Protein 2EA7 (pdb70)

Structure (mmCIF, N/CA/C/O backbone):
data_2EA7
#
_entry.id   2EA7
#
_cell.length_a   101.598
_cell.length_b   48.550
_cell.length_c   119.765
_cell.angle_alpha   90.00
_cell.angle_beta   97.12
_cell.angle_gamma   90.00
#
_symmetry.space_group_name_H-M   'P 1 21 1'
#
loop_
_entity.id
_entity.type
_entity.pdbx_description
1 polymer '7S globulin-1'
2 non-polymer 'CALCIUM ION'
3 non-polymer 'ACETIC ACID'
4 water water
#
loop_
_atom_site.group_PDB
_atom_site.id
_atom_site.type_symbol
_atom_site.label_atom_id
_atom_site.label_alt_id
_atom_site.label_comp_id
_atom_site.label_asym_id
_atom_site.label_entity_id
_atom_site.label_seq_id
_atom_site.pdbx_PDB_ins_code
_atom_site.Cartn_x
_atom_site.Cartn_y
_atom_site.Cartn_z
_atom_site.occupancy
_atom_site.B_iso_or_equiv
_atom_site.auth_seq_id
_atom_site.auth_comp_id
_atom_site.auth_asym_id
_atom_site.auth_atom_id
_atom_site.pdbx_PDB_model_num
ATOM 1 N N . VAL A 1 13 ? -35.749 16.264 23.976 1.00 64.41 13 VAL A N 1
ATOM 2 C CA . VAL A 1 13 ? -35.149 17.048 22.858 1.00 64.17 13 VAL A CA 1
ATOM 3 C C . VAL A 1 13 ? -36.232 17.448 21.857 1.00 63.57 13 VAL A C 1
ATOM 4 O O . VAL A 1 13 ? -37.236 16.749 21.703 1.00 64.00 13 VAL A O 1
ATOM 8 N N . SER A 1 14 ? -36.020 18.579 21.187 1.00 62.49 14 SER A N 1
ATOM 9 C CA . SER A 1 14 ? -36.958 19.105 20.197 1.00 61.14 14 SER A CA 1
ATOM 10 C C . SER A 1 14 ? -38.264 19.598 20.819 1.00 58.90 14 SER A C 1
ATOM 11 O O . SER A 1 14 ? -38.965 20.409 20.221 1.00 58.27 14 SER A O 1
ATOM 14 N N . VAL A 1 15 ? -38.587 19.102 22.011 1.00 55.87 15 VAL A N 1
ATOM 15 C CA . VAL A 1 15 ? -39.798 19.508 22.725 1.00 52.82 15 VAL A CA 1
ATOM 16 C C . VAL A 1 15 ? -39.509 19.580 24.225 1.00 51.12 15 VAL A C 1
ATOM 17 O O . VAL A 1 15 ? -39.498 18.560 24.914 1.00 50.96 15 VAL A O 1
ATOM 21 N N . SER A 1 16 ? -39.283 20.792 24.724 1.00 47.74 16 SER A N 1
ATOM 22 C CA . SER A 1 16 ? -38.970 21.000 26.135 1.00 45.06 16 SER A CA 1
ATOM 23 C C . SER A 1 16 ? -40.138 21.556 26.942 1.00 43.47 16 SER A C 1
ATOM 24 O O . SER A 1 16 ? -40.779 22.525 26.541 1.00 41.88 16 SER A O 1
ATOM 27 N N . SER A 1 17 ? -40.399 20.931 28.086 1.00 43.07 17 SER A N 1
ATOM 28 C CA . SER A 1 17 ? -41.470 21.352 28.983 1.00 43.87 17 SER A CA 1
ATOM 29 C C . SER A 1 17 ? -41.000 21.150 30.423 1.00 43.59 17 SER A C 1
ATOM 30 O O . SER A 1 17 ? -39.983 20.500 30.659 1.00 44.15 17 SER A O 1
ATOM 33 N N . GLY A 1 18 ? -41.730 21.712 31.382 1.00 45.13 18 GLY A N 1
ATOM 34 C CA . GLY A 1 18 ? -41.340 21.573 32.776 1.00 45.71 18 GLY A CA 1
ATOM 35 C C . GLY A 1 18 ? -40.001 22.230 33.074 1.00 47.36 18 GLY A C 1
ATOM 36 O O . GLY A 1 18 ? -39.718 23.323 32.579 1.00 47.40 18 GLY A O 1
ATOM 37 N N . LYS A 1 19 ? -39.173 21.567 33.877 1.00 47.91 19 LYS A N 1
ATOM 38 C CA . LYS A 1 19 ? -37.861 22.103 34.237 1.00 47.73 19 LYS A CA 1
ATOM 39 C C . LYS A 1 19 ? -36.963 22.161 33.011 1.00 47.35 19 LYS A C 1
ATOM 40 O O . LYS A 1 19 ? -35.872 22.733 33.050 1.00 48.16 19 LYS A O 1
ATOM 46 N N . ASN A 1 20 ? -37.427 21.554 31.924 1.00 45.83 20 ASN A N 1
ATOM 47 C CA . ASN A 1 20 ? -36.677 21.539 30.679 1.00 43.56 20 ASN A CA 1
ATOM 48 C C . ASN A 1 20 ? -36.960 22.827 29.898 1.00 39.93 20 ASN A C 1
ATOM 49 O O . ASN A 1 20 ? -36.280 23.130 28.917 1.00 40.93 20 ASN A O 1
ATOM 54 N N . ASN A 1 21 ? -37.967 23.579 30.341 1.00 35.22 21 ASN A N 1
ATOM 55 C CA . ASN A 1 21 ? -38.339 24.838 29.691 1.00 30.73 21 ASN A CA 1
ATOM 56 C C . ASN A 1 21 ? -37.972 26.002 30.611 1.00 27.90 21 ASN A C 1
ATOM 57 O O . ASN A 1 21 ? -38.781 26.432 31.432 1.00 27.51 21 ASN A O 1
ATOM 62 N N . PRO A 1 22 ? -36.755 26.546 30.463 1.00 26.48 22 PRO A N 1
ATOM 63 C CA . PRO A 1 22 ? -36.283 27.660 31.292 1.00 25.44 22 PRO A CA 1
ATOM 64 C C . PRO A 1 22 ? -37.080 28.956 31.206 1.00 25.74 22 PRO A C 1
ATOM 65 O O . PRO A 1 22 ? -36.930 29.828 32.060 1.00 24.15 22 PRO A O 1
ATOM 69 N N . PHE A 1 23 ? -37.923 29.081 30.184 1.00 24.22 23 PHE A N 1
ATOM 70 C CA . PHE A 1 23 ? -38.730 30.281 29.991 1.00 23.67 23 PHE A CA 1
ATOM 71 C C . PHE A 1 23 ? -40.039 30.246 30.771 1.00 24.63 23 PHE A C 1
ATOM 72 O O . PHE A 1 23 ? -40.708 31.271 30.923 1.00 24.18 23 PHE A O 1
ATOM 80 N N . TYR A 1 24 ? -40.404 29.064 31.263 1.00 24.27 24 TYR A N 1
ATOM 81 C CA . TYR A 1 24 ? -41.630 28.906 32.038 1.00 24.23 24 TYR A CA 1
ATOM 82 C C . TYR A 1 24 ? -41.314 28.971 33.527 1.00 24.45 24 TYR A C 1
ATOM 83 O O . TYR A 1 24 ? -40.496 28.198 34.028 1.00 25.55 24 TYR A O 1
ATOM 92 N N . PHE A 1 25 ? -41.964 29.894 34.229 1.00 24.23 25 PHE A N 1
ATOM 93 C CA . PHE A 1 25 ? -41.747 30.063 35.662 1.00 25.11 25 PHE A CA 1
ATOM 94 C C . PHE A 1 25 ? -43.019 29.738 36.440 1.00 25.81 25 PHE A C 1
ATOM 95 O O . PHE A 1 25 ? -43.841 30.623 36.696 1.00 25.42 25 PHE A O 1
ATOM 103 N N . ASN A 1 26 ? -43.184 28.466 36.796 1.00 26.17 26 ASN A N 1
ATOM 104 C CA . ASN A 1 26 ? -44.351 28.027 37.564 1.00 29.29 26 ASN A CA 1
ATOM 105 C C . ASN A 1 26 ? -44.377 28.818 38.870 1.00 30.09 26 ASN A C 1
ATOM 106 O O . ASN A 1 26 ? -43.382 28.862 39.593 1.00 30.10 26 ASN A O 1
ATOM 111 N N . SER A 1 27 ? -45.518 29.433 39.168 1.00 31.95 27 SER A N 1
ATOM 112 C CA . SER A 1 27 ? -45.665 30.256 40.363 1.00 34.78 27 SER A CA 1
ATOM 113 C C . SER A 1 27 ? -45.446 29.549 41.695 1.00 36.93 27 SER A C 1
ATOM 114 O O . SER A 1 27 ? -45.043 30.181 42.669 1.00 37.57 27 SER A O 1
ATOM 117 N N . ASP A 1 28 ? -45.709 28.248 41.743 1.00 38.32 28 ASP A N 1
ATOM 118 C CA . ASP A 1 28 ? -45.544 27.484 42.978 1.00 39.94 28 ASP A CA 1
ATOM 119 C C . ASP A 1 28 ? -44.162 26.865 43.100 1.00 39.46 28 ASP A C 1
ATOM 120 O O . ASP A 1 28 ? -43.897 26.114 44.035 1.00 41.55 28 ASP A O 1
ATOM 125 N N . ARG A 1 29 ? -43.280 27.178 42.157 1.00 37.52 29 ARG A N 1
ATOM 126 C CA . ARG A 1 29 ? -41.933 26.628 42.175 1.00 37.98 29 ARG A CA 1
ATOM 127 C C . ARG A 1 29 ? -40.824 27.671 42.064 1.00 36.94 29 ARG A C 1
ATOM 128 O O . ARG A 1 29 ? -39.751 27.503 42.643 1.00 37.08 29 ARG A O 1
ATOM 136 N N . TRP A 1 30 ? -41.078 28.759 41.344 1.00 35.30 30 TRP A N 1
ATOM 137 C CA . TRP A 1 30 ? -40.032 29.755 41.158 1.00 34.19 30 TRP A CA 1
ATOM 138 C C . TRP A 1 30 ? -40.119 31.076 41.907 1.00 34.19 30 TRP A C 1
ATOM 139 O O . TRP A 1 30 ? -39.320 31.981 41.658 1.00 33.31 30 TRP A O 1
ATOM 150 N N . PHE A 1 31 ? -41.070 31.197 42.824 1.00 33.07 31 PHE A N 1
ATOM 151 C CA . PHE A 1 31 ? -41.179 32.421 43.600 1.00 35.20 31 PHE A CA 1
ATOM 152 C C . PHE A 1 31 ? -40.619 32.219 45.003 1.00 37.47 31 PHE A C 1
ATOM 153 O O . PHE A 1 31 ? -40.818 31.173 45.626 1.00 39.35 31 PHE A O 1
ATOM 161 N N . ARG A 1 32 ? -39.913 33.235 45.485 1.00 37.59 32 ARG A N 1
ATOM 162 C CA . ARG A 1 32 ? -39.302 33.227 46.806 1.00 39.18 32 ARG A CA 1
ATOM 163 C C . ARG A 1 32 ? -40.121 34.160 47.694 1.00 39.24 32 ARG A C 1
ATOM 164 O O . ARG A 1 32 ? -40.393 35.295 47.316 1.00 40.11 32 ARG A O 1
ATOM 172 N N . THR A 1 33 ? -40.522 33.687 48.869 1.00 39.05 33 THR A N 1
ATOM 173 C CA . THR A 1 33 ? -41.312 34.523 49.769 1.00 38.59 33 THR A CA 1
ATOM 174 C C . THR A 1 33 ? -40.435 35.511 50.529 1.00 39.40 33 THR A C 1
ATOM 175 O O . THR A 1 33 ? -39.499 35.106 51.218 1.00 41.50 33 THR A O 1
ATOM 179 N N . LEU A 1 34 ? -40.728 36.802 50.394 1.00 40.36 34 LEU A N 1
ATOM 180 C CA . LEU A 1 34 ? -39.979 37.834 51.113 1.00 41.72 34 LEU A CA 1
ATOM 181 C C . LEU A 1 34 ? -40.644 37.983 52.479 1.00 42.12 34 LEU A C 1
ATOM 182 O O . LEU A 1 34 ? -39.975 38.099 53.505 1.00 42.71 34 LEU A O 1
ATOM 187 N N . TYR A 1 35 ? -41.972 37.991 52.473 1.00 42.16 35 TYR A N 1
ATOM 188 C CA . TYR A 1 35 ? -42.745 38.087 53.702 1.00 42.54 35 TYR A CA 1
ATOM 189 C C . TYR A 1 35 ? -44.132 37.498 53.514 1.00 43.10 35 TYR A C 1
ATOM 190 O O . TYR A 1 35 ? -44.743 37.637 52.453 1.00 41.04 35 TYR A O 1
ATOM 199 N N . ARG A 1 36 ? -44.633 36.856 54.562 1.00 43.05 36 ARG A N 1
ATOM 200 C CA . ARG A 1 36 ? -45.948 36.245 54.504 1.00 43.60 36 ARG A CA 1
ATOM 201 C C . ARG A 1 36 ? -46.570 36.031 55.876 1.00 42.84 36 ARG A C 1
ATOM 202 O O . ARG A 1 36 ? -45.917 35.548 56.800 1.00 41.33 36 ARG A O 1
ATOM 210 N N . ASN A 1 37 ? -47.838 36.411 55.990 1.00 42.95 37 ASN A N 1
ATOM 211 C CA . ASN A 1 37 ? -48.611 36.228 57.211 1.00 43.65 37 ASN A CA 1
ATOM 212 C C . ASN A 1 37 ? -50.046 35.944 56.776 1.00 44.34 37 ASN A C 1
ATOM 213 O O . ASN A 1 37 ? -50.303 35.737 55.590 1.00 42.99 37 ASN A O 1
ATOM 218 N N . GLU A 1 38 ? -50.980 35.942 57.719 1.00 45.43 38 GLU A N 1
ATOM 219 C CA . GLU A 1 38 ? -52.375 35.651 57.398 1.00 47.36 38 GLU A CA 1
ATOM 220 C C . GLU A 1 38 ? -53.114 36.760 56.653 1.00 46.85 38 GLU A C 1
ATOM 221 O O . GLU A 1 38 ? -54.262 36.575 56.244 1.00 47.17 38 GLU A O 1
ATOM 227 N N . TRP A 1 39 ? -52.463 37.902 56.461 1.00 45.67 39 TRP A N 1
ATOM 228 C CA . TRP A 1 39 ? -53.103 39.028 55.785 1.00 44.10 39 TRP A CA 1
ATOM 229 C C . TRP A 1 39 ? -52.618 39.263 54.354 1.00 42.51 39 TRP A C 1
ATOM 230 O O . TRP A 1 39 ? -53.156 40.110 53.642 1.00 41.56 39 TRP A O 1
ATOM 241 N N . GLY A 1 40 ? -51.604 38.515 53.934 1.00 40.80 40 GLY A N 1
ATOM 242 C CA . GLY A 1 40 ? -51.087 38.679 52.589 1.00 38.75 40 GLY A CA 1
ATOM 243 C C . GLY A 1 40 ? -49.657 38.206 52.464 1.00 38.51 40 GLY A C 1
ATOM 244 O O . GLY A 1 40 ? -49.090 37.648 53.406 1.00 36.93 40 GLY A O 1
ATOM 245 N N . HIS A 1 41 ? -49.064 38.421 51.295 1.00 38.01 41 HIS A N 1
ATOM 246 C CA . HIS A 1 41 ? -47.691 38.002 51.086 1.00 38.83 41 HIS A CA 1
ATOM 247 C C . HIS A 1 41 ? -46.990 38.738 49.955 1.00 37.76 41 HIS A C 1
ATOM 248 O O . HIS A 1 41 ? -47.623 39.382 49.114 1.00 35.58 41 HIS A O 1
ATOM 255 N N . ILE A 1 42 ? -45.667 38.641 49.967 1.00 36.66 42 ILE A N 1
ATOM 256 C CA . ILE A 1 42 ? -44.821 39.266 48.965 1.00 34.10 42 ILE A CA 1
ATOM 257 C C . ILE A 1 42 ? -43.815 38.209 48.533 1.00 33.58 42 ILE A C 1
ATOM 258 O O . ILE A 1 42 ? -43.091 37.651 49.362 1.00 33.13 42 ILE A O 1
ATOM 263 N N . ARG A 1 43 ? -43.786 37.924 47.237 1.00 31.90 43 ARG A N 1
ATOM 264 C CA . ARG A 1 43 ? -42.876 36.929 46.693 1.00 31.35 43 ARG A CA 1
ATOM 265 C C . ARG A 1 43 ? -42.096 37.530 45.534 1.00 29.92 43 ARG A C 1
ATOM 266 O O . ARG A 1 43 ? -42.615 38.357 44.787 1.00 29.25 43 ARG A O 1
ATOM 274 N N . VAL A 1 44 ? -40.851 37.103 45.386 1.00 29.20 44 VAL A N 1
ATOM 275 C CA . VAL A 1 44 ? -40.012 37.596 44.309 1.00 28.62 44 VAL A CA 1
ATOM 276 C C . VAL A 1 44 ? -39.623 36.426 43.434 1.00 27.30 44 VAL A C 1
ATOM 277 O O . VAL A 1 44 ? -39.260 35.359 43.931 1.00 28.49 44 VAL A O 1
ATOM 281 N N . LEU A 1 45 ? -39.713 36.627 42.125 1.00 26.85 45 LEU A N 1
ATOM 282 C CA . LEU A 1 45 ? -39.365 35.584 41.173 1.00 24.93 45 LEU A CA 1
ATOM 283 C C . LEU A 1 45 ? -37.860 35.367 41.149 1.00 25.21 45 LEU A C 1
ATOM 284 O O . LEU A 1 45 ? -37.092 36.318 41.270 1.00 23.79 45 LEU A O 1
ATOM 289 N N . GLN A 1 46 ? -37.436 34.119 40.989 1.00 25.46 46 GLN A N 1
ATOM 290 C CA . GLN A 1 46 ? -36.010 33.830 40.923 1.00 27.11 46 GLN A CA 1
ATOM 291 C C . GLN A 1 46 ? -35.463 34.571 39.702 1.00 27.31 46 GLN A C 1
ATOM 292 O O . GLN A 1 46 ? -36.218 34.945 38.805 1.00 25.76 46 GLN A O 1
ATOM 303 N N . ARG A 1 47 ? -34.153 34.788 39.683 1.00 26.91 47 ARG A N 1
ATOM 304 C CA . ARG A 1 47 ? -33.491 35.498 38.593 1.00 25.82 47 ARG A CA 1
ATOM 305 C C . ARG A 1 47 ? -33.652 34.848 37.218 1.00 24.94 47 ARG A C 1
ATOM 306 O O . ARG A 1 47 ? -33.531 33.632 37.070 1.00 24.62 47 ARG A O 1
ATOM 314 N N . PHE A 1 48 ? -33.921 35.676 36.212 1.00 24.18 48 PHE A N 1
ATOM 315 C CA . PHE A 1 48 ? -34.097 35.196 34.842 1.00 24.18 48 PHE A CA 1
ATOM 316 C C . PHE A 1 48 ? -32.795 34.677 34.242 1.00 23.54 48 PHE A C 1
ATOM 317 O O . PHE A 1 48 ? -32.760 33.601 33.639 1.00 21.92 48 PHE A O 1
ATOM 325 N N . ASP A 1 49 ? -31.732 35.464 34.391 1.00 22.95 49 ASP A N 1
ATOM 326 C CA . ASP A 1 49 ? -30.432 35.124 33.826 1.00 25.08 49 ASP A CA 1
ATOM 327 C C . ASP A 1 49 ? -29.782 33.841 34.325 1.00 26.33 49 ASP A C 1
ATOM 328 O O . ASP A 1 49 ? -28.975 33.242 33.617 1.00 27.05 49 ASP A O 1
ATOM 333 N N . GLN A 1 50 ? -30.113 33.417 35.536 1.00 28.39 50 GLN A N 1
ATOM 334 C CA . GLN A 1 50 ? -29.516 32.199 36.075 1.00 31.25 50 GLN A CA 1
ATOM 335 C C . GLN A 1 50 ? -30.042 30.931 35.406 1.00 31.86 50 GLN A C 1
ATOM 336 O O . GLN A 1 50 ? -29.415 29.876 35.496 1.00 34.16 50 GLN A O 1
ATOM 342 N N . ARG A 1 51 ? -31.176 31.035 34.719 1.00 30.37 51 ARG A N 1
ATOM 343 C CA . ARG A 1 51 ? -31.772 29.874 34.060 1.00 29.38 51 ARG A CA 1
ATOM 344 C C . ARG A 1 51 ? -31.376 29.675 32.606 1.00 29.09 51 ARG A C 1
ATOM 345 O O . ARG A 1 51 ? -31.389 28.548 32.105 1.00 28.30 51 ARG A O 1
ATOM 353 N N . SER A 1 52 ? -31.037 30.759 31.916 1.00 26.58 52 SER A N 1
ATOM 354 C CA . SER A 1 52 ? -30.656 30.643 30.515 1.00 26.70 52 SER A CA 1
ATOM 355 C C . SER A 1 52 ? -29.903 31.857 30.011 1.00 26.12 52 SER A C 1
ATOM 356 O O . SER A 1 52 ? -30.240 32.994 30.354 1.00 26.25 52 SER A O 1
ATOM 359 N N . LYS A 1 53 ? -28.885 31.603 29.197 1.00 25.04 53 LYS A N 1
ATOM 360 C CA . LYS A 1 53 ? -28.085 32.667 28.611 1.00 26.30 53 LYS A CA 1
ATOM 361 C C . LYS A 1 53 ? -28.966 33.484 27.670 1.00 24.16 53 LYS A C 1
ATOM 362 O O . LYS A 1 53 ? -28.640 34.614 27.332 1.00 23.36 53 LYS A O 1
ATOM 368 N N . GLN A 1 54 ? -30.082 32.895 27.249 1.00 24.69 54 GLN A N 1
ATOM 369 C CA . GLN A 1 54 ? -31.013 33.565 26.346 1.00 23.28 54 GLN A CA 1
ATOM 370 C C . GLN A 1 54 ? -31.849 34.622 27.074 1.00 21.29 54 GLN A C 1
ATOM 371 O O . GLN A 1 54 ? -32.668 35.300 26.461 1.00 21.65 54 GLN A O 1
ATOM 377 N N . MET A 1 55 ? -31.646 34.744 28.383 1.00 20.00 55 MET A N 1
ATOM 378 C CA . MET A 1 55 ? -32.342 35.755 29.185 1.00 20.46 55 MET A CA 1
ATOM 379 C C . MET A 1 55 ? -31.292 36.565 29.945 1.00 20.68 55 MET A C 1
ATOM 380 O O . MET A 1 55 ? -31.589 37.184 30.964 1.00 19.87 55 MET A O 1
ATOM 385 N N . GLN A 1 56 ? -30.061 36.554 29.439 1.00 22.40 56 GLN A N 1
ATOM 386 C CA . GLN A 1 56 ? -28.983 37.285 30.087 1.00 23.72 56 GLN A CA 1
ATOM 387 C C . GLN A 1 56 ? -29.311 38.772 30.200 1.00 24.02 56 GLN A C 1
ATOM 388 O O . GLN A 1 56 ? -28.993 39.405 31.204 1.00 22.25 56 GLN A O 1
ATOM 394 N N . ASN A 1 57 ? -29.953 39.331 29.178 1.00 22.98 57 ASN A N 1
ATOM 395 C CA . ASN A 1 57 ? -30.282 40.749 29.224 1.00 23.00 57 ASN A CA 1
ATOM 396 C C . ASN A 1 57 ? -31.478 41.128 30.089 1.00 23.13 57 ASN A C 1
ATOM 397 O O . ASN A 1 57 ? -31.941 42.268 30.047 1.00 24.51 57 ASN A O 1
ATOM 402 N N . LEU A 1 58 ? -31.986 40.172 30.865 1.00 20.50 58 LEU A N 1
ATOM 403 C CA . LEU A 1 58 ? -33.072 40.459 31.796 1.00 19.62 58 LEU A CA 1
ATOM 404 C C . LEU A 1 58 ? -32.470 40.429 33.205 1.00 21.05 58 LEU A C 1
ATOM 405 O O . LEU A 1 58 ? -33.192 40.495 34.197 1.00 20.45 58 LEU A O 1
ATOM 410 N N . GLU A 1 59 ? -31.143 40.350 33.285 1.00 21.62 59 GLU A N 1
ATOM 411 C CA . GLU A 1 59 ? -30.467 40.271 34.578 1.00 23.65 59 GLU A CA 1
ATOM 412 C C . GLU A 1 59 ? -30.731 41.419 35.551 1.00 24.94 59 GLU A C 1
ATOM 413 O O . GLU A 1 59 ? -30.679 41.219 36.765 1.00 24.25 59 GLU A O 1
ATOM 419 N N . ASN A 1 60 ? -31.005 42.619 35.051 1.00 24.04 60 ASN A N 1
ATOM 420 C CA . ASN A 1 60 ? -31.266 43.721 35.974 1.00 25.09 60 ASN A CA 1
ATOM 421 C C . ASN A 1 60 ? -32.761 43.943 36.211 1.00 24.50 60 ASN A C 1
ATOM 422 O O . ASN A 1 60 ? -33.188 45.025 36.613 1.00 22.99 60 ASN A O 1
ATOM 431 N N . TYR A 1 61 ? -33.549 42.895 35.978 1.00 21.59 61 TYR A N 1
ATOM 432 C CA . TYR A 1 61 ? -34.995 42.949 36.185 1.00 21.76 61 TYR A CA 1
ATOM 433 C C . TYR A 1 61 ? -35.461 41.819 37.098 1.00 22.07 61 TYR A C 1
ATOM 434 O O . TYR A 1 61 ? -35.026 40.677 36.960 1.00 22.32 61 TYR A O 1
ATOM 443 N N . ARG A 1 62 ? -36.336 42.147 38.041 1.00 21.36 62 ARG A N 1
ATOM 444 C CA . ARG A 1 62 ? -36.892 41.145 38.940 1.00 21.99 62 ARG A CA 1
ATOM 445 C C . ARG A 1 62 ? -38.392 41.375 38.926 1.00 21.90 62 ARG A C 1
ATOM 446 O O . ARG A 1 62 ? -38.857 42.478 38.639 1.00 23.44 62 ARG A O 1
ATOM 454 N N . VAL A 1 63 ? -39.154 40.328 39.209 1.00 23.60 63 VAL A N 1
ATOM 455 C CA . VAL A 1 63 ? -40.602 40.442 39.243 1.00 23.40 63 VAL A CA 1
ATOM 456 C C . VAL A 1 63 ? -41.094 40.126 40.649 1.00 23.01 63 VAL A C 1
ATOM 457 O O . VAL A 1 63 ? -40.674 39.142 41.257 1.00 24.32 63 VAL A O 1
ATOM 461 N N . VAL A 1 64 ? -41.978 40.970 41.156 1.00 23.94 64 VAL A N 1
ATOM 462 C CA . VAL A 1 64 ? -42.533 40.781 42.487 1.00 25.34 64 VAL A CA 1
ATOM 463 C C . VAL A 1 64 ? -44.044 40.606 42.402 1.00 25.63 64 VAL A C 1
ATOM 464 O O . VAL A 1 64 ? -44.719 41.311 41.654 1.00 24.78 64 VAL A O 1
ATOM 468 N N . GLU A 1 65 ? -44.565 39.649 43.160 1.00 26.65 65 GLU A N 1
ATOM 469 C CA . GLU A 1 65 ? -45.998 39.413 43.200 1.00 28.58 65 GLU A CA 1
ATOM 470 C C . GLU A 1 65 ? -46.470 39.698 44.623 1.00 28.93 65 GLU A C 1
ATOM 471 O O . GLU A 1 65 ? -45.923 39.162 45.586 1.00 29.44 65 GLU A O 1
ATOM 477 N N . PHE A 1 66 ? -47.471 40.565 44.735 1.00 28.41 66 PHE A N 1
ATOM 478 C CA . PHE A 1 66 ? -48.036 40.970 46.021 1.00 31.35 66 PHE A CA 1
ATOM 479 C C . PHE A 1 66 ? -49.525 40.654 46.088 1.00 32.60 66 PHE A C 1
ATOM 480 O O . PHE A 1 66 ? -50.256 40.869 45.125 1.00 31.72 66 PHE A O 1
ATOM 488 N N . LYS A 1 67 ? -49.968 40.149 47.233 1.00 34.25 67 LYS A N 1
ATOM 489 C CA . LYS A 1 67 ? -51.376 39.841 47.436 1.00 35.72 67 LYS A CA 1
ATOM 490 C C . LYS A 1 67 ? -51.715 40.099 48.895 1.00 35.03 67 LYS A C 1
ATOM 491 O O . LYS A 1 67 ? -50.958 39.722 49.788 1.00 35.46 67 LYS A O 1
ATOM 497 N N . SER A 1 68 ? -52.847 40.749 49.133 1.00 35.89 68 SER A N 1
ATOM 498 C CA . SER A 1 68 ? -53.274 41.038 50.497 1.00 36.09 68 SER A CA 1
ATOM 499 C C . SER A 1 68 ? -54.787 40.933 50.615 1.00 37.64 68 SER A C 1
ATOM 500 O O . SER A 1 68 ? -55.518 41.199 49.656 1.00 37.20 68 SER A O 1
ATOM 503 N N . LYS A 1 69 ? -55.250 40.539 51.797 1.00 37.44 69 LYS A N 1
ATOM 504 C CA . LYS A 1 69 ? -56.677 40.402 52.053 1.00 38.01 69 LYS A CA 1
ATOM 505 C C . LYS A 1 69 ? -57.330 41.775 52.147 1.00 37.63 69 LYS A C 1
ATOM 506 O O . LYS A 1 69 ? -56.652 42.799 52.080 1.00 37.03 69 LYS A O 1
ATOM 512 N N . PRO A 1 70 ? -58.665 41.817 52.289 1.00 38.69 70 PRO A N 1
ATOM 513 C CA . PRO A 1 70 ? -59.358 43.106 52.387 1.00 37.87 70 PRO A CA 1
ATOM 514 C C . PRO A 1 70 ? -58.904 43.935 53.588 1.00 36.87 70 PRO A C 1
ATOM 515 O O . PRO A 1 70 ? -58.397 43.393 54.568 1.00 36.00 70 PRO A O 1
ATOM 519 N N . ASN A 1 71 ? -59.087 45.248 53.493 1.00 36.67 71 ASN A N 1
ATOM 520 C CA . ASN A 1 71 ? -58.725 46.174 54.561 1.00 39.27 71 ASN A CA 1
ATOM 521 C C . ASN A 1 71 ? -57.328 45.949 55.137 1.00 39.88 71 ASN A C 1
ATOM 522 O O . ASN A 1 71 ? -57.153 45.895 56.356 1.00 41.29 71 ASN A O 1
ATOM 527 N N . THR A 1 72 ? -56.334 45.817 54.265 1.00 38.18 72 THR A N 1
ATOM 528 C CA . THR A 1 72 ? -54.965 45.606 54.716 1.00 36.64 72 THR A CA 1
ATOM 529 C C . THR A 1 72 ? -54.073 46.788 54.352 1.00 35.77 72 THR A C 1
ATOM 530 O O . THR A 1 72 ? -54.424 47.610 53.505 1.00 35.78 72 THR A O 1
ATOM 534 N N . LEU A 1 73 ? -52.920 46.873 55.005 1.00 34.00 73 LEU A N 1
ATOM 535 C CA . LEU A 1 73 ? -51.977 47.956 54.756 1.00 33.50 73 LEU A CA 1
ATOM 536 C C . LEU A 1 73 ? -50.541 47.457 54.767 1.00 32.37 73 LEU A C 1
ATOM 537 O O . LEU A 1 73 ? -50.134 46.729 55.673 1.00 32.30 73 LEU A O 1
ATOM 542 N N . LEU A 1 74 ? -49.784 47.828 53.740 1.00 31.67 74 LEU A N 1
ATOM 543 C CA . LEU A 1 74 ? -48.379 47.459 53.672 1.00 30.69 74 LEU A CA 1
ATOM 544 C C . LEU A 1 74 ? -47.711 48.663 54.323 1.00 28.09 74 LEU A C 1
ATOM 545 O O . LEU A 1 74 ? -47.862 49.783 53.852 1.00 25.64 74 LEU A O 1
ATOM 550 N N . LEU A 1 75 ? -47.000 48.431 55.420 1.00 28.85 75 LEU A N 1
ATOM 551 C CA . LEU A 1 75 ? -46.360 49.515 56.151 1.00 28.65 75 LEU A CA 1
ATOM 552 C C . LEU A 1 75 ? -45.322 50.287 55.343 1.00 30.08 75 LEU A C 1
ATOM 553 O O . LEU A 1 75 ? -44.714 49.753 54.414 1.00 29.21 75 LEU A O 1
ATOM 558 N N . PRO A 1 76 ? -45.107 51.566 55.696 1.00 30.02 76 PRO A N 1
ATOM 559 C CA . PRO A 1 76 ? -44.144 52.432 55.012 1.00 29.14 76 PRO A CA 1
ATOM 560 C C . PRO A 1 76 ? -42.739 51.841 54.887 1.00 28.47 76 PRO A C 1
ATOM 561 O O . PRO A 1 76 ? -42.177 51.285 55.841 1.00 27.42 76 PRO A O 1
ATOM 565 N N . HIS A 1 77 ? -42.185 51.966 53.686 1.00 28.02 77 HIS A N 1
ATOM 566 C CA . HIS A 1 77 ? -40.859 51.452 53.389 1.00 27.38 77 HIS A CA 1
ATOM 567 C C . HIS A 1 77 ? -40.427 51.964 52.023 1.00 26.93 77 HIS A C 1
ATOM 568 O O . HIS A 1 77 ? -41.229 52.532 51.279 1.00 26.98 77 HIS A O 1
ATOM 575 N N . HIS A 1 78 ? -39.152 51.775 51.704 1.00 26.42 78 HIS A N 1
ATOM 576 C CA . HIS A 1 78 ? -38.630 52.163 50.403 1.00 24.71 78 HIS A CA 1
ATOM 577 C C . HIS A 1 78 ? -37.678 51.052 50.000 1.00 23.69 78 HIS A C 1
ATOM 578 O O . HIS A 1 78 ? -37.304 50.225 50.828 1.00 24.23 78 HIS A O 1
ATOM 585 N N . ALA A 1 79 ? -37.301 51.014 48.730 1.00 23.18 79 ALA A N 1
ATOM 586 C CA . ALA A 1 79 ? -36.397 49.971 48.262 1.00 22.73 79 ALA A CA 1
ATOM 587 C C . ALA A 1 79 ? -35.373 50.563 47.318 1.00 21.60 79 ALA A C 1
ATOM 588 O O . ALA A 1 79 ? -35.625 51.590 46.680 1.00 21.92 79 ALA A O 1
ATOM 590 N N . ASP A 1 80 ? -34.208 49.930 47.236 1.00 21.92 80 ASP A N 1
ATOM 591 C CA . ASP A 1 80 ? -33.181 50.431 46.335 1.00 22.13 80 ASP A CA 1
ATOM 592 C C . ASP A 1 80 ? -33.417 49.877 44.935 1.00 22.72 80 ASP A C 1
ATOM 593 O O . ASP A 1 80 ? -32.531 49.277 44.318 1.00 22.47 80 ASP A O 1
ATOM 598 N N . ALA A 1 81 ? -34.628 50.096 44.439 1.00 20.66 81 ALA A N 1
ATOM 599 C CA . ALA A 1 81 ? -35.003 49.632 43.113 1.00 22.29 81 ALA A CA 1
ATOM 600 C C . ALA A 1 81 ? -36.180 50.419 42.562 1.00 22.91 81 ALA A C 1
ATOM 601 O O . ALA A 1 81 ? -37.072 50.820 43.309 1.00 23.69 81 ALA A O 1
ATOM 603 N N . ASP A 1 82 ? -36.159 50.653 41.253 1.00 21.82 82 ASP A N 1
ATOM 604 C CA . ASP A 1 82 ? -37.244 51.336 40.564 1.00 23.90 82 ASP A CA 1
ATOM 605 C C . ASP A 1 82 ? -38.350 50.289 40.460 1.00 24.92 82 ASP A C 1
ATOM 606 O O . ASP A 1 82 ? -38.067 49.116 40.215 1.00 25.07 82 ASP A O 1
ATOM 615 N N . PHE A 1 83 ? -39.598 50.699 40.652 1.00 24.42 83 PHE A N 1
ATOM 616 C CA . PHE A 1 83 ? -40.722 49.768 40.566 1.00 25.18 83 PHE A CA 1
ATOM 617 C C . PHE A 1 83 ? -41.745 50.243 39.542 1.00 24.85 83 PHE A C 1
ATOM 618 O O . PHE A 1 83 ? -42.006 51.440 39.423 1.00 23.02 83 PHE A O 1
ATOM 626 N N . LEU A 1 84 ? -42.301 49.302 38.789 1.00 24.21 84 LEU A N 1
ATOM 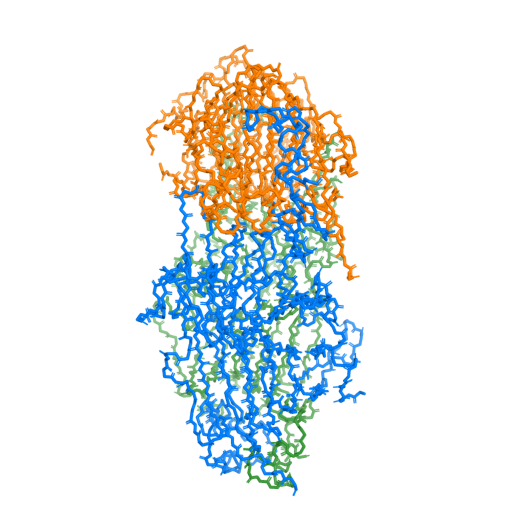627 C CA . LEU A 1 84 ? -43.376 49.608 37.854 1.00 24.24 84 LEU A CA 1
ATOM 628 C C . LEU A 1 84 ? -44.475 48.733 38.435 1.00 24.66 84 LEU A C 1
ATOM 629 O O . LEU A 1 84 ? -44.516 47.526 38.207 1.00 25.25 84 LEU A O 1
ATOM 634 N N . LEU A 1 85 ? -45.346 49.358 39.217 1.00 25.15 85 LEU A N 1
ATOM 635 C CA . LEU A 1 85 ? -46.426 48.659 39.891 1.00 27.49 85 LEU A CA 1
ATOM 636 C C . LEU A 1 85 ? -47.689 48.567 39.040 1.00 26.71 85 LEU A C 1
ATOM 637 O O . LEU A 1 85 ? -48.118 49.548 38.433 1.00 27.83 85 LEU A O 1
ATOM 642 N N . VAL A 1 86 ? -48.271 47.373 39.002 1.00 27.33 86 VAL A N 1
ATOM 643 C CA . VAL A 1 86 ? -49.482 47.112 38.233 1.00 27.45 86 VAL A CA 1
ATOM 644 C C . VAL A 1 86 ? -50.496 46.336 39.067 1.00 28.41 86 VAL A C 1
ATOM 645 O O . VAL A 1 86 ? -50.169 45.313 39.662 1.00 27.79 86 VAL A O 1
ATOM 649 N N . VAL A 1 87 ? -51.730 46.824 39.107 1.00 29.76 87 VAL A N 1
ATOM 650 C CA . VAL A 1 87 ? -52.779 46.144 39.857 1.00 30.23 87 VAL A CA 1
ATOM 651 C C . VAL A 1 87 ? -53.476 45.165 38.920 1.00 30.09 87 VAL A C 1
ATOM 652 O O . VAL A 1 87 ? -54.188 45.577 38.008 1.00 31.04 87 VAL A O 1
ATOM 656 N N . LEU A 1 88 ? -53.252 43.874 39.140 1.00 32.95 88 LEU A N 1
ATOM 657 C CA . LEU A 1 88 ? -53.857 42.829 38.315 1.00 36.18 88 LEU A CA 1
ATOM 658 C C . LEU A 1 88 ? -55.314 42.599 38.676 1.00 38.61 88 LEU A C 1
ATOM 659 O O . LEU A 1 88 ? -56.166 42.432 37.799 1.00 37.47 88 LEU A O 1
ATOM 664 N N . ASN A 1 89 ? -55.592 42.580 39.975 1.00 39.51 89 ASN A N 1
ATOM 665 C CA . ASN A 1 89 ? -56.944 42.347 40.454 1.00 41.59 89 ASN A CA 1
ATOM 666 C C . ASN A 1 89 ? -57.206 43.109 41.746 1.00 40.85 89 ASN A C 1
ATOM 667 O O . ASN A 1 89 ? -56.358 43.143 42.639 1.00 40.44 89 ASN A O 1
ATOM 672 N N . GLY A 1 90 ? -58.381 43.723 41.833 1.00 39.46 90 GLY A N 1
ATOM 673 C CA . GLY A 1 90 ? -58.742 44.471 43.023 1.00 39.04 90 GLY A CA 1
ATOM 674 C C . GLY A 1 90 ? -58.541 45.967 42.896 1.00 37.82 90 GLY A C 1
ATOM 675 O O . GLY A 1 90 ? -58.541 46.518 41.795 1.00 37.49 90 GLY A O 1
ATOM 676 N N . THR A 1 91 ? -58.368 46.628 44.035 1.00 36.48 91 THR A N 1
ATOM 677 C CA . THR A 1 91 ? -58.166 48.070 44.059 1.00 36.46 91 THR A CA 1
ATOM 678 C C . THR A 1 91 ? -57.114 48.401 45.113 1.00 36.72 91 THR A C 1
ATOM 679 O O . THR A 1 91 ? -57.053 47.760 46.164 1.00 35.94 91 THR A O 1
ATOM 683 N N . ALA A 1 92 ? -56.281 49.396 44.828 1.00 36.47 92 ALA A N 1
ATOM 684 C CA . ALA A 1 92 ? -55.237 49.785 45.763 1.00 35.83 92 ALA A CA 1
ATOM 685 C C . ALA A 1 92 ? -55.113 51.293 45.854 1.00 36.02 92 ALA A C 1
ATOM 686 O O . ALA A 1 92 ? -55.441 52.012 44.910 1.00 35.83 92 ALA A O 1
ATOM 688 N N . VAL A 1 93 ? -54.652 51.764 47.008 1.00 35.79 93 VAL A N 1
ATOM 689 C CA . VAL A 1 93 ? -54.446 53.186 47.239 1.00 34.90 93 VAL A CA 1
ATOM 690 C C . VAL A 1 93 ? -52.960 53.353 47.522 1.00 34.76 93 VAL A C 1
ATOM 691 O O . VAL A 1 93 ? -52.491 53.016 48.607 1.00 35.95 93 VAL A O 1
ATOM 695 N N . LEU A 1 94 ? -52.222 53.858 46.539 1.00 34.97 94 LEU A N 1
ATOM 696 C CA . LEU A 1 94 ? -50.786 54.046 46.685 1.00 32.43 94 LEU A CA 1
ATOM 697 C C . LEU A 1 94 ? -50.438 55.444 47.170 1.00 32.08 94 LEU A C 1
ATOM 698 O O . LEU A 1 94 ? -50.877 56.443 46.600 1.00 32.49 94 LEU A O 1
ATOM 703 N N . THR A 1 95 ? -49.642 55.508 48.229 1.00 32.05 95 THR A N 1
ATOM 704 C CA . THR A 1 95 ? -49.225 56.785 48.781 1.00 31.37 95 THR A CA 1
ATOM 705 C C . THR A 1 95 ? -47.711 56.913 48.743 1.00 30.01 95 THR A C 1
ATOM 706 O O . THR A 1 95 ? -46.996 56.142 49.378 1.00 27.93 95 THR A O 1
ATOM 710 N N . LEU A 1 96 ? -47.233 57.884 47.976 1.00 30.34 96 LEU A N 1
ATOM 711 C CA . LEU A 1 96 ? -45.809 58.136 47.868 1.00 32.28 96 LEU A CA 1
ATOM 712 C C . LEU A 1 96 ? -45.449 59.228 48.869 1.00 32.76 96 LEU A C 1
ATOM 713 O O . LEU A 1 96 ? -45.873 60.378 48.728 1.00 34.80 96 LEU A O 1
ATOM 718 N N . VAL A 1 97 ? -44.680 58.861 49.887 1.00 31.15 97 VAL A N 1
ATOM 719 C CA . VAL A 1 97 ? -44.273 59.819 50.906 1.00 31.16 97 VAL A CA 1
ATOM 720 C C . VAL A 1 97 ? -42.932 60.437 50.511 1.00 31.87 97 VAL A C 1
ATOM 721 O O . VAL A 1 97 ? -41.902 59.764 50.510 1.00 32.50 97 VAL A O 1
ATOM 725 N N . ASN A 1 98 ? -42.962 61.719 50.165 1.00 30.97 98 ASN A N 1
ATOM 726 C CA . ASN A 1 98 ? -41.774 62.455 49.747 1.00 32.34 98 ASN A CA 1
ATOM 727 C C . ASN A 1 98 ? -41.164 63.218 50.923 1.00 32.14 98 ASN A C 1
ATOM 728 O O . ASN A 1 98 ? -41.761 63.304 51.997 1.00 32.31 98 ASN A O 1
ATOM 733 N N . PRO A 1 99 ? -39.966 63.786 50.731 1.00 31.06 99 PRO A N 1
ATOM 734 C CA . PRO A 1 99 ? -39.313 64.535 51.807 1.00 32.21 99 PRO A CA 1
ATOM 735 C C . PRO A 1 99 ? -40.129 65.720 52.316 1.00 34.35 99 PRO A C 1
ATOM 736 O O . PRO A 1 99 ? -40.081 66.047 53.505 1.00 33.86 99 PRO A O 1
ATOM 740 N N . ASP A 1 100 ? -40.874 66.362 51.419 1.00 36.29 100 ASP A N 1
ATOM 741 C CA . ASP A 1 100 ? -41.662 67.536 51.791 1.00 40.17 100 ASP A CA 1
ATOM 742 C C . ASP A 1 100 ? -43.150 67.452 51.479 1.00 40.70 100 ASP A C 1
ATOM 743 O O . ASP A 1 100 ? -43.860 68.455 51.561 1.00 40.95 100 ASP A O 1
ATOM 748 N N . SER A 1 101 ? -43.629 66.265 51.132 1.00 41.57 101 SER A N 1
ATOM 749 C CA . SER A 1 101 ? -45.042 66.096 50.814 1.00 42.41 101 SER A CA 1
ATOM 750 C C . SER A 1 101 ? -45.384 64.633 50.601 1.00 43.74 101 SER A C 1
ATOM 751 O O . SER A 1 101 ? -44.541 63.755 50.778 1.00 42.75 101 SER A O 1
ATOM 754 N N . ARG A 1 102 ? -46.632 64.378 50.227 1.00 45.18 102 ARG A N 1
ATOM 755 C CA . ARG A 1 102 ? -47.084 63.022 49.963 1.00 46.98 102 ARG A CA 1
ATOM 756 C C . ARG A 1 102 ? -48.257 63.046 48.998 1.00 48.16 102 ARG A C 1
ATOM 757 O O . ARG A 1 102 ? -49.084 63.958 49.030 1.00 48.47 102 ARG A O 1
ATOM 765 N N . ASP A 1 103 ? -48.320 62.038 48.138 1.00 48.41 103 ASP A N 1
ATOM 766 C CA . ASP A 1 103 ? -49.384 61.935 47.155 1.00 49.56 103 ASP A CA 1
ATOM 767 C C . ASP A 1 103 ? -50.003 60.548 47.192 1.00 48.65 103 ASP A C 1
ATOM 768 O O . ASP A 1 103 ? -49.294 59.542 47.221 1.00 49.58 103 ASP A O 1
ATOM 773 N N . SER A 1 104 ? -51.328 60.499 47.204 1.00 46.77 104 SER A N 1
ATOM 774 C CA . SER A 1 104 ? -52.031 59.229 47.213 1.00 45.91 104 SER A CA 1
ATOM 775 C C . SER A 1 104 ? -52.715 59.059 45.867 1.00 45.84 104 SER A C 1
ATOM 776 O O . SER A 1 104 ? -53.210 60.024 45.284 1.00 45.16 104 SER A O 1
ATOM 779 N N . TYR A 1 105 ? -52.729 57.827 45.375 1.00 44.78 105 TYR A N 1
ATOM 780 C CA . TYR A 1 105 ? -53.339 57.522 44.092 1.00 43.21 105 TYR A CA 1
ATOM 781 C C . TYR A 1 105 ? -54.207 56.287 44.230 1.00 42.47 105 TYR A C 1
ATOM 782 O O . TYR A 1 105 ? -53.795 55.297 44.829 1.00 42.96 105 TYR A O 1
ATOM 791 N N . ILE A 1 106 ? -55.415 56.347 43.686 1.00 41.24 106 ILE A N 1
ATOM 792 C CA . ILE A 1 106 ? -56.296 55.193 43.727 1.00 41.36 106 ILE A CA 1
ATOM 793 C C . ILE A 1 106 ? -56.024 54.443 42.431 1.00 40.49 106 ILE A C 1
ATOM 794 O O . ILE A 1 106 ? -56.231 54.976 41.342 1.00 39.65 106 ILE A O 1
ATOM 799 N N . LEU A 1 107 ? -55.536 53.215 42.551 1.00 39.61 107 LEU A N 1
ATOM 800 C CA . LEU A 1 107 ? -55.230 52.408 41.379 1.00 39.00 107 LEU A CA 1
ATOM 801 C C . LEU A 1 107 ? -56.216 51.262 41.233 1.00 38.07 107 LEU A C 1
ATOM 802 O O . LEU A 1 107 ? -56.178 50.294 41.992 1.00 36.93 107 LEU A O 1
ATOM 807 N N . GLU A 1 108 ? -57.109 51.381 40.258 1.00 39.15 108 GLU A N 1
ATOM 808 C CA . GLU A 1 108 ? -58.092 50.336 40.014 1.00 40.62 108 GLU A CA 1
ATOM 809 C C . GLU A 1 108 ? -57.444 49.244 39.168 1.00 40.76 108 GLU A C 1
ATOM 810 O O . GLU A 1 108 ? -56.326 49.412 38.677 1.00 40.43 108 GLU A O 1
ATOM 816 N N . GLN A 1 109 ? -58.137 48.123 39.010 1.00 40.42 109 GLN A N 1
ATOM 817 C CA . GLN A 1 109 ? -57.607 47.011 38.229 1.00 40.13 109 GLN A CA 1
ATOM 818 C C . GLN A 1 109 ? -57.169 47.463 36.839 1.00 38.57 109 GLN A C 1
ATOM 819 O O . GLN A 1 109 ? -57.933 48.096 36.112 1.00 37.80 109 GLN A O 1
ATOM 825 N N . GLY A 1 110 ? -55.926 47.148 36.483 1.00 37.50 110 GLY A N 1
ATOM 826 C CA . GLY A 1 110 ? -55.409 47.531 35.180 1.00 36.10 110 GLY A CA 1
ATOM 827 C C . GLY A 1 110 ? -54.558 48.787 35.194 1.00 36.25 110 GLY A C 1
ATOM 828 O O . GLY A 1 110 ? -53.873 49.091 34.215 1.00 36.51 110 GLY A O 1
ATOM 829 N N . HIS A 1 111 ? -54.596 49.526 36.298 1.00 33.93 111 HIS A N 1
ATOM 830 C CA . HIS A 1 111 ? -53.811 50.747 36.408 1.00 33.65 111 HIS A CA 1
ATOM 831 C C . HIS A 1 111 ? -52.378 50.432 36.827 1.00 31.59 111 HIS A C 1
ATOM 832 O O . HIS A 1 111 ? -52.116 49.416 37.474 1.00 30.56 111 HIS A O 1
ATOM 839 N N . ALA A 1 112 ? -51.455 51.300 36.434 1.00 30.08 112 ALA A N 1
ATOM 840 C CA . ALA A 1 112 ? -50.048 51.117 36.758 1.00 30.24 112 ALA A CA 1
ATOM 841 C C . ALA A 1 112 ? -49.435 52.446 37.153 1.00 29.88 112 ALA A C 1
ATOM 842 O O . ALA A 1 112 ? -49.939 53.508 36.790 1.00 29.04 112 ALA A O 1
ATOM 844 N N . GLN A 1 113 ? -48.334 52.377 37.890 1.00 30.07 113 GLN A N 1
ATOM 845 C CA . GLN A 1 113 ? -47.643 53.574 38.339 1.00 30.21 113 GLN A CA 1
ATOM 846 C C . GLN A 1 113 ? -46.178 53.275 38.616 1.00 27.40 113 GLN A C 1
ATOM 847 O O . GLN A 1 113 ? -45.848 52.253 39.215 1.00 26.46 113 GLN A O 1
ATOM 853 N N . LYS A 1 114 ? -45.305 54.171 38.178 1.00 26.16 114 LYS A N 1
ATOM 854 C CA . LYS A 1 114 ? -43.876 54.011 38.412 1.00 27.46 114 LYS A CA 1
ATOM 855 C C . LYS A 1 114 ? -43.550 54.576 39.793 1.00 27.74 114 LYS A C 1
ATOM 856 O O . LYS A 1 114 ? -44.056 55.634 40.177 1.00 26.00 114 LYS A O 1
ATOM 862 N N . ILE A 1 115 ? -42.731 53.853 40.548 1.00 26.59 115 ILE A N 1
ATOM 863 C CA . ILE A 1 115 ? -42.320 54.313 41.869 1.00 26.57 115 ILE A CA 1
ATOM 864 C C . ILE A 1 115 ? -40.803 54.419 41.813 1.00 25.71 115 ILE A C 1
ATOM 865 O O . ILE A 1 115 ? -40.100 53.409 41.873 1.00 25.48 115 ILE A O 1
ATOM 870 N N . PRO A 1 116 ? -40.279 55.643 41.671 1.00 26.73 116 PRO A N 1
ATOM 871 C CA . PRO A 1 116 ? -38.827 55.836 41.607 1.00 26.39 116 PRO A CA 1
ATOM 872 C C . PRO A 1 116 ? -38.141 55.136 42.772 1.00 25.26 116 PRO A C 1
ATOM 873 O O . PRO A 1 116 ? -38.690 55.063 43.869 1.00 24.05 116 PRO A O 1
ATOM 877 N N . ALA A 1 117 ? -36.944 54.619 42.528 1.00 23.69 117 ALA A N 1
ATOM 878 C CA . ALA A 1 117 ? -36.189 53.931 43.566 1.00 23.41 117 ALA A CA 1
ATOM 879 C C . ALA A 1 117 ? -36.017 54.855 44.775 1.00 22.44 117 ALA A C 1
ATOM 880 O O . ALA A 1 117 ? -35.828 56.057 44.616 1.00 23.34 117 ALA A O 1
ATOM 882 N N . GLY A 1 118 ? -36.109 54.295 45.977 1.00 23.00 118 GLY A N 1
ATOM 883 C CA . GLY A 1 118 ? -35.920 55.090 47.179 1.00 23.15 118 GLY A CA 1
ATOM 884 C C . GLY A 1 118 ? -37.094 55.944 47.618 1.00 23.80 118 GLY A C 1
ATOM 885 O O . GLY A 1 118 ? -36.948 56.795 48.491 1.00 24.60 118 GLY A O 1
ATOM 886 N N . THR A 1 119 ? -38.258 55.741 47.016 1.00 23.35 119 THR A N 1
ATOM 887 C CA . THR A 1 119 ? -39.428 56.519 47.408 1.00 23.38 119 THR A CA 1
ATOM 888 C C . THR A 1 119 ? -40.124 55.801 48.553 1.00 23.71 119 THR A C 1
ATOM 889 O O . THR A 1 119 ? -40.534 54.649 48.410 1.00 23.89 119 THR A O 1
ATOM 893 N N . THR A 1 120 ? -40.247 56.463 49.699 1.00 23.86 120 THR A N 1
ATOM 894 C CA . THR A 1 120 ? -40.936 55.839 50.819 1.00 24.50 120 THR A CA 1
ATOM 895 C C . THR A 1 120 ? -42.408 55.768 50.433 1.00 24.65 120 THR A C 1
ATOM 896 O O . THR A 1 120 ? -42.971 56.742 49.935 1.00 25.30 120 THR A O 1
ATOM 900 N N . PHE A 1 121 ? -43.031 54.615 50.641 1.00 26.40 121 PHE A N 1
ATOM 901 C CA . PHE A 1 121 ? -44.442 54.489 50.308 1.00 27.23 121 PHE A CA 1
ATOM 902 C C . PHE A 1 121 ? -45.131 53.395 51.094 1.00 27.60 121 PHE A C 1
ATOM 903 O O . PHE A 1 121 ? -44.493 52.563 51.740 1.00 25.59 121 PHE A O 1
ATOM 911 N N . PHE A 1 122 ? -46.455 53.426 51.043 1.00 29.14 122 PHE A N 1
ATOM 912 C CA . PHE A 1 122 ? -47.285 52.434 51.699 1.00 31.22 122 PHE A CA 1
ATOM 913 C C . PHE A 1 122 ? -48.556 52.408 50.869 1.00 30.78 122 PHE A C 1
ATOM 914 O O . PHE A 1 122 ? -48.871 53.380 50.185 1.00 30.37 122 PHE A O 1
ATOM 922 N N . LEU A 1 123 ? -49.264 51.289 50.889 1.00 32.64 123 LEU A N 1
ATOM 923 C CA . LEU A 1 123 ? -50.493 51.202 50.124 1.00 34.69 123 LEU A CA 1
ATOM 924 C C . LEU A 1 123 ? -51.520 50.382 50.882 1.00 33.69 123 LEU A C 1
ATOM 925 O O . LEU A 1 123 ? -51.176 49.552 51.725 1.00 33.26 123 LEU A O 1
ATOM 930 N N . VAL A 1 124 ? -52.785 50.626 50.573 1.00 35.00 124 VAL A N 1
ATOM 931 C CA . VAL A 1 124 ? -53.877 49.932 51.237 1.00 35.26 124 VAL A CA 1
ATOM 932 C C . VAL A 1 124 ? -54.836 49.267 50.257 1.00 35.53 124 VAL A C 1
ATOM 933 O O . VAL A 1 124 ? -55.001 49.726 49.126 1.00 36.19 124 VAL A O 1
ATOM 937 N N . ASN A 1 125 ? -55.445 48.169 50.696 1.00 36.38 125 ASN A N 1
ATOM 938 C CA . ASN A 1 125 ? -56.460 47.487 49.907 1.00 36.61 125 ASN A CA 1
ATOM 939 C C . ASN A 1 125 ? -57.726 47.948 50.625 1.00 39.68 125 ASN A C 1
ATOM 940 O O . ASN A 1 125 ? -58.152 47.334 51.605 1.00 38.93 125 ASN A O 1
ATOM 945 N N . PRO A 1 126 ? -58.325 49.054 50.158 1.00 41.47 126 PRO A N 1
ATOM 946 C CA . PRO A 1 126 ? -59.539 49.634 50.738 1.00 44.20 126 PRO A CA 1
ATOM 947 C C . PRO A 1 126 ? -60.810 48.825 50.514 1.00 46.00 126 PRO A C 1
ATOM 948 O O . PRO A 1 126 ? -61.878 49.202 50.995 1.00 47.40 126 PRO A O 1
ATOM 952 N N . ASP A 1 127 ? -60.707 47.718 49.787 1.00 47.31 127 ASP A N 1
ATOM 953 C CA . ASP A 1 127 ? -61.889 46.908 49.533 1.00 48.47 127 ASP A CA 1
ATOM 954 C C . ASP A 1 127 ? -62.257 46.083 50.758 1.00 48.66 127 ASP A C 1
ATOM 955 O O . ASP A 1 127 ? -61.400 45.457 51.387 1.00 47.56 127 ASP A O 1
ATOM 960 N N . ASP A 1 128 ? -63.547 46.075 51.076 1.00 49.71 128 ASP A N 1
ATOM 961 C CA . ASP A 1 128 ? -64.054 45.353 52.234 1.00 50.59 128 ASP A CA 1
ATOM 962 C C . ASP A 1 128 ? -64.261 43.854 52.012 1.00 51.31 128 ASP A C 1
ATOM 963 O O . ASP A 1 128 ? -64.292 43.084 52.973 1.00 50.95 128 ASP A O 1
ATOM 968 N N . ASN A 1 129 ? -64.394 43.429 50.759 1.00 51.86 129 ASN A N 1
ATOM 969 C CA . ASN A 1 129 ? -64.626 42.011 50.490 1.00 53.24 129 ASN A CA 1
ATOM 970 C C . ASN A 1 129 ? -63.860 41.461 49.287 1.00 52.81 129 ASN A C 1
ATOM 971 O O . ASN A 1 129 ? -64.251 40.448 48.711 1.00 54.03 129 ASN A O 1
ATOM 976 N N . GLU A 1 130 ? -62.768 42.117 48.912 1.00 51.99 130 GLU A N 1
ATOM 977 C CA . GLU A 1 130 ? -61.978 41.664 47.771 1.00 50.62 130 GLU A CA 1
ATOM 978 C C . GLU A 1 130 ? -60.482 41.788 48.016 1.00 48.20 130 GLU A C 1
ATOM 979 O O . GLU A 1 130 ? -60.009 42.793 48.544 1.00 47.92 130 GLU A O 1
ATOM 985 N N . ASN A 1 131 ? -59.746 40.754 47.626 1.00 45.56 131 ASN A N 1
ATOM 986 C CA . ASN A 1 131 ? -58.300 40.736 47.781 1.00 42.67 131 ASN A CA 1
ATOM 987 C C . ASN A 1 131 ? -57.664 41.725 46.813 1.00 40.79 131 ASN A C 1
ATOM 988 O O . ASN A 1 131 ? -58.336 42.281 45.943 1.00 40.35 131 ASN A O 1
ATOM 993 N N . LEU A 1 132 ? -56.368 41.952 46.984 1.00 38.21 132 LEU A N 1
ATOM 994 C CA . LEU A 1 132 ? -55.625 42.858 46.118 1.00 36.02 132 LEU A CA 1
ATOM 995 C C . LEU A 1 132 ? -54.443 42.080 45.574 1.00 35.76 132 LEU A C 1
ATOM 996 O O . LEU A 1 132 ? -53.687 41.482 46.335 1.00 35.31 132 LEU A O 1
ATOM 1001 N N . ARG A 1 133 ? -54.301 42.070 44.253 1.00 35.60 133 ARG A N 1
ATOM 1002 C CA . ARG A 1 133 ? -53.200 41.368 43.612 1.00 33.97 133 ARG A CA 1
ATOM 1003 C C . ARG A 1 133 ? -52.437 42.350 42.742 1.00 32.39 133 ARG A C 1
ATOM 1004 O O . ARG A 1 133 ? -53.010 42.992 41.863 1.00 31.08 133 ARG A O 1
ATOM 1012 N N . ILE A 1 134 ? -51.141 42.462 43.005 1.00 30.85 134 ILE A N 1
ATOM 1013 C CA . ILE A 1 134 ? -50.273 43.371 42.269 1.00 30.72 134 ILE A CA 1
ATOM 1014 C C . ILE A 1 134 ? -49.026 42.655 41.770 1.00 29.92 134 ILE A C 1
ATOM 1015 O O . ILE A 1 134 ? -48.539 41.717 42.402 1.00 30.13 134 ILE A O 1
ATOM 1020 N N . ILE A 1 135 ? -48.527 43.090 40.620 1.00 29.05 135 ILE A N 1
ATOM 1021 C CA . ILE A 1 135 ? -47.299 42.541 40.074 1.00 28.44 135 ILE A CA 1
ATOM 1022 C C . ILE A 1 135 ? -46.426 43.762 39.813 1.00 27.64 135 ILE A C 1
ATOM 1023 O O . ILE A 1 135 ? -46.912 44.794 39.341 1.00 25.65 135 ILE A O 1
ATOM 1028 N N . LYS A 1 136 ? -45.148 43.665 40.160 1.00 26.69 136 LYS A N 1
ATOM 1029 C CA . LYS A 1 136 ? -44.238 44.784 39.959 1.00 26.21 136 LYS A CA 1
ATOM 1030 C C . LYS A 1 136 ? -42.987 44.374 39.217 1.00 24.75 136 LYS A C 1
ATOM 1031 O O . LYS A 1 136 ? -42.448 43.289 39.441 1.00 23.74 136 LYS A O 1
ATOM 1037 N N . LEU A 1 137 ? -42.523 45.255 38.338 1.00 22.83 137 LEU A N 1
ATOM 1038 C CA . LEU A 1 137 ? -41.277 45.019 37.622 1.00 22.81 137 LEU A CA 1
ATOM 1039 C C . LEU A 1 137 ? -40.290 45.809 38.472 1.00 23.83 137 LEU A C 1
ATOM 1040 O O . LEU A 1 137 ? -40.524 46.982 38.759 1.00 24.44 137 LEU A O 1
ATOM 1045 N N . ALA A 1 138 ? -39.201 45.179 38.891 1.00 22.39 138 ALA A N 1
ATOM 1046 C CA . ALA A 1 138 ? -38.231 45.876 39.724 1.00 21.69 138 ALA A CA 1
ATOM 1047 C C . ALA A 1 138 ? -36.866 45.991 39.051 1.00 20.41 138 ALA A C 1
ATOM 1048 O O . ALA A 1 138 ? -36.366 45.032 38.467 1.00 20.64 138 ALA A O 1
ATOM 1050 N N . ILE A 1 139 ? -36.275 47.178 39.132 1.00 19.32 139 ILE A N 1
ATOM 1051 C CA . ILE A 1 139 ? -34.964 47.419 38.551 1.00 20.24 139 ILE A CA 1
ATOM 1052 C C . ILE A 1 139 ? -34.031 47.914 39.658 1.00 19.84 139 ILE A C 1
ATOM 1053 O O . ILE A 1 139 ? -33.998 49.107 39.968 1.00 20.36 139 ILE A O 1
ATOM 1058 N N . PRO A 1 140 ? -33.267 46.993 40.275 1.00 20.71 140 PRO A N 1
ATOM 1059 C CA . PRO A 1 140 ? -32.324 47.290 41.358 1.00 19.44 140 PRO A CA 1
ATOM 1060 C C . PRO A 1 140 ? -31.270 48.326 40.979 1.00 20.46 140 PRO A C 1
ATOM 1061 O O . PRO A 1 140 ? -30.805 48.372 39.834 1.00 18.90 140 PRO A O 1
ATOM 1065 N N . VAL A 1 141 ? -30.885 49.135 41.964 1.00 18.88 141 VAL A N 1
ATOM 1066 C CA . VAL A 1 141 ? -29.914 50.207 41.775 1.00 20.66 141 VAL A CA 1
ATOM 1067 C C . VAL A 1 141 ? -28.471 49.881 42.174 1.00 19.12 141 VAL A C 1
ATOM 1068 O O . VAL A 1 141 ? -27.538 50.189 41.431 1.00 21.20 141 VAL A O 1
ATOM 1072 N N . ASN A 1 142 ? -28.292 49.259 43.336 1.00 19.33 142 ASN A N 1
ATOM 1073 C CA . ASN A 1 142 ? -26.955 48.956 43.846 1.00 20.02 142 ASN A CA 1
ATOM 1074 C C . ASN A 1 142 ? -26.353 47.694 43.261 1.00 21.43 142 ASN A C 1
ATOM 1075 O O . ASN A 1 142 ? -25.210 47.689 42.821 1.00 20.16 142 ASN A O 1
ATOM 1080 N N . ASN A 1 143 ? -27.114 46.615 43.294 1.00 23.41 143 ASN A N 1
ATOM 1081 C CA . ASN A 1 143 ? -26.666 45.380 42.684 1.00 26.65 143 ASN A CA 1
ATOM 1082 C C . ASN A 1 143 ? -27.737 45.158 41.626 1.00 27.80 143 ASN A C 1
ATOM 1083 O O . ASN A 1 143 ? -28.924 45.137 41.936 1.00 29.23 143 ASN A O 1
ATOM 1088 N N . PRO A 1 144 ? -27.333 44.998 40.362 1.00 29.16 144 PRO A N 1
ATOM 1089 C CA . PRO A 1 144 ? -28.307 44.795 39.289 1.00 29.85 144 PRO A CA 1
ATOM 1090 C C . PRO A 1 144 ? -29.231 43.594 39.454 1.00 28.62 144 PRO A C 1
ATOM 1091 O O . PRO A 1 144 ? -30.338 43.586 38.919 1.00 27.55 144 PRO A O 1
ATOM 1095 N N . HIS A 1 145 ? -28.787 42.601 40.217 1.00 27.99 145 HIS A N 1
ATOM 1096 C CA . HIS A 1 145 ? -29.559 41.379 40.414 1.00 28.71 145 HIS A CA 1
ATOM 1097 C C . HIS A 1 145 ? -30.516 41.361 41.598 1.00 28.68 145 HIS A C 1
ATOM 1098 O O . HIS A 1 145 ? -31.508 40.637 41.574 1.00 29.88 145 HIS A O 1
ATOM 1105 N N . ARG A 1 146 ? -30.237 42.139 42.636 1.00 27.48 146 ARG A N 1
ATOM 1106 C CA . ARG A 1 146 ? -31.119 42.111 43.797 1.00 31.98 146 ARG A CA 1
ATOM 1107 C C . ARG A 1 146 ? -31.331 43.449 44.491 1.00 29.68 146 ARG A C 1
ATOM 1108 O O . ARG A 1 146 ? -30.448 44.305 44.506 1.00 28.81 146 ARG A O 1
ATOM 1116 N N . PHE A 1 147 ? -32.512 43.608 45.080 1.00 29.53 147 PHE A N 1
ATOM 1117 C CA . PHE A 1 147 ? -32.855 44.835 45.785 1.00 26.93 147 PHE A CA 1
ATOM 1118 C C . PHE A 1 147 ? -33.263 44.493 47.211 1.00 28.73 147 PHE A C 1
ATOM 1119 O O . PHE A 1 147 ? -33.519 43.330 47.534 1.00 25.86 147 PHE A O 1
ATOM 1127 N N . GLN A 1 148 ? -33.328 45.507 48.062 1.00 28.14 148 GLN A N 1
ATOM 1128 C CA . GLN A 1 148 ? -33.693 45.290 49.452 1.00 30.67 148 GLN A CA 1
ATOM 1129 C C . GLN A 1 148 ? -34.776 46.265 49.884 1.00 29.24 148 GLN A C 1
ATOM 1130 O O . GLN A 1 148 ? -34.727 47.442 49.541 1.00 26.90 148 GLN A O 1
ATOM 1136 N N . ASP A 1 149 ? -35.754 45.770 50.634 1.00 28.10 149 ASP A N 1
ATOM 1137 C CA . ASP A 1 149 ? -36.825 46.620 51.134 1.00 28.70 149 ASP A CA 1
ATOM 1138 C C . ASP A 1 149 ? -36.407 47.156 52.499 1.00 28.65 149 ASP A C 1
ATOM 1139 O O . ASP A 1 149 ? -35.957 46.400 53.361 1.00 29.19 149 ASP A O 1
ATOM 1144 N N . PHE A 1 150 ? -36.528 48.466 52.677 1.00 27.53 150 PHE A N 1
ATOM 1145 C CA . PHE A 1 150 ? -36.169 49.103 53.936 1.00 27.05 150 PHE A CA 1
ATOM 1146 C C . PHE A 1 150 ? -37.437 49.541 54.658 1.00 26.54 150 PHE A C 1
ATOM 1147 O O . PHE A 1 150 ? -38.030 50.557 54.309 1.00 26.90 150 PHE A O 1
ATOM 1155 N N . PHE A 1 151 ? -37.853 48.778 55.662 1.00 27.47 151 PHE A N 1
ATOM 1156 C CA . PHE A 1 151 ? -39.054 49.133 56.405 1.00 27.17 151 PHE A CA 1
ATOM 1157 C C . PHE A 1 151 ? -38.753 50.079 57.555 1.00 27.63 151 PHE A C 1
ATOM 1158 O O . PHE A 1 151 ? -37.877 49.814 58.380 1.00 27.71 151 PHE A O 1
ATOM 1166 N N . LEU A 1 152 ? -39.487 51.187 57.585 1.00 28.67 152 LEU A N 1
ATOM 1167 C CA . LEU A 1 152 ? -39.346 52.214 58.610 1.00 31.14 152 LEU A CA 1
ATOM 1168 C C . LEU A 1 152 ? -40.075 51.742 59.864 1.00 31.77 152 LEU A C 1
ATOM 1169 O O . LEU A 1 152 ? -39.721 52.106 60.986 1.00 28.61 152 LEU A O 1
ATOM 1174 N N . SER A 1 153 ? -41.096 50.920 59.650 1.00 32.26 153 SER A N 1
ATOM 1175 C CA . SER A 1 153 ? -41.921 50.391 60.725 1.00 33.29 153 SER A CA 1
ATOM 1176 C C . SER A 1 153 ? -41.182 49.436 61.647 1.00 33.84 153 SER A C 1
ATOM 1177 O O . SER A 1 153 ? -40.156 48.863 61.288 1.00 33.95 153 SER A O 1
ATOM 1180 N N . SER A 1 154 ? -41.719 49.276 62.850 1.00 35.16 154 SER A N 1
ATOM 1181 C CA . SER A 1 154 ? -41.142 48.369 63.826 1.00 36.12 154 SER A CA 1
ATOM 1182 C C . SER A 1 154 ? -42.225 47.369 64.209 1.00 36.50 154 SER A C 1
ATOM 1183 O O . SER A 1 154 ? -43.199 47.719 64.872 1.00 36.16 154 SER A O 1
ATOM 1186 N N . THR A 1 155 ? -42.053 46.125 63.777 1.00 37.52 155 THR A N 1
ATOM 1187 C CA . THR A 1 155 ? -43.022 45.077 64.063 1.00 39.50 155 THR A CA 1
ATOM 1188 C C . THR A 1 155 ? -42.336 43.840 64.626 1.00 40.98 155 THR A C 1
ATOM 1189 O O . THR A 1 155 ? -41.117 43.806 64.772 1.00 41.64 155 THR A O 1
ATOM 1193 N N . GLU A 1 156 ? -43.126 42.820 64.940 1.00 43.09 156 GLU A N 1
ATOM 1194 C CA . GLU A 1 156 ? -42.579 41.588 65.490 1.00 45.13 156 GLU A CA 1
ATOM 1195 C C . GLU A 1 156 ? -41.768 40.805 64.464 1.00 43.92 156 GLU A C 1
ATOM 1196 O O . GLU A 1 156 ? -40.945 39.965 64.828 1.00 44.72 156 GLU A O 1
ATOM 1202 N N . ALA A 1 157 ? -41.992 41.089 63.184 1.00 42.44 157 ALA A N 1
ATOM 1203 C CA . ALA A 1 157 ? -41.286 40.391 62.114 1.00 42.21 157 ALA A CA 1
ATOM 1204 C C . ALA A 1 157 ? -40.028 41.118 61.645 1.00 41.83 157 ALA A C 1
ATOM 1205 O O . ALA A 1 157 ? -39.170 40.524 60.989 1.00 42.69 157 ALA A O 1
ATOM 1207 N N . GLN A 1 158 ? -39.912 42.398 61.982 1.00 40.78 158 GLN A N 1
ATOM 1208 C CA . GLN A 1 158 ? -38.753 43.178 61.566 1.00 39.34 158 GLN A CA 1
ATOM 1209 C C . GLN A 1 158 ? -38.575 44.452 62.383 1.00 38.58 158 GLN A C 1
ATOM 1210 O O . GLN A 1 158 ? -39.548 45.035 62.865 1.00 37.69 158 GLN A O 1
ATOM 1216 N N . GLN A 1 159 ? -37.321 44.874 62.531 1.00 37.82 159 GLN A N 1
ATOM 1217 C CA . GLN A 1 159 ? -36.991 46.086 63.274 1.00 37.23 159 GLN A CA 1
ATOM 1218 C C . GLN A 1 159 ? -36.895 47.267 62.317 1.00 34.24 159 GLN A C 1
ATOM 1219 O O . GLN A 1 159 ? -36.520 47.107 61.158 1.00 32.34 159 GLN A O 1
ATOM 1225 N N . SER A 1 160 ? -37.237 48.453 62.806 1.00 32.32 160 SER A N 1
ATOM 1226 C CA . SER A 1 160 ? -37.159 49.655 61.987 1.00 29.62 160 SER A CA 1
ATOM 1227 C C . SER A 1 160 ? -35.701 49.871 61.617 1.00 29.71 160 SER A C 1
ATOM 1228 O O . SER A 1 160 ? -34.810 49.624 62.438 1.00 28.86 160 SER A O 1
ATOM 1231 N N . TYR A 1 161 ? -35.444 50.326 60.395 1.00 27.92 161 TYR A N 1
ATOM 1232 C CA . TYR A 1 161 ? -34.062 50.555 60.007 1.00 26.55 161 TYR A CA 1
ATOM 1233 C C . TYR A 1 161 ? -33.458 51.679 60.844 1.00 26.09 161 TYR A C 1
ATOM 1234 O O . TYR A 1 161 ? -32.244 51.842 60.885 1.00 25.82 161 TYR A O 1
ATOM 1243 N N . LEU A 1 162 ? -34.307 52.437 61.534 1.00 26.66 162 LEU A N 1
ATOM 1244 C CA . LEU A 1 162 ? -33.819 53.518 62.387 1.00 27.21 162 LEU A CA 1
ATOM 1245 C C . LEU A 1 162 ? -32.998 52.925 63.535 1.00 28.55 162 LEU A C 1
ATOM 1246 O O . LEU A 1 162 ? -32.086 53.567 64.055 1.00 27.10 162 LEU A O 1
ATOM 1251 N N . ARG A 1 163 ? -33.318 51.694 63.920 1.00 29.87 163 ARG A N 1
ATOM 1252 C CA . ARG A 1 163 ? -32.596 51.031 65.000 1.00 32.33 163 ARG A CA 1
ATOM 1253 C C . ARG A 1 163 ? -31.152 50.787 64.570 1.00 32.93 163 ARG A C 1
ATOM 1254 O O . ARG A 1 163 ? -30.306 50.400 65.378 1.00 31.67 163 ARG A O 1
ATOM 1262 N N . GLY A 1 164 ? -30.875 51.020 63.290 1.00 31.56 164 GLY A N 1
ATOM 1263 C CA . GLY A 1 164 ? -29.531 50.829 62.780 1.00 30.77 164 GLY A CA 1
ATOM 1264 C C . GLY A 1 164 ? -28.546 51.846 63.335 1.00 30.08 164 GLY A C 1
ATOM 1265 O O . GLY A 1 164 ? -27.340 51.601 63.344 1.00 28.34 164 GLY A O 1
ATOM 1266 N N . PHE A 1 165 ? -29.052 52.989 63.796 1.00 29.96 165 PHE A N 1
ATOM 1267 C CA . PHE A 1 165 ? -28.190 54.030 64.351 1.00 27.79 165 PHE A CA 1
ATOM 1268 C C . PHE A 1 165 ? -27.981 53.828 65.848 1.00 29.36 165 PHE A C 1
ATOM 1269 O O . PHE A 1 165 ? -28.857 53.311 66.539 1.00 28.30 165 PHE A O 1
ATOM 1277 N N . SER A 1 166 ? -26.816 54.243 66.339 1.00 29.21 166 SER A N 1
ATOM 1278 C CA . SER A 1 166 ? -26.478 54.097 67.753 1.00 29.13 166 SER A CA 1
ATOM 1279 C C . SER A 1 166 ? -27.317 55.009 68.645 1.00 29.31 166 SER A C 1
ATOM 1280 O O . SER A 1 166 ? -27.985 55.927 68.165 1.00 27.32 166 SER A O 1
ATOM 1283 N N . LYS A 1 167 ? -27.265 54.753 69.949 1.00 29.79 167 LYS A N 1
ATOM 1284 C CA . LYS A 1 167 ? -28.020 55.542 70.916 1.00 31.06 167 LYS A CA 1
ATOM 1285 C C . LYS A 1 167 ? -27.702 57.029 70.807 1.00 30.17 167 LYS A C 1
ATOM 1286 O O . LYS A 1 167 ? -28.613 57.849 70.703 1.00 30.89 167 LYS A O 1
ATOM 1292 N N . ASN A 1 168 ? -26.412 57.369 70.827 1.00 30.27 168 ASN A N 1
ATOM 1293 C CA . ASN A 1 168 ? -25.983 58.765 70.739 1.00 30.02 168 ASN A CA 1
ATOM 1294 C C . ASN A 1 168 ? -26.524 59.470 69.501 1.00 29.81 168 ASN A C 1
ATOM 1295 O O . ASN A 1 168 ? -26.910 60.635 69.564 1.00 30.36 168 ASN A O 1
ATOM 1300 N N . ILE A 1 169 ? -26.537 58.767 68.374 1.00 29.52 169 ILE A N 1
ATOM 1301 C CA . ILE A 1 169 ? -27.039 59.345 67.131 1.00 27.79 169 ILE A CA 1
ATOM 1302 C C . ILE A 1 169 ? -28.538 59.590 67.236 1.00 26.69 169 ILE A C 1
ATOM 1303 O O . ILE A 1 169 ? -29.034 60.661 66.882 1.00 26.54 169 ILE A O 1
ATOM 1308 N N . LEU A 1 170 ? -29.258 58.588 67.725 1.00 26.36 170 LEU A N 1
ATOM 1309 C CA . LEU A 1 170 ? -30.700 58.699 67.867 1.00 26.42 170 LEU A CA 1
ATOM 1310 C C . LEU A 1 170 ? -31.100 59.809 68.837 1.00 27.67 170 LEU A C 1
ATOM 1311 O O . LEU A 1 170 ? -32.011 60.587 68.551 1.00 26.40 170 LEU A O 1
ATOM 1316 N N . GLU A 1 171 ? -30.421 59.895 69.978 1.00 28.19 171 GLU A N 1
ATOM 1317 C CA . GLU A 1 171 ? -30.759 60.927 70.956 1.00 28.48 171 GLU A CA 1
ATOM 1318 C C . GLU A 1 171 ? -30.582 62.326 70.378 1.00 29.54 171 GLU A C 1
ATOM 1319 O O . GLU A 1 171 ? -31.459 63.180 70.518 1.00 29.50 171 GLU A O 1
ATOM 1325 N N . ALA A 1 172 ? -29.446 62.557 69.729 1.00 29.64 172 ALA A N 1
ATOM 1326 C CA . ALA A 1 172 ? -29.161 63.856 69.131 1.00 29.26 172 ALA A CA 1
ATOM 1327 C C . ALA A 1 172 ? -30.099 64.166 67.966 1.00 28.63 172 ALA A C 1
ATOM 1328 O O . ALA A 1 172 ? -30.507 65.313 67.770 1.00 28.71 172 ALA A O 1
ATOM 1330 N N . SER A 1 173 ? -30.443 63.143 67.193 1.00 27.42 173 SER A N 1
ATOM 1331 C CA . SER A 1 173 ? -31.324 63.329 66.047 1.00 27.29 173 SER A CA 1
ATOM 1332 C C . SER A 1 173 ? -32.746 63.682 66.461 1.00 28.37 173 SER A C 1
ATOM 1333 O O . SER A 1 173 ? -33.328 64.646 65.963 1.00 29.32 173 SER A O 1
ATOM 1336 N N . PHE A 1 174 ? -33.303 62.898 67.376 1.00 28.48 174 PHE A N 1
ATOM 1337 C CA . PHE A 1 174 ? -34.665 63.122 67.839 1.00 30.80 174 PHE A CA 1
ATOM 1338 C C . PHE A 1 174 ? -34.767 64.116 68.988 1.00 33.32 174 PHE A C 1
ATOM 1339 O O . PHE A 1 174 ? -35.868 64.485 69.403 1.00 34.83 174 PHE A O 1
ATOM 1347 N N . ASP A 1 175 ? -33.615 64.555 69.483 1.00 34.08 175 ASP A N 1
ATOM 1348 C CA . ASP A 1 175 ? -33.557 65.505 70.590 1.00 35.36 175 ASP A CA 1
ATOM 1349 C C . ASP A 1 175 ? -34.367 65.010 71.782 1.00 35.83 175 ASP A C 1
ATOM 1350 O O . ASP A 1 175 ? -35.247 65.713 72.288 1.00 35.89 175 ASP A O 1
ATOM 1355 N N . SER A 1 176 ? -34.073 63.792 72.221 1.00 35.13 176 SER A N 1
ATOM 1356 C CA . SER A 1 176 ? -34.760 63.199 73.360 1.00 36.91 176 SER A CA 1
ATOM 1357 C C . SER A 1 176 ? -33.938 62.031 73.890 1.00 37.69 176 SER A C 1
ATOM 1358 O O . SER A 1 176 ? -32.972 61.610 73.249 1.00 35.54 176 SER A O 1
ATOM 1361 N N . ASP A 1 177 ? -34.313 61.514 75.058 1.00 36.94 177 ASP A N 1
ATOM 1362 C CA . ASP A 1 177 ? -33.587 60.398 75.654 1.00 39.58 177 ASP A CA 1
ATOM 1363 C C . ASP A 1 177 ? -33.930 59.097 74.940 1.00 38.11 177 ASP A C 1
ATOM 1364 O O . ASP A 1 177 ? -35.067 58.890 74.515 1.00 38.28 177 ASP A O 1
ATOM 1369 N N . PHE A 1 178 ? -32.938 58.221 74.816 1.00 37.97 178 PHE A N 1
ATOM 1370 C CA . PHE A 1 178 ? -33.118 56.947 74.132 1.00 37.88 178 PHE A CA 1
ATOM 1371 C C . PHE A 1 178 ? -34.210 56.068 74.733 1.00 38.63 178 PHE A C 1
ATOM 1372 O O . PHE A 1 178 ? -34.937 55.386 74.007 1.00 37.30 178 PHE A O 1
ATOM 1380 N N . LYS A 1 179 ? -34.326 56.071 76.055 1.00 39.35 179 LYS A N 1
ATOM 1381 C CA . LYS A 1 179 ? -35.349 55.264 76.701 1.00 40.18 179 LYS A CA 1
ATOM 1382 C C . LYS A 1 179 ? -36.706 55.559 76.077 1.00 38.41 179 LYS A C 1
ATOM 1383 O O . LYS A 1 179 ? -37.476 54.646 75.796 1.00 39.01 179 LYS A O 1
ATOM 1389 N N . GLU A 1 180 ? -36.980 56.839 75.842 1.00 37.05 180 GLU A N 1
ATOM 1390 C CA . GLU A 1 180 ? -38.236 57.268 75.236 1.00 36.73 180 GLU A CA 1
ATOM 1391 C C . GLU A 1 180 ? -38.315 56.858 73.766 1.00 36.62 180 GLU A C 1
ATOM 1392 O O . GLU A 1 180 ? -39.316 56.296 73.321 1.00 35.62 180 GLU A O 1
ATOM 1398 N N . ILE A 1 181 ? -37.262 57.169 73.013 1.00 35.33 181 ILE A N 1
ATOM 1399 C CA . ILE A 1 181 ? -37.204 56.833 71.592 1.00 35.30 181 ILE A CA 1
ATOM 1400 C C . ILE A 1 181 ? -37.429 55.336 71.426 1.00 35.97 181 ILE A C 1
ATOM 1401 O O . ILE A 1 181 ? -38.238 54.899 70.606 1.00 37.26 181 ILE A O 1
ATOM 1406 N N . ASN A 1 182 ? -36.705 54.558 72.221 1.00 37.04 182 ASN A N 1
ATOM 1407 C CA . ASN A 1 182 ? -36.808 53.109 72.182 1.00 38.80 182 ASN A CA 1
ATOM 1408 C C . ASN A 1 182 ? -38.233 52.651 72.455 1.00 38.23 182 ASN A C 1
ATOM 1409 O O . ASN A 1 182 ? -38.767 51.801 71.749 1.00 38.11 182 ASN A O 1
ATOM 1414 N N . ARG A 1 183 ? -38.847 53.229 73.480 1.00 38.02 183 ARG A N 1
ATOM 1415 C CA . ARG A 1 183 ? -40.208 52.882 73.859 1.00 38.66 183 ARG A CA 1
ATOM 1416 C C . ARG A 1 183 ? -41.221 53.201 72.765 1.00 37.61 183 ARG A C 1
ATOM 1417 O O . ARG A 1 183 ? -42.081 52.381 72.442 1.00 38.05 183 ARG A O 1
ATOM 1425 N N . VAL A 1 184 ? -41.107 54.395 72.196 1.00 36.25 184 VAL A N 1
ATOM 1426 C CA . VAL A 1 184 ? -42.027 54.856 71.162 1.00 36.32 184 VAL A CA 1
ATOM 1427 C C . VAL A 1 184 ? -41.844 54.263 69.767 1.00 36.34 184 VAL A C 1
ATOM 1428 O O . VAL A 1 184 ? -42.823 53.888 69.120 1.00 35.87 184 VAL A O 1
ATOM 1432 N N . LEU A 1 185 ? -40.601 54.177 69.304 1.00 35.62 185 LEU A N 1
ATOM 1433 C CA . LEU A 1 185 ? -40.326 53.666 67.964 1.00 35.17 185 LEU A CA 1
ATOM 1434 C C . LEU A 1 185 ? -39.959 52.190 67.826 1.00 35.39 185 LEU A C 1
ATOM 1435 O O . LEU A 1 185 ? -40.296 51.560 66.825 1.00 36.48 185 LEU A O 1
ATOM 1440 N N . PHE A 1 186 ? -39.273 51.629 68.814 1.00 35.72 186 PHE A N 1
ATOM 1441 C CA . PHE A 1 186 ? -38.853 50.239 68.702 1.00 37.49 186 PHE A CA 1
ATOM 1442 C C . PHE A 1 186 ? -39.649 49.237 69.530 1.00 40.20 186 PHE A C 1
ATOM 1443 O O . PHE A 1 186 ? -39.994 48.161 69.037 1.00 39.50 186 PHE A O 1
ATOM 1451 N N . GLY A 1 187 ? -39.939 49.588 70.778 1.00 42.48 187 GLY A N 1
ATOM 1452 C CA . GLY A 1 187 ? -40.701 48.701 71.641 1.00 45.31 187 GLY A CA 1
ATOM 1453 C C . GLY A 1 187 ? -40.121 47.303 71.722 1.00 47.78 187 GLY A C 1
ATOM 1454 O O . GLY A 1 187 ? -38.982 47.116 72.153 1.00 50.95 187 GLY A O 1
ATOM 1455 N N . GLU A 1 197 ? -48.490 48.794 75.247 1.00 69.29 197 GLU A N 1
ATOM 1456 C CA . GLU A 1 197 ? -48.565 49.413 73.929 1.00 69.31 197 GLU A CA 1
ATOM 1457 C C . GLU A 1 197 ? -47.776 48.571 72.926 1.00 68.84 197 GLU A C 1
ATOM 1458 O O . GLU A 1 197 ? -46.761 49.012 72.386 1.00 69.12 197 GLU A O 1
ATOM 1464 N N . SER A 1 198 ? -48.257 47.355 72.685 1.00 68.06 198 SER A N 1
ATOM 1465 C CA . SER A 1 198 ? -47.615 46.414 71.771 1.00 67.03 198 SER A CA 1
ATOM 1466 C C . SER A 1 198 ? -47.490 46.923 70.333 1.00 65.95 198 SER A C 1
ATOM 1467 O O . SER A 1 198 ? -47.909 48.038 70.011 1.00 65.89 198 SER A O 1
ATOM 1470 N N . ARG A 1 199 ? -46.907 46.090 69.474 1.00 64.30 199 ARG A N 1
ATOM 1471 C CA . ARG A 1 199 ? -46.717 46.425 68.066 1.00 62.64 199 ARG A CA 1
ATOM 1472 C C . ARG A 1 199 ? -47.346 45.369 67.160 1.00 60.45 199 ARG A C 1
ATOM 1473 O O . ARG A 1 199 ? -47.688 44.276 67.611 1.00 60.60 199 ARG A O 1
ATOM 1481 N N . GLU A 1 200 ? -47.491 45.704 65.881 1.00 57.77 200 GLU A N 1
ATOM 1482 C CA . GLU A 1 200 ? -48.090 44.799 64.903 1.00 54.49 200 GLU A CA 1
ATOM 1483 C C . GLU A 1 200 ? -47.265 43.539 64.661 1.00 51.76 200 GLU A C 1
ATOM 1484 O O . GLU A 1 200 ? -46.086 43.478 65.007 1.00 50.70 200 GLU A O 1
ATOM 1490 N N . GLU A 1 201 ? -47.899 42.537 64.060 1.00 49.81 201 GLU A N 1
ATOM 1491 C CA . GLU A 1 201 ? -47.240 41.270 63.762 1.00 47.41 201 GLU A CA 1
ATOM 1492 C C . GLU A 1 201 ? -46.206 41.398 62.651 1.00 44.57 201 GLU A C 1
ATOM 1493 O O . GLU A 1 201 ? -45.053 40.999 62.819 1.00 44.37 201 GLU A O 1
ATOM 1499 N N . GLY A 1 202 ? -46.627 41.948 61.514 1.00 41.83 202 GLY A N 1
ATOM 1500 C CA . GLY A 1 202 ? -45.724 42.093 60.386 1.00 39.55 202 GLY A CA 1
ATOM 1501 C C . GLY A 1 202 ? -45.931 43.348 59.561 1.00 37.20 202 GLY A C 1
ATOM 1502 O O . GLY A 1 202 ? -46.624 44.270 59.985 1.00 34.75 202 GLY A O 1
ATOM 1503 N N . VAL A 1 203 ? -45.338 43.373 58.369 1.00 37.44 203 VAL A N 1
ATOM 1504 C CA . VAL A 1 203 ? -45.425 44.536 57.485 1.00 36.86 203 VAL A CA 1
ATOM 1505 C C . VAL A 1 203 ? -46.774 44.701 56.790 1.00 36.86 203 VAL A C 1
ATOM 1506 O O . VAL A 1 203 ? -47.030 45.721 56.148 1.00 35.70 203 VAL A O 1
ATOM 1510 N N . ILE A 1 204 ? -47.627 43.691 56.908 1.00 37.70 204 ILE A N 1
ATOM 1511 C CA . ILE A 1 204 ? -48.961 43.753 56.326 1.00 37.95 204 ILE A CA 1
ATOM 1512 C C . ILE A 1 204 ? -49.931 43.667 57.502 1.00 38.65 204 ILE A C 1
ATOM 1513 O O . ILE A 1 204 ? -49.958 42.670 58.219 1.00 38.86 204 ILE A O 1
ATOM 1518 N N . VAL A 1 205 ? -50.710 44.723 57.706 1.00 41.09 205 VAL A N 1
ATOM 1519 C CA . VAL A 1 205 ? -51.649 44.764 58.821 1.00 45.00 205 VAL A CA 1
ATOM 1520 C C . VAL A 1 205 ? -53.085 45.024 58.383 1.00 47.56 205 VAL A C 1
ATOM 1521 O O . VAL A 1 205 ? -53.331 45.708 57.390 1.00 47.95 205 VAL A O 1
ATOM 1525 N N . GLU A 1 206 ? -54.031 44.477 59.139 1.00 51.10 206 GLU A N 1
ATOM 1526 C CA . GLU A 1 206 ? -55.448 44.650 58.841 1.00 54.36 206 GLU A CA 1
ATOM 1527 C C . GLU A 1 206 ? -56.000 45.831 59.632 1.00 55.46 206 GLU A C 1
ATOM 1528 O O . GLU A 1 206 ? -55.903 45.865 60.859 1.00 55.80 206 GLU A O 1
ATOM 1534 N N . LEU A 1 207 ? -56.574 46.801 58.926 1.00 57.26 207 LEU A N 1
ATOM 1535 C CA . LEU A 1 207 ? -57.141 47.983 59.566 1.00 59.04 207 LEU A CA 1
ATOM 1536 C C . LEU A 1 207 ? -58.662 47.926 59.586 1.00 60.88 207 LEU A C 1
ATOM 1537 O O . LEU A 1 207 ? -59.271 47.071 58.942 1.00 60.77 207 LEU A O 1
ATOM 1542 N N . LYS A 1 208 ? -59.270 48.844 60.330 1.00 62.94 208 LYS A N 1
ATOM 1543 C CA . LYS A 1 208 ? -60.721 48.911 60.417 1.00 64.93 208 LYS A CA 1
ATOM 1544 C C . LYS A 1 208 ? -61.205 50.009 59.479 1.00 66.43 208 LYS A C 1
ATOM 1545 O O . LYS A 1 208 ? -60.478 50.963 59.202 1.00 66.41 208 LYS A O 1
ATOM 1551 N N . ARG A 1 209 ? -62.432 49.864 58.990 1.00 68.43 209 ARG A N 1
ATOM 1552 C CA . ARG A 1 209 ? -63.019 50.827 58.066 1.00 70.45 209 ARG A CA 1
ATOM 1553 C C . ARG A 1 209 ? -62.828 52.279 58.501 1.00 71.41 209 ARG A C 1
ATOM 1554 O O . ARG A 1 209 ? -62.590 53.158 57.672 1.00 71.50 209 ARG A O 1
ATOM 1562 N N . GLU A 1 210 ? -62.927 52.525 59.802 1.00 72.44 210 GLU A N 1
ATOM 1563 C CA . GLU A 1 210 ? -62.780 53.872 60.341 1.00 73.74 210 GLU A CA 1
ATOM 1564 C C . GLU A 1 210 ? -61.375 54.426 60.127 1.00 74.34 210 GLU A C 1
ATOM 1565 O O . GLU A 1 210 ? -61.201 55.614 59.854 1.00 73.97 210 GLU A O 1
ATOM 1571 N N . GLN A 1 211 ? -60.377 53.559 60.255 1.00 75.40 211 GLN A N 1
ATOM 1572 C CA . GLN A 1 211 ? -58.985 53.959 60.090 1.00 76.48 211 GLN A CA 1
ATOM 1573 C C . GLN A 1 211 ? -58.669 54.308 58.639 1.00 77.00 211 GLN A C 1
ATOM 1574 O O . GLN A 1 211 ? -57.856 55.192 58.364 1.00 77.19 211 GLN A O 1
ATOM 1580 N N . ILE A 1 212 ? -59.322 53.612 57.715 1.00 77.64 212 ILE A N 1
ATOM 1581 C CA . ILE A 1 212 ? -59.115 53.828 56.289 1.00 78.18 212 ILE A CA 1
ATOM 1582 C C . ILE A 1 212 ? -59.558 55.214 55.820 1.00 79.48 212 ILE A C 1
ATOM 1583 O O . ILE A 1 212 ? -58.755 55.992 55.303 1.00 79.12 212 ILE A O 1
ATOM 1588 N N . GLN A 1 213 ? -60.839 55.518 56.006 1.00 81.06 213 GLN A N 1
ATOM 1589 C CA . GLN A 1 213 ? -61.402 56.798 55.590 1.00 82.85 213 GLN A CA 1
ATOM 1590 C C . GLN A 1 213 ? -60.660 58.022 56.121 1.00 83.88 213 GLN A C 1
ATOM 1591 O O . GLN A 1 213 ? -60.667 59.080 55.490 1.00 83.42 213 GLN A O 1
ATOM 1597 N N . GLU A 1 214 ? -60.019 57.882 57.276 1.00 85.43 214 GLU A N 1
ATOM 1598 C CA . GLU A 1 214 ? -59.293 58.996 57.876 1.00 87.41 214 GLU A CA 1
ATOM 1599 C C . GLU A 1 214 ? -58.176 59.549 56.992 1.00 88.90 214 GLU A C 1
ATOM 1600 O O . GLU A 1 214 ? -57.617 60.607 57.281 1.00 89.08 214 GLU A O 1
ATOM 1606 N N . LEU A 1 215 ? -57.853 58.838 55.916 1.00 90.67 215 LEU A N 1
ATOM 1607 C CA . LEU A 1 215 ? -56.808 59.285 55.000 1.00 92.20 215 LEU A CA 1
ATOM 1608 C C . LEU A 1 215 ? -57.031 58.795 53.574 1.00 93.42 215 LEU A C 1
ATOM 1609 O O . LEU A 1 215 ? -56.476 59.349 52.625 1.00 93.91 215 LEU A O 1
ATOM 1614 N N . MET A 1 216 ? -57.850 57.758 53.431 1.00 94.89 216 MET A N 1
ATOM 1615 C CA . MET A 1 216 ? -58.137 57.173 52.126 1.00 96.20 216 MET A CA 1
ATOM 1616 C C . MET A 1 216 ? -59.014 58.082 51.268 1.00 96.86 216 MET A C 1
ATOM 1617 O O . MET A 1 216 ? -58.693 58.352 50.111 1.00 97.09 216 MET A O 1
ATOM 1622 N N . LYS A 1 217 ? -60.115 58.556 51.843 1.00 97.56 217 LYS A N 1
ATOM 1623 C CA . LYS A 1 217 ? -61.051 59.424 51.131 1.00 98.14 217 LYS A CA 1
ATOM 1624 C C . LYS A 1 217 ? -60.379 60.643 50.493 1.00 98.48 217 LYS A C 1
ATOM 1625 O O . LYS A 1 217 ? -61.012 61.388 49.743 1.00 98.25 217 LYS A O 1
ATOM 1631 N N . HIS A 1 218 ? -59.097 60.838 50.788 1.00 98.96 218 HIS A N 1
ATOM 1632 C CA . HIS A 1 218 ? -58.347 61.967 50.247 1.00 99.26 218 HIS A CA 1
ATOM 1633 C C . HIS A 1 218 ? -57.642 61.612 48.938 1.00 99.34 218 HIS A C 1
ATOM 1634 O O . HIS A 1 218 ? -57.481 62.460 48.061 1.00 99.40 218 HIS A O 1
ATOM 1641 N N . ALA A 1 219 ? -57.226 60.355 48.818 1.00 99.32 219 ALA A N 1
ATOM 1642 C CA . ALA A 1 219 ? -56.529 59.870 47.630 1.00 99.37 219 ALA A CA 1
ATOM 1643 C C . ALA A 1 219 ? -57.194 60.303 46.326 1.00 99.43 219 ALA A C 1
ATOM 1644 O O . ALA A 1 219 ? -58.399 60.556 46.285 1.00 99.32 219 ALA A O 1
ATOM 1646 N N . LYS A 1 220 ? -56.397 60.382 45.263 1.00 99.76 220 LYS A N 1
ATOM 1647 C CA . LYS A 1 220 ? -56.889 60.781 43.946 1.00 100.21 220 LYS A CA 1
ATOM 1648 C C . LYS A 1 220 ? -57.358 59.565 43.149 1.00 100.59 220 LYS A C 1
ATOM 1649 O O . LYS A 1 220 ? -56.576 58.652 42.877 1.00 100.42 220 LYS A O 1
ATOM 1655 N N . SER A 1 221 ? -58.633 59.563 42.772 1.00 101.05 221 SER A N 1
ATOM 1656 C CA . SER A 1 221 ? -59.211 58.461 42.007 1.00 101.35 221 SER A CA 1
ATOM 1657 C C . SER A 1 221 ? -58.631 58.398 40.596 1.00 101.54 221 SER A C 1
ATOM 1658 O O . SER A 1 221 ? -57.599 59.007 40.311 1.00 101.82 221 SER A O 1
ATOM 1661 N N . SER A 1 222 ? -59.302 57.658 39.719 1.00 101.72 222 SER A N 1
ATOM 1662 C CA . SER A 1 222 ? -58.856 57.517 38.337 1.00 101.94 222 SER A CA 1
ATOM 1663 C C . SER A 1 222 ? -58.883 58.872 37.637 1.00 102.03 222 SER A C 1
ATOM 1664 O O . SER A 1 222 ? -59.894 59.576 37.666 1.00 101.89 222 SER A O 1
ATOM 1667 N N . SER A 1 223 ? -57.766 59.229 37.010 1.00 102.12 223 SER A N 1
ATOM 1668 C CA . SER A 1 223 ? -57.644 60.503 36.309 1.00 102.04 223 SER A CA 1
ATOM 1669 C C . SER A 1 223 ? -58.186 60.436 34.884 1.00 101.79 223 SER A C 1
ATOM 1670 O O . SER A 1 223 ? -58.615 59.381 34.417 1.00 101.85 223 SER A O 1
ATOM 1673 N N . ARG A 1 224 ? -58.158 61.579 34.204 1.00 101.45 224 ARG A N 1
ATOM 1674 C CA . ARG A 1 224 ? -58.637 61.687 32.829 1.00 100.94 224 ARG A CA 1
ATOM 1675 C C . ARG A 1 224 ? -57.680 60.913 31.923 1.00 100.60 224 ARG A C 1
ATOM 1676 O O . ARG A 1 224 ? -57.647 59.682 31.945 1.00 100.46 224 ARG A O 1
ATOM 1684 N N . LYS A 1 225 ? -56.906 61.646 31.128 1.00 100.34 225 LYS A N 1
ATOM 1685 C CA . LYS A 1 225 ? -55.929 61.045 30.226 1.00 100.03 225 LYS A CA 1
ATOM 1686 C C . LYS A 1 225 ? -54.613 60.937 30.993 1.00 99.75 225 LYS A C 1
ATOM 1687 O O . LYS A 1 225 ? -53.681 61.714 30.779 1.00 99.65 225 LYS A O 1
ATOM 1693 N N . GLU A 1 226 ? -54.563 59.962 31.895 1.00 99.37 226 GLU A N 1
ATOM 1694 C CA . GLU A 1 226 ? -53.404 59.719 32.747 1.00 98.69 226 GLU A CA 1
ATOM 1695 C C . GLU A 1 226 ? -52.049 59.639 32.043 1.00 98.09 226 GLU A C 1
ATOM 1696 O O . GLU A 1 226 ? -51.031 60.031 32.615 1.00 97.95 226 GLU A O 1
ATOM 1702 N N . LEU A 1 227 ? -52.030 59.129 30.815 1.00 97.30 227 LEU A N 1
ATOM 1703 C CA . LEU A 1 227 ? -50.780 59.008 30.066 1.00 96.55 227 LEU A CA 1
ATOM 1704 C C . LEU A 1 227 ? -50.263 60.368 29.589 1.00 95.72 227 LEU A C 1
ATOM 1705 O O . LEU A 1 227 ? -50.373 60.711 28.411 1.00 95.59 227 LEU A O 1
ATOM 1710 N N . SER A 1 228 ? -49.694 61.137 30.514 1.00 94.54 228 SER A N 1
ATOM 1711 C CA . SER A 1 228 ? -49.164 62.458 30.195 1.00 93.13 228 SER A CA 1
ATOM 1712 C C . SER A 1 228 ? -48.271 63.011 31.304 1.00 91.91 228 SER A C 1
ATOM 1713 O O . SER A 1 228 ? -47.592 64.022 31.118 1.00 91.88 228 SER A O 1
ATOM 1716 N N . SER A 1 229 ? -48.276 62.349 32.458 1.00 90.18 229 SER A N 1
ATOM 1717 C CA . SER A 1 229 ? -47.463 62.783 33.589 1.00 88.25 229 SER A CA 1
ATOM 1718 C C . SER A 1 229 ? -46.503 61.687 34.039 1.00 86.81 229 SER A C 1
ATOM 1719 O O . SER A 1 229 ? -46.899 60.534 34.219 1.00 86.63 229 SER A O 1
ATOM 1722 N N . GLN A 1 230 ? -45.238 62.057 34.220 1.00 84.90 230 GLN A N 1
ATOM 1723 C CA . GLN A 1 230 ? -44.207 61.115 34.646 1.00 82.80 230 GLN A CA 1
ATOM 1724 C C . GLN A 1 230 ? -44.342 60.882 36.149 1.00 80.55 230 GLN A C 1
ATOM 1725 O O . GLN A 1 230 ? -43.454 60.316 36.787 1.00 80.69 230 GLN A O 1
ATOM 1731 N N . ASP A 1 231 ? -45.468 61.316 36.706 1.00 77.46 231 ASP A N 1
ATOM 1732 C CA . ASP A 1 231 ? -45.721 61.163 38.132 1.00 74.08 231 ASP A CA 1
ATOM 1733 C C . ASP A 1 231 ? -47.136 60.639 38.378 1.00 70.98 231 ASP A C 1
ATOM 1734 O O . ASP A 1 231 ? -47.431 60.106 39.446 1.00 71.31 231 ASP A O 1
ATOM 1739 N N . GLU A 1 232 ? -48.005 60.784 37.382 1.00 67.19 232 GLU A N 1
ATOM 1740 C CA . GLU A 1 232 ? -49.389 60.336 37.507 1.00 63.43 232 GLU A CA 1
ATOM 1741 C C . GLU A 1 232 ? -49.583 58.916 36.974 1.00 59.23 232 GLU A C 1
ATOM 1742 O O . GLU A 1 232 ? -49.046 58.558 35.928 1.00 59.07 232 GLU A O 1
ATOM 1748 N N . PRO A 1 233 ? -50.364 58.088 37.688 1.00 55.23 233 PRO A N 1
ATOM 1749 C CA . PRO A 1 233 ? -50.615 56.708 37.260 1.00 51.78 233 PRO A CA 1
ATOM 1750 C C . PRO A 1 233 ? -51.376 56.684 35.939 1.00 48.81 233 PRO A C 1
ATOM 1751 O O . PRO A 1 233 ? -51.961 57.687 35.546 1.00 47.58 233 PRO A O 1
ATOM 1755 N N . PHE A 1 234 ? -51.362 55.543 35.256 1.00 45.08 234 PHE A N 1
ATOM 1756 C CA . PHE A 1 234 ? -52.052 55.414 33.974 1.00 41.93 234 PHE A CA 1
ATOM 1757 C C . PHE A 1 234 ? -52.775 54.074 33.823 1.00 39.31 234 PHE A C 1
ATOM 1758 O O . PHE A 1 234 ? -52.398 53.080 34.442 1.00 36.56 234 PHE A O 1
ATOM 1766 N N . ASN A 1 235 ? -53.812 54.062 32.989 1.00 38.45 235 ASN A N 1
ATOM 1767 C CA . ASN A 1 235 ? -54.619 52.865 32.748 1.00 38.41 235 ASN A CA 1
ATOM 1768 C C . ASN A 1 235 ? -54.551 52.478 31.275 1.00 37.41 235 ASN A C 1
ATOM 1769 O O . ASN A 1 235 ? -55.167 53.135 30.436 1.00 35.40 235 ASN A O 1
ATOM 1774 N N . LEU A 1 236 ? -53.811 51.416 30.960 1.00 37.07 236 LEU A N 1
ATOM 1775 C CA . LEU A 1 236 ? -53.686 50.983 29.569 1.00 39.00 236 LEU A CA 1
ATOM 1776 C C . LEU A 1 236 ? -55.008 50.449 29.020 1.00 40.21 236 LEU A C 1
ATOM 1777 O O . LEU A 1 236 ? -55.154 50.258 27.812 1.00 42.05 236 LEU A O 1
ATOM 1782 N N . ARG A 1 237 ? -55.962 50.204 29.911 1.00 41.92 237 ARG A N 1
ATOM 1783 C CA . ARG A 1 237 ? -57.277 49.715 29.512 1.00 45.17 237 ARG A CA 1
ATOM 1784 C C . ARG A 1 237 ? -58.152 50.881 29.060 1.00 46.00 237 ARG A C 1
ATOM 1785 O O . ARG A 1 237 ? -59.171 50.685 28.401 1.00 46.81 237 ARG A O 1
ATOM 1793 N N . ASN A 1 238 ? -57.741 52.094 29.417 1.00 46.65 238 ASN A N 1
ATOM 1794 C CA . ASN A 1 238 ? -58.480 53.298 29.055 1.00 47.88 238 ASN A CA 1
ATOM 1795 C C . ASN A 1 238 ? -58.043 53.791 27.679 1.00 47.68 238 ASN A C 1
ATOM 1796 O O . ASN A 1 238 ? -57.927 54.993 27.439 1.00 47.50 238 ASN A O 1
ATOM 1801 N N . SER A 1 239 ? -57.790 52.851 26.779 1.00 46.63 239 SER A N 1
ATOM 1802 C CA . SER A 1 239 ? -57.369 53.186 25.428 1.00 44.72 239 SER A CA 1
ATOM 1803 C C . SER A 1 239 ? -57.995 52.183 24.479 1.00 43.39 239 SER A C 1
ATOM 1804 O O . SER A 1 239 ? -58.435 51.115 24.901 1.00 43.98 239 SER A O 1
ATOM 1807 N N . LYS A 1 240 ? -58.049 52.532 23.200 1.00 41.79 240 LYS A N 1
ATOM 1808 C CA . LYS A 1 240 ? -58.618 51.639 22.202 1.00 40.30 240 LYS A CA 1
ATOM 1809 C C . LYS A 1 240 ? -57.704 50.424 22.052 1.00 37.80 240 LYS A C 1
ATOM 1810 O O . LYS A 1 240 ? -56.509 50.569 21.798 1.00 37.34 240 LYS A O 1
ATOM 1816 N N . PRO A 1 241 ? -58.251 49.209 22.217 1.00 35.16 241 PRO A N 1
ATOM 1817 C CA . PRO A 1 241 ? -57.430 48.001 22.083 1.00 33.20 241 PRO A CA 1
ATOM 1818 C C . PRO A 1 241 ? -56.724 48.025 20.730 1.00 31.24 241 PRO A C 1
ATOM 1819 O O . PRO A 1 241 ? -57.288 48.515 19.750 1.00 29.97 241 PRO A O 1
ATOM 1823 N N . ILE A 1 242 ? -55.497 47.516 20.668 1.00 28.14 242 ILE A N 1
ATOM 1824 C CA . ILE A 1 242 ? -54.792 47.511 19.397 1.00 25.73 242 ILE A CA 1
ATOM 1825 C C . ILE A 1 242 ? -55.322 46.382 18.515 1.00 24.99 242 ILE A C 1
ATOM 1826 O O . ILE A 1 242 ? -55.324 46.499 17.296 1.00 25.28 242 ILE A O 1
ATOM 1831 N N . TYR A 1 243 ? -55.768 45.293 19.134 1.00 25.36 243 TYR A N 1
ATOM 1832 C CA . TYR A 1 243 ? -56.366 44.184 18.390 1.00 25.53 243 TYR A CA 1
ATOM 1833 C C . TYR A 1 243 ? -57.665 43.861 19.110 1.00 25.43 243 TYR A C 1
ATOM 1834 O O . TYR A 1 243 ? -57.729 43.897 20.337 1.00 25.87 243 TYR A O 1
ATOM 1843 N N . SER A 1 244 ? -58.701 43.529 18.353 1.00 27.95 244 SER A N 1
ATOM 1844 C CA . SER A 1 244 ? -59.976 43.220 18.967 1.00 28.86 244 SER A CA 1
ATOM 1845 C C . SER A 1 244 ? -60.957 42.528 18.037 1.00 28.88 244 SER A C 1
ATOM 1846 O O . SER A 1 244 ? -61.241 43.014 16.947 1.00 29.99 244 SER A O 1
ATOM 1849 N N . ASN A 1 245 ? -61.450 41.375 18.472 1.00 29.43 245 ASN A N 1
ATOM 1850 C CA . ASN A 1 245 ? -62.460 40.637 17.729 1.00 30.37 245 ASN A CA 1
ATOM 1851 C C . ASN A 1 245 ? -63.199 39.749 18.724 1.00 30.98 245 ASN A C 1
ATOM 1852 O O . ASN A 1 245 ? -62.973 39.848 19.931 1.00 30.59 245 ASN A O 1
ATOM 1857 N N . LYS A 1 246 ? -64.083 38.891 18.233 1.00 31.82 246 LYS A N 1
ATOM 1858 C CA . LYS A 1 246 ? -64.869 38.035 19.117 1.00 32.29 246 LYS A CA 1
ATOM 1859 C C . LYS A 1 246 ? -64.078 37.025 19.946 1.00 31.28 246 LYS A C 1
ATOM 1860 O O . LYS A 1 246 ? -64.619 36.432 20.876 1.00 30.48 246 LYS A O 1
ATOM 1866 N N . PHE A 1 247 ? -62.802 36.831 19.628 1.00 29.35 247 PHE A N 1
ATOM 1867 C CA . PHE A 1 247 ? -61.994 35.862 20.363 1.00 28.62 247 PHE A CA 1
ATOM 1868 C C . PHE A 1 247 ? -61.087 36.468 21.438 1.00 28.08 247 PHE A C 1
ATOM 1869 O O . PHE A 1 247 ? -60.750 35.804 22.416 1.00 27.67 247 PHE A O 1
ATOM 1877 N N . GLY A 1 248 ? -60.690 37.720 21.254 1.00 28.38 248 GLY A N 1
ATOM 1878 C CA . GLY A 1 248 ? -59.838 38.361 22.238 1.00 27.90 248 GLY A CA 1
ATOM 1879 C C . GLY A 1 248 ? -59.621 39.825 21.927 1.00 27.33 248 GLY A C 1
ATOM 1880 O O . GLY A 1 248 ? -60.037 40.313 20.876 1.00 26.60 248 GLY A O 1
ATOM 1881 N N . ARG A 1 249 ? -58.989 40.536 22.854 1.00 27.56 249 ARG A N 1
ATOM 1882 C CA . ARG A 1 249 ? -58.685 41.946 22.657 1.00 27.82 249 ARG A CA 1
ATOM 1883 C C . ARG A 1 249 ? -57.349 42.242 23.326 1.00 27.35 249 ARG A C 1
ATOM 1884 O O . ARG A 1 249 ? -57.014 41.663 24.360 1.00 27.50 249 ARG A O 1
ATOM 1892 N N . TRP A 1 250 ? -56.594 43.153 22.727 1.00 26.92 250 TRP A N 1
ATOM 1893 C CA . TRP A 1 250 ? -55.267 43.497 23.218 1.00 25.55 250 TRP A CA 1
ATOM 1894 C C . TRP A 1 250 ? -55.126 44.983 23.514 1.00 22.32 250 TRP A C 1
ATOM 1895 O O . TRP A 1 250 ? -55.256 45.808 22.618 1.00 25.12 250 TRP A O 1
ATOM 1906 N N . TYR A 1 251 ? -54.871 45.315 24.777 1.00 24.88 251 TYR A N 1
ATOM 1907 C CA . TYR A 1 251 ? -54.656 46.703 25.174 1.00 24.82 251 TYR A CA 1
ATOM 1908 C C . TYR A 1 251 ? -53.153 46.840 25.345 1.00 24.02 251 TYR A C 1
ATOM 1909 O O . TYR A 1 251 ? -52.498 45.933 25.854 1.00 22.20 251 TYR A O 1
ATOM 1918 N N . GLU A 1 252 ? -52.603 47.972 24.942 1.00 24.61 252 GLU A N 1
ATOM 1919 C CA . GLU A 1 252 ? -51.170 48.148 25.064 1.00 25.18 252 GLU A CA 1
ATOM 1920 C C . GLU A 1 252 ? -50.776 49.609 25.129 1.00 24.91 252 GLU A C 1
ATOM 1921 O O . GLU A 1 252 ? -51.302 50.436 24.388 1.00 26.61 252 GLU A O 1
ATOM 1927 N N . MET A 1 253 ? -49.866 49.921 26.044 1.00 25.56 253 MET A N 1
ATOM 1928 C CA . MET A 1 253 ? -49.349 51.275 26.185 1.00 26.43 253 MET A CA 1
ATOM 1929 C C . MET A 1 253 ? -47.842 51.175 26.025 1.00 25.30 253 MET A C 1
ATOM 1930 O O . MET A 1 253 ? -47.196 50.338 26.651 1.00 23.43 253 MET A O 1
ATOM 1935 N N . THR A 1 254 ? -47.292 52.037 25.180 1.00 27.27 254 THR A N 1
ATOM 1936 C CA . THR A 1 254 ? -45.869 52.008 24.868 1.00 27.59 254 THR A CA 1
ATOM 1937 C C . THR A 1 254 ? -45.089 53.256 25.272 1.00 28.90 254 THR A C 1
ATOM 1938 O O . THR A 1 254 ? -45.673 54.281 25.628 1.00 28.53 254 THR A O 1
ATOM 1942 N N . PRO A 1 255 ? -43.748 53.178 25.226 1.00 29.46 255 PRO A N 1
ATOM 1943 C CA . PRO A 1 255 ? -42.884 54.309 25.577 1.00 32.30 255 PRO A CA 1
ATOM 1944 C C . PRO A 1 255 ? -43.284 55.533 24.757 1.00 35.31 255 PRO A C 1
ATOM 1945 O O . PRO A 1 255 ? -43.182 56.673 25.213 1.00 36.66 255 PRO A O 1
ATOM 1949 N N . GLU A 1 256 ? -43.737 55.281 23.535 1.00 38.44 256 GLU A N 1
ATOM 1950 C CA . GLU A 1 256 ? -44.154 56.348 22.638 1.00 42.29 256 GLU A CA 1
ATOM 1951 C C . GLU A 1 256 ? -45.409 57.055 23.153 1.00 43.57 256 GLU A C 1
ATOM 1952 O O . GLU A 1 256 ? -45.697 58.182 22.753 1.00 45.28 256 GLU A O 1
ATOM 1958 N N . LYS A 1 257 ? -46.137 56.400 24.055 1.00 44.06 257 LYS A N 1
ATOM 1959 C CA . LYS A 1 257 ? -47.377 56.951 24.599 1.00 44.70 257 LYS A CA 1
ATOM 1960 C C . LYS A 1 257 ? -47.340 57.444 26.044 1.00 45.19 257 LYS A C 1
ATOM 1961 O O . LYS A 1 257 ? -48.267 58.125 26.486 1.00 45.80 257 LYS A O 1
ATOM 1967 N N . ASN A 1 258 ? -46.293 57.106 26.789 1.00 43.28 258 ASN A N 1
ATOM 1968 C CA . ASN A 1 258 ? -46.220 57.534 28.181 1.00 42.45 258 ASN A CA 1
ATOM 1969 C C . ASN A 1 258 ? -44.800 57.855 28.639 1.00 41.74 258 ASN A C 1
ATOM 1970 O O . ASN A 1 258 ? -43.855 57.142 28.306 1.00 41.53 258 ASN A O 1
ATOM 1975 N N . PRO A 1 259 ? -44.643 58.932 29.430 1.00 41.23 259 PRO A N 1
ATOM 1976 C CA . PRO A 1 259 ? -43.362 59.403 29.967 1.00 40.26 259 PRO A CA 1
ATOM 1977 C C . PRO A 1 259 ? -42.647 58.420 30.883 1.00 38.41 259 PRO A C 1
ATOM 1978 O O . PRO A 1 259 ? -41.454 58.168 30.719 1.00 37.60 259 PRO A O 1
ATOM 1982 N N . GLN A 1 260 ? -43.371 57.879 31.856 1.00 37.35 260 GLN A N 1
ATOM 1983 C CA . GLN A 1 260 ? -42.786 56.924 32.787 1.00 36.53 260 GLN A CA 1
ATOM 1984 C C . GLN A 1 260 ? -42.323 55.703 32.005 1.00 34.36 260 GLN A C 1
ATOM 1985 O O . GLN A 1 260 ? -41.250 55.158 32.256 1.00 32.57 260 GLN A O 1
ATOM 1991 N N . LEU A 1 261 ? -43.143 55.286 31.047 1.00 32.78 261 LEU A N 1
ATOM 1992 C CA . LEU A 1 261 ? -42.823 54.140 30.206 1.00 30.81 261 LEU A CA 1
ATOM 1993 C C . LEU A 1 261 ? -41.598 54.433 29.344 1.00 29.92 261 LEU A C 1
ATOM 1994 O O . LEU A 1 261 ? -40.732 53.579 29.166 1.00 26.92 261 LEU A O 1
ATOM 1999 N N . LYS A 1 262 ? -41.522 55.648 28.813 1.00 29.58 262 LYS A N 1
ATOM 2000 C CA . LYS A 1 262 ? -40.397 56.019 27.968 1.00 30.82 262 LYS A CA 1
ATOM 2001 C C . LYS A 1 262 ? -39.086 55.954 28.735 1.00 29.88 262 LYS A C 1
ATOM 2002 O O . LYS A 1 262 ? -38.086 55.474 28.216 1.00 29.56 262 LYS A O 1
ATOM 2008 N N . ASP A 1 263 ? -39.090 56.431 29.975 1.00 30.94 263 ASP A N 1
ATOM 2009 C CA . ASP A 1 263 ? -37.874 56.409 30.776 1.00 30.78 263 ASP A CA 1
ATOM 2010 C C . ASP A 1 263 ? -37.393 54.987 31.048 1.00 29.57 263 ASP A C 1
ATOM 2011 O O . ASP A 1 263 ? -36.192 54.732 31.084 1.00 28.68 263 ASP A O 1
ATOM 2020 N N . LEU A 1 264 ? -38.334 54.067 31.235 1.00 26.38 264 LEU A N 1
ATOM 2021 C CA . LEU A 1 264 ? -38.001 52.670 31.507 1.00 25.10 264 LEU A CA 1
ATOM 2022 C C . LEU A 1 264 ? -37.783 51.865 30.228 1.00 23.32 264 LEU A C 1
ATOM 2023 O O . LEU A 1 264 ? -37.234 50.759 30.270 1.00 23.40 264 LEU A O 1
ATOM 2028 N N . ASP A 1 265 ? -38.210 52.432 29.101 1.00 21.42 265 ASP A N 1
ATOM 2029 C CA . ASP A 1 265 ? -38.138 51.770 27.799 1.00 21.07 265 ASP A CA 1
ATOM 2030 C C . ASP A 1 265 ? -38.870 50.435 27.930 1.00 20.90 265 ASP A C 1
ATOM 2031 O O . ASP A 1 265 ? -38.359 49.385 27.543 1.00 21.18 265 ASP A O 1
ATOM 2036 N N . VAL A 1 266 ? -40.074 50.493 28.485 1.00 19.90 266 VAL A N 1
ATOM 2037 C CA . VAL A 1 266 ? -40.896 49.303 28.691 1.00 20.84 266 VAL A CA 1
ATOM 2038 C C . VAL A 1 266 ? -42.319 49.570 28.210 1.00 22.64 266 VAL A C 1
ATOM 2039 O O . VAL A 1 266 ? -42.812 50.697 28.321 1.00 22.60 266 VAL A O 1
ATOM 2043 N N . PHE A 1 267 ? -42.969 48.560 27.635 1.00 20.88 267 PHE A N 1
ATOM 2044 C CA . PHE A 1 267 ? -44.361 48.735 27.242 1.00 20.40 267 PHE A CA 1
ATOM 2045 C C . PHE A 1 267 ? -45.142 47.783 28.124 1.00 21.12 267 PHE A C 1
ATOM 2046 O O . PHE A 1 267 ? -44.562 46.879 28.729 1.00 21.60 267 PHE A O 1
ATOM 2054 N N . ILE A 1 268 ? -46.442 48.015 28.254 1.00 21.13 268 ILE A N 1
ATOM 2055 C CA . ILE A 1 268 ? -47.261 47.135 29.063 1.00 21.84 268 ILE A CA 1
ATOM 2056 C C . ILE A 1 268 ? -48.441 46.649 28.241 1.00 21.97 268 ILE A C 1
ATOM 2057 O O . ILE A 1 268 ? -49.013 47.398 27.447 1.00 23.02 268 ILE A O 1
ATOM 2062 N N . SER A 1 269 ? -48.790 45.383 28.423 1.00 23.00 269 SER A N 1
ATOM 2063 C CA . SER A 1 269 ? -49.896 44.795 27.684 1.00 24.18 269 SER A CA 1
ATOM 2064 C C . SER A 1 269 ? -50.870 44.095 28.618 1.00 22.59 269 SER A C 1
ATOM 2065 O O . SER A 1 269 ? -50.474 43.519 29.631 1.00 23.37 269 SER A O 1
ATOM 2068 N N . SER A 1 270 ? -52.146 44.145 28.260 1.00 22.85 270 SER A N 1
ATOM 2069 C CA . SER A 1 270 ? -53.184 43.464 29.020 1.00 23.68 270 SER A CA 1
ATOM 2070 C C . SER A 1 270 ? -54.021 42.779 27.954 1.00 23.23 270 SER A C 1
ATOM 2071 O O . SER A 1 270 ? -54.646 43.441 27.134 1.00 22.22 270 SER A O 1
ATOM 2074 N N . VAL A 1 271 ? -54.027 41.451 27.971 1.00 25.30 271 VAL A N 1
ATOM 2075 C CA . VAL A 1 271 ? -54.734 40.685 26.956 1.00 25.62 271 VAL A CA 1
ATOM 2076 C C . VAL A 1 271 ? -55.839 39.770 27.474 1.00 26.12 271 VAL A C 1
ATOM 2077 O O . VAL A 1 271 ? -55.612 38.940 28.352 1.00 25.78 271 VAL A O 1
ATOM 2081 N N . ASP A 1 272 ? -57.028 39.932 26.898 1.00 25.18 272 ASP A N 1
ATOM 2082 C CA . ASP A 1 272 ? -58.202 39.136 27.245 1.00 26.81 272 ASP A CA 1
ATOM 2083 C C . ASP A 1 272 ? -58.439 38.143 26.112 1.00 26.38 272 ASP A C 1
ATOM 2084 O O . ASP A 1 272 ? -58.364 38.508 24.941 1.00 27.53 272 ASP A O 1
ATOM 2089 N N . MET A 1 273 ? -58.724 36.896 26.464 1.00 26.31 273 MET A N 1
ATOM 2090 C CA . MET A 1 273 ? -58.993 35.854 25.478 1.00 26.40 273 MET A CA 1
ATOM 2091 C C . MET A 1 273 ? -60.075 34.949 26.048 1.00 27.54 273 MET A C 1
ATOM 2092 O O . MET A 1 273 ? -60.013 34.564 27.218 1.00 27.37 273 MET A O 1
ATOM 2097 N N . LYS A 1 274 ? -61.068 34.612 25.233 1.00 28.82 274 LYS A N 1
ATOM 2098 C CA . LYS A 1 274 ? -62.135 33.749 25.714 1.00 30.25 274 LYS A CA 1
ATOM 2099 C C . LYS A 1 274 ? -61.744 32.293 25.514 1.00 29.49 274 LYS A C 1
ATOM 2100 O O . LYS A 1 274 ? -60.859 31.981 24.720 1.00 28.61 274 LYS A O 1
ATOM 2106 N N . GLU A 1 275 ? -62.388 31.403 26.257 1.00 29.38 275 GLU A N 1
ATOM 2107 C CA . GLU A 1 275 ? -62.099 29.983 26.152 1.00 30.03 275 GLU A CA 1
ATOM 2108 C C . GLU A 1 275 ? -62.159 29.552 24.690 1.00 28.55 275 GLU A C 1
ATOM 2109 O O . GLU A 1 275 ? -63.065 29.945 23.960 1.00 28.83 275 GLU A O 1
ATOM 2115 N N . GLY A 1 276 ? -61.187 28.753 24.268 1.00 29.12 276 GLY A N 1
ATOM 2116 C CA . GLY A 1 276 ? -61.167 28.272 22.896 1.00 29.51 276 GLY A CA 1
ATOM 2117 C C . GLY A 1 276 ? -60.543 29.215 21.885 1.00 29.59 276 GLY A C 1
ATOM 2118 O O . GLY A 1 276 ? -60.568 28.941 20.686 1.00 28.03 276 GLY A O 1
ATOM 2119 N N . ALA A 1 277 ? -59.983 30.326 22.354 1.00 27.92 277 ALA A N 1
ATOM 2120 C CA . ALA A 1 277 ? -59.351 31.280 21.451 1.00 26.21 277 ALA A CA 1
ATOM 2121 C C . ALA A 1 277 ? -57.865 30.981 21.294 1.00 25.49 277 ALA A C 1
ATOM 2122 O O . ALA A 1 277 ? -57.226 30.448 22.198 1.00 25.31 277 ALA A O 1
ATOM 2124 N N . LEU A 1 278 ? -57.323 31.315 20.130 1.00 23.48 278 LEU A N 1
ATOM 2125 C CA . LEU A 1 278 ? -55.912 31.104 19.872 1.00 23.39 278 LEU A CA 1
ATOM 2126 C C . LEU A 1 278 ? -55.280 32.423 19.478 1.00 21.15 278 LEU A C 1
ATOM 2127 O O . LEU A 1 278 ? -55.774 33.108 18.587 1.00 22.09 278 LEU A O 1
ATOM 2132 N N . LEU A 1 279 ? -54.211 32.789 20.176 1.00 21.50 279 LEU A N 1
ATOM 2133 C CA . LEU A 1 279 ? -53.463 33.992 19.851 1.00 19.66 279 LEU A CA 1
ATOM 2134 C C . LEU A 1 279 ? -52.489 33.442 18.823 1.00 18.27 279 LEU A C 1
ATOM 2135 O O . LEU A 1 279 ? -51.620 32.633 19.144 1.00 18.55 279 LEU A O 1
ATOM 2140 N N . LEU A 1 280 ? -52.665 33.860 17.577 1.00 18.97 280 LEU A N 1
ATOM 2141 C CA . LEU A 1 280 ? -51.843 33.382 16.475 1.00 19.57 280 LEU A CA 1
ATOM 2142 C C . LEU A 1 280 ? -50.336 33.523 16.629 1.00 20.24 280 LEU A C 1
ATOM 2143 O O . LEU A 1 280 ? -49.843 34.405 17.342 1.00 20.85 280 LEU A O 1
ATOM 2148 N N . PRO A 1 281 ? -49.582 32.632 15.960 1.00 19.12 281 PRO A N 1
ATOM 2149 C CA . PRO A 1 281 ? -48.120 32.642 15.984 1.00 17.74 281 PRO A CA 1
ATOM 2150 C C . PRO A 1 281 ? -47.667 34.045 15.596 1.00 18.28 281 PRO A C 1
ATOM 2151 O O . PRO A 1 281 ? -48.151 34.615 14.616 1.00 17.62 281 PRO A O 1
ATOM 2155 N N . HIS A 1 282 ? -46.751 34.602 16.375 1.00 18.11 282 HIS A N 1
ATOM 2156 C CA . HIS A 1 282 ? -46.242 35.940 16.109 1.00 19.11 282 HIS A CA 1
ATOM 2157 C C . HIS A 1 282 ? -44.953 36.109 16.897 1.00 18.31 282 HIS A C 1
ATOM 2158 O O . HIS A 1 282 ? -44.621 35.284 17.749 1.00 17.59 282 HIS A O 1
ATOM 2165 N N . TYR A 1 283 ? -44.223 37.178 16.610 1.00 17.92 283 TYR A N 1
ATOM 2166 C CA . TYR A 1 283 ? -43.015 37.461 17.368 1.00 17.49 283 TYR A CA 1
ATOM 2167 C C . TYR A 1 283 ? -42.878 38.971 17.506 1.00 17.24 283 TYR A C 1
ATOM 2168 O O . TYR A 1 283 ? -43.418 39.724 16.692 1.00 18.27 283 TYR A O 1
ATOM 2177 N N . SER A 1 284 ? -42.207 39.413 18.563 1.00 18.56 284 SER A N 1
ATOM 2178 C CA . SER A 1 284 ? -41.960 40.840 18.761 1.00 17.62 284 SER A CA 1
ATOM 2179 C C . SER A 1 284 ? -40.554 41.046 18.219 1.00 16.88 284 SER A C 1
ATOM 2180 O O . SER A 1 284 ? -39.624 40.318 18.578 1.00 16.95 284 SER A O 1
ATOM 2183 N N . SER A 1 285 ? -40.397 42.030 17.345 1.00 16.83 285 SER A N 1
ATOM 2184 C CA . SER A 1 285 ? -39.108 42.275 16.721 1.00 16.61 285 SER A CA 1
ATOM 2185 C C . SER A 1 285 ? -37.940 42.494 17.678 1.00 18.01 285 SER A C 1
ATOM 2186 O O . SER A 1 285 ? -36.894 41.866 17.520 1.00 18.91 285 SER A O 1
ATOM 2189 N N . LYS A 1 286 ? -38.110 43.365 18.671 1.00 17.25 286 LYS A N 1
ATOM 2190 C CA . LYS A 1 286 ? -37.000 43.656 19.578 1.00 17.61 286 LYS A CA 1
ATOM 2191 C C . LYS A 1 286 ? -37.280 43.628 21.076 1.00 17.20 286 LYS A C 1
ATOM 2192 O O . LYS A 1 286 ? -36.341 43.656 21.880 1.00 16.13 286 LYS A O 1
ATOM 2198 N N . ALA A 1 287 ? -38.549 43.569 21.461 1.00 17.03 287 ALA A N 1
ATOM 2199 C CA . ALA A 1 287 ? -38.884 43.568 22.877 1.00 17.76 287 ALA A CA 1
ATOM 2200 C C . ALA A 1 287 ? -38.812 42.182 23.493 1.00 17.53 287 ALA A C 1
ATOM 2201 O O . ALA A 1 287 ? -39.175 41.191 22.859 1.00 17.50 287 ALA A O 1
ATOM 2203 N N . ILE A 1 288 ? -38.326 42.132 24.728 1.00 17.46 288 ILE A N 1
ATOM 2204 C CA . ILE A 1 288 ? -38.237 40.891 25.495 1.00 17.67 288 ILE A CA 1
ATOM 2205 C C . ILE A 1 288 ? -39.473 40.968 26.380 1.00 18.78 288 ILE A C 1
ATOM 2206 O O . ILE A 1 288 ? -39.612 41.897 27.192 1.00 18.24 288 ILE A O 1
ATOM 2211 N N . VAL A 1 289 ? -40.368 39.994 26.235 1.00 17.40 289 VAL A N 1
ATOM 2212 C CA . VAL A 1 289 ? -41.627 40.015 26.971 1.00 18.02 289 VAL A CA 1
ATOM 2213 C C . VAL A 1 289 ? -41.728 39.112 28.190 1.00 18.22 289 VAL A C 1
ATOM 2214 O O . VAL A 1 289 ? -41.433 37.921 28.129 1.00 18.77 289 VAL A O 1
ATOM 2218 N N . ILE A 1 290 ? -42.142 39.713 29.299 1.00 20.07 290 ILE A N 1
ATOM 2219 C CA . ILE A 1 290 ? -42.331 39.016 30.566 1.00 19.31 290 ILE A CA 1
ATOM 2220 C C . ILE A 1 290 ? -43.836 39.047 30.814 1.00 20.29 290 ILE A C 1
ATOM 2221 O O . ILE A 1 290 ? -44.402 40.103 31.094 1.00 19.21 290 ILE A O 1
ATOM 2226 N N . MET A 1 291 ? -44.496 37.899 30.695 1.00 21.86 291 MET A N 1
ATOM 2227 C CA . MET A 1 291 ? -45.936 37.870 30.910 1.00 21.56 291 MET A CA 1
ATOM 2228 C C . MET A 1 291 ? -46.327 37.153 32.194 1.00 21.17 291 MET A C 1
ATOM 2229 O O . MET A 1 291 ? -45.593 36.305 32.697 1.00 20.51 291 MET A O 1
ATOM 2234 N N . VAL A 1 292 ? -47.493 37.511 32.721 1.00 23.62 292 VAL A N 1
ATOM 2235 C CA . VAL A 1 292 ? -48.008 36.900 33.939 1.00 24.78 292 VAL A CA 1
ATOM 2236 C C . VAL A 1 292 ? -49.493 36.602 33.762 1.00 26.25 292 VAL A C 1
ATOM 2237 O O . VAL A 1 292 ? -50.250 37.429 33.253 1.00 27.42 292 VAL A O 1
ATOM 2241 N N . ILE A 1 293 ? -49.908 35.409 34.169 1.00 27.48 293 ILE A N 1
ATOM 2242 C CA . ILE A 1 293 ? -51.310 35.040 34.056 1.00 28.00 293 ILE A CA 1
ATOM 2243 C C . ILE A 1 293 ? -52.083 35.688 35.202 1.00 28.61 293 ILE A C 1
ATOM 2244 O O . ILE A 1 293 ? -51.787 35.455 36.374 1.00 28.43 293 ILE A O 1
ATOM 2249 N N . ASN A 1 294 ? -53.059 36.516 34.853 1.00 28.92 294 ASN A N 1
ATOM 2250 C CA . ASN A 1 294 ? -53.890 37.178 35.849 1.00 30.20 294 ASN A CA 1
ATOM 2251 C C . ASN A 1 294 ? -54.906 36.132 36.313 1.00 31.97 294 ASN A C 1
ATOM 2252 O O . ASN A 1 294 ? -54.914 35.725 37.477 1.00 30.74 294 ASN A O 1
ATOM 2257 N N . GLU A 1 295 ? -55.749 35.692 35.383 1.00 30.31 295 GLU A N 1
ATOM 2258 C CA . GLU A 1 295 ? -56.753 34.672 35.670 1.00 33.01 295 GLU A CA 1
ATOM 2259 C C . GLU A 1 295 ? -56.929 33.756 34.462 1.00 31.74 295 GLU A C 1
ATOM 2260 O O . GLU A 1 295 ? -56.746 34.182 33.323 1.00 32.09 295 GLU A O 1
ATOM 2266 N N . GLY A 1 296 ? -57.272 32.496 34.714 1.00 32.00 296 GLY A N 1
ATOM 2267 C CA . GLY A 1 296 ? -57.480 31.559 33.622 1.00 31.93 296 GLY A CA 1
ATOM 2268 C C . GLY A 1 296 ? -56.345 30.579 33.392 1.00 31.68 296 GLY A C 1
ATOM 2269 O O . GLY A 1 296 ? -55.371 30.553 34.145 1.00 30.46 296 GLY A O 1
ATOM 2270 N N . GLU A 1 297 ? -56.485 29.759 32.351 1.00 31.94 297 GLU A N 1
ATOM 2271 C CA . GLU A 1 297 ? -55.478 28.763 31.996 1.00 32.12 297 GLU A CA 1
ATOM 2272 C C . GLU A 1 297 ? -55.201 28.815 30.499 1.00 30.94 297 GLU A C 1
ATOM 2273 O O . GLU A 1 297 ? -56.081 29.146 29.703 1.00 28.88 297 GLU A O 1
ATOM 2279 N N . ALA A 1 298 ? -53.977 28.481 30.115 1.00 29.32 298 ALA A N 1
ATOM 2280 C CA . ALA A 1 298 ? -53.619 28.501 28.708 1.00 29.28 298 ALA A CA 1
ATOM 2281 C C . ALA A 1 298 ? -52.449 27.590 28.403 1.00 27.98 298 ALA A C 1
ATOM 2282 O O . ALA A 1 298 ? -51.705 27.188 29.294 1.00 28.77 298 ALA A O 1
ATOM 2284 N N . LYS A 1 299 ? -52.311 27.253 27.128 1.00 27.55 299 LYS A N 1
ATOM 2285 C CA . LYS A 1 299 ? -51.218 26.427 26.660 1.00 26.97 299 LYS A CA 1
ATOM 2286 C C . LYS A 1 299 ? -50.413 27.367 25.783 1.00 25.38 299 LYS A C 1
ATOM 2287 O O . LYS A 1 299 ? -50.976 28.065 24.940 1.00 25.13 299 LYS A O 1
ATOM 2293 N N . ILE A 1 300 ? -49.107 27.409 26.002 1.00 23.50 300 ILE A N 1
ATOM 2294 C CA . ILE A 1 300 ? -48.248 28.284 25.221 1.00 22.46 300 ILE A CA 1
ATOM 2295 C C . ILE A 1 300 ? -47.159 27.509 24.499 1.00 22.56 300 ILE A C 1
ATOM 2296 O O . ILE A 1 300 ? -46.666 26.494 24.990 1.00 21.98 300 ILE A O 1
ATOM 2301 N N . GLU A 1 301 ? -46.807 27.984 23.309 1.00 20.37 301 GLU A N 1
ATOM 2302 C CA . GLU A 1 301 ? -45.758 27.365 22.524 1.00 20.42 301 GLU A CA 1
ATOM 2303 C C . GLU A 1 301 ? -44.807 28.452 22.070 1.00 18.82 301 GLU A C 1
ATOM 2304 O O . GLU A 1 301 ? -45.218 29.400 21.398 1.00 19.28 301 GLU A O 1
ATOM 2310 N N . LEU A 1 302 ? -43.544 28.305 22.460 1.00 19.16 302 LEU A N 1
ATOM 2311 C CA . LEU A 1 302 ? -42.479 29.242 22.102 1.00 19.80 302 LEU A CA 1
ATOM 2312 C C . LEU A 1 302 ? -41.496 28.506 21.196 1.00 20.18 302 LEU A C 1
ATOM 2313 O O . LEU A 1 302 ? -41.139 27.361 21.466 1.00 21.72 302 LEU A O 1
ATOM 2318 N N . VAL A 1 303 ? -41.052 29.156 20.125 1.00 20.30 303 VAL A N 1
ATOM 2319 C CA . VAL A 1 303 ? -40.117 28.522 19.207 1.00 19.85 303 VAL A CA 1
ATOM 2320 C C . VAL A 1 303 ? -38.738 29.155 19.284 1.00 22.72 303 VAL A C 1
ATOM 2321 O O . VAL A 1 303 ? -38.586 30.360 19.094 1.00 21.34 303 VAL A O 1
ATOM 2325 N N . GLY A 1 304 ? -37.737 28.332 19.574 1.00 21.82 304 GLY A N 1
ATOM 2326 C CA . GLY A 1 304 ? -36.374 28.824 19.649 1.00 26.56 304 GLY A CA 1
ATOM 2327 C C . GLY A 1 304 ? -35.510 28.018 18.701 1.00 28.29 304 GLY A C 1
ATOM 2328 O O . GLY A 1 304 ? -36.026 27.195 17.945 1.00 28.45 304 GLY A O 1
ATOM 2329 N N . LEU A 1 305 ? -34.201 28.247 18.740 1.00 29.99 305 LEU A N 1
ATOM 2330 C CA . LEU A 1 305 ? -33.259 27.533 17.884 1.00 33.06 305 LEU A CA 1
ATOM 2331 C C . LEU A 1 305 ? -32.046 27.120 18.706 1.00 35.83 305 LEU A C 1
ATOM 2332 O O . LEU A 1 305 ? -31.661 27.824 19.635 1.00 37.57 305 LEU A O 1
ATOM 2337 N N . SER A 1 306 ? -31.450 25.979 18.369 1.00 39.53 306 SER A N 1
ATOM 2338 C CA . SER A 1 306 ? -30.269 25.493 19.081 1.00 43.23 306 SER A CA 1
ATOM 2339 C C . SER A 1 306 ? -29.240 24.878 18.140 1.00 44.80 306 SER A C 1
ATOM 2340 O O . SER A 1 306 ? -29.576 24.069 17.275 1.00 43.15 306 SER A O 1
ATOM 2343 N N . ASP A 1 307 ? -27.982 25.272 18.323 1.00 47.74 307 ASP A N 1
ATOM 2344 C CA . ASP A 1 307 ? -26.881 24.778 17.503 1.00 51.36 307 ASP A CA 1
ATOM 2345 C C . ASP A 1 307 ? -26.359 23.441 18.030 1.00 53.48 307 ASP A C 1
ATOM 2346 O O . ASP A 1 307 ? -25.893 23.346 19.167 1.00 53.37 307 ASP A O 1
ATOM 2351 N N . GLN A 1 308 ? -26.441 22.413 17.189 1.00 56.20 308 GLN A N 1
ATOM 2352 C CA . GLN A 1 308 ? -26.006 21.066 17.554 1.00 59.33 308 GLN A CA 1
ATOM 2353 C C . GLN A 1 308 ? -24.520 20.815 17.311 1.00 60.91 308 GLN A C 1
ATOM 2354 O O . GLN A 1 308 ? -24.034 19.699 17.498 1.00 60.32 308 GLN A O 1
ATOM 2360 N N . GLN A 1 309 ? -23.803 21.852 16.891 1.00 62.84 309 GLN A N 1
ATOM 2361 C CA . GLN A 1 309 ? -22.373 21.740 16.623 1.00 64.73 309 GLN A CA 1
ATOM 2362 C C . GLN A 1 309 ? -21.619 22.467 17.737 1.00 66.00 309 GLN A C 1
ATOM 2363 O O . GLN A 1 309 ? -21.664 23.694 17.827 1.00 66.40 309 GLN A O 1
ATOM 2369 N N . GLN A 1 310 ? -20.923 21.707 18.580 1.00 67.37 310 GLN A N 1
ATOM 2370 C CA . GLN A 1 310 ? -20.188 22.283 19.705 1.00 68.79 310 GLN A CA 1
ATOM 2371 C C . GLN A 1 310 ? -18.738 22.678 19.435 1.00 69.33 310 GLN A C 1
ATOM 2372 O O . GLN A 1 310 ? -18.047 23.147 20.339 1.00 69.45 310 GLN A O 1
ATOM 2378 N N . GLN A 1 311 ? -18.272 22.490 18.206 1.00 69.75 311 GLN A N 1
ATOM 2379 C CA . GLN A 1 311 ? -16.900 22.852 17.861 1.00 71.03 311 GLN A CA 1
ATOM 2380 C C . GLN A 1 311 ? -16.866 24.233 17.207 1.00 71.63 311 GLN A C 1
ATOM 2381 O O . GLN A 1 311 ? -16.997 24.356 15.990 1.00 72.08 311 GLN A O 1
ATOM 2387 N N . LYS A 1 312 ? -16.689 25.265 18.030 1.00 71.89 312 LYS A N 1
ATOM 2388 C CA . LYS A 1 312 ? -16.643 26.655 17.571 1.00 71.76 312 LYS A CA 1
ATOM 2389 C C . LYS A 1 312 ? -16.229 26.834 16.113 1.00 71.19 312 LYS A C 1
ATOM 2390 O O . LYS A 1 312 ? -17.044 27.207 15.272 1.00 71.09 312 LYS A O 1
ATOM 2396 N N . GLN A 1 313 ? -14.962 26.566 15.815 1.00 70.44 313 GLN A N 1
ATOM 2397 C CA . GLN A 1 313 ? -14.456 26.724 14.457 1.00 69.93 313 GLN A CA 1
ATOM 2398 C C . GLN A 1 313 ? -14.970 25.699 13.446 1.00 68.77 313 GLN A C 1
ATOM 2399 O O . GLN A 1 313 ? -14.258 25.306 12.522 1.00 68.78 313 GLN A O 1
ATOM 2405 N N . GLN A 1 314 ? -16.214 25.272 13.637 1.00 67.16 314 GLN A N 1
ATOM 2406 C CA . GLN A 1 314 ? -16.868 24.335 12.730 1.00 65.08 314 GLN A CA 1
ATOM 2407 C C . GLN A 1 314 ? -18.224 24.924 12.368 1.00 63.23 314 GLN A C 1
ATOM 2408 O O . GLN A 1 314 ? -18.838 25.625 13.173 1.00 62.72 314 GLN A O 1
ATOM 2414 N N . GLU A 1 315 ? -18.683 24.640 11.154 1.00 61.41 315 GLU A N 1
ATOM 2415 C CA . GLU A 1 315 ? -19.951 25.162 10.662 1.00 59.79 315 GLU A CA 1
ATOM 2416 C C . GLU A 1 315 ? -21.111 24.997 11.644 1.00 58.33 315 GLU A C 1
ATOM 2417 O O . GLU A 1 315 ? -21.292 23.937 12.245 1.00 56.97 315 GLU A O 1
ATOM 2423 N N . GLU A 1 316 ? -21.893 26.061 11.799 1.00 56.39 316 GLU A N 1
ATOM 2424 C CA . GLU A 1 316 ? -23.043 26.054 12.696 1.00 54.06 316 GLU A CA 1
ATOM 2425 C C . GLU A 1 316 ? -24.138 25.157 12.125 1.00 53.25 316 GLU A C 1
ATOM 2426 O O . GLU A 1 316 ? -24.190 24.916 10.919 1.00 53.53 316 GLU A O 1
ATOM 2432 N N . SER A 1 317 ? -25.010 24.664 12.998 1.00 51.47 317 SER A N 1
ATOM 2433 C CA . SER A 1 317 ? -26.108 23.799 12.578 1.00 50.59 317 SER A CA 1
ATOM 2434 C C . SER A 1 317 ? -27.274 23.967 13.550 1.00 49.25 317 SER A C 1
ATOM 2435 O O . SER A 1 317 ? -27.361 23.266 14.559 1.00 48.22 317 SER A O 1
ATOM 2438 N N . LEU A 1 318 ? -28.168 24.899 13.235 1.00 48.15 318 LEU A N 1
ATOM 2439 C CA . LEU A 1 318 ? -29.318 25.181 14.086 1.00 46.41 318 LEU A CA 1
ATOM 2440 C C . LEU A 1 318 ? -30.531 24.293 13.820 1.00 45.69 318 LEU A C 1
ATOM 2441 O O . LEU A 1 318 ? -30.880 24.020 12.673 1.00 45.79 318 LEU A O 1
ATOM 2446 N N . GLU A 1 319 ? -31.167 23.847 14.898 1.00 44.13 319 GLU A N 1
ATOM 2447 C CA . GLU A 1 319 ? -32.361 23.015 14.812 1.00 42.98 319 GLU A CA 1
ATOM 2448 C C . GLU A 1 319 ? -33.478 23.712 15.578 1.00 41.17 319 GLU A C 1
ATOM 2449 O O . GLU A 1 319 ? -33.235 24.296 16.636 1.00 39.61 319 GLU A O 1
ATOM 2455 N N . VAL A 1 320 ? -34.695 23.654 15.044 1.00 38.00 320 VAL A N 1
ATOM 2456 C CA . VAL A 1 320 ? -35.835 24.290 15.693 1.00 37.62 320 VAL A CA 1
ATOM 2457 C C . VAL A 1 320 ? -36.104 23.667 17.057 1.00 37.75 320 VAL A C 1
ATOM 2458 O O . VAL A 1 320 ? -36.194 22.446 17.186 1.00 35.59 320 VAL A O 1
ATOM 2462 N N . GLN A 1 321 ? -36.223 24.519 18.071 1.00 36.73 321 GLN A N 1
ATOM 2463 C CA . GLN A 1 321 ? -36.481 24.070 19.433 1.00 36.62 321 GLN A CA 1
ATOM 2464 C C . GLN A 1 321 ? -37.890 24.440 19.856 1.00 35.54 321 GLN A C 1
ATOM 2465 O O . GLN A 1 321 ? -38.354 25.558 19.626 1.00 35.33 321 GLN A O 1
ATOM 2471 N N . ARG A 1 322 ? -38.573 23.495 20.484 1.00 33.60 322 ARG A N 1
ATOM 2472 C CA . ARG A 1 322 ? -39.931 23.733 20.926 1.00 32.14 322 ARG A CA 1
ATOM 2473 C C . ARG A 1 322 ? -40.039 23.800 22.450 1.00 31.74 322 ARG A C 1
ATOM 2474 O O . ARG A 1 322 ? -39.745 22.829 23.141 1.00 32.31 322 ARG A O 1
ATOM 2489 N N . TYR A 1 323 ? -40.474 24.953 22.958 1.00 29.34 323 TYR A N 1
ATOM 2490 C CA . TYR A 1 323 ? -40.637 25.170 24.395 1.00 29.43 323 TYR A CA 1
ATOM 2491 C C . TYR A 1 323 ? -42.120 25.350 24.709 1.00 29.45 323 TYR A C 1
ATOM 2492 O O . TYR A 1 323 ? -42.737 26.322 24.281 1.00 29.37 323 TYR A O 1
ATOM 2501 N N . ARG A 1 324 ? -42.698 24.415 25.457 1.00 29.12 324 ARG A N 1
ATOM 2502 C CA . ARG A 1 324 ? -44.112 24.514 25.788 1.00 30.22 324 ARG A CA 1
ATOM 2503 C C . ARG A 1 324 ? -44.406 24.453 27.275 1.00 28.48 324 ARG A C 1
ATOM 2504 O O . ARG A 1 324 ? -43.571 24.026 28.072 1.00 26.71 324 ARG A O 1
ATOM 2512 N N . ALA A 1 325 ? -45.601 24.899 27.637 1.00 28.00 325 ALA A N 1
ATOM 2513 C CA . ALA A 1 325 ? -46.016 24.909 29.026 1.00 29.17 325 ALA A CA 1
ATOM 2514 C C . ALA A 1 325 ? -47.502 25.182 29.175 1.00 30.05 325 ALA A C 1
ATOM 2515 O O . ALA A 1 325 ? -48.143 25.768 28.297 1.00 29.33 325 ALA A O 1
ATOM 2517 N N . GLU A 1 326 ? -48.045 24.732 30.299 1.00 30.76 326 GLU A N 1
ATOM 2518 C CA . GLU A 1 326 ? -49.441 24.962 30.629 1.00 31.85 326 GLU A CA 1
ATOM 2519 C C . GLU A 1 326 ? -49.359 26.081 31.656 1.00 31.28 326 GLU A C 1
ATOM 2520 O O . GLU A 1 326 ? -48.727 25.929 32.702 1.00 30.22 326 GLU A O 1
ATOM 2526 N N . LEU A 1 327 ? -49.975 27.213 31.343 1.00 30.69 327 LEU A N 1
ATOM 2527 C CA . LEU A 1 327 ? -49.932 28.371 32.222 1.00 31.13 327 LEU A CA 1
ATOM 2528 C C . LEU A 1 327 ? -51.178 28.492 33.082 1.00 31.84 327 LEU A C 1
ATOM 2529 O O . LEU A 1 327 ? -52.294 28.262 32.613 1.00 31.97 327 LEU A O 1
ATOM 2534 N N . SER A 1 328 ? -50.973 28.860 34.343 1.00 31.08 328 SER A N 1
ATOM 2535 C CA . SER A 1 328 ? -52.063 29.043 35.288 1.00 30.63 328 SER A CA 1
ATOM 2536 C C . SER A 1 328 ? -51.838 30.350 36.032 1.00 31.29 328 SER A C 1
ATOM 2537 O O . SER A 1 328 ? -50.791 30.983 35.886 1.00 28.75 328 SER A O 1
ATOM 2540 N N . GLU A 1 329 ? -52.821 30.732 36.838 1.00 28.44 329 GLU A N 1
ATOM 2541 C CA . GLU A 1 329 ? -52.772 31.957 37.616 1.00 29.60 329 GLU A CA 1
ATOM 2542 C C . GLU A 1 329 ? -51.419 32.184 38.285 1.00 28.75 329 GLU A C 1
ATOM 2543 O O . GLU A 1 329 ? -50.844 31.271 38.876 1.00 27.88 329 GLU A O 1
ATOM 2549 N N . ASP A 1 330 ? -50.922 33.413 38.172 1.00 29.59 330 ASP A N 1
ATOM 2550 C CA . ASP A 1 330 ? -49.646 33.818 38.761 1.00 29.00 330 ASP A CA 1
ATOM 2551 C C . ASP A 1 330 ? -48.381 33.307 38.081 1.00 28.40 330 ASP A C 1
ATOM 2552 O O . ASP A 1 330 ? -47.282 33.736 38.435 1.00 26.60 330 ASP A O 1
ATOM 2557 N N . ASP A 1 331 ? -48.520 32.389 37.128 1.00 26.19 331 ASP A N 1
ATOM 2558 C CA . ASP A 1 331 ? -47.354 31.868 36.413 1.00 24.93 331 ASP A CA 1
ATOM 2559 C C . ASP A 1 331 ? -46.725 32.994 35.588 1.00 23.24 331 ASP A C 1
ATOM 2560 O O . ASP A 1 331 ? -47.414 33.906 35.139 1.00 23.52 331 ASP A O 1
ATOM 2565 N N . VAL A 1 332 ? -45.417 32.912 35.395 1.00 22.94 332 VAL A N 1
ATOM 2566 C CA . VAL A 1 332 ? -44.686 33.891 34.600 1.00 23.20 332 VAL A CA 1
ATOM 2567 C C . VAL A 1 332 ? -44.044 33.141 33.436 1.00 21.66 332 VAL A C 1
ATOM 2568 O O . VAL A 1 332 ? -43.607 32.001 33.587 1.00 22.38 332 VAL A O 1
ATOM 2572 N N . PHE A 1 333 ? -44.008 33.769 32.265 1.00 21.08 333 PHE A N 1
ATOM 2573 C CA . PHE A 1 333 ? -43.393 33.146 31.102 1.00 19.64 333 PHE A CA 1
ATOM 2574 C C . PHE A 1 333 ? -42.633 34.234 30.363 1.00 17.67 333 PHE A C 1
ATOM 2575 O O . PHE A 1 333 ? -43.138 35.336 30.203 1.00 17.99 333 PHE A O 1
ATOM 2583 N N . VAL A 1 334 ? -41.417 33.921 29.934 1.00 18.28 334 VAL A N 1
ATOM 2584 C CA . VAL A 1 334 ? -40.598 34.889 29.209 1.00 18.21 334 VAL A CA 1
ATOM 2585 C C . VAL A 1 334 ? -40.554 34.527 27.732 1.00 18.32 334 VAL A C 1
ATOM 2586 O O . VAL A 1 334 ? -40.328 33.374 27.381 1.00 17.97 334 VAL A O 1
ATOM 2590 N N . ILE A 1 335 ? -40.793 35.519 26.879 1.00 18.82 335 ILE A N 1
ATOM 2591 C CA . ILE A 1 335 ? -40.751 35.337 25.430 1.00 18.03 335 ILE A CA 1
ATOM 2592 C C . ILE A 1 335 ? -39.588 36.195 24.932 1.00 18.51 335 ILE A C 1
ATOM 2593 O O . ILE A 1 335 ? -39.716 37.410 24.821 1.00 17.33 335 ILE A O 1
ATOM 2598 N N . PRO A 1 336 ? -38.434 35.575 24.649 1.00 17.92 336 PRO A N 1
ATOM 2599 C CA . PRO A 1 336 ? -37.285 36.346 24.167 1.00 15.82 336 PRO A CA 1
ATOM 2600 C C . PRO A 1 336 ? -37.621 37.087 22.882 1.00 18.11 336 PRO A C 1
ATOM 2601 O O . PRO A 1 336 ? -38.478 36.655 22.101 1.00 15.70 336 PRO A O 1
ATOM 2605 N N . ALA A 1 337 ? -36.932 38.198 22.655 1.00 16.17 337 ALA A N 1
ATOM 2606 C CA . ALA A 1 337 ? -37.173 38.991 21.464 1.00 17.41 337 ALA A CA 1
ATOM 2607 C C . ALA A 1 337 ? -36.947 38.152 20.215 1.00 16.74 337 ALA A C 1
ATOM 2608 O O . ALA A 1 337 ? -36.004 37.359 20.148 1.00 19.89 337 ALA A O 1
ATOM 2610 N N . ALA A 1 338 ? -37.829 38.335 19.237 1.00 17.31 338 ALA A N 1
ATOM 2611 C CA . ALA A 1 338 ? -37.761 37.645 17.955 1.00 19.01 338 ALA A CA 1
ATOM 2612 C C . ALA A 1 338 ? -38.193 36.183 17.956 1.00 18.56 338 ALA A C 1
ATOM 2613 O O . ALA A 1 338 ? -38.264 35.570 16.893 1.00 18.47 338 ALA A O 1
ATOM 2615 N N . TYR A 1 339 ? -38.480 35.617 19.127 1.00 15.59 339 TYR A N 1
ATOM 2616 C CA . TYR A 1 339 ? -38.909 34.215 19.185 1.00 18.01 339 TYR A CA 1
ATOM 2617 C C . TYR A 1 339 ? -40.401 34.092 18.881 1.00 17.05 339 TYR A C 1
ATOM 2618 O O . TYR A 1 339 ? -41.214 34.776 19.490 1.00 18.22 339 TYR A O 1
ATOM 2627 N N . PRO A 1 340 ? -40.775 33.229 17.922 1.00 17.02 340 PRO A N 1
ATOM 2628 C CA . PRO A 1 340 ? -42.195 33.064 17.596 1.00 19.12 340 PRO A CA 1
ATOM 2629 C C . PRO A 1 340 ? -42.914 32.452 18.793 1.00 19.30 340 PRO A C 1
ATOM 2630 O O . PRO A 1 340 ? -42.340 31.620 19.502 1.00 19.72 340 PRO A O 1
ATOM 2634 N N . VAL A 1 341 ? -44.162 32.855 19.011 1.00 18.88 341 VAL A N 1
ATOM 2635 C CA . VAL A 1 341 ? -44.928 32.333 20.132 1.00 19.39 341 VAL A CA 1
ATOM 2636 C C . VAL A 1 341 ? -46.423 32.318 19.813 1.00 19.66 341 VAL A C 1
ATOM 2637 O O . VAL A 1 341 ? -46.903 33.104 19.003 1.00 19.51 341 VAL A O 1
ATOM 2641 N N . ALA A 1 342 ? -47.153 31.412 20.450 1.00 20.42 342 ALA A N 1
ATOM 2642 C CA . ALA A 1 342 ? -48.590 31.304 20.243 1.00 20.04 342 ALA A CA 1
ATOM 2643 C C . ALA A 1 342 ? -49.200 30.879 21.566 1.00 19.82 342 ALA A C 1
ATOM 2644 O O . ALA A 1 342 ? -48.565 30.156 22.341 1.00 19.81 342 ALA A O 1
ATOM 2646 N N . ILE A 1 343 ? -50.422 31.327 21.827 1.00 21.28 343 ILE A N 1
ATOM 2647 C CA . ILE A 1 343 ? -51.093 30.988 23.078 1.00 21.78 343 ILE A CA 1
ATOM 2648 C C . ILE A 1 343 ? -52.533 30.540 22.857 1.00 22.67 343 ILE A C 1
ATOM 2649 O O . ILE A 1 343 ? -53.319 31.242 22.225 1.00 25.02 343 ILE A O 1
ATOM 2654 N N . ASN A 1 344 ? -52.864 29.367 23.386 1.00 24.43 344 ASN A N 1
ATOM 2655 C CA . ASN A 1 344 ? -54.208 28.808 23.281 1.00 26.38 344 ASN A CA 1
ATOM 2656 C C . ASN A 1 344 ? -54.903 28.893 24.643 1.00 27.09 344 ASN A C 1
ATOM 2657 O O . ASN A 1 344 ? -54.506 28.219 25.590 1.00 26.64 344 ASN A O 1
ATOM 2662 N N . ALA A 1 345 ? -55.926 29.737 24.738 1.00 26.78 345 ALA A N 1
ATOM 2663 C CA . ALA A 1 345 ? -56.659 29.905 25.991 1.00 29.33 345 ALA A CA 1
ATOM 2664 C C . ALA A 1 345 ? -57.639 28.757 26.182 1.00 31.05 345 ALA A C 1
ATOM 2665 O O . ALA A 1 345 ? -58.597 28.625 25.424 1.00 29.83 345 ALA A O 1
ATOM 2667 N N . THR A 1 346 ? -57.393 27.926 27.191 1.00 32.69 346 THR A N 1
ATOM 2668 C CA . THR A 1 346 ? -58.267 26.790 27.462 1.00 34.60 346 THR A CA 1
ATOM 2669 C C . THR A 1 346 ? -59.470 27.185 28.320 1.00 35.46 346 THR A C 1
ATOM 2670 O O . THR A 1 346 ? -60.378 26.383 28.540 1.00 37.41 346 THR A O 1
ATOM 2674 N N . SER A 1 347 ? -59.470 28.428 28.794 1.00 33.79 347 SER A N 1
ATOM 2675 C CA . SER A 1 347 ? -60.567 28.964 29.599 1.00 32.94 347 SER A CA 1
ATOM 2676 C C . SER A 1 347 ? -60.538 30.473 29.391 1.00 32.51 347 SER A C 1
ATOM 2677 O O . SER A 1 347 ? -59.612 30.985 28.756 1.00 31.75 347 SER A O 1
ATOM 2680 N N . ASN A 1 348 ? -61.543 31.191 29.889 1.00 30.42 348 ASN A N 1
ATOM 2681 C CA . ASN A 1 348 ? -61.527 32.642 29.740 1.00 31.89 348 ASN A CA 1
ATOM 2682 C C . ASN A 1 348 ? -60.215 33.056 30.380 1.00 31.57 348 ASN A C 1
ATOM 2683 O O . ASN A 1 348 ? -59.897 32.632 31.487 1.00 31.68 348 ASN A O 1
ATOM 2688 N N . LEU A 1 349 ? -59.454 33.890 29.686 1.00 31.75 349 LEU A N 1
ATOM 2689 C CA . LEU A 1 349 ? -58.140 34.268 30.175 1.00 29.53 349 LEU A CA 1
ATOM 2690 C C . LEU A 1 349 ? -57.791 35.743 30.057 1.00 28.93 349 LEU A C 1
ATOM 2691 O O . LEU A 1 349 ? -58.334 36.468 29.226 1.00 27.24 349 LEU A O 1
ATOM 2696 N N . ASN A 1 350 ? -56.889 36.175 30.932 1.00 29.23 350 ASN A N 1
ATOM 2697 C CA . ASN A 1 350 ? -56.355 37.528 30.909 1.00 27.78 350 ASN A CA 1
ATOM 2698 C C . ASN A 1 350 ? -54.941 37.422 31.427 1.00 27.26 350 ASN A C 1
ATOM 2699 O O . ASN A 1 350 ? -54.690 36.797 32.456 1.00 24.07 350 ASN A O 1
ATOM 2704 N N . PHE A 1 351 ? -54.005 37.997 30.692 1.00 25.74 351 PHE A N 1
ATOM 2705 C CA . PHE A 1 351 ? -52.632 37.991 31.140 1.00 25.32 351 PHE A CA 1
ATOM 2706 C C . PHE A 1 351 ? -52.105 39.393 30.949 1.00 23.75 351 PHE A C 1
ATOM 2707 O O . PHE A 1 351 ? -52.655 40.172 30.172 1.00 23.64 351 PHE A O 1
ATOM 2715 N N . PHE A 1 352 ? -51.072 39.724 31.710 1.00 23.30 352 PHE A N 1
ATOM 2716 C CA . PHE A 1 352 ? -50.454 41.033 31.638 1.00 22.85 352 PHE A CA 1
ATOM 2717 C C . PHE A 1 352 ? -49.023 40.791 31.184 1.00 20.70 352 PHE A C 1
ATOM 2718 O O . PHE A 1 352 ? -48.487 39.700 31.374 1.00 21.11 352 PHE A O 1
ATOM 2726 N N . ALA A 1 353 ? -48.398 41.798 30.587 1.00 20.92 353 ALA A N 1
ATOM 2727 C CA . ALA A 1 353 ? -47.023 41.625 30.158 1.00 22.50 353 ALA A CA 1
ATOM 2728 C C . ALA A 1 353 ? -46.229 42.920 30.158 1.00 22.18 353 ALA A C 1
ATOM 2729 O O . ALA A 1 353 ? -46.772 43.997 29.905 1.00 22.08 353 ALA A O 1
ATOM 2731 N N . PHE A 1 354 ? -44.945 42.790 30.475 1.00 21.64 354 PHE A N 1
ATOM 2732 C CA . PHE A 1 354 ? -44.014 43.908 30.461 1.00 20.14 354 PHE A CA 1
ATOM 2733 C C . PHE A 1 354 ? -43.125 43.637 29.253 1.00 19.91 354 PHE A C 1
ATOM 2734 O O . PHE A 1 354 ? -42.612 42.525 29.090 1.00 20.01 354 PHE A O 1
ATOM 2742 N N . GLY A 1 355 ? -42.954 44.641 28.406 1.00 19.30 355 GLY A N 1
ATOM 2743 C CA . GLY A 1 355 ? -42.091 44.480 27.252 1.00 19.51 355 GLY A CA 1
ATOM 2744 C C . GLY A 1 355 ? -40.838 45.288 27.521 1.00 19.83 355 GLY A C 1
ATOM 2745 O O . GLY A 1 355 ? -40.901 46.508 27.612 1.00 19.64 355 GLY A O 1
ATOM 2746 N N . ILE A 1 356 ? -39.710 44.605 27.688 1.00 18.83 356 ILE A N 1
ATOM 2747 C CA . ILE A 1 356 ? -38.423 45.257 27.946 1.00 19.73 356 ILE A CA 1
ATOM 2748 C C . ILE A 1 356 ? -37.763 45.541 26.586 1.00 17.87 356 ILE A C 1
ATOM 2749 O O . ILE A 1 356 ? -37.991 44.797 25.631 1.00 19.41 356 ILE A O 1
ATOM 2754 N N . ASN A 1 357 ? -36.968 46.613 26.491 1.00 18.41 357 ASN A N 1
ATOM 2755 C CA . ASN A 1 357 ? -36.322 47.006 25.229 1.00 19.14 357 ASN A CA 1
ATOM 2756 C C . ASN A 1 357 ? -37.478 47.272 24.256 1.00 19.42 357 ASN A C 1
ATOM 2757 O O . ASN A 1 357 ? -37.430 46.895 23.086 1.00 20.68 357 ASN A O 1
ATOM 2762 N N . ALA A 1 358 ? -38.496 47.955 24.768 1.00 20.18 358 ALA A N 1
ATOM 2763 C CA . ALA A 1 358 ? -39.744 48.236 24.056 1.00 20.25 358 ALA A CA 1
ATOM 2764 C C . ALA A 1 358 ? -39.808 49.236 22.911 1.00 20.77 358 ALA A C 1
ATOM 2765 O O . ALA A 1 358 ? -40.592 49.050 21.977 1.00 19.96 358 ALA A O 1
ATOM 2767 N N . GLU A 1 359 ? -39.016 50.299 22.985 1.00 22.70 359 GLU A N 1
ATOM 2768 C CA . GLU A 1 359 ? -39.045 51.342 21.962 1.00 25.07 359 GLU A CA 1
ATOM 2769 C C . GLU A 1 359 ? -39.116 50.844 20.523 1.00 23.26 359 GLU A C 1
ATOM 2770 O O . GLU A 1 359 ? -38.240 50.115 20.063 1.00 22.45 359 GLU A O 1
ATOM 2776 N N . ASN A 1 360 ? -40.173 51.247 19.824 1.00 22.77 360 ASN A N 1
ATOM 2777 C CA . ASN A 1 360 ? -40.360 50.893 18.422 1.00 22.73 360 ASN A CA 1
ATOM 2778 C C . ASN A 1 360 ? -40.492 49.403 18.131 1.00 22.00 360 ASN A C 1
ATOM 2779 O O . ASN A 1 360 ? -40.178 48.953 17.033 1.00 21.01 360 ASN A O 1
ATOM 2784 N N . ASN A 1 361 ? -40.952 48.638 19.112 1.00 19.21 361 ASN A N 1
ATOM 2785 C CA . ASN A 1 361 ? -41.139 47.210 18.911 1.00 19.20 361 ASN A CA 1
ATOM 2786 C C . ASN A 1 361 ? -42.194 47.031 17.820 1.00 20.16 361 ASN A C 1
ATOM 2787 O O . ASN A 1 361 ? -43.135 47.817 17.731 1.00 19.38 361 ASN A O 1
ATOM 2792 N N . ARG A 1 362 ? -42.030 46.008 16.986 1.00 17.09 362 ARG A N 1
ATOM 2793 C CA . ARG A 1 362 ? -42.992 45.727 15.927 1.00 19.52 362 ARG A CA 1
ATOM 2794 C C . ARG A 1 362 ? -43.444 44.285 16.109 1.00 19.35 362 ARG A C 1
ATOM 2795 O O . ARG A 1 362 ? -42.625 43.367 16.050 1.00 18.51 362 ARG A O 1
ATOM 2803 N N . ARG A 1 363 ? -44.737 44.086 16.340 1.00 20.10 363 ARG A N 1
ATOM 2804 C CA . ARG A 1 363 ? -45.259 42.738 16.530 1.00 20.02 363 ARG A CA 1
ATOM 2805 C C . ARG A 1 363 ? -45.626 42.134 15.173 1.00 18.97 363 ARG A C 1
ATOM 2806 O O . ARG A 1 363 ? -46.531 42.601 14.478 1.00 18.86 363 ARG A O 1
ATOM 2814 N N . ASN A 1 364 ? -44.896 41.090 14.805 1.00 17.87 364 ASN A N 1
ATOM 2815 C CA . ASN A 1 364 ? -45.079 40.411 13.530 1.00 17.82 364 ASN A CA 1
ATOM 2816 C C . ASN A 1 364 ? -45.919 39.146 13.649 1.00 18.27 364 ASN A C 1
ATOM 2817 O O . ASN A 1 364 ? -45.468 38.168 14.226 1.00 16.73 364 ASN A O 1
ATOM 2822 N N . PHE A 1 365 ? -47.131 39.161 13.102 1.00 18.08 365 PHE A N 1
ATOM 2823 C CA . PHE A 1 365 ? -47.962 37.963 13.137 1.00 17.78 365 PHE A CA 1
ATOM 2824 C C . PHE A 1 365 ? -47.548 37.082 11.960 1.00 17.96 365 PHE A C 1
ATOM 2825 O O . PHE A 1 365 ? -47.023 37.577 10.962 1.00 18.81 365 PHE A O 1
ATOM 2833 N N . LEU A 1 366 ? -47.757 35.777 12.089 1.00 17.80 366 LEU A N 1
ATOM 2834 C CA . LEU A 1 366 ? -47.343 34.834 11.050 1.00 16.67 366 LEU A CA 1
ATOM 2835 C C . LEU A 1 366 ? -48.494 34.111 10.352 1.00 17.05 366 LEU A C 1
ATOM 2836 O O . LEU A 1 366 ? -48.273 33.198 9.562 1.00 16.88 366 LEU A O 1
ATOM 2841 N N . ALA A 1 367 ? -49.718 34.530 10.649 1.00 19.05 367 ALA A N 1
ATOM 2842 C CA . ALA A 1 367 ? -50.914 33.950 10.047 1.00 19.24 367 ALA A CA 1
ATOM 2843 C C . ALA A 1 367 ? -52.031 34.983 10.165 1.00 19.50 367 ALA A C 1
ATOM 2844 O O . ALA A 1 367 ? -51.864 36.011 10.828 1.00 20.08 367 ALA A O 1
ATOM 2846 N N . GLY A 1 368 ? -53.159 34.726 9.510 1.00 18.74 368 GLY A N 1
ATOM 2847 C CA . GLY A 1 368 ? -54.269 35.655 9.589 1.00 21.07 368 GLY A CA 1
ATOM 2848 C C . GLY A 1 368 ? -54.141 36.823 8.633 1.00 22.34 368 GLY A C 1
ATOM 2849 O O . GLY A 1 368 ? -53.193 36.896 7.848 1.00 21.49 368 GLY A O 1
ATOM 2850 N N . GLY A 1 369 ? -55.098 37.745 8.697 1.00 24.05 369 GLY A N 1
ATOM 2851 C CA . GLY A 1 369 ? -55.069 38.885 7.800 1.00 27.03 369 GLY A CA 1
ATOM 2852 C C . GLY A 1 369 ? -54.131 40.015 8.192 1.00 28.81 369 GLY A C 1
ATOM 2853 O O . GLY A 1 369 ? -53.056 40.199 7.606 1.00 33.59 369 GLY A O 1
ATOM 2854 N N . LYS A 1 370 ? -54.524 40.762 9.211 1.00 26.25 370 LYS A N 1
ATOM 2855 C CA . LYS A 1 370 ? -53.756 41.914 9.660 1.00 26.08 370 LYS A CA 1
ATOM 2856 C C . LYS A 1 370 ? -52.435 41.629 10.370 1.00 23.76 370 LYS A C 1
ATOM 2857 O O . LYS A 1 370 ? -52.331 40.712 11.184 1.00 20.47 370 LYS A O 1
ATOM 2863 N N . ASP A 1 371 ? -51.431 42.439 10.044 1.00 21.27 371 ASP A N 1
ATOM 2864 C CA . ASP A 1 371 ? -50.104 42.341 10.647 1.00 20.04 371 ASP A CA 1
ATOM 2865 C C . ASP A 1 371 ? -49.354 41.044 10.364 1.00 18.46 371 ASP A C 1
ATOM 2866 O O . ASP A 1 371 ? -48.402 40.709 11.064 1.00 17.60 371 ASP A O 1
ATOM 2871 N N . ASN A 1 372 ? -49.778 40.332 9.327 1.00 17.89 372 ASN A N 1
ATOM 2872 C CA . ASN A 1 372 ? -49.137 39.077 8.935 1.00 19.16 372 ASN A CA 1
ATOM 2873 C C . ASN A 1 372 ? -47.938 39.380 8.036 1.00 18.62 372 ASN A C 1
ATOM 2874 O O . ASN A 1 372 ? -48.103 39.664 6.848 1.00 19.53 372 ASN A O 1
ATOM 2879 N N . VAL A 1 373 ? -46.736 39.304 8.598 1.00 18.19 373 VAL A N 1
ATOM 2880 C CA . VAL A 1 373 ? -45.524 39.598 7.839 1.00 19.56 373 VAL A CA 1
ATOM 2881 C C . VAL A 1 373 ? -45.356 38.690 6.615 1.00 19.96 373 VAL A C 1
ATOM 2882 O O . VAL A 1 373 ? -44.768 39.095 5.618 1.00 17.84 373 VAL A O 1
ATOM 2886 N N . MET A 1 374 ? -45.888 37.473 6.677 1.00 20.61 374 MET A N 1
ATOM 2887 C CA . MET A 1 374 ? -45.778 36.550 5.548 1.00 21.93 374 MET A CA 1
ATOM 2888 C C . MET A 1 374 ? -46.500 37.048 4.311 1.00 22.61 374 MET A C 1
ATOM 2889 O O . M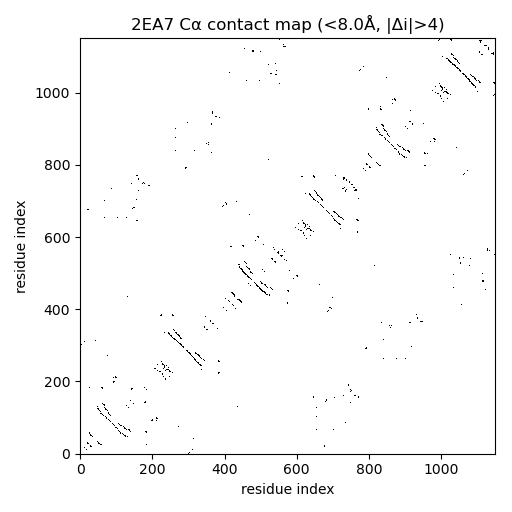ET A 1 374 ? -46.043 36.829 3.188 1.00 23.62 374 MET A O 1
ATOM 2894 N N . SER A 1 375 ? -47.630 37.713 4.519 1.00 21.21 375 SER A N 1
ATOM 2895 C CA . SER A 1 375 ? -48.422 38.223 3.414 1.00 23.50 375 SER A CA 1
ATOM 2896 C C . SER A 1 375 ? -47.745 39.398 2.721 1.00 23.86 375 SER A C 1
ATOM 2897 O O . SER A 1 375 ? -48.123 39.761 1.609 1.00 23.85 375 SER A O 1
ATOM 2900 N N . GLU A 1 376 ? -46.750 39.990 3.380 1.00 21.25 376 GLU A N 1
ATOM 2901 C CA . GLU A 1 376 ? -46.027 41.127 2.816 1.00 20.96 376 GLU A CA 1
ATOM 2902 C C . GLU A 1 376 ? -44.843 40.678 1.970 1.00 21.05 376 GLU A C 1
ATOM 2903 O O . GLU A 1 376 ? -44.122 41.503 1.411 1.00 19.49 376 GLU A O 1
ATOM 2909 N N . ILE A 1 377 ? -44.633 39.370 1.885 1.00 18.93 377 ILE A N 1
ATOM 2910 C CA . ILE A 1 377 ? -43.537 38.848 1.074 1.00 18.83 377 ILE A CA 1
ATOM 2911 C C . ILE A 1 377 ? -44.021 38.686 -0.364 1.00 18.75 377 ILE A C 1
ATOM 2912 O O . ILE A 1 377 ? -45.106 38.157 -0.605 1.00 21.38 377 ILE A O 1
ATOM 2917 N N . PRO A 1 378 ? -43.235 39.163 -1.342 1.00 20.94 378 PRO A N 1
ATOM 2918 C CA . PRO A 1 378 ? -43.665 39.025 -2.736 1.00 20.35 378 PRO A CA 1
ATOM 2919 C C . PRO A 1 378 ? -43.834 37.574 -3.182 1.00 21.32 378 PRO A C 1
ATOM 2920 O O . PRO A 1 378 ? -43.109 36.682 -2.739 1.00 18.59 378 PRO A O 1
ATOM 2924 N N . THR A 1 379 ? -44.797 37.358 -4.072 1.00 20.69 379 THR A N 1
ATOM 2925 C CA . THR A 1 379 ? -45.111 36.029 -4.590 1.00 21.89 379 THR A CA 1
ATOM 2926 C C . THR A 1 379 ? -43.890 35.232 -5.026 1.00 20.83 379 THR A C 1
ATOM 2927 O O . THR A 1 379 ? -43.738 34.065 -4.665 1.00 21.46 379 THR A O 1
ATOM 2931 N N . GLU A 1 380 ? -43.011 35.862 -5.795 1.00 22.60 380 GLU A N 1
ATOM 2932 C CA . GLU A 1 380 ? -41.832 35.162 -6.278 1.00 24.09 380 GLU A CA 1
ATOM 2933 C C . GLU A 1 380 ? -40.925 34.681 -5.148 1.00 22.87 380 GLU A C 1
ATOM 2934 O O . GLU A 1 380 ? -40.307 33.621 -5.254 1.00 24.47 380 GLU A O 1
ATOM 2945 N N . VAL A 1 381 ? -40.826 35.456 -4.071 1.00 21.39 381 VAL A N 1
ATOM 2946 C CA . VAL A 1 381 ? -39.974 35.051 -2.958 1.00 19.38 381 VAL A CA 1
ATOM 2947 C C . VAL A 1 381 ? -40.632 33.917 -2.181 1.00 19.65 381 VAL A C 1
ATOM 2948 O O . VAL A 1 381 ? -39.957 33.014 -1.698 1.00 19.62 381 VAL A O 1
ATOM 2952 N N . LEU A 1 382 ? -41.954 33.962 -2.063 1.00 18.85 382 LEU A N 1
ATOM 2953 C CA . LEU A 1 382 ? -42.657 32.894 -1.370 1.00 19.51 382 LEU A CA 1
ATOM 2954 C C . LEU A 1 382 ? -42.435 31.611 -2.162 1.00 20.86 382 LEU A C 1
ATOM 2955 O O . LEU A 1 382 ? -42.243 30.543 -1.585 1.00 21.27 382 LEU A O 1
ATOM 2960 N N . GLU A 1 383 ? -42.441 31.736 -3.487 1.00 21.48 383 GLU A N 1
ATOM 2961 C CA . GLU A 1 383 ? -42.268 30.589 -4.366 1.00 23.16 383 GLU A CA 1
ATOM 2962 C C . GLU A 1 383 ? -40.960 29.833 -4.159 1.00 23.78 383 GLU A C 1
ATOM 2963 O O . GLU A 1 383 ? -40.950 28.609 -4.193 1.00 23.98 383 GLU A O 1
ATOM 2969 N N . VAL A 1 384 ? -39.852 30.535 -3.940 1.00 23.70 384 VAL A N 1
ATOM 2970 C CA . VAL A 1 384 ? -38.599 29.821 -3.726 1.00 24.19 384 VAL A CA 1
ATOM 2971 C C . VAL A 1 384 ? -38.368 29.505 -2.253 1.00 24.46 384 VAL A C 1
ATOM 2972 O O . VAL A 1 384 ? -37.583 28.618 -1.920 1.00 23.79 384 VAL A O 1
ATOM 2976 N N . SER A 1 385 ? -39.069 30.214 -1.371 1.00 20.78 385 SER A N 1
ATOM 2977 C CA . SER A 1 385 ? -38.916 30.007 0.067 1.00 22.08 385 SER A CA 1
ATOM 2978 C C . SER A 1 385 ? -39.612 28.751 0.581 1.00 21.74 385 SER A C 1
ATOM 2979 O O . SER A 1 385 ? -39.234 28.202 1.615 1.00 21.80 385 SER A O 1
ATOM 2982 N N . PHE A 1 386 ? -40.629 28.301 -0.143 1.00 21.52 386 PHE A N 1
ATOM 2983 C CA . PHE A 1 386 ? -41.377 27.127 0.272 1.00 23.08 386 PHE A CA 1
ATOM 2984 C C . PHE A 1 386 ? -41.533 26.126 -0.858 1.00 24.34 386 PHE A C 1
ATOM 2985 O O . PHE A 1 386 ? -41.362 26.463 -2.023 1.00 23.73 386 PHE A O 1
ATOM 2993 N N . PRO A 1 387 ? -41.860 24.872 -0.521 1.00 26.16 387 PRO A N 1
ATOM 2994 C CA . PRO A 1 387 ? -42.033 23.813 -1.521 1.00 28.06 387 PRO A CA 1
ATOM 2995 C C . PRO A 1 387 ? -43.019 24.140 -2.641 1.00 28.50 387 PRO A C 1
ATOM 2996 O O . PRO A 1 387 ? -42.697 23.998 -3.818 1.00 30.93 387 PRO A O 1
ATOM 3000 N N . ALA A 1 388 ? -44.214 24.582 -2.271 1.00 27.43 388 ALA A N 1
ATOM 3001 C CA . ALA A 1 388 ? -45.250 24.891 -3.248 1.00 27.80 388 ALA A CA 1
ATOM 3002 C C . ALA A 1 388 ? -45.011 26.175 -4.036 1.00 28.26 388 ALA A C 1
ATOM 3003 O O . ALA A 1 388 ? -44.068 26.926 -3.775 1.00 28.13 388 ALA A O 1
ATOM 3005 N N . SER A 1 389 ? -45.874 26.412 -5.015 1.00 27.42 389 SER A N 1
ATOM 3006 C CA . SER A 1 389 ? -45.781 27.607 -5.841 1.00 27.41 389 SER A CA 1
ATOM 3007 C C . SER A 1 389 ? -46.164 28.809 -4.985 1.00 26.65 389 SER A C 1
ATOM 3008 O O . SER A 1 389 ? -46.843 28.657 -3.971 1.00 24.52 389 SER A O 1
ATOM 3011 N N . GLY A 1 390 ? -45.729 29.999 -5.388 1.00 26.13 390 GLY A N 1
ATOM 3012 C CA . GLY A 1 390 ? -46.073 31.189 -4.632 1.00 25.89 390 GLY A CA 1
ATOM 3013 C C . GLY A 1 390 ? -47.581 31.334 -4.597 1.00 27.31 390 GLY A C 1
ATOM 3014 O O . GLY A 1 390 ? -48.157 31.755 -3.597 1.00 25.69 390 GLY A O 1
ATOM 3015 N N . LYS A 1 391 ? -48.219 30.977 -5.707 1.00 27.46 391 LYS A N 1
ATOM 3016 C CA . LYS A 1 391 ? -49.669 31.039 -5.824 1.00 30.55 391 LYS A CA 1
ATOM 3017 C C . LYS A 1 391 ? -50.323 30.190 -4.741 1.00 28.32 391 LYS A C 1
ATOM 3018 O O . LYS A 1 391 ? -51.221 30.649 -4.033 1.00 27.64 391 LYS A O 1
ATOM 3024 N N . LYS A 1 392 ? -49.865 28.950 -4.612 1.00 28.17 392 LYS A N 1
ATOM 3025 C CA . LYS A 1 392 ? -50.429 28.042 -3.627 1.00 27.30 392 LYS A CA 1
ATOM 3026 C C . LYS A 1 392 ? -50.133 28.500 -2.201 1.00 26.08 392 LYS A C 1
ATOM 3027 O O . LYS A 1 392 ? -50.990 28.393 -1.322 1.00 24.01 392 LYS A O 1
ATOM 3033 N N . VAL A 1 393 ? -48.926 29.008 -1.966 1.00 23.27 393 VAL A N 1
ATOM 3034 C CA . VAL A 1 393 ? -48.585 29.487 -0.629 1.00 22.67 393 VAL A CA 1
ATOM 3035 C C . VAL A 1 393 ? -49.543 30.621 -0.251 1.00 19.51 393 VAL A C 1
ATOM 3036 O O . VAL A 1 393 ? -50.061 30.661 0.860 1.00 22.18 393 VAL A O 1
ATOM 3040 N N . GLU A 1 394 ? -49.795 31.534 -1.186 1.00 21.66 394 GLU A N 1
ATOM 3041 C CA . GLU A 1 394 ? -50.694 32.653 -0.918 1.00 21.89 394 GLU A CA 1
ATOM 3042 C C . GLU A 1 394 ? -52.125 32.186 -0.680 1.00 24.44 394 GLU A C 1
ATOM 3043 O O . GLU A 1 394 ? -52.856 32.789 0.100 1.00 24.15 394 GLU A O 1
ATOM 3049 N N . LYS A 1 395 ? -52.526 31.104 -1.341 1.00 24.43 395 LYS A N 1
ATOM 3050 C CA . LYS A 1 395 ? -53.872 30.583 -1.144 1.00 24.82 395 LYS A CA 1
ATOM 3051 C C . LYS A 1 395 ? -53.996 30.088 0.300 1.00 24.01 395 LYS A C 1
ATOM 3052 O O . LYS A 1 395 ? -55.000 30.324 0.969 1.00 24.78 395 LYS A O 1
ATOM 3058 N N . LEU A 1 396 ? -52.968 29.404 0.785 1.00 24.04 396 LEU A N 1
ATOM 3059 C CA . LEU A 1 396 ? -52.975 28.908 2.158 1.00 24.37 396 LEU A CA 1
ATOM 3060 C C . LEU A 1 396 ? -53.019 30.082 3.137 1.00 25.03 396 LEU A C 1
ATOM 3061 O O . LEU A 1 396 ? -53.811 30.091 4.077 1.00 26.64 396 LEU A O 1
ATOM 3066 N N . ILE A 1 397 ? -52.165 31.073 2.899 1.00 24.91 397 ILE A N 1
ATOM 3067 C CA . ILE A 1 397 ? -52.089 32.265 3.745 1.00 25.65 397 ILE A CA 1
ATOM 3068 C C . ILE A 1 397 ? -53.422 32.999 3.910 1.00 27.44 397 ILE A C 1
ATOM 3069 O O . ILE A 1 397 ? -53.770 33.437 5.013 1.00 27.51 397 ILE A O 1
ATOM 3074 N N . LYS A 1 398 ? -54.174 33.133 2.823 1.00 26.84 398 LYS A N 1
ATOM 3075 C CA . LYS A 1 398 ? -55.433 33.863 2.885 1.00 30.16 398 LYS A CA 1
ATOM 3076 C C . LYS A 1 398 ? -56.634 33.053 3.376 1.00 28.64 398 LYS A C 1
ATOM 3077 O O . LYS A 1 398 ? -57.741 33.577 3.470 1.00 28.73 398 LYS A O 1
ATOM 3083 N N . LYS A 1 399 ? -56.421 31.785 3.703 1.00 27.17 399 LYS A N 1
ATOM 3084 C CA . LYS A 1 399 ? -57.525 30.950 4.157 1.00 26.87 399 LYS A CA 1
ATOM 3085 C C . LYS A 1 399 ? -58.135 31.409 5.480 1.00 27.16 399 LYS A C 1
ATOM 3086 O O . LYS A 1 399 ? -59.354 31.412 5.633 1.00 26.22 399 LYS A O 1
ATOM 3092 N N . GLN A 1 400 ? -57.290 31.787 6.438 1.00 26.31 400 GLN A N 1
ATOM 3093 C CA . GLN A 1 400 ? -57.772 32.239 7.742 1.00 25.61 400 GLN A CA 1
ATOM 3094 C C . GLN A 1 400 ? -58.527 33.558 7.583 1.00 27.75 400 GLN A C 1
ATOM 3095 O O . GLN A 1 400 ? -57.976 34.542 7.107 1.00 29.59 400 GLN A O 1
ATOM 3101 N N . SER A 1 401 ? -59.791 33.576 7.989 1.00 30.58 401 SER A N 1
ATOM 3102 C CA . SER A 1 401 ? -60.611 34.778 7.853 1.00 32.33 401 SER A CA 1
ATOM 3103 C C . SER A 1 401 ? -60.402 35.825 8.944 1.00 31.54 401 SER A C 1
ATOM 3104 O O . SER A 1 401 ? -60.732 36.995 8.750 1.00 33.83 401 SER A O 1
ATOM 3107 N N . GLU A 1 402 ? -59.848 35.416 10.079 1.00 29.63 402 GLU A N 1
ATOM 3108 C CA . GLU A 1 402 ? -59.637 36.346 11.185 1.00 27.92 402 GLU A CA 1
ATOM 3109 C C . GLU A 1 402 ? -58.189 36.814 11.335 1.00 26.17 402 GLU A C 1
ATOM 3110 O O . GLU A 1 402 ? -57.284 36.312 10.663 1.00 24.46 402 GLU A O 1
ATOM 3116 N N . SER A 1 403 ? -57.984 37.775 12.233 1.00 23.41 403 SER A N 1
ATOM 3117 C CA . SER A 1 403 ? -56.660 38.326 12.495 1.00 23.32 403 SER A CA 1
ATOM 3118 C C . SER A 1 403 ? -56.354 38.362 13.991 1.00 22.36 403 SER A C 1
ATOM 3119 O O . SER A 1 403 ? -57.246 38.590 14.817 1.00 23.04 403 SER A O 1
ATOM 3122 N N . HIS A 1 404 ? -55.087 38.126 14.321 1.00 20.61 404 HIS A N 1
ATOM 3123 C CA . HIS A 1 404 ? -54.587 38.154 15.694 1.00 21.53 404 HIS A CA 1
ATOM 3124 C C . HIS A 1 404 ? -55.097 37.023 16.581 1.00 21.59 404 HIS A C 1
ATOM 3125 O O . HIS A 1 404 ? -54.311 36.208 17.066 1.00 21.09 404 HIS A O 1
ATOM 3132 N N . PHE A 1 405 ? -56.406 36.993 16.806 1.00 20.93 405 PHE A N 1
ATOM 3133 C CA . PHE A 1 405 ? -57.032 35.954 17.618 1.00 21.77 405 PHE A CA 1
ATOM 3134 C C . PHE A 1 405 ? -57.979 35.169 16.708 1.00 21.58 405 PHE A C 1
ATOM 3135 O O . PHE A 1 405 ? -58.744 35.764 15.947 1.00 22.62 405 PHE A O 1
ATOM 3143 N N . VAL A 1 406 ? -57.931 33.843 16.793 1.00 22.31 406 VAL A N 1
ATOM 3144 C CA . VAL A 1 406 ? -58.796 33.000 15.974 1.00 24.26 406 VAL A CA 1
ATOM 3145 C C . VAL A 1 406 ? -59.364 31.845 16.791 1.00 25.75 406 VAL A C 1
ATOM 3146 O O . VAL A 1 406 ? -59.018 31.658 17.955 1.00 22.94 406 VAL A O 1
ATOM 3150 N N . ASP A 1 407 ? -60.240 31.074 16.156 1.00 27.02 407 ASP A N 1
ATOM 3151 C CA . ASP A 1 407 ? -60.858 29.913 16.779 1.00 29.06 407 ASP A CA 1
ATOM 3152 C C . ASP A 1 407 ? -59.774 28.841 16.904 1.00 29.22 407 ASP A C 1
ATOM 3153 O O . ASP A 1 407 ? -59.149 28.470 15.911 1.00 27.91 407 ASP A O 1
ATOM 3158 N N . ALA A 1 408 ? -59.543 28.348 18.118 1.00 29.83 408 ALA A N 1
ATOM 3159 C CA . ALA A 1 408 ? -58.517 27.333 18.328 1.00 30.27 408 ALA A CA 1
ATOM 3160 C C . ALA A 1 408 ? -58.988 25.973 17.832 1.00 33.40 408 ALA A C 1
ATOM 3161 O O . ALA A 1 408 ? -58.192 25.046 17.694 1.00 33.00 408 ALA A O 1
ATOM 3163 N N . GLN A 1 409 ? -60.285 25.866 17.560 1.00 35.05 409 GLN A N 1
ATOM 3164 C CA . GLN A 1 409 ? -60.875 24.623 17.068 1.00 38.77 409 GLN A CA 1
ATOM 3165 C C . GLN A 1 409 ? -60.403 23.422 17.896 1.00 41.05 409 GLN A C 1
ATOM 3166 O O . GLN A 1 409 ? -59.723 22.531 17.391 1.00 41.65 409 GLN A O 1
ATOM 3172 N N . PRO A 1 410 ? -60.764 23.392 19.189 1.00 44.97 410 PRO A N 1
ATOM 3173 C CA . PRO A 1 410 ? -60.386 22.310 20.104 1.00 48.46 410 PRO A CA 1
ATOM 3174 C C . PRO A 1 410 ? -61.209 21.032 19.936 1.00 51.95 410 PRO A C 1
ATOM 3175 O O . PRO A 1 410 ? -62.132 20.974 19.122 1.00 51.61 410 PRO A O 1
ATOM 3179 N N . GLU A 1 411 ? -60.863 20.014 20.720 1.00 56.64 411 GLU A N 1
ATOM 3180 C CA . GLU A 1 411 ? -61.555 18.727 20.691 1.00 59.96 411 GLU A CA 1
ATOM 3181 C C . GLU A 1 411 ? -61.356 18.022 19.353 1.00 60.91 411 GLU A C 1
ATOM 3182 O O . GLU A 1 411 ? -62.360 17.812 18.640 1.00 62.56 411 GLU A O 1
ATOM 3188 N N . GLU B 1 11 ? -31.705 42.559 71.197 1.00 68.83 11 GLU B N 1
ATOM 3189 C CA . GLU B 1 11 ? -32.215 43.302 70.009 1.00 68.53 11 GLU B CA 1
ATOM 3190 C C . GLU B 1 11 ? -31.115 44.166 69.400 1.00 67.37 11 GLU B C 1
ATOM 3191 O O . GLU B 1 11 ? -31.321 44.816 68.373 1.00 67.43 11 GLU B O 1
ATOM 3197 N N . GLU B 1 12 ? -29.949 44.171 70.040 1.00 65.78 12 GLU B N 1
ATOM 3198 C CA . GLU B 1 12 ? -28.815 44.955 69.565 1.00 63.27 12 GLU B CA 1
ATOM 3199 C C . GLU B 1 12 ? -28.435 44.529 68.154 1.00 60.48 12 GLU B C 1
ATOM 3200 O O . GLU B 1 12 ? -28.119 43.366 67.907 1.00 60.22 12 GLU B O 1
ATOM 3206 N N . VAL B 1 13 ? -28.470 45.484 67.233 1.00 56.48 13 VAL B N 1
ATOM 3207 C CA . VAL B 1 13 ? -28.141 45.222 65.840 1.00 52.10 13 VAL B CA 1
ATOM 3208 C C . VAL B 1 13 ? -26.667 44.868 65.669 1.00 49.16 13 VAL B C 1
ATOM 3209 O O . VAL B 1 13 ? -25.823 45.277 66.466 1.00 48.29 13 VAL B O 1
ATOM 3213 N N . SER B 1 14 ? -26.366 44.100 64.629 1.00 46.06 14 SER B N 1
ATOM 3214 C CA . SER B 1 14 ? -24.995 43.701 64.341 1.00 44.13 14 SER B CA 1
ATOM 3215 C C . SER B 1 14 ? -24.204 44.928 63.885 1.00 41.08 14 SER B C 1
ATOM 3216 O O . SER B 1 14 ? -24.738 45.796 63.194 1.00 39.66 14 SER B O 1
ATOM 3219 N N . VAL B 1 15 ? -22.934 44.996 64.274 1.00 38.09 15 VAL B N 1
ATOM 3220 C CA . VAL B 1 15 ? -22.089 46.125 63.904 1.00 35.97 15 VAL B CA 1
ATOM 3221 C C . VAL B 1 15 ? -20.802 45.691 63.214 1.00 35.56 15 VAL B C 1
ATOM 3222 O O . VAL B 1 15 ? -20.108 44.795 63.681 1.00 35.24 15 VAL B O 1
ATOM 3226 N N . SER B 1 16 ? -20.499 46.334 62.092 1.00 35.20 16 SER B N 1
ATOM 3227 C CA . SER B 1 16 ? -19.290 46.054 61.326 1.00 36.82 16 SER B CA 1
ATOM 3228 C C . SER B 1 16 ? -18.514 47.359 61.250 1.00 37.55 16 SER B C 1
ATOM 3229 O O . SER B 1 16 ? -19.024 48.361 60.750 1.00 35.98 16 SER B O 1
ATOM 3232 N N . SER B 1 17 ? -17.280 47.350 61.738 1.00 40.47 17 SER B N 1
ATOM 3233 C CA . SER B 1 17 ? -16.480 48.565 61.738 1.00 42.49 17 SER B CA 1
ATOM 3234 C C . SER B 1 17 ? -15.146 48.450 61.024 1.00 44.18 17 SER B C 1
ATOM 3235 O O . SER B 1 17 ? -14.676 47.352 60.719 1.00 44.78 17 SER B O 1
ATOM 3238 N N . GLY B 1 18 ? -14.548 49.611 60.768 1.00 45.25 18 GLY B N 1
ATOM 3239 C CA . GLY B 1 18 ? -13.258 49.685 60.108 1.00 47.50 18 GLY B CA 1
ATOM 3240 C C . GLY B 1 18 ? -13.017 48.709 58.974 1.00 48.95 18 GLY B C 1
ATOM 3241 O O . GLY B 1 18 ? -13.676 48.767 57.934 1.00 49.67 18 GLY B O 1
ATOM 3242 N N . LYS B 1 19 ? -12.065 47.807 59.188 1.00 48.52 19 LYS B N 1
ATOM 3243 C CA . LYS B 1 19 ? -11.685 46.812 58.197 1.00 48.87 19 LYS B CA 1
ATOM 3244 C C . LYS B 1 19 ? -12.747 45.764 57.893 1.00 47.56 19 LYS B C 1
ATOM 3245 O O . LYS B 1 19 ? -12.609 45.006 56.934 1.00 49.99 19 LYS B O 1
ATOM 3251 N N . ASN B 1 20 ? -13.802 45.712 58.699 1.00 45.90 20 ASN B N 1
ATOM 3252 C CA . ASN B 1 20 ? -14.872 44.739 58.471 1.00 42.71 20 ASN B CA 1
ATOM 3253 C C . ASN B 1 20 ? -16.015 45.389 57.692 1.00 39.27 20 ASN B C 1
ATOM 3254 O O . ASN B 1 20 ? -16.974 44.724 57.288 1.00 38.96 20 ASN B O 1
ATOM 3259 N N . ASN B 1 21 ? -15.890 46.697 57.491 1.00 34.41 21 ASN B N 1
ATOM 3260 C CA . ASN B 1 21 ? -16.876 47.497 56.775 1.00 29.64 21 ASN B CA 1
ATOM 3261 C C . ASN B 1 21 ? -16.425 47.653 55.320 1.00 27.74 21 ASN B C 1
ATOM 3262 O O . ASN B 1 21 ? -15.539 48.456 55.021 1.00 26.26 21 ASN B O 1
ATOM 3267 N N . PRO B 1 22 ? -17.038 46.897 54.395 1.00 26.38 22 PRO B N 1
ATOM 3268 C CA . PRO B 1 22 ? -16.671 46.968 52.976 1.00 25.91 22 PRO B CA 1
ATOM 3269 C C . PRO B 1 22 ? -16.905 48.323 52.313 1.00 24.40 22 PRO B C 1
ATOM 3270 O O . PRO B 1 22 ? -16.322 48.619 51.271 1.00 25.29 22 PRO B O 1
ATOM 3274 N N . PHE B 1 23 ? -17.744 49.149 52.928 1.00 22.79 23 PHE B N 1
ATOM 3275 C CA . PHE B 1 23 ? -18.061 50.463 52.383 1.00 23.84 23 PHE B CA 1
ATOM 3276 C C . PHE B 1 23 ? -17.062 51.538 52.790 1.00 23.47 23 PHE B C 1
ATOM 3277 O O . PHE B 1 23 ? -17.060 52.635 52.238 1.00 22.03 23 PHE B O 1
ATOM 3285 N N . TYR B 1 24 ? -16.215 51.218 53.762 1.00 24.31 24 TYR B N 1
ATOM 3286 C CA . TYR B 1 24 ? -15.205 52.160 54.226 1.00 24.45 24 TYR B CA 1
ATOM 3287 C C . TYR B 1 24 ? -13.862 51.844 53.581 1.00 24.40 24 TYR B C 1
ATOM 3288 O O . TYR B 1 24 ? -13.395 50.700 53.621 1.00 24.94 24 TYR B O 1
ATOM 3297 N N . PHE B 1 25 ? -13.251 52.856 52.975 1.00 22.56 25 PHE B N 1
ATOM 3298 C CA . PHE B 1 25 ? -11.957 52.689 52.326 1.00 23.53 25 PHE B CA 1
ATOM 3299 C C . PHE B 1 25 ? -10.891 53.571 52.969 1.00 24.74 25 PHE B C 1
ATOM 3300 O O . PHE B 1 25 ? -10.681 54.711 52.547 1.00 23.30 25 PHE B O 1
ATOM 3308 N N . ASN B 1 26 ? -10.232 53.038 53.995 1.00 25.22 26 ASN B N 1
ATOM 3309 C CA . ASN B 1 26 ? -9.168 53.754 54.690 1.00 28.25 26 ASN B CA 1
ATOM 3310 C C . ASN B 1 26 ? -8.086 54.092 53.659 1.00 29.31 26 ASN B C 1
ATOM 3311 O O . ASN B 1 26 ? -7.578 53.205 52.975 1.00 29.88 26 ASN B O 1
ATOM 3316 N N . SER B 1 27 ? -7.741 55.374 53.554 1.00 30.71 27 SER B N 1
ATOM 3317 C CA . SER B 1 27 ? -6.748 55.834 52.580 1.00 31.82 27 SER B CA 1
ATOM 3318 C C . SER B 1 27 ? -5.377 55.165 52.649 1.00 32.60 27 SER B C 1
ATOM 3319 O O . SER B 1 27 ? -4.684 55.069 51.640 1.00 32.02 27 SER B O 1
ATOM 3322 N N . ASP B 1 28 ? -4.982 54.703 53.829 1.00 33.34 28 ASP B N 1
ATOM 3323 C CA . ASP B 1 28 ? -3.680 54.062 53.980 1.00 35.28 28 ASP B CA 1
ATOM 3324 C C . ASP B 1 28 ? -3.695 52.567 53.707 1.00 35.73 28 ASP B C 1
ATOM 3325 O O . ASP B 1 28 ? -2.659 51.911 53.783 1.00 37.63 28 ASP B O 1
ATOM 3330 N N . ARG B 1 29 ? -4.861 52.025 53.382 1.00 34.93 29 ARG B N 1
ATOM 3331 C CA . ARG B 1 29 ? -4.969 50.597 53.137 1.00 35.55 29 ARG B CA 1
ATOM 3332 C C . ARG B 1 29 ? -5.518 50.229 51.768 1.00 35.04 29 ARG B C 1
ATOM 3333 O O . ARG B 1 29 ? -5.093 49.238 51.173 1.00 35.37 29 ARG B O 1
ATOM 3341 N N . TRP B 1 30 ? -6.447 51.028 51.255 1.00 32.13 30 TRP B N 1
ATOM 3342 C CA . TRP B 1 30 ? -7.067 50.696 49.981 1.00 31.07 30 TRP B CA 1
ATOM 3343 C C . TRP B 1 30 ? -6.664 51.458 48.729 1.00 30.42 30 TRP B C 1
ATOM 3344 O O . TRP B 1 30 ? -7.335 51.361 47.699 1.00 31.06 30 TRP B O 1
ATOM 3355 N N . PHE B 1 31 ? -5.570 52.201 48.801 1.00 29.78 31 PHE B N 1
ATOM 3356 C CA . PHE B 1 31 ? -5.094 52.927 47.635 1.00 31.90 31 PHE B CA 1
ATOM 3357 C C . PHE B 1 31 ? -3.835 52.261 47.098 1.00 33.58 31 PHE B C 1
ATOM 3358 O O . PHE B 1 31 ? -2.953 51.873 47.861 1.00 34.30 31 PHE B O 1
ATOM 3366 N N . ARG B 1 32 ? -3.771 52.117 45.781 1.00 33.20 32 ARG B N 1
ATOM 3367 C CA . ARG B 1 32 ? -2.623 51.518 45.123 1.00 35.59 32 ARG B CA 1
ATOM 3368 C C . ARG B 1 32 ? -1.871 52.634 44.403 1.00 35.14 32 ARG B C 1
ATOM 3369 O O . ARG B 1 32 ? -2.455 53.387 43.624 1.00 34.48 32 ARG B O 1
ATOM 3377 N N . THR B 1 33 ? -0.577 52.751 44.676 1.00 34.33 33 THR B N 1
ATOM 3378 C CA . THR B 1 33 ? 0.234 53.784 44.043 1.00 33.80 33 THR B CA 1
ATOM 3379 C C . THR B 1 33 ? 0.480 53.493 42.565 1.00 34.07 33 THR B C 1
ATOM 3380 O O . THR B 1 33 ? 1.006 52.436 42.213 1.00 34.78 33 THR B O 1
ATOM 3384 N N . LEU B 1 34 ? 0.091 54.427 41.704 1.00 32.81 34 LEU B N 1
ATOM 3385 C CA . LEU B 1 34 ? 0.308 54.273 40.268 1.00 35.09 34 LEU B CA 1
ATOM 3386 C C . LEU B 1 34 ? 1.664 54.892 39.962 1.00 36.28 34 LEU B C 1
ATOM 3387 O O . LEU B 1 34 ? 2.421 54.394 39.128 1.00 37.08 34 LEU B O 1
ATOM 3392 N N . TYR B 1 35 ? 1.959 55.991 40.647 1.00 35.64 35 TYR B N 1
ATOM 3393 C CA . TYR B 1 35 ? 3.232 56.671 40.481 1.00 35.31 35 TYR B CA 1
ATOM 3394 C C . TYR B 1 35 ? 3.531 57.602 41.646 1.00 33.98 35 TYR B C 1
ATOM 3395 O O . TYR B 1 35 ? 2.625 58.185 42.244 1.00 31.52 35 TYR B O 1
ATOM 3404 N N . ARG B 1 36 ? 4.814 57.742 41.959 1.00 33.41 36 ARG B N 1
ATOM 3405 C CA . ARG B 1 36 ? 5.235 58.618 43.038 1.00 34.10 36 ARG B CA 1
ATOM 3406 C C . ARG B 1 36 ? 6.723 58.932 42.983 1.00 33.46 36 ARG B C 1
ATOM 3407 O O . ARG B 1 36 ? 7.535 58.098 42.578 1.00 32.12 36 ARG B O 1
ATOM 3415 N N . ASN B 1 37 ? 7.061 60.154 43.379 1.00 31.72 37 ASN B N 1
ATOM 3416 C CA . ASN B 1 37 ? 8.441 60.600 43.464 1.00 31.54 37 ASN B CA 1
ATOM 3417 C C . ASN B 1 37 ? 8.456 61.727 44.489 1.00 32.96 37 ASN B C 1
ATOM 3418 O O . ASN B 1 37 ? 7.479 61.905 45.215 1.00 32.00 37 ASN B O 1
ATOM 3423 N N . GLU B 1 38 ? 9.545 62.480 44.566 1.00 34.81 38 GLU B N 1
ATOM 3424 C CA . GLU B 1 38 ? 9.639 63.554 45.549 1.00 36.70 38 GLU B CA 1
ATOM 3425 C C . GLU B 1 38 ? 8.706 64.732 45.283 1.00 35.71 38 GLU B C 1
ATOM 3426 O O . GLU B 1 38 ? 8.510 65.575 46.158 1.00 36.01 38 GLU B O 1
ATOM 3432 N N . TRP B 1 39 ? 8.124 64.787 44.087 1.00 33.98 39 TRP B N 1
ATOM 3433 C CA . TRP B 1 39 ? 7.247 65.897 43.715 1.00 32.78 39 TRP B CA 1
ATOM 3434 C C . TRP B 1 39 ? 5.749 65.635 43.820 1.00 30.48 39 TRP B C 1
ATOM 3435 O O . TRP B 1 39 ? 4.947 66.563 43.762 1.00 28.78 39 TRP B O 1
ATOM 3446 N N . GLY B 1 40 ? 5.364 64.377 43.971 1.00 29.85 40 GLY B N 1
ATOM 3447 C CA . GLY B 1 40 ? 3.952 64.077 44.076 1.00 29.05 40 GLY B CA 1
ATOM 3448 C C . GLY B 1 40 ? 3.671 62.608 43.890 1.00 29.27 40 GLY B C 1
ATOM 3449 O O . GLY B 1 40 ? 4.588 61.808 43.710 1.00 29.41 40 GLY B O 1
ATOM 3450 N N . HIS B 1 41 ? 2.397 62.247 43.935 1.00 29.69 41 HIS B N 1
ATOM 3451 C CA . HIS B 1 41 ? 2.021 60.857 43.766 1.00 30.43 41 HIS B CA 1
ATOM 3452 C C . HIS B 1 41 ? 0.613 60.735 43.209 1.00 29.84 41 HIS B C 1
ATOM 3453 O O . HIS B 1 41 ? -0.216 61.636 43.357 1.00 28.33 41 HIS B O 1
ATOM 3460 N N . ILE B 1 42 ? 0.366 59.608 42.557 1.00 28.02 42 ILE B N 1
ATOM 3461 C CA . ILE B 1 42 ? -0.924 59.306 41.963 1.00 27.19 42 ILE B CA 1
ATOM 3462 C C . ILE B 1 42 ? -1.312 57.944 42.512 1.00 27.15 42 ILE B C 1
ATOM 3463 O O . ILE B 1 42 ? -0.534 56.991 42.419 1.00 26.09 42 ILE B O 1
ATOM 3468 N N . ARG B 1 43 ? -2.499 57.852 43.100 1.00 25.62 43 ARG B N 1
ATOM 3469 C CA . ARG B 1 43 ? -2.957 56.589 43.666 1.00 25.23 43 ARG B CA 1
ATOM 3470 C C . ARG B 1 43 ? -4.365 56.277 43.182 1.00 24.63 43 ARG B C 1
ATOM 3471 O O . ARG B 1 43 ? -5.187 57.178 43.014 1.00 22.36 43 ARG B O 1
ATOM 3486 N N . VAL B 1 44 ? -4.647 54.997 42.971 1.00 24.13 44 VAL B N 1
ATOM 3487 C CA . VAL B 1 44 ? -5.968 54.585 42.517 1.00 23.97 44 VAL B CA 1
ATOM 3488 C C . VAL B 1 44 ? -6.596 53.708 43.589 1.00 24.84 44 VAL B C 1
ATOM 3489 O O . VAL B 1 44 ? -5.939 52.841 44.174 1.00 26.01 44 VAL B O 1
ATOM 3493 N N . LEU B 1 45 ? -7.874 53.937 43.848 1.00 23.14 45 LEU B N 1
ATOM 3494 C CA . LEU B 1 45 ? -8.585 53.184 44.868 1.00 24.09 45 LEU B CA 1
ATOM 3495 C C . LEU B 1 45 ? -8.923 51.769 44.410 1.00 24.19 45 LEU B C 1
ATOM 3496 O O . LEU B 1 45 ? -9.147 51.531 43.229 1.00 24.43 45 LEU B O 1
ATOM 3501 N N . GLN B 1 46 ? -8.960 50.839 45.361 1.00 25.15 46 GLN B N 1
ATOM 3502 C CA . GLN B 1 46 ? -9.296 49.444 45.086 1.00 27.44 46 GLN B CA 1
ATOM 3503 C C . GLN B 1 46 ? -10.696 49.416 44.453 1.00 26.84 46 GLN B C 1
ATOM 3504 O O . GLN B 1 46 ? -11.555 50.226 44.805 1.00 27.50 46 GLN B O 1
ATOM 3515 N N . ARG B 1 47 ? -10.924 48.490 43.525 1.00 24.18 47 ARG B N 1
ATOM 3516 C CA . ARG B 1 47 ? -12.221 48.378 42.866 1.00 24.14 47 ARG B CA 1
ATOM 3517 C C . ARG B 1 47 ? -13.355 48.164 43.872 1.00 23.25 47 ARG B C 1
ATOM 3518 O O . ARG B 1 47 ? -13.263 47.314 44.758 1.00 23.54 47 ARG B O 1
ATOM 3526 N N . PHE B 1 48 ? -14.425 48.941 43.725 1.00 21.44 48 PHE B N 1
ATOM 3527 C CA . PHE B 1 48 ? -15.582 48.856 44.615 1.00 21.84 48 PHE B CA 1
ATOM 3528 C C . PHE B 1 48 ? -16.274 47.505 44.557 1.00 22.85 48 PHE B C 1
ATOM 3529 O O . PHE B 1 48 ? -16.543 46.882 45.588 1.00 23.10 48 PHE B O 1
ATOM 3537 N N . ASP B 1 49 ? -16.574 47.071 43.337 1.00 23.67 49 ASP B N 1
ATOM 3538 C CA . ASP B 1 49 ? -17.296 45.826 43.107 1.00 26.23 49 ASP B CA 1
ATOM 3539 C C . ASP B 1 49 ? -16.634 44.574 43.665 1.00 27.27 49 ASP B C 1
ATOM 3540 O O . ASP B 1 49 ? -17.310 43.574 43.912 1.00 26.92 49 ASP B O 1
ATOM 3545 N N . GLN B 1 50 ? -15.323 44.627 43.869 1.00 27.05 50 GLN B N 1
ATOM 3546 C CA . GLN B 1 50 ? -14.608 43.477 44.403 1.00 30.20 50 GLN B CA 1
ATOM 3547 C C . GLN B 1 50 ? -14.765 43.333 45.915 1.00 30.06 50 GLN B C 1
ATOM 3548 O O . GLN B 1 50 ? -14.528 42.256 46.461 1.00 29.92 50 GLN B O 1
ATOM 3554 N N . ARG B 1 51 ? -15.160 44.412 46.591 1.00 28.70 51 ARG B N 1
ATOM 3555 C CA . ARG B 1 51 ? -15.336 44.364 48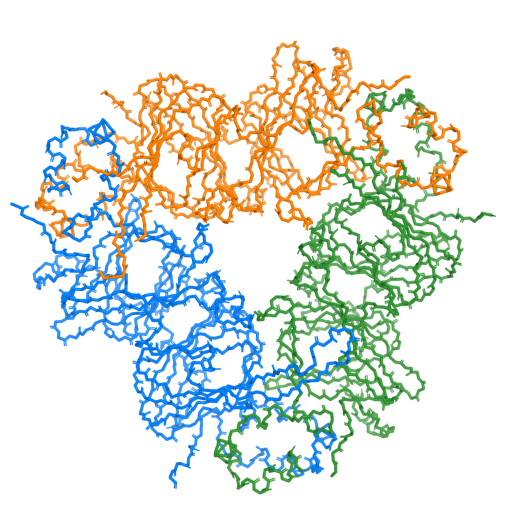.039 1.00 28.32 51 ARG B CA 1
ATOM 3556 C C . ARG B 1 51 ? -16.752 44.010 48.476 1.00 28.78 51 ARG B C 1
ATOM 3557 O O . ARG B 1 51 ? -16.960 43.567 49.607 1.00 29.24 51 ARG B O 1
ATOM 3565 N N . SER B 1 52 ? -17.726 44.211 47.591 1.00 27.11 52 SER B N 1
ATOM 3566 C CA . SER B 1 52 ? -19.113 43.909 47.922 1.00 25.89 52 SER B CA 1
ATOM 3567 C C . SER B 1 52 ? -20.041 43.915 46.722 1.00 26.07 52 SER B C 1
ATOM 3568 O O . SER B 1 52 ? -19.941 44.784 45.852 1.00 24.45 52 SER B O 1
ATOM 3571 N N . LYS B 1 53 ? -20.956 42.950 46.689 1.00 25.29 53 LYS B N 1
ATOM 3572 C CA . LYS B 1 53 ? -21.928 42.868 45.608 1.00 27.10 53 LYS B CA 1
ATOM 3573 C C . LYS B 1 53 ? -22.857 44.077 45.706 1.00 24.49 53 LYS B C 1
ATOM 3574 O O . LYS B 1 53 ? -23.479 44.469 44.726 1.00 22.65 53 LYS B O 1
ATOM 3580 N N . GLN B 1 54 ? -22.947 44.661 46.899 1.00 23.25 54 GLN B N 1
ATOM 3581 C CA . GLN B 1 54 ? -23.800 45.826 47.104 1.00 23.48 54 GLN B CA 1
ATOM 3582 C C . GLN B 1 54 ? -23.216 47.077 46.440 1.00 22.64 54 GLN B C 1
ATOM 3583 O O . GLN B 1 54 ? -23.816 48.149 46.489 1.00 22.46 54 GLN B O 1
ATOM 3589 N N . MET B 1 55 ? -22.043 46.932 45.826 1.00 21.44 55 MET B N 1
ATOM 3590 C CA . MET B 1 55 ? -21.405 48.035 45.109 1.00 21.95 55 MET B CA 1
ATOM 3591 C C . MET B 1 55 ? -21.082 47.549 43.697 1.00 22.07 55 MET B C 1
ATOM 3592 O O . MET B 1 55 ? -20.215 48.097 43.017 1.00 20.93 55 MET B O 1
ATOM 3597 N N . GLN B 1 56 ? -21.791 46.513 43.262 1.00 21.29 56 GLN B N 1
ATOM 3598 C CA . GLN B 1 56 ? -21.574 45.947 41.933 1.00 23.34 56 GLN B CA 1
ATOM 3599 C C . GLN B 1 56 ? -21.749 46.982 40.826 1.00 22.56 56 GLN B C 1
ATOM 3600 O O . GLN B 1 56 ? -21.005 46.981 39.843 1.00 22.88 56 GLN B O 1
ATOM 3606 N N . ASN B 1 57 ? -22.731 47.865 40.980 1.00 22.09 57 ASN B N 1
ATOM 3607 C CA . ASN B 1 57 ? -22.979 48.867 39.957 1.00 21.12 57 ASN B CA 1
ATOM 3608 C C . ASN B 1 57 ? -22.013 50.039 39.939 1.00 21.78 57 ASN B C 1
ATOM 3609 O O . ASN B 1 57 ? -22.228 51.006 39.214 1.00 23.20 57 ASN B O 1
ATOM 3614 N N . LEU B 1 58 ? -20.953 49.956 40.739 1.00 20.19 58 LEU B N 1
ATOM 3615 C CA . LEU B 1 58 ? -19.924 50.991 40.733 1.00 19.52 58 LEU B CA 1
ATOM 3616 C C . LEU B 1 58 ? -18.701 50.425 40.010 1.00 20.48 58 LEU B C 1
ATOM 3617 O O . LEU B 1 58 ? -17.648 51.061 39.953 1.00 18.48 58 LEU B O 1
ATOM 3622 N N . GLU B 1 59 ? -18.845 49.230 39.441 1.00 21.19 59 GLU B N 1
ATOM 3623 C CA . GLU B 1 59 ? -17.726 48.594 38.753 1.00 22.04 59 GLU B CA 1
ATOM 3624 C C . GLU B 1 59 ? -17.109 49.403 37.608 1.00 23.79 59 GLU B C 1
ATOM 3625 O O . GLU B 1 59 ? -15.928 49.241 37.303 1.00 23.90 59 GLU B O 1
ATOM 3631 N N . ASN B 1 60 ? -17.894 50.272 36.979 1.00 23.56 60 ASN B N 1
ATOM 3632 C CA . ASN B 1 60 ? -17.383 51.085 35.876 1.00 24.80 60 ASN B CA 1
ATOM 3633 C C . ASN B 1 60 ? -16.742 52.384 36.366 1.00 22.80 60 ASN B C 1
ATOM 3634 O O . ASN B 1 60 ? -16.371 53.238 35.564 1.00 21.66 60 ASN B O 1
ATOM 3639 N N . TYR B 1 61 ? -16.612 52.526 37.680 1.00 21.88 61 TYR B N 1
ATOM 3640 C CA . TYR B 1 61 ? -16.028 53.727 38.268 1.00 20.92 61 TYR B CA 1
ATOM 3641 C C . TYR B 1 61 ? -14.772 53.461 39.094 1.00 22.77 61 TYR B C 1
ATOM 3642 O O . TYR B 1 61 ? -14.748 52.561 39.931 1.00 24.10 61 TYR B O 1
ATOM 3651 N N . ARG B 1 62 ? -13.729 54.244 38.844 1.00 22.33 62 ARG B N 1
ATOM 3652 C CA . ARG B 1 62 ? -12.492 54.136 39.611 1.00 22.78 62 ARG B CA 1
ATOM 3653 C C . ARG B 1 62 ? -12.275 55.513 40.230 1.00 24.02 62 ARG B C 1
ATOM 3654 O O . ARG B 1 62 ? -12.756 56.521 39.703 1.00 23.76 62 ARG B O 1
ATOM 3662 N N . VAL B 1 63 ? -11.575 55.551 41.356 1.00 22.20 63 VAL B N 1
ATOM 3663 C CA . VAL B 1 63 ? -11.291 56.809 42.032 1.00 23.73 63 VAL B CA 1
ATOM 3664 C C . VAL B 1 63 ? -9.785 56.998 42.112 1.00 22.69 63 VAL B C 1
ATOM 3665 O O . VAL B 1 63 ? -9.050 56.087 42.513 1.00 21.84 63 VAL B O 1
ATOM 3669 N N . VAL B 1 64 ? -9.334 58.186 41.726 1.00 21.06 64 VAL B N 1
ATOM 3670 C CA . VAL B 1 64 ? -7.918 58.518 41.734 1.00 22.68 64 VAL B CA 1
ATOM 3671 C C . VAL B 1 64 ? -7.631 59.725 42.618 1.00 22.74 64 VAL B C 1
ATOM 3672 O O . VAL B 1 64 ? -8.356 60.717 42.582 1.00 20.87 64 VAL B O 1
ATOM 3676 N N . GLU B 1 65 ? -6.580 59.630 43.420 1.00 22.16 65 GLU B N 1
ATOM 3677 C CA . GLU B 1 65 ? -6.177 60.743 44.265 1.00 24.49 65 GLU B CA 1
ATOM 3678 C C . GLU B 1 65 ? -4.804 61.179 43.791 1.00 25.64 65 GLU B C 1
ATOM 3679 O O . GLU B 1 65 ? -3.907 60.354 43.601 1.00 27.00 65 GLU B O 1
ATOM 3685 N N . PHE B 1 66 ? -4.663 62.479 43.569 1.00 25.36 66 PHE B N 1
ATOM 3686 C CA . PHE B 1 66 ? -3.418 63.062 43.091 1.00 25.34 66 PHE B CA 1
ATOM 3687 C C . PHE B 1 66 ? -2.976 64.144 44.065 1.00 25.01 66 PHE B C 1
ATOM 3688 O O . PHE B 1 66 ? -3.801 64.900 44.567 1.00 25.42 66 PHE B O 1
ATOM 3696 N N . LYS B 1 67 ? -1.678 64.207 44.334 1.00 25.80 67 LYS B N 1
ATOM 3697 C CA . LYS B 1 67 ? -1.130 65.230 45.220 1.00 26.52 67 LYS B CA 1
ATOM 3698 C C . LYS B 1 67 ? 0.229 65.636 44.675 1.00 25.62 67 LYS B C 1
ATOM 3699 O O . LYS B 1 67 ? 1.028 64.783 44.290 1.00 24.50 67 LYS B O 1
ATOM 3705 N N . SER B 1 68 ? 0.488 66.937 44.618 1.00 25.93 68 SER B N 1
ATOM 3706 C CA . SER B 1 68 ? 1.776 67.406 44.122 1.00 26.54 68 SER B CA 1
ATOM 3707 C C . SER B 1 68 ? 2.248 68.637 44.883 1.00 27.14 68 SER B C 1
ATOM 3708 O O . SER B 1 68 ? 1.443 69.433 45.372 1.00 26.04 68 SER B O 1
ATOM 3711 N N . LYS B 1 69 ? 3.564 68.783 44.964 1.00 28.62 69 LYS B N 1
ATOM 3712 C CA . LYS B 1 69 ? 4.187 69.902 45.658 1.00 29.20 69 LYS B CA 1
ATOM 3713 C C . LYS B 1 69 ? 4.106 71.192 44.847 1.00 29.35 69 LYS B C 1
ATOM 3714 O O . LYS B 1 69 ? 3.738 71.182 43.671 1.00 28.32 69 LYS B O 1
ATOM 3720 N N . PRO B 1 70 ? 4.441 72.329 45.476 1.00 27.88 70 PRO B N 1
ATOM 3721 C CA . PRO B 1 70 ? 4.408 73.633 44.807 1.00 27.06 70 PRO B CA 1
ATOM 3722 C C . PRO B 1 70 ? 5.230 73.638 43.520 1.00 26.84 70 PRO B C 1
ATOM 3723 O O . PRO B 1 70 ? 6.234 72.935 43.417 1.00 25.01 70 PRO B O 1
ATOM 3727 N N . ASN B 1 71 ? 4.795 74.438 42.550 1.00 26.54 71 ASN B N 1
ATOM 3728 C CA . ASN B 1 71 ? 5.504 74.589 41.280 1.00 27.41 71 ASN B CA 1
ATOM 3729 C C . ASN B 1 71 ? 5.806 73.298 40.514 1.00 27.42 71 ASN B C 1
ATOM 3730 O O . ASN B 1 71 ? 6.852 73.185 39.872 1.00 27.24 71 ASN B O 1
ATOM 3735 N N . THR B 1 72 ? 4.893 72.332 40.561 1.00 26.18 72 THR B N 1
ATOM 3736 C CA . THR B 1 72 ? 5.110 71.071 39.859 1.00 24.76 72 THR B CA 1
ATOM 3737 C C . THR B 1 72 ? 4.255 70.948 38.598 1.00 24.90 72 THR B C 1
ATOM 3738 O O . THR B 1 72 ? 3.270 71.664 38.425 1.00 24.65 72 THR B O 1
ATOM 3742 N N . LEU B 1 73 ? 4.643 70.023 37.729 1.00 24.95 73 LEU B N 1
ATOM 3743 C CA . LEU B 1 73 ? 3.932 69.785 36.479 1.00 24.82 73 LEU B CA 1
ATOM 3744 C C . LEU B 1 73 ? 3.740 68.299 36.222 1.00 24.23 73 LEU B C 1
ATOM 3745 O O . LEU B 1 73 ? 4.683 67.521 36.342 1.00 25.43 73 LEU B O 1
ATOM 3750 N N . LEU B 1 74 ? 2.510 67.907 35.896 1.00 24.66 74 LEU B N 1
ATOM 3751 C CA . LEU B 1 74 ? 2.224 66.518 35.549 1.00 23.39 74 LEU B CA 1
ATOM 3752 C C . LEU B 1 74 ? 2.344 66.542 34.021 1.00 22.05 74 LEU B C 1
ATOM 3753 O O . LEU B 1 74 ? 1.592 67.242 33.349 1.00 22.02 74 LEU B O 1
ATOM 3758 N N . LEU B 1 75 ? 3.308 65.795 33.492 1.00 22.21 75 LEU B N 1
ATOM 3759 C CA . LEU B 1 75 ? 3.578 65.758 32.054 1.00 22.61 75 LEU B CA 1
ATOM 3760 C C . LEU B 1 75 ? 2.393 65.383 31.166 1.00 22.35 75 LEU B C 1
ATOM 3761 O O . LEU B 1 75 ? 1.464 64.708 31.603 1.00 23.52 75 LEU B O 1
ATOM 3766 N N . PRO B 1 76 ? 2.412 65.838 29.899 1.00 23.00 76 PRO B N 1
ATOM 3767 C CA . PRO B 1 76 ? 1.352 65.568 28.922 1.00 21.56 76 PRO B CA 1
ATOM 3768 C C . PRO B 1 76 ? 1.078 64.081 28.725 1.00 21.36 76 PRO B C 1
ATOM 3769 O O . PRO B 1 76 ? 1.996 63.278 28.584 1.00 20.95 76 PRO B O 1
ATOM 3773 N N . HIS B 1 77 ? -0.201 63.724 28.738 1.00 20.88 77 HIS B N 1
ATOM 3774 C CA . HIS B 1 77 ? -0.609 62.336 28.577 1.00 20.02 77 HIS B CA 1
ATOM 3775 C C . HIS B 1 77 ? -2.111 62.296 28.373 1.00 19.75 77 HIS B C 1
ATOM 3776 O O . HIS B 1 77 ? -2.791 63.316 28.495 1.00 20.05 77 HIS B O 1
ATOM 3783 N N . HIS B 1 78 ? -2.629 61.116 28.048 1.00 19.46 78 HIS B N 1
ATOM 3784 C CA . HIS B 1 78 ? -4.068 60.941 27.913 1.00 19.17 78 HIS B CA 1
ATOM 3785 C C . HIS B 1 78 ? -4.393 59.567 28.478 1.00 18.73 78 HIS B C 1
ATOM 3786 O O . HIS B 1 78 ? -3.497 58.748 28.671 1.00 20.25 78 HIS B O 1
ATOM 3793 N N . ALA B 1 79 ? -5.666 59.320 28.753 1.00 19.95 79 ALA B N 1
ATOM 3794 C CA . ALA B 1 79 ? -6.083 58.039 29.314 1.00 20.82 79 ALA B CA 1
ATOM 3795 C C . ALA B 1 79 ? -7.329 57.545 28.602 1.00 18.45 79 ALA B C 1
ATOM 3796 O O . ALA B 1 79 ? -8.089 58.343 28.060 1.00 19.15 79 ALA B O 1
ATOM 3798 N N . ASP B 1 80 ? -7.542 56.233 28.596 1.00 19.71 80 ASP B N 1
ATOM 3799 C CA . ASP B 1 80 ? -8.734 55.702 27.954 1.00 19.08 80 ASP B CA 1
ATOM 3800 C C . ASP B 1 80 ? -9.852 55.665 28.990 1.00 20.52 80 ASP B C 1
ATOM 3801 O O . ASP B 1 80 ? -10.469 54.635 29.241 1.00 19.67 80 ASP B O 1
ATOM 3806 N N . ALA B 1 81 ? -10.103 56.820 29.595 1.00 20.05 81 ALA B N 1
ATOM 3807 C CA . ALA B 1 81 ? -11.143 56.941 30.598 1.00 19.56 81 ALA B CA 1
ATOM 3808 C C . ALA B 1 81 ? -11.592 58.382 30.683 1.00 20.42 81 ALA B C 1
ATOM 3809 O O . ALA B 1 81 ? -10.793 59.295 30.498 1.00 20.36 81 ALA B O 1
ATOM 3811 N N . ASP B 1 82 ? -12.881 58.562 30.939 1.00 21.19 82 ASP B N 1
ATOM 3812 C CA . ASP B 1 82 ? -13.488 59.876 31.119 1.00 22.76 82 ASP B CA 1
ATOM 3813 C C . ASP B 1 82 ? -13.095 60.253 32.547 1.00 22.28 82 ASP B C 1
ATOM 3814 O O . ASP B 1 82 ? -13.140 59.406 33.439 1.00 21.46 82 ASP B O 1
ATOM 3819 N N . PHE B 1 83 ? -12.709 61.506 32.766 1.00 22.67 83 PHE B N 1
ATOM 3820 C CA . PHE B 1 83 ? -12.317 61.958 34.103 1.00 23.19 83 PHE B CA 1
ATOM 3821 C C . PHE B 1 83 ? -13.179 63.114 34.592 1.00 23.08 83 PHE B C 1
ATOM 3822 O O . PHE B 1 83 ? -13.495 64.019 33.821 1.00 24.24 83 PHE B O 1
ATOM 3830 N N . LEU B 1 84 ? -13.571 63.070 35.864 1.00 22.25 84 LEU B N 1
ATOM 3831 C CA . LEU B 1 84 ? -14.298 64.185 36.471 1.00 21.29 84 LEU B CA 1
ATOM 3832 C C . LEU B 1 84 ? -13.296 64.590 37.546 1.00 21.98 84 LEU B C 1
ATOM 3833 O O . LEU B 1 84 ? -13.207 63.970 38.606 1.00 20.94 84 LEU B O 1
ATOM 3838 N N . LEU B 1 85 ? -12.511 65.612 37.236 1.00 22.53 85 LEU B N 1
ATOM 3839 C CA . LEU B 1 85 ? -11.466 66.078 38.135 1.00 24.03 85 LEU B CA 1
ATOM 3840 C C . LEU B 1 85 ? -11.928 67.169 39.094 1.00 24.84 85 LEU B C 1
ATOM 3841 O O . LEU B 1 85 ? -12.566 68.141 38.688 1.00 24.92 85 LEU B O 1
ATOM 3846 N N . VAL B 1 86 ? -11.600 66.991 40.372 1.00 25.69 86 VAL B N 1
ATOM 3847 C CA . VAL B 1 86 ? -11.975 67.947 41.408 1.00 26.37 86 VAL B CA 1
ATOM 3848 C C . VAL B 1 86 ? -10.788 68.375 42.267 1.00 27.49 86 VAL B C 1
ATOM 3849 O O . VAL B 1 86 ? -10.003 67.542 42.725 1.00 26.55 86 VAL B O 1
ATOM 3853 N N . VAL B 1 87 ? -10.658 69.682 42.481 1.00 27.14 87 VAL B N 1
ATOM 3854 C CA . VAL B 1 87 ? -9.579 70.205 43.309 1.00 27.25 87 VAL B CA 1
ATOM 3855 C C . VAL B 1 87 ? -10.058 70.260 44.757 1.00 28.73 87 VAL B C 1
ATOM 3856 O O . VAL B 1 87 ? -10.954 71.037 45.086 1.00 29.23 87 VAL B O 1
ATOM 3860 N N . LEU B 1 88 ? -9.470 69.430 45.613 1.00 29.18 88 LEU B N 1
ATOM 3861 C CA . LEU B 1 88 ? -9.834 69.399 47.029 1.00 32.47 88 LEU B CA 1
ATOM 3862 C C . LEU B 1 88 ? -9.148 70.516 47.798 1.00 33.08 88 LEU B C 1
ATOM 3863 O O . LEU B 1 88 ? -9.770 71.187 48.623 1.00 34.63 88 LEU B O 1
ATOM 3868 N N . ASN B 1 89 ? -7.858 70.695 47.535 1.00 33.41 89 ASN B N 1
ATOM 3869 C CA . ASN B 1 89 ? -7.064 71.728 48.193 1.00 33.60 89 ASN B CA 1
ATOM 3870 C C . ASN B 1 89 ? -6.025 72.275 47.235 1.00 32.79 89 ASN B C 1
ATOM 3871 O O . ASN B 1 89 ? -5.508 71.550 46.385 1.00 32.93 89 ASN B O 1
ATOM 3880 N N . GLY B 1 90 ? -5.713 73.555 47.386 1.00 32.36 90 GLY B N 1
ATOM 3881 C CA . GLY B 1 90 ? -4.719 74.172 46.532 1.00 30.62 90 GLY B CA 1
ATOM 3882 C C . GLY B 1 90 ? -5.294 74.730 45.251 1.00 30.57 90 GLY B C 1
ATOM 3883 O O . GLY B 1 90 ? -6.502 74.927 45.125 1.00 31.68 90 GLY B O 1
ATOM 3884 N N . THR B 1 91 ? -4.413 74.981 44.289 1.00 30.53 91 THR B N 1
ATOM 3885 C CA . THR B 1 91 ? -4.816 75.535 43.007 1.00 28.23 91 THR B CA 1
ATOM 3886 C C . THR B 1 91 ? -4.163 74.740 41.890 1.00 26.35 91 THR B C 1
ATOM 3887 O O . THR B 1 91 ? -3.032 74.281 42.023 1.00 25.92 91 THR B O 1
ATOM 3891 N N . ALA B 1 92 ? -4.879 74.582 40.785 1.00 25.83 92 ALA B N 1
ATOM 3892 C CA . ALA B 1 92 ? -4.340 73.847 39.657 1.00 25.07 92 ALA B CA 1
ATOM 3893 C C . ALA B 1 92 ? -4.610 74.585 38.362 1.00 24.37 92 ALA B C 1
ATOM 3894 O O . ALA B 1 92 ? -5.585 75.326 38.247 1.00 25.64 92 ALA B O 1
ATOM 3896 N N . VAL B 1 93 ? -3.719 74.398 37.398 1.00 24.57 93 VAL B N 1
ATOM 3897 C CA . VAL B 1 93 ? -3.907 74.977 36.083 1.00 24.07 93 VAL B CA 1
ATOM 3898 C C . VAL B 1 93 ? -3.970 73.744 35.194 1.00 23.72 93 VAL B C 1
ATOM 3899 O O . VAL B 1 93 ? -2.988 73.014 35.049 1.00 25.49 93 VAL B O 1
ATOM 3903 N N . LEU B 1 94 ? -5.148 73.492 34.642 1.00 23.95 94 LEU B N 1
ATOM 3904 C CA . LEU B 1 94 ? -5.365 72.339 33.781 1.00 23.11 94 LEU B CA 1
ATOM 3905 C C . LEU B 1 94 ? -5.363 72.789 32.329 1.00 22.76 94 LEU B C 1
ATOM 3906 O O . LEU B 1 94 ? -6.113 73.685 31.949 1.00 23.11 94 LEU B O 1
ATOM 3911 N N . THR B 1 95 ? -4.514 72.166 31.521 1.00 23.39 95 THR B N 1
ATOM 3912 C CA . THR B 1 95 ? -4.437 72.509 30.112 1.00 23.51 95 THR B CA 1
ATOM 3913 C C . THR B 1 95 ? -4.823 71.316 29.248 1.00 23.09 95 THR B C 1
ATOM 3914 O O . THR B 1 95 ? -4.149 70.286 29.257 1.00 22.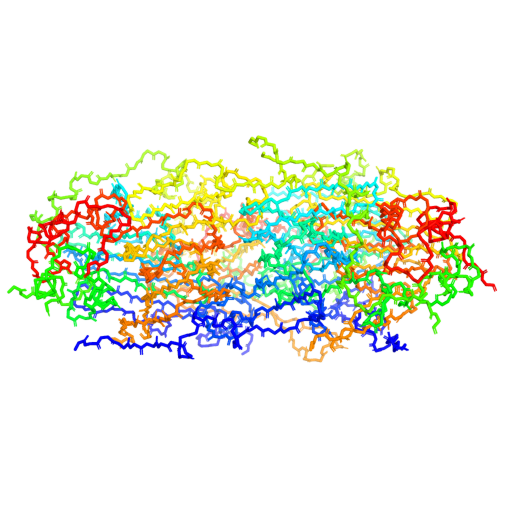58 95 THR B O 1
ATOM 3918 N N . LEU B 1 96 ? -5.920 71.461 28.514 1.00 22.25 96 LEU B N 1
ATOM 3919 C CA . LEU B 1 96 ? -6.383 70.403 27.628 1.00 23.26 96 LEU B CA 1
ATOM 3920 C C . LEU B 1 96 ? -5.811 70.710 26.253 1.00 24.16 96 LEU B C 1
ATOM 3921 O O . LEU B 1 96 ? -6.047 71.784 25.699 1.00 24.88 96 LEU B O 1
ATOM 3926 N N . VAL B 1 97 ? -5.043 69.771 25.718 1.00 21.87 97 VAL B N 1
ATOM 3927 C CA . VAL B 1 97 ? -4.437 69.943 24.410 1.00 23.03 97 VAL B CA 1
ATOM 3928 C C . VAL B 1 97 ? -5.251 69.141 23.397 1.00 24.89 97 VAL B C 1
ATOM 3929 O O . VAL B 1 97 ? -5.369 67.915 23.502 1.00 24.09 97 VAL B O 1
ATOM 3933 N N . ASN B 1 98 ? -5.816 69.846 22.423 1.00 23.89 98 ASN B N 1
ATOM 3934 C CA . ASN B 1 98 ? -6.641 69.233 21.389 1.00 25.17 98 ASN B CA 1
ATOM 3935 C C . ASN B 1 98 ? -5.843 69.078 20.101 1.00 24.90 98 ASN B C 1
ATOM 3936 O O . ASN B 1 98 ? -4.730 69.573 19.994 1.00 24.36 98 ASN B O 1
ATOM 3941 N N . PRO B 1 99 ? -6.411 68.390 19.099 1.00 24.82 99 PRO B N 1
ATOM 3942 C CA . PRO B 1 99 ? -5.699 68.203 17.832 1.00 25.42 99 PRO B CA 1
ATOM 3943 C C . PRO B 1 99 ? -5.335 69.516 17.145 1.00 26.92 99 PRO B C 1
ATOM 3944 O O . PRO B 1 99 ? -4.316 69.605 16.460 1.00 25.77 99 PRO B O 1
ATOM 3948 N N . ASP B 1 100 ? -6.163 70.536 17.350 1.00 26.83 100 ASP B N 1
ATOM 3949 C CA . ASP B 1 100 ? -5.955 71.820 16.700 1.00 31.58 100 ASP B CA 1
ATOM 3950 C C . ASP B 1 100 ? -5.904 73.050 17.607 1.00 31.17 100 ASP B C 1
ATOM 3951 O O . ASP B 1 100 ? -5.914 74.177 17.119 1.00 29.78 100 ASP B O 1
ATOM 3956 N N . SER B 1 101 ? -5.840 72.841 18.917 1.00 30.46 101 SER B N 1
ATOM 3957 C CA . SER B 1 101 ? -5.788 73.961 19.850 1.00 30.92 101 SER B CA 1
ATOM 3958 C C . SER B 1 101 ? -5.540 73.475 21.268 1.00 31.14 101 SER B C 1
ATOM 3959 O O . SER B 1 101 ? -5.479 72.276 21.523 1.00 30.02 101 SER B O 1
ATOM 3962 N N . ARG B 1 102 ? -5.389 74.418 22.189 1.00 31.95 102 ARG B N 1
ATOM 3963 C CA . ARG B 1 102 ? -5.190 74.076 23.588 1.00 32.25 102 ARG B CA 1
ATOM 3964 C C . ARG B 1 102 ? -5.902 75.117 24.432 1.00 32.91 102 ARG B C 1
ATOM 3965 O O . ARG B 1 102 ? -6.043 76.272 24.028 1.00 32.59 102 ARG B O 1
ATOM 3973 N N . ASP B 1 103 ? -6.366 74.693 25.597 1.00 31.62 103 ASP B N 1
ATOM 3974 C CA . ASP B 1 103 ? -7.063 75.583 26.504 1.00 32.96 103 ASP B CA 1
ATOM 3975 C C . ASP B 1 103 ? -6.599 75.340 27.925 1.00 32.36 103 ASP B C 1
ATOM 3976 O O . ASP B 1 103 ? -6.552 74.200 28.389 1.00 30.57 103 ASP B O 1
ATOM 3981 N N . SER B 1 104 ? -6.235 76.422 28.604 1.00 30.59 104 SER B N 1
ATOM 3982 C CA . SER B 1 104 ? -5.780 76.337 29.978 1.00 30.71 104 SER B CA 1
ATOM 3983 C C . SER B 1 104 ? -6.853 76.910 30.885 1.00 30.63 104 SER B C 1
ATOM 3984 O O . SER B 1 104 ? -7.485 77.914 30.553 1.00 30.86 104 SER B O 1
ATOM 3987 N N . TYR B 1 105 ? -7.062 76.262 32.026 1.00 28.71 105 TYR B N 1
ATOM 3988 C CA . TYR B 1 105 ? -8.062 76.718 32.973 1.00 29.10 105 TYR B CA 1
ATOM 3989 C C . TYR B 1 105 ? -7.501 76.742 34.384 1.00 29.40 105 TYR B C 1
ATOM 3990 O O . TYR B 1 105 ? -6.765 75.842 34.786 1.00 26.39 105 TYR B O 1
ATOM 3999 N N . ILE B 1 106 ? -7.849 77.779 35.135 1.00 28.68 106 ILE B N 1
ATOM 4000 C CA . ILE B 1 106 ? -7.414 77.876 36.518 1.00 31.16 106 ILE B CA 1
ATOM 4001 C C . ILE B 1 106 ? -8.529 77.247 37.341 1.00 29.69 106 ILE B C 1
ATOM 4002 O O . ILE B 1 106 ? -9.687 77.641 37.227 1.00 29.43 106 ILE B O 1
ATOM 4007 N N . LEU B 1 107 ? -8.181 76.251 38.146 1.00 29.83 107 LEU B N 1
ATOM 4008 C CA . LEU B 1 107 ? -9.159 75.573 38.986 1.00 29.90 107 LEU B CA 1
ATOM 4009 C C . LEU B 1 107 ? -8.782 75.753 40.446 1.00 31.03 107 LEU B C 1
ATOM 4010 O O . LEU B 1 107 ? -7.800 75.176 40.924 1.00 29.63 107 LEU B O 1
ATOM 4015 N N . GLU B 1 108 ? -9.562 76.561 41.155 1.00 31.44 108 GLU B N 1
ATOM 4016 C CA . GLU B 1 108 ? -9.301 76.803 42.563 1.00 32.92 108 GLU B CA 1
ATOM 4017 C C . GLU B 1 108 ? -9.960 75.713 43.396 1.00 33.82 108 GLU B C 1
ATOM 4018 O O . GLU B 1 108 ? -10.689 74.874 42.865 1.00 33.12 108 GLU B O 1
ATOM 4024 N N . GLN B 1 109 ? -9.691 75.713 44.697 1.00 32.98 109 GLN B N 1
ATOM 4025 C CA . GLN B 1 109 ? -10.267 74.707 45.580 1.00 33.63 109 GLN B CA 1
ATOM 4026 C C . GLN B 1 109 ? -11.781 74.637 45.411 1.00 33.53 109 GLN B C 1
ATOM 4027 O O . GLN B 1 109 ? -12.469 75.657 45.455 1.00 33.53 109 GLN B O 1
ATOM 4033 N N . GLY B 1 110 ? -12.296 73.430 45.202 1.00 31.80 110 GLY B N 1
ATOM 4034 C CA . GLY B 1 110 ? -13.729 73.262 45.026 1.00 32.07 110 GLY B CA 1
ATOM 4035 C C . GLY B 1 110 ? -14.171 73.196 43.574 1.00 30.91 110 GLY B C 1
ATOM 4036 O O . GLY B 1 110 ? -15.238 72.665 43.267 1.00 33.39 110 GLY B O 1
ATOM 4037 N N . HIS B 1 111 ? -13.358 73.729 42.672 1.00 28.61 111 HIS B N 1
ATOM 4038 C CA . HIS B 1 111 ? -13.705 73.718 41.256 1.00 28.26 111 HIS B CA 1
ATOM 4039 C C . HIS B 1 111 ? -13.516 72.339 40.623 1.00 26.70 111 HIS B C 1
ATOM 4040 O O . HIS B 1 111 ? -12.658 71.560 41.041 1.00 26.10 111 HIS B O 1
ATOM 4047 N N . ALA B 1 112 ? -14.327 72.046 39.614 1.00 25.56 112 ALA B N 1
ATOM 4048 C CA . ALA B 1 112 ? -14.262 70.758 38.933 1.00 24.51 112 ALA B CA 1
ATOM 4049 C C . ALA B 1 112 ? -14.335 70.908 37.422 1.00 24.71 112 ALA B C 1
ATOM 4050 O O . ALA B 1 112 ? -14.769 71.938 36.900 1.00 24.24 112 ALA B O 1
ATOM 4052 N N . GLN B 1 113 ? -13.905 69.868 36.717 1.00 23.75 113 GLN B N 1
ATOM 4053 C CA . GLN B 1 113 ? -13.944 69.883 35.268 1.00 24.61 113 GLN B CA 1
ATOM 4054 C C . GLN B 1 113 ? -13.862 68.467 34.722 1.00 23.45 113 GLN B C 1
ATOM 4055 O O . GLN B 1 113 ? -13.151 67.617 35.261 1.00 23.48 113 GLN B O 1
ATOM 4061 N N . LYS B 1 114 ? -14.620 68.217 33.663 1.00 23.52 114 LYS B N 1
ATOM 4062 C CA . LYS B 1 114 ? -14.639 66.915 33.021 1.00 24.11 114 LYS B CA 1
ATOM 4063 C C . LYS B 1 114 ? -13.575 66.895 31.942 1.00 25.17 114 LYS B C 1
ATOM 4064 O O . LYS B 1 114 ? -13.438 67.848 31.176 1.00 25.34 114 LYS B O 1
ATOM 4070 N N . ILE B 1 115 ? -12.806 65.816 31.894 1.00 24.63 115 ILE B N 1
ATOM 4071 C CA . ILE B 1 115 ? -11.790 65.670 30.866 1.00 23.21 115 ILE B CA 1
ATOM 4072 C C . ILE B 1 115 ? -12.254 64.479 30.051 1.00 23.14 115 ILE B C 1
ATOM 4073 O O . ILE B 1 115 ? -12.189 63.337 30.512 1.00 23.05 115 ILE B O 1
ATOM 4078 N N . PRO B 1 116 ? -12.760 64.734 28.838 1.00 21.88 116 PRO B N 1
ATOM 4079 C CA . PRO B 1 116 ? -13.237 63.653 27.978 1.00 21.88 116 PRO B CA 1
ATOM 4080 C C . PRO B 1 116 ? -12.137 62.626 27.760 1.00 22.52 116 PRO B C 1
ATOM 4081 O O . PRO B 1 116 ? -10.956 62.980 27.654 1.00 20.88 116 PRO B O 1
ATOM 4085 N N . ALA B 1 117 ? -12.522 61.356 27.707 1.00 20.69 117 ALA B N 1
ATOM 4086 C CA . ALA B 1 117 ? -11.560 60.285 27.500 1.00 21.16 117 ALA B CA 1
ATOM 4087 C C . ALA B 1 117 ? -10.674 60.576 26.288 1.00 21.13 117 ALA B C 1
ATOM 4088 O O . ALA B 1 117 ? -11.140 61.109 25.279 1.00 19.64 117 ALA B O 1
ATOM 4090 N N . GLY B 1 118 ? -9.397 60.226 26.401 1.00 19.70 118 GLY B N 1
ATOM 4091 C CA . GLY B 1 118 ? -8.473 60.419 25.297 1.00 20.64 118 GLY B CA 1
ATOM 4092 C C . GLY B 1 118 ? -8.006 61.839 25.045 1.00 19.48 118 GLY B C 1
ATOM 4093 O O . GLY B 1 118 ? -7.384 62.109 24.025 1.00 21.12 118 GLY B O 1
ATOM 4094 N N . THR B 1 119 ? -8.312 62.758 25.953 1.00 19.19 119 THR B N 1
ATOM 4095 C CA . THR B 1 119 ? -7.864 64.132 25.768 1.00 18.90 119 THR B CA 1
ATOM 4096 C C . THR B 1 119 ? -6.461 64.254 26.342 1.00 19.30 119 THR B C 1
ATOM 4097 O O . THR B 1 119 ? -6.239 63.929 27.511 1.00 18.86 119 THR B O 1
ATOM 4101 N N . THR B 1 120 ? -5.511 64.710 25.532 1.00 17.80 120 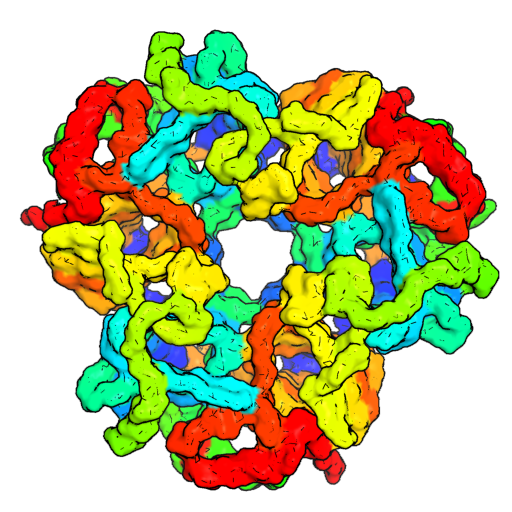THR B N 1
ATOM 4102 C CA . THR B 1 120 ? -4.156 64.892 26.027 1.00 18.95 120 THR B CA 1
ATOM 4103 C C . THR B 1 120 ? -4.191 66.112 26.947 1.00 20.15 120 THR B C 1
ATOM 4104 O O . THR B 1 120 ? -4.807 67.128 26.617 1.00 19.56 120 THR B O 1
ATOM 4108 N N . PHE B 1 121 ? -3.563 66.007 28.110 1.00 19.70 121 PHE B N 1
ATOM 4109 C CA . PHE B 1 121 ? -3.540 67.139 29.026 1.00 20.36 121 PHE B CA 1
ATOM 4110 C C . PHE B 1 121 ? -2.335 67.123 29.946 1.00 20.92 121 PHE B C 1
ATOM 4111 O O . PHE B 1 121 ? -1.602 66.136 30.023 1.00 19.42 121 PHE B O 1
ATOM 4119 N N . PHE B 1 122 ? -2.107 68.253 30.606 1.00 20.91 122 PHE B N 1
ATOM 4120 C CA . PHE B 1 122 ? -1.041 68.352 31.585 1.00 21.06 122 PHE B CA 1
ATOM 4121 C C . PHE B 1 122 ? -1.576 69.248 32.696 1.00 22.50 122 PHE B C 1
ATOM 4122 O O . PHE B 1 122 ? -2.497 70.041 32.480 1.00 22.65 122 PHE B O 1
ATOM 4130 N N . LEU B 1 123 ? -1.037 69.088 33.895 1.00 24.10 123 LEU B N 1
ATOM 4131 C CA . LEU B 1 123 ? -1.533 69.845 35.034 1.00 26.07 123 LEU B CA 1
ATOM 4132 C C . LEU B 1 123 ? -0.402 70.433 35.861 1.00 25.44 123 LEU B C 1
ATOM 4133 O O . LEU B 1 123 ? 0.598 69.770 36.118 1.00 24.85 123 LEU B O 1
ATOM 4138 N N . VAL B 1 124 ? -0.576 71.681 36.285 1.00 25.74 124 VAL B N 1
ATOM 4139 C CA . VAL B 1 124 ? 0.445 72.359 37.068 1.00 26.70 124 VAL B CA 1
ATOM 4140 C C . VAL B 1 124 ? -0.097 72.914 38.382 1.00 26.56 124 VAL B C 1
ATOM 4141 O O . VAL B 1 124 ? -1.252 73.327 38.468 1.00 25.63 124 VAL B O 1
ATOM 4148 N N . ASN B 1 125 ? 0.739 72.882 39.413 1.00 26.51 125 ASN B N 1
ATOM 4149 C CA . ASN B 1 125 ? 0.378 73.464 40.698 1.00 27.03 125 ASN B CA 1
ATOM 4150 C C . ASN B 1 125 ? 1.213 74.732 40.642 1.00 28.05 125 ASN B C 1
ATOM 4151 O O . ASN B 1 125 ? 2.425 74.688 40.835 1.00 27.87 125 ASN B O 1
ATOM 4156 N N . PRO B 1 126 ? 0.580 75.873 40.346 1.00 29.02 126 PRO B N 1
ATOM 4157 C CA . PRO B 1 126 ? 1.280 77.154 40.251 1.00 30.35 126 PRO B CA 1
ATOM 4158 C C . PRO B 1 126 ? 1.654 77.817 41.573 1.00 30.89 126 PRO B C 1
ATOM 4159 O O . PRO B 1 126 ? 2.407 78.792 41.580 1.00 30.72 126 PRO B O 1
ATOM 4163 N N . ASP B 1 127 ? 1.132 77.299 42.681 1.00 30.76 127 ASP B N 1
ATOM 4164 C CA . ASP B 1 127 ? 1.414 77.891 43.987 1.00 32.32 127 ASP B CA 1
ATOM 4165 C C . ASP B 1 127 ? 2.847 77.663 44.460 1.00 32.25 127 ASP B C 1
ATOM 4166 O O . ASP B 1 127 ? 3.433 76.611 44.220 1.00 31.25 127 ASP B O 1
ATOM 4171 N N . ASP B 1 128 ? 3.406 78.659 45.142 1.00 33.25 128 ASP B N 1
ATOM 4172 C CA . ASP B 1 128 ? 4.772 78.568 45.648 1.00 33.66 128 ASP B CA 1
ATOM 4173 C C . ASP B 1 128 ? 4.877 77.855 46.995 1.00 33.26 128 ASP B C 1
ATOM 4174 O O . ASP B 1 128 ? 5.960 77.405 47.372 1.00 32.89 128 ASP B O 1
ATOM 4179 N N . ASN B 1 129 ? 3.764 77.740 47.715 1.00 32.52 129 ASN B N 1
ATOM 4180 C CA . ASN B 1 129 ? 3.801 77.105 49.031 1.00 33.58 129 ASN B CA 1
ATOM 4181 C C . ASN B 1 129 ? 2.794 75.992 49.285 1.00 33.48 129 ASN B C 1
ATOM 4182 O O . ASN B 1 129 ? 3.075 75.057 50.035 1.00 34.54 129 ASN B O 1
ATOM 4187 N N . GLU B 1 130 ? 1.620 76.100 48.678 1.00 32.62 130 GLU B N 1
ATOM 4188 C CA . GLU B 1 130 ? 0.568 75.116 48.890 1.00 34.10 130 GLU B CA 1
ATOM 4189 C C . GLU B 1 130 ? 0.637 73.892 47.995 1.00 31.99 130 GLU B C 1
ATOM 4190 O O . GLU B 1 130 ? 0.892 73.993 46.797 1.00 30.99 130 GLU B O 1
ATOM 4196 N N . ASN B 1 131 ? 0.402 72.730 48.595 1.00 31.09 131 ASN B N 1
ATOM 4197 C CA . ASN B 1 131 ? 0.383 71.479 47.852 1.00 29.43 131 ASN B CA 1
ATOM 4198 C C . ASN B 1 131 ? -0.927 71.469 47.075 1.00 28.21 131 ASN B C 1
ATOM 4199 O O . ASN B 1 131 ? -1.835 72.257 47.358 1.00 27.09 131 ASN B O 1
ATOM 4204 N N . LEU B 1 132 ? -1.020 70.581 46.094 1.00 27.18 132 LEU B N 1
ATOM 4205 C CA . LEU B 1 132 ? -2.236 70.453 45.303 1.00 26.46 132 LEU B CA 1
ATOM 4206 C C . LEU B 1 132 ? -2.811 69.065 45.548 1.00 25.93 132 LEU B C 1
ATOM 4207 O O . LEU B 1 132 ? -2.114 68.064 45.395 1.00 27.44 132 LEU B O 1
ATOM 4212 N N . ARG B 1 133 ? -4.073 69.012 45.957 1.00 24.33 133 ARG B N 1
ATOM 4213 C CA . ARG B 1 133 ? -4.742 67.746 46.210 1.00 25.02 133 ARG B CA 1
ATOM 4214 C C . ARG B 1 133 ? -5.972 67.655 45.321 1.00 24.29 133 ARG B C 1
ATOM 4215 O O . ARG B 1 133 ? -6.859 68.504 45.378 1.00 23.79 133 ARG B O 1
ATOM 4223 N N . ILE B 1 134 ? -6.012 66.611 44.504 1.00 24.35 134 ILE B N 1
ATOM 4224 C CA . ILE B 1 134 ? -7.101 66.395 43.564 1.00 24.86 134 ILE B CA 1
ATOM 4225 C C . ILE B 1 134 ? -7.709 64.996 43.679 1.00 25.56 134 ILE B C 1
ATOM 4226 O O . ILE B 1 134 ? -7.021 64.034 44.014 1.00 25.41 134 ILE B O 1
ATOM 4231 N N . ILE B 1 135 ? -9.012 64.902 43.433 1.00 26.67 135 ILE B N 1
ATOM 4232 C CA . ILE B 1 135 ? -9.702 63.615 43.428 1.00 28.19 135 ILE B CA 1
ATOM 4233 C C . ILE B 1 135 ? -10.369 63.534 42.062 1.00 27.43 135 ILE B C 1
ATOM 4234 O O . ILE B 1 135 ? -10.943 64.516 41.591 1.00 26.07 135 ILE B O 1
ATOM 4239 N N . LYS B 1 136 ? -10.276 62.379 41.413 1.00 26.76 136 LYS B N 1
ATOM 4240 C CA . LYS B 1 136 ? -10.877 62.221 40.098 1.00 26.59 136 LYS B CA 1
ATOM 4241 C C . LYS B 1 136 ? -11.739 60.981 40.005 1.00 25.34 136 LYS B C 1
ATOM 4242 O O . LYS B 1 136 ? -11.350 59.915 40.477 1.00 23.49 136 LYS B O 1
ATOM 4248 N N . LEU B 1 137 ? -12.905 61.129 39.387 1.00 22.94 137 LEU B N 1
ATOM 4249 C CA . LEU B 1 137 ? -13.795 60.002 39.153 1.00 22.88 137 LEU B CA 1
ATOM 4250 C C . LEU B 1 137 ? -13.395 59.587 37.733 1.00 23.64 137 LEU B C 1
ATOM 4251 O O . LEU B 1 137 ? -13.302 60.437 36.842 1.00 22.36 137 LEU B O 1
ATOM 4256 N N . ALA B 1 138 ? -13.139 58.300 37.528 1.00 21.24 138 ALA B N 1
ATOM 4257 C CA . ALA B 1 138 ? -12.730 57.801 36.220 1.00 20.65 138 ALA B CA 1
ATOM 4258 C C . ALA B 1 138 ? -13.684 56.737 35.694 1.00 20.05 138 ALA B C 1
ATOM 4259 O O . ALA B 1 138 ? -14.072 55.833 36.423 1.00 20.07 138 ALA B O 1
ATOM 4261 N N . ILE B 1 139 ? -14.059 56.860 34.424 1.00 19.63 139 ILE B N 1
ATOM 4262 C CA . ILE B 1 139 ? -14.955 55.913 33.778 1.00 19.22 139 ILE B CA 1
ATOM 4263 C C . ILE B 1 139 ? -14.229 55.358 32.555 1.00 18.70 139 ILE B C 1
ATOM 4264 O O . ILE B 1 139 ? -14.201 55.991 31.497 1.00 19.90 139 ILE B O 1
ATOM 4269 N N . PRO B 1 140 ? -13.612 54.175 32.699 1.00 18.96 140 PRO B N 1
ATOM 4270 C CA . PRO B 1 140 ? -12.861 53.485 31.643 1.00 18.70 140 PRO B CA 1
ATOM 4271 C C . PRO B 1 140 ? -13.675 53.207 30.387 1.00 19.28 140 PRO B C 1
ATOM 4272 O O . PRO B 1 140 ? -14.885 52.971 30.455 1.00 17.01 140 PRO B O 1
ATOM 4276 N N . VAL B 1 141 ? -12.988 53.219 29.247 1.00 18.49 141 VAL B N 1
ATOM 4277 C CA . VAL B 1 141 ? -13.610 53.006 27.946 1.00 18.15 141 VAL B CA 1
ATOM 4278 C C . VAL B 1 141 ? -13.450 51.603 27.339 1.00 19.96 141 VAL B C 1
ATOM 4279 O O . VAL B 1 141 ? -14.415 51.043 26.822 1.00 20.15 141 VAL B O 1
ATOM 4283 N N . ASN B 1 142 ? -12.248 51.037 27.406 1.00 20.09 142 ASN B N 1
ATOM 4284 C CA . ASN B 1 142 ? -11.990 49.722 26.807 1.00 20.60 142 ASN B CA 1
ATOM 4285 C C . ASN B 1 142 ? -12.304 48.551 27.726 1.00 22.44 142 ASN B C 1
ATOM 4286 O O . ASN B 1 142 ? -12.943 47.586 27.314 1.00 21.71 142 ASN B O 1
ATOM 4291 N N . ASN B 1 143 ? -11.813 48.639 28.956 1.00 24.13 143 ASN B N 1
ATOM 4292 C CA . ASN B 1 143 ? -12.057 47.639 29.992 1.00 26.17 143 ASN B CA 1
ATOM 4293 C C . ASN B 1 143 ? -12.859 48.463 30.998 1.00 27.70 143 ASN B C 1
ATOM 4294 O O . ASN B 1 143 ? -12.366 49.459 31.529 1.00 27.86 143 ASN B O 1
ATOM 4299 N N . PRO B 1 144 ? -14.107 48.065 31.268 1.00 27.36 144 PRO B N 1
ATOM 4300 C CA . PRO B 1 144 ? -14.951 48.802 32.211 1.00 27.91 144 PRO B CA 1
ATOM 4301 C C . PRO B 1 144 ? -14.367 48.984 33.610 1.00 26.72 144 PRO B C 1
ATOM 4302 O O . PRO B 1 144 ? -14.718 49.926 34.312 1.00 25.40 144 PRO B O 1
ATOM 4306 N N . HIS B 1 145 ? -13.450 48.100 33.988 1.00 25.23 145 HIS B N 1
ATOM 4307 C CA . HIS B 1 145 ? -12.853 48.111 35.319 1.00 25.85 145 HIS B CA 1
ATOM 4308 C C . HIS B 1 145 ? -11.532 48.853 35.487 1.00 26.21 145 HIS B C 1
ATOM 4309 O O . HIS B 1 145 ? -11.171 49.219 36.604 1.00 27.70 145 HIS B O 1
ATOM 4316 N N . ARG B 1 146 ? -10.799 49.067 34.402 1.00 25.48 146 ARG B N 1
ATOM 4317 C CA . ARG B 1 146 ? -9.522 49.756 34.522 1.00 27.24 146 ARG B CA 1
ATOM 4318 C C . ARG B 1 146 ? -9.130 50.559 33.295 1.00 25.07 146 ARG B C 1
ATOM 4319 O O . ARG B 1 146 ? -9.568 50.284 32.180 1.00 22.73 146 ARG B O 1
ATOM 4327 N N . PHE B 1 147 ? -8.278 51.548 33.522 1.00 24.79 147 PHE B N 1
ATOM 4328 C CA . PHE B 1 147 ? -7.788 52.398 32.451 1.00 23.60 147 PHE B CA 1
ATOM 4329 C C . PHE B 1 147 ? -6.272 52.481 32.551 1.00 23.22 147 PHE B C 1
ATOM 4330 O O . PHE B 1 147 ? -5.678 52.071 33.555 1.00 23.69 147 PHE B O 1
ATOM 4338 N N . GLN B 1 148 ? -5.657 53.021 31.508 1.00 23.11 148 GLN B N 1
ATOM 4339 C CA . GLN B 1 148 ? -4.213 53.184 31.460 1.00 25.26 148 GLN B CA 1
ATOM 4340 C C . GLN B 1 148 ? -3.897 54.604 31.030 1.00 24.28 148 GLN B C 1
ATOM 4341 O O . GLN B 1 148 ? -4.635 55.199 30.244 1.00 22.42 148 GLN B O 1
ATOM 4352 N N . ASP B 1 149 ? -2.811 55.147 31.566 1.00 23.43 149 ASP B N 1
ATOM 4353 C CA . ASP B 1 149 ? -2.375 56.489 31.217 1.00 24.65 149 ASP B CA 1
ATOM 4354 C C . ASP B 1 149 ? -1.312 56.359 30.138 1.00 24.40 149 ASP B C 1
ATOM 4355 O O . ASP B 1 149 ? -0.350 55.612 30.304 1.00 26.48 149 ASP B O 1
ATOM 4360 N N . PHE B 1 150 ? -1.494 57.074 29.035 1.00 21.80 150 PHE B N 1
ATOM 4361 C CA . PHE B 1 150 ? -0.527 57.046 27.943 1.00 20.75 150 PHE B CA 1
ATOM 4362 C C . PHE B 1 150 ? 0.295 58.325 27.986 1.00 21.51 150 PHE B C 1
ATOM 4363 O O . PHE B 1 150 ? -0.188 59.386 27.599 1.00 20.95 150 PHE B O 1
ATOM 4371 N N . PHE B 1 151 ? 1.532 58.228 28.468 1.00 21.94 151 PHE B N 1
ATOM 4372 C CA . PHE B 1 151 ? 2.389 59.404 28.541 1.00 21.49 151 PHE B CA 1
ATOM 4373 C C . PHE B 1 151 ? 3.166 59.601 27.255 1.00 21.38 151 PHE B C 1
ATOM 4374 O O . PHE B 1 151 ? 3.813 58.681 26.751 1.00 20.90 151 PHE B O 1
ATOM 4382 N N . LEU B 1 152 ? 3.080 60.818 26.732 1.00 21.05 152 LEU B N 1
ATOM 4383 C CA . LEU B 1 152 ? 3.748 61.208 25.500 1.00 22.72 152 LEU B CA 1
ATOM 4384 C C . LEU B 1 152 ? 5.212 61.526 25.780 1.00 23.99 152 LEU B C 1
ATOM 4385 O O . LEU B 1 152 ? 6.072 61.423 24.904 1.00 23.67 152 LEU B O 1
ATOM 4390 N N . SER B 1 153 ? 5.477 61.911 27.021 1.00 24.24 153 SER B N 1
ATOM 4391 C CA . SER B 1 153 ? 6.812 62.271 27.471 1.00 24.80 153 SER B CA 1
ATOM 4392 C C . SER B 1 153 ? 7.778 61.095 27.533 1.00 25.12 153 SER B C 1
ATOM 4393 O O . SER B 1 153 ? 7.379 59.934 27.488 1.00 25.06 153 SER B O 1
ATOM 4396 N N . SER B 1 154 ? 9.060 61.423 27.636 1.00 25.84 154 SER B N 1
ATOM 4397 C CA . SER B 1 154 ? 10.114 60.432 27.758 1.00 26.73 154 SER B CA 1
ATOM 4398 C C . SER B 1 154 ? 10.915 60.804 29.006 1.00 27.56 154 SER B C 1
ATOM 4399 O O . SER B 1 154 ? 11.556 61.851 29.046 1.00 28.48 154 SER B O 1
ATOM 4402 N N . THR B 1 155 ?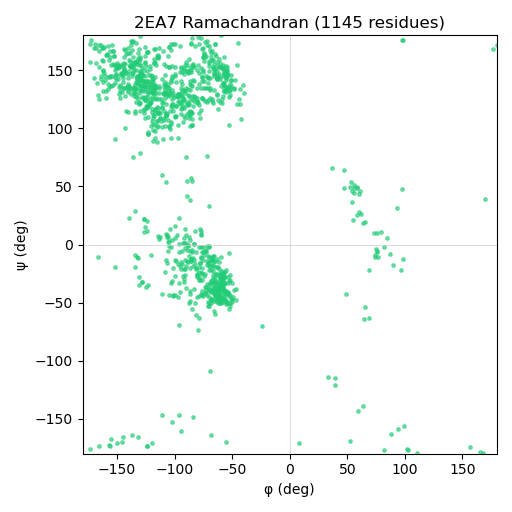 10.854 59.952 30.025 1.00 28.51 155 THR B N 1
ATOM 4403 C CA . THR B 1 155 ? 11.561 60.190 31.281 1.00 30.06 155 THR B CA 1
ATOM 4404 C C . THR B 1 155 ? 12.226 58.904 31.755 1.00 32.31 155 THR B C 1
ATOM 4405 O O . THR B 1 155 ? 12.052 57.847 31.154 1.00 32.91 155 THR B O 1
ATOM 4409 N N . GLU B 1 156 ? 12.984 58.992 32.841 1.00 35.00 156 GLU B N 1
ATOM 4410 C CA . GLU B 1 156 ? 13.654 57.816 33.377 1.00 37.89 156 GLU B CA 1
ATOM 4411 C C . GLU B 1 156 ? 12.645 56.778 33.861 1.00 37.76 156 GLU B C 1
ATOM 4412 O O . GLU B 1 156 ? 12.942 55.586 33.898 1.00 39.62 156 GLU B O 1
ATOM 4418 N N . ALA B 1 157 ? 11.449 57.233 34.223 1.00 37.22 157 ALA B N 1
ATOM 4419 C CA . ALA B 1 157 ? 10.407 56.342 34.727 1.00 36.84 157 ALA B CA 1
ATOM 4420 C C . ALA B 1 157 ? 9.541 55.695 33.646 1.00 37.30 157 ALA B C 1
ATOM 4421 O O . ALA B 1 157 ? 8.894 54.676 33.896 1.00 37.05 157 ALA B O 1
ATOM 4423 N N . GLN B 1 158 ? 9.519 56.283 32.454 1.00 36.39 158 GLN B N 1
ATOM 4424 C CA . GLN B 1 158 ? 8.708 55.745 31.366 1.00 35.35 158 GLN B CA 1
ATOM 4425 C C . GLN B 1 158 ? 9.106 56.261 29.991 1.00 34.51 158 GLN B C 1
ATOM 4426 O O . GLN B 1 158 ? 9.581 57.388 29.849 1.00 34.78 158 GLN B O 1
ATOM 4432 N N . GLN B 1 159 ? 8.906 55.418 28.981 1.00 34.13 159 GLN B N 1
ATOM 4433 C CA . GLN B 1 159 ? 9.216 55.770 27.601 1.00 33.32 159 GLN B CA 1
ATOM 4434 C C . GLN B 1 159 ? 7.971 56.364 26.951 1.00 30.69 159 GLN B C 1
ATOM 4435 O O . GLN B 1 159 ? 6.846 56.040 27.334 1.00 28.99 159 GLN B O 1
ATOM 4441 N N . SER B 1 160 ? 8.173 57.230 25.967 1.00 28.40 160 SER B N 1
ATOM 4442 C CA . SER B 1 160 ? 7.053 57.829 25.251 1.00 26.71 160 SER B CA 1
ATOM 4443 C C . SER B 1 160 ? 6.322 56.733 24.484 1.00 25.59 160 SER B C 1
ATOM 4444 O O . SER B 1 160 ? 6.952 55.779 24.020 1.00 22.18 160 SER B O 1
ATOM 4447 N N . TYR B 1 161 ? 5.005 56.853 24.339 1.00 22.82 161 TYR B N 1
ATOM 4448 C CA . TYR B 1 161 ? 4.293 55.827 23.598 1.00 22.60 161 TYR B CA 1
ATOM 4449 C C . TYR B 1 161 ? 4.684 55.874 22.124 1.00 22.29 161 TYR B C 1
ATOM 4450 O O . TYR B 1 161 ? 4.418 54.944 21.375 1.00 21.09 161 TYR B O 1
ATOM 4459 N N . LEU B 1 162 ? 5.344 56.955 21.716 1.00 23.23 162 LEU B N 1
ATOM 4460 C CA . LEU B 1 162 ? 5.800 57.081 20.335 1.00 23.29 162 LEU B CA 1
ATOM 4461 C C . LEU B 1 162 ? 6.877 56.036 20.057 1.00 25.24 162 LEU B C 1
ATOM 4462 O O . LEU B 1 162 ? 7.070 55.609 18.916 1.00 24.12 162 LEU B O 1
ATOM 4467 N N . ARG B 1 163 ? 7.581 55.623 21.105 1.00 24.72 163 ARG B N 1
ATOM 4468 C CA . ARG B 1 163 ? 8.640 54.634 20.949 1.00 27.56 163 ARG B CA 1
ATOM 4469 C C . ARG B 1 163 ? 8.052 53.281 20.554 1.00 25.57 163 ARG B C 1
ATOM 4470 O O . ARG B 1 163 ? 8.776 52.372 20.138 1.00 23.72 163 ARG B O 1
ATOM 4485 N N . GLY B 1 164 ? 6.732 53.161 20.671 1.00 23.80 164 GLY B N 1
ATOM 4486 C CA . GLY B 1 164 ? 6.060 51.925 20.310 1.00 22.43 164 GLY B CA 1
ATOM 4487 C C . GLY B 1 164 ? 6.064 51.688 18.810 1.00 21.69 164 GLY B C 1
ATOM 4488 O O . GLY B 1 164 ? 5.781 50.579 18.350 1.00 20.86 164 GLY B O 1
ATOM 4489 N N . PHE B 1 165 ? 6.375 52.727 18.037 1.00 21.58 165 PHE B N 1
ATOM 4490 C CA . PHE B 1 165 ? 6.424 52.591 16.585 1.00 21.94 165 PHE B CA 1
ATOM 4491 C C . PHE B 1 165 ? 7.831 52.210 16.130 1.00 24.23 165 PHE B C 1
ATOM 4492 O O . PHE B 1 165 ? 8.811 52.503 16.814 1.00 23.92 165 PHE B O 1
ATOM 4500 N N . SER B 1 166 ? 7.926 51.552 14.977 1.00 24.31 166 SER B N 1
ATOM 4501 C CA . SER B 1 166 ? 9.218 51.122 14.458 1.00 25.73 166 SER B CA 1
ATOM 4502 C C . SER B 1 166 ? 10.020 52.281 13.880 1.00 25.64 166 SER B C 1
ATOM 4503 O O . SER B 1 166 ? 9.473 53.338 13.568 1.00 23.56 166 SER B O 1
ATOM 4506 N N . LYS B 1 167 ? 11.327 52.078 13.747 1.00 26.02 167 LYS B N 1
ATOM 4507 C CA . LYS B 1 167 ? 12.204 53.114 13.206 1.00 27.08 167 LYS B CA 1
ATOM 4508 C C . LYS B 1 167 ? 11.712 53.666 11.874 1.00 26.67 167 LYS B C 1
ATOM 4509 O O . LYS B 1 167 ? 11.562 54.881 11.716 1.00 27.10 167 LYS B O 1
ATOM 4515 N N . ASN B 1 168 ? 11.458 52.779 10.915 1.00 27.96 168 ASN B N 1
ATOM 4516 C CA . ASN B 1 168 ? 11.005 53.213 9.596 1.00 29.01 168 ASN B CA 1
ATOM 4517 C C . ASN B 1 168 ? 9.739 54.058 9.649 1.00 27.60 168 ASN B C 1
ATOM 4518 O O . ASN B 1 168 ? 9.633 55.063 8.949 1.00 25.60 168 ASN B O 1
ATOM 4523 N N . ILE B 1 169 ? 8.778 53.651 10.473 1.00 25.56 169 ILE B N 1
ATOM 4524 C CA . ILE B 1 169 ? 7.537 54.404 10.598 1.00 24.61 169 ILE B CA 1
ATOM 4525 C C . ILE B 1 169 ? 7.828 55.793 11.161 1.00 22.39 169 ILE B C 1
ATOM 4526 O O . ILE B 1 169 ? 7.309 56.795 10.669 1.00 22.81 169 ILE B O 1
ATOM 4531 N N . LEU B 1 170 ? 8.672 55.847 12.186 1.00 22.86 170 LEU B N 1
ATOM 4532 C CA . LEU B 1 170 ? 9.027 57.118 12.804 1.00 21.71 170 LEU B CA 1
ATOM 4533 C C . LEU B 1 170 ? 9.794 58.023 11.838 1.00 21.26 170 LEU B C 1
ATOM 4534 O O . LEU B 1 170 ? 9.508 59.215 11.747 1.00 21.64 170 LEU B O 1
ATOM 4539 N N . GLU B 1 171 ? 10.750 57.465 11.100 1.00 22.09 171 GLU B N 1
ATOM 4540 C CA . GLU B 1 171 ? 11.511 58.275 10.154 1.00 23.96 171 GLU B CA 1
ATOM 4541 C C . GLU B 1 171 ? 10.575 58.887 9.118 1.00 23.93 171 GLU B C 1
ATOM 4542 O O . GLU B 1 171 ? 10.663 60.076 8.812 1.00 24.23 171 GLU B O 1
ATOM 4548 N N . ALA B 1 172 ? 9.675 58.069 8.582 1.00 24.91 172 ALA B N 1
ATOM 4549 C CA . ALA B 1 172 ? 8.722 58.539 7.582 1.00 24.37 172 ALA B CA 1
ATOM 4550 C C . ALA B 1 172 ? 7.742 59.552 8.164 1.00 23.64 172 ALA B C 1
ATOM 4551 O O . ALA B 1 172 ? 7.406 60.546 7.517 1.00 23.92 172 ALA B O 1
ATOM 4553 N N . SER B 1 173 ? 7.282 59.304 9.387 1.00 23.34 173 SER B N 1
ATOM 4554 C CA . SER B 1 173 ? 6.334 60.208 10.033 1.00 23.20 173 SER B CA 1
ATOM 4555 C C . SER B 1 173 ? 6.921 61.593 10.295 1.00 24.31 173 SER B C 1
ATOM 4556 O O . SER B 1 173 ? 6.301 62.609 9.976 1.00 25.68 173 SER B O 1
ATOM 4559 N N . PHE B 1 174 ? 8.112 61.629 10.884 1.00 24.91 174 PHE B N 1
ATOM 4560 C CA . PHE B 1 174 ? 8.773 62.890 11.201 1.00 25.90 174 PHE B CA 1
ATOM 4561 C C . PHE B 1 174 ? 9.660 63.437 10.082 1.00 27.09 174 PHE B C 1
ATOM 4562 O O . PHE B 1 174 ? 10.196 64.539 10.202 1.00 28.10 174 PHE B O 1
ATOM 4570 N N . ASP B 1 175 ? 9.810 62.676 8.999 1.00 27.41 175 ASP B N 1
ATOM 4571 C CA . ASP B 1 175 ? 10.634 63.109 7.867 1.00 28.03 175 ASP B CA 1
ATOM 4572 C C . ASP B 1 175 ? 12.025 63.473 8.373 1.00 28.44 175 ASP B C 1
ATOM 4573 O O . ASP B 1 175 ? 12.588 64.516 8.019 1.00 27.20 175 ASP B O 1
ATOM 4578 N N . SER B 1 176 ? 12.573 62.602 9.205 1.00 26.39 176 SER B N 1
ATOM 4579 C CA . SER B 1 176 ? 13.878 62.828 9.798 1.00 27.50 176 SER B CA 1
ATOM 4580 C C . SER B 1 176 ? 14.575 61.503 10.039 1.00 27.04 176 SER B C 1
ATOM 4581 O O . SER B 1 176 ? 13.921 60.472 10.204 1.00 25.61 176 SER B O 1
ATOM 4584 N N . ASP B 1 177 ? 15.903 61.527 10.050 1.00 25.88 177 ASP B N 1
ATOM 4585 C CA . ASP B 1 177 ? 16.658 60.311 10.302 1.00 25.93 177 ASP B CA 1
ATOM 4586 C C . ASP B 1 177 ? 16.331 59.901 11.727 1.00 27.38 177 ASP B C 1
ATOM 4587 O O . ASP B 1 177 ? 16.050 60.757 12.568 1.00 27.69 177 ASP B O 1
ATOM 4592 N N . PHE B 1 178 ? 16.378 58.604 12.009 1.00 26.76 178 PHE B N 1
ATOM 4593 C CA . PHE B 1 178 ? 16.056 58.136 13.350 1.00 28.03 178 PHE B CA 1
ATOM 4594 C C . PHE B 1 178 ? 16.990 58.678 14.429 1.00 28.67 178 PHE B C 1
ATOM 4595 O O . PHE B 1 178 ? 16.566 58.877 15.569 1.00 28.43 178 PHE B O 1
ATOM 4603 N N . LYS B 1 179 ? 18.252 58.925 14.079 1.00 27.23 179 LYS B N 1
ATOM 4604 C CA . LYS B 1 179 ? 19.204 59.447 15.057 1.00 26.60 179 LYS B CA 1
ATOM 4605 C C . LYS B 1 179 ? 18.703 60.744 15.673 1.00 25.45 179 LYS B C 1
ATOM 4606 O O . LYS B 1 179 ? 18.820 60.948 16.878 1.00 26.02 179 LYS B O 1
ATOM 4612 N N . GLU B 1 180 ? 18.161 61.626 14.839 1.00 24.44 180 GLU B N 1
ATOM 4613 C CA . GLU B 1 180 ? 17.646 62.905 15.311 1.00 25.91 180 GLU B CA 1
ATOM 4614 C C . GLU B 1 180 ? 16.377 62.671 16.138 1.00 27.73 180 GLU B C 1
ATOM 4615 O O . GLU B 1 180 ? 16.218 63.235 17.222 1.00 26.35 180 GLU B O 1
ATOM 4621 N N . ILE B 1 181 ? 15.482 61.829 15.629 1.00 26.43 181 ILE B N 1
ATOM 4622 C CA . ILE B 1 181 ? 14.245 61.537 16.346 1.00 27.10 181 ILE B CA 1
ATOM 4623 C C . ILE B 1 181 ? 14.582 60.974 17.717 1.00 27.78 181 ILE B C 1
ATOM 4624 O O . ILE B 1 181 ? 14.025 61.399 18.732 1.00 28.78 181 ILE B O 1
ATOM 4629 N N . ASN B 1 182 ? 15.510 60.024 17.740 1.00 28.49 182 ASN B N 1
ATOM 4630 C CA . ASN B 1 182 ? 15.924 59.382 18.982 1.00 32.71 182 ASN B CA 1
ATOM 4631 C C . ASN B 1 182 ? 16.539 60.338 20.000 1.00 34.09 182 ASN B C 1
ATOM 4632 O O . ASN B 1 182 ? 16.172 60.322 21.177 1.00 34.62 182 ASN B O 1
ATOM 4637 N N . ARG B 1 183 ? 17.473 61.170 19.554 1.00 35.17 183 ARG B N 1
ATOM 4638 C CA . ARG B 1 183 ? 18.132 62.114 20.449 1.00 36.62 183 ARG B CA 1
ATOM 4639 C C . ARG B 1 183 ? 17.175 63.171 20.989 1.00 36.00 183 ARG B C 1
ATOM 4640 O O . ARG B 1 183 ? 17.258 63.568 22.151 1.00 33.84 183 ARG B O 1
ATOM 4648 N N . VAL B 1 184 ? 16.272 63.628 20.131 1.00 34.54 184 VAL B N 1
ATOM 4649 C CA . VAL B 1 184 ? 15.320 64.664 20.501 1.00 33.58 184 VAL B CA 1
ATOM 4650 C C . VAL B 1 184 ? 14.152 64.197 21.372 1.00 33.79 184 VAL B C 1
ATOM 4651 O O . VAL B 1 184 ? 13.800 64.864 22.348 1.00 33.06 184 VAL B O 1
ATOM 4655 N N . LEU B 1 185 ? 13.568 63.051 21.040 1.00 31.93 185 LEU B N 1
ATOM 4656 C CA . LEU B 1 185 ? 12.405 62.564 21.780 1.00 30.72 185 LEU B CA 1
ATOM 4657 C C . LEU B 1 185 ? 12.587 61.440 22.788 1.00 31.00 185 LEU B C 1
ATOM 4658 O O . LEU B 1 185 ? 11.884 61.402 23.796 1.00 30.70 185 LEU B O 1
ATOM 4663 N N . PHE B 1 186 ? 13.508 60.521 22.525 1.00 32.20 186 PHE B N 1
ATOM 4664 C CA . PHE B 1 186 ? 13.695 59.375 23.410 1.00 33.52 186 PHE B CA 1
ATOM 4665 C C . PHE B 1 186 ? 14.873 59.456 24.370 1.00 36.83 186 PHE B C 1
ATOM 4666 O O . PHE B 1 186 ? 14.742 59.111 25.543 1.00 34.97 186 PHE B O 1
ATOM 4674 N N . GLY B 1 187 ? 16.020 59.905 23.874 1.00 38.80 187 GLY B N 1
ATOM 4675 C CA . GLY B 1 187 ? 17.186 60.018 24.729 1.00 44.05 187 GLY B CA 1
ATOM 4676 C C . GLY B 1 187 ? 18.066 58.786 24.698 1.00 47.68 187 GLY B C 1
ATOM 4677 O O . GLY B 1 187 ? 18.703 58.445 25.696 1.00 48.18 187 GLY B O 1
ATOM 4678 N N . GLU B 1 188 ? 18.093 58.116 23.550 1.00 51.87 188 GLU B N 1
ATOM 4679 C CA . GLU B 1 188 ? 18.911 56.921 23.360 1.00 54.98 188 GLU B CA 1
ATOM 4680 C C . GLU B 1 188 ? 18.744 55.912 24.493 1.00 55.82 188 GLU B C 1
ATOM 4681 O O . GLU B 1 188 ? 19.620 55.078 24.728 1.00 57.00 188 GLU B O 1
ATOM 4687 N N . SER B 1 198 ? 19.428 65.783 28.620 1.00 57.91 198 SER B N 1
ATOM 4688 C CA . SER B 1 198 ? 19.104 64.802 29.649 1.00 57.30 198 SER B CA 1
ATOM 4689 C C . SER B 1 198 ? 17.605 64.813 29.940 1.00 56.51 198 SER B C 1
ATOM 4690 O O . SER B 1 198 ? 16.955 65.857 29.866 1.00 56.20 198 SER B O 1
ATOM 4693 N N . ARG B 1 199 ? 17.064 63.645 30.275 1.00 55.62 199 ARG B N 1
ATOM 4694 C CA . ARG B 1 199 ? 15.639 63.504 30.563 1.00 54.68 199 ARG B CA 1
ATOM 4695 C C . ARG B 1 199 ? 15.289 63.706 32.033 1.00 52.90 199 ARG B C 1
ATOM 4696 O O . ARG B 1 199 ? 16.135 63.544 32.916 1.00 53.32 199 ARG B O 1
ATOM 4704 N N . GLU B 1 200 ? 14.031 64.060 32.284 1.00 49.46 200 GLU B N 1
ATOM 4705 C CA . GLU B 1 200 ? 13.540 64.271 33.640 1.00 45.35 200 GLU B CA 1
ATOM 4706 C C . GLU B 1 200 ? 13.413 62.918 34.327 1.00 43.65 200 GLU B C 1
ATOM 4707 O O . GLU B 1 200 ? 13.370 61.879 33.668 1.00 42.95 200 GLU B O 1
ATOM 4713 N N . GLU B 1 201 ? 13.343 62.939 35.652 1.00 41.34 201 GLU B N 1
ATOM 4714 C CA . GLU B 1 201 ? 13.222 61.719 36.439 1.00 40.62 201 GLU B CA 1
ATOM 4715 C C . GLU B 1 201 ? 11.900 60.997 36.204 1.00 38.24 201 GLU B C 1
ATOM 4716 O O . GLU B 1 201 ? 11.886 59.828 35.820 1.00 36.41 201 GLU B O 1
ATOM 4722 N N . GLY B 1 202 ? 10.792 61.695 36.444 1.00 35.38 202 GLY B N 1
ATOM 4723 C CA . GLY B 1 202 ? 9.486 61.079 36.278 1.00 33.80 202 GLY B CA 1
ATOM 4724 C C . GLY B 1 202 ? 8.424 61.918 35.595 1.00 29.81 202 GLY B C 1
ATOM 4725 O O . GLY B 1 202 ? 8.732 62.926 34.961 1.00 29.96 202 GLY B O 1
ATOM 4726 N N . VAL B 1 203 ? 7.165 61.505 35.742 1.00 29.26 203 VAL B N 1
ATOM 4727 C CA . VAL B 1 203 ? 6.040 62.191 35.108 1.00 28.22 203 VAL B CA 1
ATOM 4728 C C . VAL B 1 203 ? 5.548 63.426 35.860 1.00 28.08 203 VAL B C 1
ATOM 4729 O O . VAL B 1 203 ? 4.672 64.150 35.382 1.00 26.21 203 VAL B O 1
ATOM 4733 N N . ILE B 1 204 ? 6.101 63.648 37.048 1.00 26.76 204 ILE B N 1
ATOM 4734 C CA . ILE B 1 204 ? 5.770 64.830 37.833 1.00 25.90 204 ILE B CA 1
ATOM 4735 C C . ILE B 1 204 ? 7.122 65.503 38.034 1.00 25.12 204 ILE B C 1
ATOM 4736 O O . ILE B 1 204 ? 8.033 64.910 38.607 1.00 25.65 204 ILE B O 1
ATOM 4741 N N . VAL B 1 205 ? 7.255 66.728 37.542 1.00 26.21 205 VAL B N 1
ATOM 4742 C CA . VAL B 1 205 ? 8.514 67.456 37.641 1.00 28.06 205 VAL B CA 1
ATOM 4743 C C . VAL B 1 205 ? 8.345 68.822 38.299 1.00 29.54 205 VAL B C 1
ATOM 4744 O O . VAL B 1 205 ? 7.250 69.386 38.313 1.00 28.77 205 VAL B O 1
ATOM 4748 N N . GLU B 1 206 ? 9.433 69.351 38.849 1.00 32.11 206 GLU B N 1
ATOM 4749 C CA . GLU B 1 206 ? 9.378 70.665 39.471 1.00 34.14 206 GLU B CA 1
ATOM 4750 C C . GLU B 1 206 ? 9.866 71.679 38.447 1.00 34.98 206 GLU B C 1
ATOM 4751 O O . GLU B 1 206 ? 10.937 71.514 37.867 1.00 35.83 206 GLU B O 1
ATOM 4757 N N . LEU B 1 207 ? 9.071 72.716 38.212 1.00 35.84 207 LEU B N 1
ATOM 4758 C CA . LEU B 1 207 ? 9.446 73.761 37.271 1.00 38.10 207 LEU B CA 1
ATOM 4759 C C . LEU B 1 207 ? 9.935 74.952 38.081 1.00 40.27 207 LEU B C 1
ATOM 4760 O O . LEU B 1 207 ? 9.540 75.129 39.234 1.00 39.44 207 LEU B O 1
ATOM 4765 N N . LYS B 1 208 ? 10.801 75.762 37.485 1.00 43.24 208 LYS B N 1
ATOM 4766 C CA . LYS B 1 208 ? 11.295 76.947 38.168 1.00 45.62 208 LYS B CA 1
ATOM 4767 C C . LYS B 1 208 ? 10.115 77.904 38.252 1.00 46.71 208 LYS B C 1
ATOM 4768 O O . LYS B 1 208 ? 9.244 77.897 37.382 1.00 46.21 208 LYS B O 1
ATOM 4774 N N . ARG B 1 209 ? 10.078 78.717 39.300 1.00 47.52 209 ARG B N 1
ATOM 4775 C CA . ARG B 1 209 ? 8.992 79.675 39.470 1.00 48.95 209 ARG B CA 1
ATOM 4776 C C . ARG B 1 209 ? 8.824 80.525 38.214 1.00 49.88 209 ARG B C 1
ATOM 4777 O O . ARG B 1 209 ? 7.719 80.950 37.885 1.00 50.71 209 ARG B O 1
ATOM 4785 N N . GLU B 1 210 ? 9.927 80.760 37.510 1.00 51.85 210 GLU B N 1
ATOM 4786 C CA . GLU B 1 210 ? 9.902 81.565 36.293 1.00 54.21 210 GLU B CA 1
ATOM 4787 C C . GLU B 1 210 ? 9.156 80.878 35.150 1.00 54.75 210 GLU B C 1
ATOM 4788 O O . GLU B 1 210 ? 8.520 81.539 34.330 1.00 54.73 210 GLU B O 1
ATOM 4794 N N . GLN B 1 211 ? 9.239 79.553 35.096 1.00 56.16 211 GLN B N 1
ATOM 4795 C CA . GLN B 1 211 ? 8.563 78.792 34.048 1.00 57.26 211 GLN B CA 1
ATOM 4796 C C . GLN B 1 211 ? 7.059 78.768 34.306 1.00 57.43 211 GLN B C 1
ATOM 4797 O O . GLN B 1 211 ? 6.256 78.917 33.385 1.00 56.43 211 GLN B O 1
ATOM 4803 N N . ILE B 1 212 ? 6.688 78.580 35.569 1.00 58.29 212 ILE B N 1
ATOM 4804 C CA . ILE B 1 212 ? 5.286 78.537 35.970 1.00 58.88 212 ILE B CA 1
ATOM 4805 C C . ILE B 1 212 ? 4.547 79.772 35.464 1.00 60.07 212 ILE B C 1
ATOM 4806 O O . ILE B 1 212 ? 3.435 79.675 34.947 1.00 59.25 212 ILE B O 1
ATOM 4811 N N . GLN B 1 213 ? 5.176 80.933 35.621 1.00 62.16 213 GLN B N 1
ATOM 4812 C CA . GLN B 1 213 ? 4.585 82.194 35.188 1.00 64.92 213 GLN B CA 1
ATOM 4813 C C . GLN B 1 213 ? 4.509 82.264 33.666 1.00 65.91 213 GLN B C 1
ATOM 4814 O O . GLN B 1 213 ? 3.608 82.886 33.107 1.00 65.72 213 GLN B O 1
ATOM 4820 N N . GLU B 1 214 ? 5.464 81.621 33.004 1.00 68.06 214 GLU B N 1
ATOM 4821 C CA . GLU B 1 214 ? 5.513 81.601 31.548 1.00 70.76 214 GLU B CA 1
ATOM 4822 C C . GLU B 1 214 ? 4.379 80.746 30.982 1.00 72.09 214 GLU B C 1
ATOM 4823 O O . GLU B 1 214 ? 4.233 80.619 29.768 1.00 72.49 214 GLU B O 1
ATOM 4829 N N . LEU B 1 215 ? 3.579 80.164 31.872 1.00 73.67 215 LEU B N 1
ATOM 4830 C CA . LEU B 1 215 ? 2.459 79.318 31.471 1.00 74.59 215 LEU B CA 1
ATOM 4831 C C . LEU B 1 215 ? 1.148 79.778 32.099 1.00 75.53 215 LEU B C 1
ATOM 4832 O O . LEU B 1 215 ? 0.159 79.044 32.098 1.00 75.75 215 LEU B O 1
ATOM 4837 N N . MET B 1 216 ? 1.143 80.994 32.635 1.00 76.34 216 MET B N 1
ATOM 4838 C CA . MET B 1 216 ? -0.049 81.542 33.273 1.00 77.14 216 MET B CA 1
ATOM 4839 C C . MET B 1 216 ? -0.715 82.622 32.427 1.00 77.70 216 MET B C 1
ATOM 4840 O O . MET B 1 216 ? -1.874 82.975 32.658 1.00 77.65 216 MET B O 1
ATOM 4845 N N . LYS B 1 217 ? 0.015 83.140 31.444 1.00 78.29 217 LYS B N 1
ATOM 4846 C CA . LYS B 1 217 ? -0.505 84.197 30.585 1.00 79.11 217 LYS B CA 1
ATOM 4847 C C . LYS B 1 217 ? -1.808 83.846 29.866 1.00 79.73 217 LYS B C 1
ATOM 4848 O O . LYS B 1 217 ? -2.638 84.723 29.619 1.00 79.77 217 LYS B O 1
ATOM 4854 N N . HIS B 1 218 ? -1.994 82.571 29.535 1.00 80.22 218 HIS B N 1
ATOM 4855 C CA . HIS B 1 218 ? -3.210 82.145 28.845 1.00 80.62 218 HIS B CA 1
ATOM 4856 C C . HIS B 1 218 ? -4.184 81.400 29.753 1.00 80.47 218 HIS B C 1
ATOM 4857 O O . HIS B 1 218 ? -5.270 81.009 29.321 1.00 80.15 218 HIS B O 1
ATOM 4864 N N . ALA B 1 219 ? -3.799 81.210 31.011 1.00 80.22 219 ALA B N 1
ATOM 4865 C CA . ALA B 1 219 ? -4.648 80.515 31.970 1.00 80.19 219 ALA B CA 1
ATOM 4866 C C . ALA B 1 219 ? -5.950 81.280 32.185 1.00 80.27 219 ALA B C 1
ATOM 4867 O O . ALA B 1 219 ? -5.944 82.414 32.663 1.00 79.70 219 ALA B O 1
ATOM 4869 N N . LYS B 1 220 ? -7.065 80.652 31.825 1.00 80.74 220 LYS B N 1
ATOM 4870 C CA . LYS B 1 220 ? -8.378 81.268 31.978 1.00 82.05 220 LYS B CA 1
ATOM 4871 C C . LYS B 1 220 ? -8.824 81.215 33.436 1.00 82.94 220 LYS B C 1
ATOM 4872 O O . LYS B 1 220 ? -9.028 80.135 33.992 1.00 82.34 220 LYS B O 1
ATOM 4878 N N . SER B 1 221 ? -8.977 82.385 34.048 1.00 84.16 221 SER B N 1
ATOM 4879 C CA . SER B 1 221 ? -9.398 82.471 35.442 1.00 85.61 221 SER B CA 1
ATOM 4880 C C . SER B 1 221 ? -10.889 82.181 35.583 1.00 86.51 221 SER B C 1
ATOM 4881 O O . SER B 1 221 ? -11.641 82.252 34.610 1.00 86.54 221 SER B O 1
ATOM 4884 N N . SER B 1 222 ? -11.308 81.854 36.802 1.00 87.70 222 SER B N 1
ATOM 4885 C CA . SER B 1 222 ? -12.708 81.550 37.082 1.00 89.10 222 SER B CA 1
ATOM 4886 C C . SER B 1 222 ? -13.617 82.660 36.558 1.00 89.93 222 SER B C 1
ATOM 4887 O O . SER B 1 222 ? -13.308 83.844 36.695 1.00 89.80 222 SER B O 1
ATOM 4890 N N . SER B 1 223 ? -14.738 82.271 35.958 1.00 91.13 223 SER B N 1
ATOM 4891 C CA . SER B 1 223 ? -15.685 83.236 35.409 1.00 92.32 223 SER B CA 1
ATOM 4892 C C . SER B 1 223 ? -16.989 83.270 36.202 1.00 93.19 223 SER B C 1
ATOM 4893 O O . SER B 1 223 ? -16.994 83.072 37.419 1.00 93.24 223 SER B O 1
ATOM 4896 N N . ARG B 1 224 ? -18.092 83.525 35.503 1.00 93.95 224 ARG B N 1
ATOM 4897 C CA . ARG B 1 224 ? -19.409 83.590 36.129 1.00 94.48 224 ARG B CA 1
ATOM 4898 C C . ARG B 1 224 ? -20.129 82.251 35.994 1.00 94.83 224 ARG B C 1
ATOM 4899 O O . ARG B 1 224 ? -19.496 81.195 36.017 1.00 95.12 224 ARG B O 1
ATOM 4907 N N . LYS B 1 225 ? -21.451 82.297 35.856 1.00 95.05 225 LYS B N 1
ATOM 4908 C CA . LYS B 1 225 ? -22.246 81.083 35.712 1.00 95.06 225 LYS B CA 1
ATOM 4909 C C . LYS B 1 225 ? -21.743 80.240 34.544 1.00 95.29 225 LYS B C 1
ATOM 4910 O O . LYS B 1 225 ? -22.502 79.898 33.636 1.00 95.51 225 LYS B O 1
ATOM 4916 N N . SER B 1 228 ? -22.002 77.549 32.240 1.00 70.39 228 SER B N 1
ATOM 4917 C CA . SER B 1 228 ? -22.832 76.428 31.813 1.00 70.67 228 SER B CA 1
ATOM 4918 C C . SER B 1 228 ? -22.329 75.838 30.502 1.00 70.15 228 SER B C 1
ATOM 4919 O O . SER B 1 228 ? -23.118 75.468 29.632 1.00 70.32 228 SER B O 1
ATOM 4922 N N . SER B 1 229 ? -21.011 75.754 30.362 1.00 69.67 229 SER B N 1
ATOM 4923 C CA . SER B 1 229 ? -20.411 75.207 29.152 1.00 69.15 229 SER B CA 1
ATOM 4924 C C . SER B 1 229 ? -19.814 73.834 29.442 1.00 68.72 229 SER B C 1
ATOM 4925 O O . SER B 1 229 ? -19.312 73.586 30.539 1.00 68.21 229 SER B O 1
ATOM 4928 N N . GLN B 1 230 ? -19.874 72.941 28.459 1.00 68.22 230 GLN B N 1
ATOM 4929 C CA . GLN B 1 230 ? -19.334 71.597 28.629 1.00 68.35 230 GLN B CA 1
ATOM 4930 C C . GLN B 1 230 ? -17.814 71.590 28.619 1.00 66.91 230 GLN B C 1
ATOM 4931 O O . GLN B 1 230 ? -17.193 70.559 28.867 1.00 67.14 230 GLN B O 1
ATOM 4937 N N . ASP B 1 231 ? -17.217 72.741 28.332 1.00 65.11 231 ASP B N 1
ATOM 4938 C CA . ASP B 1 231 ? -15.765 72.849 28.292 1.00 63.44 231 ASP B CA 1
ATOM 4939 C C . ASP B 1 231 ? -15.198 73.380 29.602 1.00 60.76 231 ASP B C 1
ATOM 4940 O O . ASP B 1 231 ? -14.543 72.650 30.346 1.00 61.30 231 ASP B O 1
ATOM 4945 N N . GLU B 1 232 ? -15.459 74.653 29.876 1.00 57.15 232 GLU B N 1
ATOM 4946 C CA . GLU B 1 232 ? -14.965 75.309 31.080 1.00 54.17 232 GLU B CA 1
ATOM 4947 C C . GLU B 1 232 ? -15.356 74.622 32.382 1.00 50.11 232 GLU B C 1
ATOM 4948 O O . GLU B 1 232 ? -16.395 73.966 32.471 1.00 50.11 232 GLU B O 1
ATOM 4954 N N . PRO B 1 233 ? -14.514 74.770 33.416 1.00 46.22 233 PRO B N 1
ATOM 4955 C CA . PRO B 1 233 ? -14.765 74.170 34.728 1.00 43.67 233 PRO B CA 1
ATOM 4956 C C . PRO B 1 233 ? -15.907 74.881 35.444 1.00 41.31 233 PRO B C 1
ATOM 4957 O O . PRO B 1 233 ? -16.394 75.914 34.983 1.00 40.19 233 PRO B O 1
ATOM 4961 N N . PHE B 1 234 ? -16.332 74.319 36.569 1.00 38.51 234 PHE B N 1
ATOM 4962 C CA . PHE B 1 234 ? -17.413 74.904 37.350 1.00 36.78 234 PHE B CA 1
ATOM 4963 C C . PHE B 1 234 ? -17.129 74.817 38.847 1.00 36.39 234 PHE B C 1
ATOM 4964 O O . PHE B 1 234 ? -16.332 73.992 39.296 1.00 33.74 234 PHE B O 1
ATOM 4972 N N . ASN B 1 235 ? -17.788 75.680 39.613 1.00 36.34 235 ASN B N 1
ATOM 4973 C CA . ASN B 1 235 ? -17.617 75.725 41.060 1.00 38.20 235 ASN B CA 1
ATOM 4974 C C . ASN B 1 235 ? -18.952 75.438 41.735 1.00 38.27 235 ASN B C 1
ATOM 4975 O O . ASN B 1 235 ? -19.890 76.226 41.617 1.00 39.60 235 ASN B O 1
ATOM 4980 N N . LEU B 1 236 ? -19.045 74.317 42.442 1.00 38.78 236 LEU B N 1
ATOM 4981 C CA . LEU B 1 236 ? -20.298 73.979 43.107 1.00 40.11 236 LEU B CA 1
ATOM 4982 C C . LEU B 1 236 ? -20.514 74.860 44.328 1.00 39.97 236 LEU B C 1
ATOM 4983 O O . LEU B 1 236 ? -21.650 75.085 44.741 1.00 42.23 236 LEU B O 1
ATOM 4988 N N . ARG B 1 237 ? -19.425 75.359 44.901 1.00 41.38 237 ARG B N 1
ATOM 4989 C CA . ARG B 1 237 ? -19.522 76.215 46.075 1.00 43.39 237 ARG B CA 1
ATOM 4990 C C . ARG B 1 237 ? -19.822 77.655 45.659 1.00 45.62 237 ARG B C 1
ATOM 4991 O O . ARG B 1 237 ? -19.751 78.577 46.471 1.00 46.84 237 ARG B O 1
ATOM 5006 N N . ASN B 1 238 ? -20.168 77.834 44.386 1.00 47.02 238 ASN B N 1
ATOM 5007 C CA . ASN B 1 238 ? -20.500 79.148 43.847 1.00 48.68 238 ASN B CA 1
ATOM 5008 C C . ASN B 1 238 ? -22.007 79.208 43.611 1.00 48.84 238 ASN B C 1
ATOM 5009 O O . ASN B 1 238 ? -22.478 79.498 42.511 1.00 49.97 238 ASN B O 1
ATOM 5014 N N . SER B 1 239 ? -22.754 78.909 44.665 1.00 47.97 239 SER B N 1
ATOM 5015 C CA . SER B 1 239 ? -24.206 78.917 44.633 1.00 46.89 239 SER B CA 1
ATOM 5016 C C . SER B 1 239 ? -24.652 78.877 46.083 1.00 44.87 239 SER B C 1
ATOM 5017 O O . SER B 1 239 ? -23.846 78.609 46.973 1.00 45.84 239 SER B O 1
ATOM 5020 N N . LYS B 1 240 ? -25.926 79.153 46.328 1.00 43.09 240 LYS B N 1
ATOM 5021 C CA . LYS B 1 240 ? -26.433 79.119 47.689 1.00 40.90 240 LYS B CA 1
ATOM 5022 C C . LYS B 1 240 ? -26.446 77.664 48.128 1.00 37.67 240 LYS B C 1
ATOM 5023 O O . LYS B 1 240 ? -26.870 76.790 47.374 1.00 36.64 240 LYS B O 1
ATOM 5029 N N . PRO B 1 241 ? -25.961 77.380 49.345 1.00 35.61 241 PRO B N 1
ATOM 5030 C CA . PRO B 1 241 ? -25.954 75.994 49.820 1.00 33.88 241 PRO B CA 1
ATOM 5031 C C . PRO B 1 241 ? -27.396 75.507 49.849 1.00 32.94 241 PRO B C 1
ATOM 5032 O O . PRO B 1 241 ? -28.316 76.312 50.007 1.00 33.04 241 PRO B O 1
ATOM 5036 N N . ILE B 1 242 ? -27.607 74.206 49.695 1.00 30.64 242 ILE B N 1
ATOM 5037 C CA . ILE B 1 242 ? -28.963 73.685 49.744 1.00 29.81 242 ILE B CA 1
ATOM 5038 C C . ILE B 1 242 ? -29.387 73.579 51.210 1.00 29.77 242 ILE B C 1
ATOM 5039 O O . ILE B 1 242 ? -30.563 73.720 51.530 1.00 31.58 242 ILE B O 1
ATOM 5044 N N . TYR B 1 243 ? -28.424 73.336 52.095 1.00 29.51 243 TYR B N 1
ATOM 5045 C CA . TYR B 1 243 ? -28.700 73.276 53.532 1.00 30.16 243 TYR B CA 1
ATOM 5046 C C . TYR B 1 243 ? -27.648 74.144 54.204 1.00 30.17 243 TYR B C 1
ATOM 5047 O O . TYR B 1 243 ? -26.474 74.101 53.836 1.00 29.78 243 TYR B O 1
ATOM 5056 N N . SER B 1 244 ? -28.057 74.928 55.193 1.00 31.54 244 SER B N 1
ATOM 5057 C CA . SER B 1 244 ? -27.104 75.787 55.877 1.00 33.28 244 SER B CA 1
ATOM 5058 C C . SER B 1 244 ? -27.590 76.285 57.227 1.00 34.02 244 SER B C 1
ATOM 5059 O O . SER B 1 244 ? -28.714 76.762 57.356 1.00 36.08 244 SER B O 1
ATOM 5062 N N . ASN B 1 245 ? -26.732 76.158 58.233 1.00 34.56 245 ASN B N 1
ATOM 5063 C CA . ASN B 1 245 ? -27.040 76.640 59.571 1.00 34.68 245 ASN B CA 1
ATOM 5064 C C . ASN B 1 245 ? -25.778 76.683 60.422 1.00 34.45 245 ASN B C 1
ATOM 5065 O O . ASN B 1 245 ? -24.672 76.461 59.925 1.00 35.17 245 ASN B O 1
ATOM 5070 N N . LYS B 1 246 ? -25.955 76.974 61.703 1.00 34.62 246 LYS B N 1
ATOM 5071 C CA . LYS B 1 246 ? -24.855 77.084 62.652 1.00 36.36 246 LYS B CA 1
ATOM 5072 C C . LYS B 1 246 ? -23.905 75.882 62.687 1.00 34.82 246 LYS B C 1
ATOM 5073 O O . LYS B 1 246 ? -22.714 76.037 62.955 1.00 32.63 246 LYS B O 1
ATOM 5079 N N . PHE B 1 247 ? -24.424 74.693 62.399 1.00 34.01 247 PHE B N 1
ATOM 5080 C CA . PHE B 1 247 ? -23.608 73.480 62.446 1.00 34.00 247 PHE B CA 1
ATOM 5081 C C . PHE B 1 247 ? -22.990 73.013 61.128 1.00 34.04 247 PHE B C 1
ATOM 5082 O O . PHE B 1 247 ? -22.044 72.220 61.127 1.00 33.94 247 PHE B O 1
ATOM 5090 N N . GLY B 1 248 ? -23.515 73.487 60.008 1.00 32.43 248 GLY B N 1
ATOM 5091 C CA . GLY B 1 248 ? -22.945 73.076 58.740 1.00 32.99 248 GLY B CA 1
ATOM 5092 C C . GLY B 1 248 ? -23.662 73.603 57.520 1.00 32.41 248 GLY B C 1
ATOM 5093 O O . GLY B 1 248 ? -24.762 74.153 57.614 1.00 32.72 248 GLY B O 1
ATOM 5094 N N . ARG B 1 249 ? -23.021 73.442 56.367 1.00 31.05 249 ARG B N 1
ATOM 5095 C CA . ARG B 1 249 ? -23.596 73.874 55.105 1.00 31.29 249 ARG B CA 1
ATOM 5096 C C . ARG B 1 249 ? -23.292 72.837 54.034 1.00 29.26 249 ARG B C 1
ATOM 5097 O O . ARG B 1 249 ? -22.242 72.186 54.048 1.00 30.37 249 ARG B O 1
ATOM 5105 N N . TRP B 1 250 ? -24.224 72.696 53.106 1.00 28.50 250 TRP B N 1
ATOM 5106 C CA . TRP B 1 250 ? -24.126 71.706 52.041 1.00 26.40 250 TRP B CA 1
ATOM 5107 C C . TRP B 1 250 ? -24.284 72.344 50.669 1.00 25.08 250 TRP B C 1
ATOM 5108 O O . TRP B 1 250 ? -25.336 72.904 50.360 1.00 24.98 250 TRP B O 1
ATOM 5119 N N . TYR B 1 251 ? -23.233 72.270 49.856 1.00 23.33 251 TYR B N 1
ATOM 5120 C CA . TYR B 1 251 ? -23.279 72.805 48.502 1.00 25.36 251 TYR B CA 1
ATOM 5121 C C . TYR B 1 251 ? -23.462 71.610 47.575 1.00 25.54 251 TYR B C 1
ATOM 5122 O O . TYR B 1 251 ? -22.905 70.541 47.824 1.00 23.46 251 TYR B O 1
ATOM 5131 N N . GLU B 1 252 ? -24.234 71.784 46.511 1.00 24.86 252 GLU B N 1
ATOM 5132 C CA . GLU B 1 252 ? -24.460 70.679 45.596 1.00 26.68 252 GLU B CA 1
ATOM 5133 C C . GLU B 1 252 ? -24.786 71.147 44.189 1.00 28.63 252 GLU B C 1
ATOM 5134 O O . GLU B 1 252 ? -25.548 72.091 44.002 1.00 28.37 252 GLU B O 1
ATOM 5140 N N . MET B 1 253 ? -24.187 70.492 43.201 1.00 29.39 253 MET B N 1
ATOM 5141 C CA . MET B 1 253 ? -24.473 70.813 41.811 1.00 31.39 253 MET B CA 1
ATOM 5142 C C . MET B 1 253 ? -24.954 69.519 41.176 1.00 31.27 253 MET B C 1
ATOM 5143 O O . MET B 1 253 ? -24.308 68.477 41.303 1.00 30.91 253 MET B O 1
ATOM 5148 N N . THR B 1 254 ? -26.092 69.586 40.501 1.00 30.06 254 THR B N 1
ATOM 5149 C CA . THR B 1 254 ? -26.672 68.404 39.888 1.00 30.17 254 THR B CA 1
ATOM 5150 C C . THR B 1 254 ? -26.609 68.438 38.370 1.00 31.35 254 THR B C 1
ATOM 5151 O O . THR B 1 254 ? -26.331 69.480 37.770 1.00 29.20 254 THR B O 1
ATOM 5155 N N . PRO B 1 255 ? -26.856 67.287 37.724 1.00 33.13 255 PRO B N 1
ATOM 5156 C CA . PRO B 1 255 ? -26.816 67.241 36.260 1.00 35.60 255 PRO B CA 1
ATOM 5157 C C . PRO B 1 255 ? -27.791 68.233 35.635 1.00 38.11 255 PRO B C 1
ATOM 5158 O O . PRO B 1 255 ? -27.606 68.676 34.504 1.00 38.29 255 PRO B O 1
ATOM 5162 N N . GLU B 1 256 ? -28.825 68.588 36.388 1.00 41.35 256 GLU B N 1
ATOM 5163 C CA . GLU B 1 256 ? -29.817 69.535 35.907 1.00 44.50 256 GLU B CA 1
ATOM 5164 C C . GLU B 1 256 ? -29.221 70.938 35.811 1.00 45.14 256 GLU B C 1
ATOM 5165 O O . GLU B 1 256 ? -29.717 71.779 35.062 1.00 47.37 256 GLU B O 1
ATOM 5171 N N . LYS B 1 257 ? -28.147 71.183 36.557 1.00 44.81 257 LYS B N 1
ATOM 5172 C CA . LYS B 1 257 ? -27.505 72.496 36.566 1.00 44.80 257 LYS B CA 1
ATOM 5173 C C . LYS B 1 257 ? -26.186 72.583 35.806 1.00 43.25 257 LYS B C 1
ATOM 5174 O O . LYS B 1 257 ? -25.547 73.634 35.798 1.00 43.93 257 LYS B O 1
ATOM 5180 N N . ASN B 1 258 ? -25.770 71.490 35.175 1.00 40.39 258 ASN B N 1
ATOM 5181 C CA . ASN B 1 258 ? -24.520 71.495 34.425 1.00 38.73 258 ASN B CA 1
ATOM 5182 C C . ASN B 1 258 ? -24.473 70.368 33.396 1.00 37.68 258 ASN B C 1
ATOM 5183 O O . ASN B 1 258 ? -24.662 69.198 33.731 1.00 36.65 258 ASN B O 1
ATOM 5188 N N . PRO B 1 259 ? -24.216 70.715 32.122 1.00 36.91 259 PRO B N 1
ATOM 5189 C CA . PRO B 1 259 ? -24.141 69.765 31.010 1.00 35.54 259 PRO B CA 1
ATOM 5190 C C . PRO B 1 259 ? -23.071 68.685 31.160 1.00 34.24 259 PRO B C 1
ATOM 5191 O O . PRO B 1 259 ? -23.285 67.546 30.757 1.00 34.34 259 PRO B O 1
ATOM 5195 N N . GLN B 1 260 ? -21.920 69.038 31.724 1.00 32.94 260 GLN B N 1
ATOM 5196 C CA . GLN B 1 260 ? -20.862 68.055 31.921 1.00 32.27 260 GLN B CA 1
ATOM 5197 C C . GLN B 1 260 ? -21.372 67.017 32.916 1.00 32.03 260 GLN B C 1
ATOM 5198 O O . GLN B 1 260 ? -21.163 65.811 32.748 1.00 32.34 260 GLN B O 1
ATOM 5204 N N . LEU B 1 261 ? -22.056 67.495 33.949 1.00 30.17 261 LEU B N 1
ATOM 5205 C CA . LEU B 1 261 ? -22.610 66.621 34.972 1.00 29.85 261 LEU B CA 1
ATOM 5206 C C . LEU B 1 261 ? -23.775 65.811 34.415 1.00 29.66 261 LEU B C 1
ATOM 5207 O O . LEU B 1 261 ? -23.967 64.652 34.785 1.00 27.04 261 LEU B O 1
ATOM 5212 N N . LYS B 1 262 ? -24.549 66.414 33.517 1.00 29.35 262 LYS B N 1
ATOM 5213 C CA . LYS B 1 262 ? -25.684 65.710 32.937 1.00 30.96 262 LYS B CA 1
ATOM 5214 C C . LYS B 1 262 ? -25.203 64.560 32.066 1.00 31.39 262 LYS B C 1
ATOM 5215 O O . LYS B 1 262 ? -25.796 63.485 32.068 1.00 32.96 262 LYS B O 1
ATOM 5221 N N . ASP B 1 263 ? -24.130 64.797 31.317 1.00 31.09 263 ASP B N 1
ATOM 5222 C CA . ASP B 1 263 ? -23.564 63.769 30.452 1.00 31.69 263 ASP B CA 1
ATOM 5223 C C . ASP B 1 263 ? -23.156 62.550 31.267 1.00 29.72 263 ASP B C 1
ATOM 5224 O O . ASP B 1 263 ? -23.314 61.416 30.819 1.00 29.60 263 ASP B O 1
ATOM 5229 N N . LEU B 1 264 ? -22.638 62.788 32.467 1.00 25.35 264 LEU B N 1
ATOM 5230 C CA . LEU B 1 264 ? -22.199 61.699 33.338 1.00 25.40 264 LEU B CA 1
ATOM 5231 C C . LEU B 1 264 ? -23.289 61.165 34.268 1.00 23.90 264 LEU B C 1
ATOM 5232 O O . LEU B 1 264 ? -23.136 60.088 34.847 1.00 23.79 264 LEU B O 1
ATOM 5237 N N . ASP B 1 265 ? -24.383 61.914 34.389 1.00 22.51 265 ASP B N 1
ATOM 5238 C CA . ASP B 1 265 ? -25.484 61.581 35.289 1.00 21.71 265 ASP B CA 1
ATOM 5239 C C . ASP B 1 265 ? -24.893 61.499 36.693 1.00 22.22 265 ASP B C 1
ATOM 5240 O O . ASP B 1 265 ? -25.109 60.530 37.424 1.00 18.87 265 ASP B O 1
ATOM 5245 N N . VAL B 1 266 ? -24.139 62.534 37.055 1.00 20.47 266 VAL B N 1
ATOM 5246 C CA . VAL B 1 266 ? -23.487 62.606 38.354 1.00 22.24 266 VAL B CA 1
ATOM 5247 C C . VAL B 1 266 ? -23.694 63.965 39.015 1.00 22.35 266 VAL B C 1
ATOM 5248 O O . VAL B 1 266 ? -23.742 64.988 38.337 1.00 23.79 266 VAL B O 1
ATOM 5252 N N . PHE B 1 267 ? -23.843 63.978 40.335 1.00 23.09 267 PHE B N 1
ATOM 5253 C CA . PHE B 1 267 ? -23.938 65.250 41.029 1.00 22.03 267 PHE B CA 1
ATOM 5254 C C . PHE B 1 267 ? -22.705 65.328 41.911 1.00 22.82 267 PHE B C 1
ATOM 5255 O O . PHE B 1 267 ? -22.032 64.319 42.141 1.00 21.40 267 PHE B O 1
ATOM 5263 N N . ILE B 1 268 ? -22.370 66.529 42.361 1.00 22.27 268 ILE B N 1
ATOM 5264 C CA . ILE B 1 268 ? -21.221 66.689 43.234 1.00 23.15 268 ILE B CA 1
ATOM 5265 C C . ILE B 1 268 ? -21.670 67.487 44.450 1.00 24.25 268 ILE B C 1
ATOM 5266 O O . ILE B 1 268 ? -22.498 68.392 44.336 1.00 24.19 268 ILE B O 1
ATOM 5271 N N . SER B 1 269 ? -21.144 67.121 45.615 1.00 23.57 269 SER B N 1
ATOM 5272 C CA . SER B 1 269 ? -21.487 67.800 46.855 1.00 23.95 269 SER B CA 1
ATOM 5273 C C . SER B 1 269 ? -20.209 68.202 47.578 1.00 25.32 269 SER B C 1
ATOM 5274 O O . SER B 1 269 ? -19.165 67.566 47.421 1.00 23.53 269 SER B O 1
ATOM 5277 N N . SER B 1 270 ? -20.303 69.270 48.361 1.00 24.39 270 SER B N 1
ATOM 5278 C CA . SER B 1 270 ? -19.183 69.763 49.154 1.00 25.97 270 SER B CA 1
ATOM 5279 C C . SER B 1 270 ? -19.847 70.167 50.459 1.00 25.75 270 SER B C 1
ATOM 5280 O O . SER B 1 270 ? -20.660 71.093 50.487 1.00 23.56 270 SER B O 1
ATOM 5283 N N . VAL B 1 271 ? -19.510 69.465 51.534 1.00 25.42 271 VAL B N 1
ATOM 5284 C CA . VAL B 1 271 ? -20.135 69.723 52.821 1.00 25.50 271 VAL B CA 1
ATOM 5285 C C . VAL B 1 271 ? -19.176 70.159 53.917 1.00 27.57 271 VAL B C 1
ATOM 5286 O O . VAL B 1 271 ? -18.139 69.530 54.149 1.00 27.10 271 VAL B O 1
ATOM 5290 N N . ASP B 1 272 ? -19.546 71.244 54.589 1.00 27.28 272 ASP B N 1
ATOM 5291 C CA . ASP B 1 272 ? -18.770 71.803 55.687 1.00 28.01 272 ASP B CA 1
ATOM 5292 C C . ASP B 1 272 ? -19.520 71.530 56.983 1.00 26.91 272 ASP B C 1
ATOM 5293 O O . ASP B 1 272 ? -20.724 71.759 57.060 1.00 26.63 272 ASP B O 1
ATOM 5298 N N . MET B 1 273 ? -18.813 71.040 57.996 1.00 26.97 273 MET B N 1
ATOM 5299 C CA . MET B 1 273 ? -19.429 70.760 59.293 1.00 27.76 273 MET B CA 1
ATOM 5300 C C . MET B 1 273 ? -18.469 71.176 60.403 1.00 27.83 273 MET B C 1
ATOM 5301 O O . MET B 1 273 ? -17.277 70.901 60.327 1.00 27.63 273 MET B O 1
ATOM 5306 N N . LYS B 1 274 ? -18.976 71.845 61.432 1.00 30.72 274 LYS B N 1
ATOM 5307 C CA . LYS B 1 274 ? -18.093 72.249 62.519 1.00 32.40 274 LYS B CA 1
ATOM 5308 C C . LYS B 1 274 ? -18.043 71.138 63.553 1.00 32.11 274 LYS B C 1
ATOM 5309 O O . LYS B 1 274 ? -18.964 70.326 63.650 1.00 31.66 274 LYS B O 1
ATOM 5315 N N . GLU B 1 275 ? -16.951 71.090 64.307 1.00 32.55 275 GLU B N 1
ATOM 5316 C CA . GLU B 1 275 ? -16.780 70.076 65.337 1.00 33.03 275 GLU B CA 1
ATOM 5317 C C . GLU B 1 275 ? -18.045 69.990 66.177 1.00 32.36 275 GLU B C 1
ATOM 5318 O O . GLU B 1 275 ? -18.679 71.009 66.456 1.00 32.03 275 GLU B O 1
ATOM 5324 N N . GLY B 1 276 ? -18.411 68.771 66.565 1.00 31.45 276 GLY B N 1
ATOM 5325 C CA . GLY B 1 276 ? -19.597 68.572 67.380 1.00 31.48 276 GLY B CA 1
ATOM 5326 C C . GLY B 1 276 ? -20.915 68.547 66.626 1.00 31.78 276 GLY B C 1
ATOM 5327 O O . GLY B 1 276 ? -21.969 68.343 67.229 1.00 32.54 276 GLY B O 1
ATOM 5328 N N . ALA B 1 277 ? -20.872 68.746 65.313 1.00 30.48 277 ALA B N 1
ATOM 5329 C CA . ALA B 1 277 ? -22.093 68.749 64.514 1.00 30.11 277 ALA B CA 1
ATOM 5330 C C . ALA B 1 277 ? -22.500 67.356 64.040 1.00 29.15 277 ALA B C 1
ATOM 5331 O O . ALA B 1 277 ? -21.655 66.490 63.807 1.00 28.15 277 ALA B O 1
ATOM 5333 N N . LEU B 1 278 ? -23.806 67.152 63.909 1.00 28.67 278 LEU B N 1
ATOM 5334 C CA . LEU B 1 278 ? -24.338 65.880 63.445 1.00 27.62 278 LEU B CA 1
ATOM 5335 C C . LEU B 1 278 ? -25.155 66.073 62.178 1.00 26.24 278 LEU B C 1
ATOM 5336 O O . LEU B 1 278 ? -26.101 66.861 62.152 1.00 28.05 278 LEU B O 1
ATOM 5341 N N . LEU B 1 279 ? -24.766 65.377 61.117 1.00 25.41 279 LEU B N 1
ATOM 5342 C CA . LEU B 1 279 ? -25.520 65.425 59.872 1.00 22.77 279 LEU B CA 1
ATOM 5343 C C . LEU B 1 279 ? -26.582 64.369 60.146 1.00 23.30 279 LEU B C 1
ATOM 5344 O O . LEU B 1 279 ? -26.272 63.184 60.275 1.00 23.17 279 LEU B O 1
ATOM 5349 N N . LEU B 1 280 ? -27.827 64.811 60.261 1.00 22.72 280 LEU B N 1
ATOM 5350 C CA . LEU B 1 280 ? -28.938 63.927 60.584 1.00 24.35 280 LEU B CA 1
ATOM 5351 C C . LEU B 1 280 ? -29.125 62.715 59.689 1.00 24.41 280 LEU B C 1
ATOM 5352 O O . LEU B 1 280 ? -28.783 62.739 58.510 1.00 24.59 280 LEU B O 1
ATOM 5357 N N . PRO B 1 281 ? -29.671 61.629 60.257 1.00 25.57 281 PRO B N 1
ATOM 5358 C CA . PRO B 1 281 ? -29.929 60.395 59.516 1.00 24.70 281 PRO B CA 1
ATOM 5359 C C . PRO B 1 281 ? -30.728 60.762 58.267 1.00 24.33 281 PRO B C 1
ATOM 5360 O O . PRO B 1 281 ? -31.695 61.527 58.335 1.00 22.00 281 PRO B O 1
ATOM 5364 N N . HIS B 1 282 ? -30.306 60.233 57.127 1.00 23.12 282 HIS B N 1
ATOM 5365 C CA . HIS B 1 282 ? -30.968 60.509 55.865 1.00 22.79 282 HIS B CA 1
ATOM 5366 C C . HIS B 1 282 ? -30.528 59.472 54.848 1.00 22.94 282 HIS B C 1
ATOM 5367 O O . HIS B 1 282 ? -29.625 58.683 55.105 1.00 24.19 282 HIS B O 1
ATOM 5374 N N . TYR B 1 283 ? -31.175 59.481 53.692 1.00 22.61 283 TYR B N 1
ATOM 5375 C CA . TYR B 1 283 ? -30.790 58.581 52.621 1.00 23.68 283 TYR B CA 1
ATOM 5376 C C . TYR B 1 283 ? -31.082 59.253 51.290 1.00 23.12 283 TYR B C 1
ATOM 5377 O O . TYR B 1 283 ? -31.955 60.126 51.206 1.00 23.39 283 TYR B O 1
ATOM 5386 N N . SER B 1 284 ? -30.315 58.885 50.267 1.00 21.36 284 SER B N 1
ATOM 5387 C CA . SER B 1 284 ? -30.526 59.415 48.925 1.00 20.80 284 SER B CA 1
ATOM 5388 C C . SER B 1 284 ? -31.358 58.357 48.227 1.00 21.53 284 SER B C 1
ATOM 5389 O O . SER B 1 284 ? -30.994 57.181 48.218 1.00 20.53 284 SER B O 1
ATOM 5392 N N . SER B 1 285 ? -32.475 58.777 47.647 1.00 20.24 285 SER B N 1
ATOM 5393 C CA . SER B 1 285 ? -33.387 57.855 46.990 1.00 21.57 285 SER B CA 1
ATOM 5394 C C . SER B 1 285 ? -32.788 56.912 45.948 1.00 20.99 285 SER B C 1
ATOM 5395 O O . SER B 1 285 ? -33.005 55.694 46.009 1.00 20.89 285 SER B O 1
ATOM 5398 N N . LYS B 1 286 ? -32.028 57.458 45.004 1.00 20.74 286 LYS B N 1
ATOM 5399 C CA . LYS B 1 286 ? -31.473 56.627 43.941 1.00 21.16 286 LYS B CA 1
ATOM 5400 C C . LYS B 1 286 ? -29.989 56.803 43.638 1.00 22.14 286 LYS B C 1
ATOM 5401 O O . LYS B 1 286 ? -29.401 56.006 42.898 1.00 20.87 286 LYS B O 1
ATOM 5407 N N . ALA B 1 287 ? -29.374 57.838 44.200 1.00 20.97 287 ALA B N 1
ATOM 5408 C CA . ALA B 1 287 ? -27.965 58.082 43.932 1.00 19.11 287 ALA B CA 1
ATOM 5409 C C . ALA B 1 287 ? -27.050 57.245 44.812 1.00 20.60 287 ALA B C 1
ATOM 5410 O O . ALA B 1 287 ? -27.325 57.036 45.998 1.00 21.43 287 ALA B O 1
ATOM 5412 N N . ILE B 1 288 ? -25.971 56.750 44.215 1.00 20.31 288 ILE B N 1
ATOM 5413 C CA . ILE B 1 288 ? -24.973 55.969 44.936 1.00 20.37 288 ILE B CA 1
ATOM 5414 C C . ILE B 1 288 ? -23.895 56.999 45.224 1.00 21.52 288 ILE B C 1
ATOM 5415 O O . ILE B 1 288 ? -23.313 57.572 44.297 1.00 21.32 288 ILE B O 1
ATOM 5420 N N . VAL B 1 289 ? -23.621 57.229 46.502 1.00 20.30 289 VAL B N 1
ATOM 5421 C CA . VAL B 1 289 ? -22.656 58.249 46.880 1.00 20.58 289 VAL B CA 1
ATOM 5422 C C . VAL B 1 289 ? -21.263 57.776 47.272 1.00 19.67 289 VAL B C 1
ATOM 5423 O O . VAL B 1 289 ? -21.098 56.870 48.086 1.00 20.41 289 VAL B O 1
ATOM 5427 N N . ILE B 1 290 ? -20.266 58.417 46.668 1.00 19.05 290 ILE B N 1
ATOM 5428 C CA . ILE B 1 290 ? -18.863 58.134 46.935 1.00 21.22 290 ILE B CA 1
ATOM 5429 C C . ILE B 1 290 ? -18.298 59.407 47.554 1.00 21.84 290 ILE B C 1
ATOM 5430 O O . ILE B 1 290 ? -18.087 60.399 46.855 1.00 21.43 290 ILE B O 1
ATOM 5435 N N . MET B 1 291 ? -18.056 59.382 48.858 1.00 23.15 291 MET B N 1
ATOM 5436 C CA . MET B 1 291 ? -17.533 60.563 49.523 1.00 24.66 291 MET B CA 1
ATOM 5437 C C . MET B 1 291 ? -16.062 60.426 49.861 1.00 24.95 291 MET B C 1
ATOM 5438 O O . MET B 1 291 ? -15.544 59.321 50.033 1.00 24.99 291 MET B O 1
ATOM 5443 N N . VAL B 1 292 ? -15.385 61.565 49.934 1.00 24.38 292 VAL B N 1
ATOM 5444 C CA . VAL B 1 292 ? -13.974 61.588 50.272 1.00 26.53 292 VAL B CA 1
ATOM 5445 C C . VAL B 1 292 ? -13.754 62.706 51.281 1.00 26.46 292 VAL B C 1
ATOM 5446 O O . VAL B 1 292 ? -14.306 63.797 51.140 1.00 26.78 292 VAL B O 1
ATOM 5450 N N . ILE B 1 293 ? -12.975 62.422 52.319 1.00 27.27 293 ILE B N 1
ATOM 5451 C CA . ILE B 1 293 ? -12.697 63.421 53.338 1.00 27.08 293 ILE B CA 1
ATOM 5452 C C . ILE B 1 293 ? -11.608 64.360 52.844 1.00 27.39 293 ILE B C 1
ATOM 5453 O O . ILE B 1 293 ? -10.520 63.921 52.473 1.00 28.03 293 ILE B O 1
ATOM 5458 N N . ASN B 1 294 ? -11.920 65.651 52.821 1.00 26.39 294 ASN B N 1
ATOM 5459 C CA . ASN B 1 294 ? -10.966 66.665 52.394 1.00 27.04 294 ASN B CA 1
ATOM 5460 C C . ASN B 1 294 ? -10.059 66.961 53.589 1.00 27.68 294 ASN B C 1
ATOM 5461 O O . ASN B 1 294 ? -8.847 66.760 53.528 1.00 28.42 294 ASN B O 1
ATOM 5466 N N . GLU B 1 295 ? -10.664 67.428 54.677 1.00 29.51 295 GLU B N 1
ATOM 5467 C CA . GLU B 1 295 ? -9.935 67.737 55.902 1.00 32.49 295 GLU B CA 1
ATOM 5468 C C . GLU B 1 295 ? -10.842 67.549 57.109 1.00 32.48 295 GLU B C 1
ATOM 5469 O O . GLU B 1 295 ? -12.032 67.857 57.052 1.00 33.11 295 GLU B O 1
ATOM 5475 N N . GLY B 1 296 ? -10.274 67.040 58.199 1.00 33.19 296 GLY B N 1
ATOM 5476 C CA . GLY B 1 296 ? -11.046 66.833 59.412 1.00 32.09 296 GLY B CA 1
ATOM 5477 C C . GLY B 1 296 ? -11.287 65.376 59.753 1.00 32.27 296 GLY B C 1
ATOM 5478 O O . GLY B 1 296 ? -10.833 64.476 59.047 1.00 31.31 296 GLY B O 1
ATOM 5479 N N . GLU B 1 297 ? -11.996 65.140 60.851 1.00 32.06 297 GLU B N 1
ATOM 5480 C CA . GLU B 1 297 ? -12.309 63.782 61.277 1.00 32.48 297 GLU B CA 1
ATOM 5481 C C . GLU B 1 297 ? -13.802 63.666 61.551 1.00 31.87 297 GLU B C 1
ATOM 5482 O O . GLU B 1 297 ? -14.467 64.655 61.868 1.00 31.37 297 GLU B O 1
ATOM 5488 N N . ALA B 1 298 ? -14.332 62.456 61.426 1.00 30.76 298 ALA B N 1
ATOM 5489 C CA . ALA B 1 298 ? -15.747 62.246 61.661 1.00 30.37 298 ALA B CA 1
ATOM 5490 C C . ALA B 1 298 ? -16.074 60.780 61.878 1.00 30.14 298 ALA B C 1
ATOM 5491 O O . ALA B 1 298 ? -15.308 59.893 61.500 1.00 29.84 298 ALA B O 1
ATOM 5493 N N . LYS B 1 299 ? -17.213 60.541 62.515 1.00 30.09 299 LYS B N 1
ATOM 5494 C CA . LYS B 1 299 ? -17.696 59.191 62.752 1.00 29.41 299 LYS B CA 1
ATOM 5495 C C . LYS B 1 299 ? -18.879 59.053 61.816 1.00 27.52 299 LYS B C 1
ATOM 5496 O O . LYS B 1 299 ? -19.681 59.980 61.686 1.00 26.77 299 LYS B O 1
ATOM 5502 N N . ILE B 1 300 ? -18.986 57.912 61.150 1.00 25.13 300 ILE B N 1
ATOM 5503 C CA . ILE B 1 300 ? -20.095 57.707 60.236 1.00 24.41 300 ILE B CA 1
ATOM 5504 C C . ILE B 1 300 ? -20.781 56.383 60.524 1.00 24.25 300 ILE B C 1
ATOM 5505 O O . ILE B 1 300 ? -20.146 55.417 60.951 1.00 24.88 300 ILE B O 1
ATOM 5510 N N . GLU B 1 301 ? -22.092 56.364 60.331 1.00 22.98 301 GLU B N 1
ATOM 5511 C CA . GLU B 1 301 ? -22.875 55.158 60.536 1.00 23.78 301 GLU B CA 1
ATOM 5512 C C . GLU B 1 301 ? -23.755 54.971 59.314 1.00 23.36 301 GLU B C 1
ATOM 5513 O O . GLU B 1 301 ? -24.526 55.852 58.947 1.00 22.90 301 GLU B O 1
ATOM 5519 N N . LEU B 1 302 ? -23.599 53.821 58.675 1.00 22.88 302 LEU B N 1
ATOM 5520 C CA . LEU B 1 302 ? -24.370 53.471 57.491 1.00 23.70 302 LEU B CA 1
ATOM 5521 C C . LEU B 1 302 ? -25.255 52.297 57.888 1.00 23.92 302 LEU B C 1
ATOM 5522 O O . LEU B 1 302 ? -24.784 51.353 58.526 1.00 25.98 302 LEU B O 1
ATOM 5527 N N . VAL B 1 303 ? -26.527 52.352 57.515 1.00 23.34 303 VAL B N 1
ATOM 5528 C CA . VAL B 1 303 ? -27.450 51.278 57.847 1.00 23.99 303 VAL B CA 1
ATOM 5529 C C . VAL B 1 303 ? -27.815 50.442 56.632 1.00 25.20 303 VAL B C 1
ATOM 5530 O O . VAL B 1 303 ? -28.337 50.949 55.636 1.00 24.11 303 VAL B O 1
ATOM 5534 N N . GLY B 1 304 ? -27.517 49.154 56.724 1.00 27.24 304 GLY B N 1
ATOM 5535 C CA . GLY B 1 304 ? -27.828 48.232 55.653 1.00 31.91 304 GLY B CA 1
ATOM 5536 C C . GLY B 1 304 ? -28.674 47.115 56.231 1.00 36.22 304 GLY B C 1
ATOM 5537 O O . GLY B 1 304 ? -29.080 47.179 57.392 1.00 35.27 304 GLY B O 1
ATOM 5538 N N . LEU B 1 305 ? -28.943 46.092 55.431 1.00 40.63 305 LEU B N 1
ATOM 5539 C CA . LEU B 1 305 ? -29.742 44.967 55.893 1.00 45.58 305 LEU B CA 1
ATOM 5540 C C . LEU B 1 305 ? -29.060 43.651 55.539 1.00 49.26 305 LEU B C 1
ATOM 5541 O O . LEU B 1 305 ? -28.138 43.622 54.723 1.00 48.87 305 LEU B O 1
ATOM 5546 N N . SER B 1 306 ? -29.517 42.569 56.162 1.00 53.84 306 SER B N 1
ATOM 5547 C CA . SER B 1 306 ? -28.962 41.242 55.920 1.00 58.30 306 SER B CA 1
ATOM 5548 C C . SER B 1 306 ? -29.779 40.514 54.854 1.00 60.52 306 SER B C 1
ATOM 5549 O O . SER B 1 306 ? -30.505 41.140 54.083 1.00 60.93 306 SER B O 1
ATOM 5552 N N . ASP B 1 307 ? -29.660 39.190 54.817 1.00 63.55 307 ASP B N 1
ATOM 5553 C CA . ASP B 1 307 ? -30.387 38.384 53.840 1.00 65.64 307 ASP B CA 1
ATOM 5554 C C . ASP B 1 307 ? -31.506 37.586 54.505 1.00 66.13 307 ASP B C 1
ATOM 5555 O O . ASP B 1 307 ? -32.630 38.071 54.647 1.00 66.93 307 ASP B O 1
ATOM 5560 N N . GLN B 1 314 ? -40.135 33.377 56.890 1.00 91.52 314 GLN B N 1
ATOM 5561 C CA . GLN B 1 314 ? -40.332 32.714 55.607 1.00 91.45 314 GLN B CA 1
ATOM 5562 C C . GLN B 1 314 ? -38.990 32.304 55.006 1.00 91.53 314 GLN B C 1
ATOM 5563 O O . GLN B 1 314 ? -38.292 31.446 55.551 1.00 91.52 314 GLN B O 1
ATOM 5569 N N . GLU B 1 315 ? -38.633 32.920 53.883 1.00 91.20 315 GLU B N 1
ATOM 5570 C CA . GLU B 1 315 ? -37.373 32.616 53.215 1.00 90.93 315 GLU B CA 1
ATOM 5571 C C . GLU B 1 315 ? -36.246 33.469 53.784 1.00 90.32 315 GLU B C 1
ATOM 5572 O O . GLU B 1 315 ? -35.128 32.988 53.974 1.00 90.46 315 GLU B O 1
ATOM 5578 N N . GLU B 1 316 ? -36.545 34.737 54.051 1.00 89.46 316 GLU B N 1
ATOM 5579 C CA . GLU B 1 316 ? -35.551 35.650 54.603 1.00 88.32 316 GLU B CA 1
ATOM 5580 C C . GLU B 1 316 ? -36.170 36.623 55.601 1.00 87.00 316 GLU B C 1
ATOM 5581 O O . GLU B 1 316 ? -37.348 36.972 55.501 1.00 87.00 316 GLU B O 1
ATOM 5587 N N . SER B 1 317 ? -35.361 37.057 56.561 1.00 85.02 317 SER B N 1
ATOM 5588 C CA . SER B 1 317 ? -35.799 38.001 57.580 1.00 82.68 317 SER B CA 1
ATOM 5589 C C . SER B 1 317 ? -34.775 39.128 57.654 1.00 80.61 317 SER B C 1
ATOM 5590 O O . SER B 1 317 ? -33.922 39.153 58.542 1.00 80.80 317 SER B O 1
ATOM 5593 N N . LEU B 1 318 ? -34.867 40.055 56.705 1.00 77.61 318 LEU B N 1
ATOM 5594 C CA . LEU B 1 318 ? -33.952 41.187 56.627 1.00 74.20 318 LEU B CA 1
ATOM 5595 C C . LEU B 1 318 ? -33.655 41.830 57.978 1.00 71.69 318 LEU B C 1
ATOM 5596 O O . LEU B 1 318 ? -34.505 42.504 58.562 1.00 71.36 318 LEU B O 1
ATOM 5601 N N . GLU B 1 319 ? -32.439 41.609 58.468 1.00 68.45 319 GLU B N 1
ATOM 5602 C CA . GLU B 1 319 ? -32.003 42.169 59.740 1.00 64.96 319 GLU B CA 1
ATOM 5603 C C . GLU B 1 319 ? -31.163 43.412 59.480 1.00 61.52 319 GLU B C 1
ATOM 5604 O O . GLU B 1 319 ? -30.426 43.475 58.497 1.00 60.94 319 GLU B O 1
ATOM 5610 N N . VAL B 1 320 ? -31.276 44.400 60.361 1.00 57.01 320 VAL B N 1
ATOM 5611 C CA . VAL B 1 320 ? -30.528 45.640 60.204 1.00 52.69 320 VAL B CA 1
ATOM 5612 C C . VAL B 1 320 ? -29.086 45.525 60.692 1.00 49.29 320 VAL B C 1
ATOM 5613 O O . VAL B 1 320 ? -28.821 44.986 61.764 1.00 48.07 320 VAL B O 1
ATOM 5617 N N . GLN B 1 321 ? -28.161 46.033 59.885 1.00 44.72 321 GLN B N 1
ATOM 5618 C CA . GLN B 1 321 ? -26.741 46.014 60.213 1.00 41.58 321 GLN B CA 1
ATOM 5619 C C . GLN B 1 321 ? -26.211 47.441 60.249 1.00 38.28 321 GLN B C 1
ATOM 5620 O O . GLN B 1 321 ? -26.663 48.294 59.486 1.00 36.62 321 GLN B O 1
ATOM 5626 N N . ARG B 1 322 ? -25.262 47.706 61.139 1.00 34.73 322 ARG B N 1
ATOM 5627 C CA . ARG B 1 322 ? -24.671 49.033 61.218 1.00 33.06 322 ARG B CA 1
ATOM 5628 C C . ARG B 1 322 ? -23.225 48.984 60.747 1.00 32.06 322 ARG B C 1
ATOM 5629 O O . ARG B 1 322 ? -22.389 48.293 61.332 1.00 33.62 322 ARG B O 1
ATOM 5637 N N . TYR B 1 323 ? -22.941 49.710 59.672 1.00 29.13 323 TYR B N 1
ATOM 5638 C CA . TYR B 1 323 ? -21.596 49.782 59.115 1.00 28.42 323 TYR B CA 1
ATOM 5639 C C . TYR B 1 323 ? -21.020 51.122 59.550 1.00 28.47 323 TYR B C 1
ATOM 5640 O O . TYR B 1 323 ? -21.409 52.170 59.032 1.00 27.54 323 TYR B O 1
ATOM 5649 N N . ARG B 1 324 ? -20.104 51.092 60.513 1.00 27.64 324 ARG B N 1
ATOM 5650 C CA . ARG B 1 324 ? -19.515 52.327 61.015 1.00 28.01 324 ARG B CA 1
ATOM 5651 C C . ARG B 1 324 ? -18.038 52.452 60.693 1.00 26.66 324 ARG B C 1
ATOM 5652 O O . ARG B 1 324 ? -17.398 51.498 60.246 1.00 25.83 324 ARG B O 1
ATOM 5660 N N . ALA B 1 325 ? -17.497 53.641 60.926 1.00 26.90 325 ALA B N 1
ATOM 5661 C CA . ALA B 1 325 ? -16.089 53.886 60.673 1.00 27.51 325 ALA B CA 1
ATOM 5662 C C . ALA B 1 325 ? -15.664 55.255 61.155 1.00 28.88 325 ALA B C 1
ATOM 5663 O O . ALA B 1 325 ? -16.486 56.161 61.309 1.00 28.27 325 ALA B O 1
ATOM 5665 N N . GLU B 1 326 ? -14.367 55.387 61.409 1.00 30.61 326 GLU B N 1
ATOM 5666 C CA . GLU B 1 326 ? -13.784 56.650 61.835 1.00 32.02 326 GLU B CA 1
ATOM 5667 C C . GLU B 1 326 ? -13.154 57.177 60.558 1.00 30.23 326 GLU B C 1
ATOM 5668 O O . GLU B 1 326 ? -12.224 56.575 60.028 1.00 31.65 326 GLU B O 1
ATOM 5674 N N . LEU B 1 327 ? -13.666 58.291 60.058 1.00 29.02 327 LEU B N 1
ATOM 5675 C CA . LEU B 1 327 ? -13.154 58.855 58.821 1.00 28.94 327 LEU B CA 1
ATOM 5676 C C . LEU B 1 327 ? -12.092 59.923 59.046 1.00 29.09 327 LEU B C 1
ATOM 5677 O O . LEU B 1 327 ? -12.195 60.739 59.964 1.00 27.78 327 LEU B O 1
ATOM 5682 N N . SER B 1 328 ? -11.074 59.904 58.191 1.00 28.48 328 SER B N 1
ATOM 5683 C CA . SER B 1 328 ? -9.983 60.863 58.249 1.00 29.18 328 SER B CA 1
ATOM 5684 C C . SER B 1 328 ? -9.591 61.275 56.831 1.00 29.50 328 SER B C 1
ATOM 5685 O O . SER B 1 328 ? -10.041 60.676 55.853 1.00 28.83 328 SER B O 1
ATOM 5688 N N . GLU B 1 329 ? -8.764 62.311 56.735 1.00 27.18 329 GLU B N 1
ATOM 5689 C CA . GLU B 1 329 ? -8.293 62.846 55.466 1.00 28.54 329 GLU B CA 1
ATOM 5690 C C . GLU B 1 329 ? -7.963 61.798 54.392 1.00 26.45 329 GLU B C 1
ATOM 5691 O O . GLU B 1 329 ? -7.251 60.827 54.645 1.00 27.29 329 GLU B O 1
ATOM 5697 N N . ASP B 1 330 ? -8.496 62.020 53.194 1.00 27.08 330 ASP B N 1
ATOM 5698 C CA . ASP B 1 330 ? -8.298 61.141 52.033 1.00 26.47 330 ASP B CA 1
ATOM 5699 C C . ASP B 1 330 ? -9.099 59.842 52.039 1.00 25.43 330 ASP B C 1
ATOM 5700 O O . ASP B 1 330 ? -9.150 59.140 51.026 1.00 25.55 330 ASP B O 1
ATOM 5705 N N . ASP B 1 331 ? -9.722 59.518 53.169 1.00 24.16 331 ASP B N 1
ATOM 5706 C CA . ASP B 1 331 ? -10.531 58.305 53.260 1.00 24.99 331 ASP B CA 1
ATOM 5707 C C . ASP B 1 331 ? -11.709 58.400 52.290 1.00 24.65 331 ASP B C 1
ATOM 5708 O O . ASP B 1 331 ? -12.219 59.492 52.014 1.00 24.78 331 ASP B O 1
ATOM 5713 N N . VAL B 1 332 ? -12.139 57.255 51.776 1.00 23.23 332 VAL B N 1
ATOM 5714 C CA . VAL B 1 332 ? -13.287 57.216 50.882 1.00 23.02 332 VAL B CA 1
ATOM 5715 C C . VAL B 1 332 ? -14.354 56.333 51.518 1.00 22.48 332 VAL B C 1
ATOM 5716 O O . VAL B 1 332 ? -14.040 55.309 52.127 1.00 24.11 332 VAL B O 1
ATOM 5720 N N . PHE B 1 333 ? -15.612 56.744 51.394 1.00 21.45 333 PHE B N 1
ATOM 5721 C CA . PHE B 1 333 ? -16.719 55.979 51.950 1.00 22.22 333 PHE B CA 1
ATOM 5722 C C . PHE B 1 333 ? -17.860 55.955 50.938 1.00 22.19 333 PHE B C 1
ATOM 5723 O O . PHE B 1 333 ? -18.214 56.983 50.361 1.00 22.42 333 PHE B O 1
ATOM 5731 N N . VAL B 1 334 ? -18.421 54.771 50.720 1.00 22.41 334 VAL B N 1
ATOM 5732 C CA . VAL B 1 334 ? -19.514 54.617 49.772 1.00 20.87 334 VAL B CA 1
ATOM 5733 C C . VAL B 1 334 ? -20.845 54.422 50.479 1.00 20.78 334 VAL B C 1
ATOM 5734 O O . VAL B 1 334 ? -20.981 53.563 51.352 1.00 21.60 334 VAL B O 1
ATOM 5738 N N . ILE B 1 335 ? -21.824 55.233 50.094 1.00 19.86 335 ILE B N 1
ATOM 5739 C CA . ILE B 1 335 ? -23.162 55.148 50.660 1.00 20.80 335 ILE B CA 1
ATOM 5740 C C . ILE B 1 335 ? -24.072 54.624 49.562 1.00 20.63 335 ILE B C 1
ATOM 5741 O O . ILE B 1 335 ? -24.478 55.377 48.675 1.00 20.30 335 ILE B O 1
ATOM 5746 N N . PRO B 1 336 ? -24.400 53.324 49.598 1.00 20.47 336 PRO B N 1
ATOM 5747 C CA . PRO B 1 336 ? -25.275 52.780 48.553 1.00 20.67 336 PRO B CA 1
ATOM 5748 C C . PRO B 1 336 ? -26.607 53.520 48.499 1.00 19.78 336 PRO B C 1
ATOM 5749 O O . PRO B 1 336 ? -27.081 54.040 49.509 1.00 20.86 336 PRO B O 1
ATOM 5753 N N . ALA B 1 337 ? -27.208 53.568 47.315 1.00 18.99 337 ALA B N 1
ATOM 5754 C CA . ALA B 1 337 ? -28.482 54.253 47.152 1.00 20.56 337 ALA B CA 1
ATOM 5755 C C . ALA B 1 337 ? -29.528 53.682 48.103 1.00 20.46 337 ALA B C 1
ATOM 5756 O O . ALA B 1 337 ? -29.617 52.465 48.280 1.00 19.56 337 ALA B O 1
ATOM 5758 N N . ALA B 1 338 ? -30.296 54.579 48.719 1.00 20.43 338 ALA B N 1
ATOM 5759 C CA . ALA B 1 338 ? -31.373 54.235 49.651 1.00 22.08 338 ALA B CA 1
ATOM 5760 C C . ALA B 1 338 ? -30.950 53.779 51.047 1.00 22.06 338 ALA B C 1
ATOM 5761 O O . ALA B 1 338 ? -31.803 53.537 51.899 1.00 23.35 338 ALA B O 1
ATOM 5763 N N . TYR B 1 339 ? -29.649 53.657 51.288 1.00 21.33 339 TYR B N 1
ATOM 5764 C CA . TYR B 1 339 ? -29.165 53.246 52.608 1.00 20.78 339 TYR B CA 1
ATOM 5765 C C . TYR B 1 339 ? -29.076 54.463 53.529 1.00 20.84 339 TYR B C 1
ATOM 5766 O O . TYR B 1 339 ? -28.421 55.450 53.197 1.00 19.58 339 TYR B O 1
ATOM 5775 N N . PRO B 1 340 ? -29.731 54.404 54.696 1.00 21.23 340 PRO B N 1
ATOM 5776 C CA . PRO B 1 340 ? -29.700 55.519 55.654 1.00 21.84 340 PRO B CA 1
ATOM 5777 C C . PRO B 1 340 ? -28.270 55.757 56.154 1.00 22.06 340 PRO B C 1
ATOM 5778 O O . PRO B 1 340 ? -27.496 54.811 56.317 1.00 19.84 340 PRO B O 1
ATOM 5782 N N . VAL B 1 341 ? -27.921 57.012 56.407 1.00 21.31 341 VAL B N 1
ATOM 5783 C CA . VAL B 1 341 ? -26.576 57.323 56.874 1.00 22.96 341 VAL B CA 1
ATOM 5784 C C . VAL B 1 341 ? -26.564 58.577 57.740 1.00 22.99 341 VAL B C 1
ATOM 5785 O O . VAL B 1 341 ? -27.407 59.458 57.584 1.00 23.29 341 VAL B O 1
ATOM 5789 N N . ALA B 1 342 ? -25.609 58.647 58.659 1.00 23.40 342 ALA B N 1
ATOM 5790 C CA . ALA B 1 342 ? -25.476 59.810 59.534 1.00 22.79 342 ALA B CA 1
ATOM 5791 C C . ALA B 1 342 ? -23.998 60.045 59.789 1.00 24.16 342 ALA B C 1
ATOM 5792 O O . ALA B 1 342 ? -23.223 59.092 59.912 1.00 23.83 342 ALA B O 1
ATOM 5794 N N . ILE B 1 343 ? -23.609 61.313 59.872 1.00 23.21 343 ILE B N 1
ATOM 5795 C CA . ILE B 1 343 ? -22.214 61.665 60.090 1.00 24.68 343 ILE B CA 1
ATOM 5796 C C . ILE B 1 343 ? -22.037 62.627 61.259 1.00 25.83 343 ILE B C 1
ATOM 5797 O O . ILE B 1 343 ? -22.737 63.634 61.366 1.00 26.95 343 ILE B O 1
ATOM 5802 N N . ASN B 1 344 ? -21.088 62.302 62.128 1.00 27.57 344 ASN B N 1
ATOM 5803 C CA . ASN B 1 344 ? -20.773 63.115 63.296 1.00 28.69 344 ASN B CA 1
ATOM 5804 C C . ASN B 1 344 ? -19.357 63.656 63.123 1.00 27.47 344 ASN B C 1
ATOM 5805 O O . ASN B 1 344 ? -18.391 62.893 63.123 1.00 26.38 344 ASN B O 1
ATOM 5810 N N . ALA B 1 345 ? -19.235 64.967 62.954 1.00 25.93 345 ALA B N 1
ATOM 5811 C CA . ALA B 1 345 ? -17.920 65.580 62.793 1.00 28.39 345 ALA B CA 1
ATOM 5812 C C . ALA B 1 345 ? -17.273 65.744 64.161 1.00 29.55 345 ALA B C 1
ATOM 5813 O O . ALA B 1 345 ? -17.833 66.401 65.036 1.00 32.30 345 ALA B O 1
ATOM 5815 N N . THR B 1 346 ? -16.099 65.150 64.349 1.00 32.31 346 THR B N 1
ATOM 5816 C CA . THR B 1 346 ? -15.400 65.252 65.628 1.00 34.65 346 THR B CA 1
ATOM 5817 C C . THR B 1 346 ? -14.395 66.400 65.646 1.00 35.66 346 THR B C 1
ATOM 5818 O O . THR B 1 346 ? -13.787 66.691 66.678 1.00 37.09 346 THR B O 1
ATOM 5822 N N . SER B 1 347 ? -14.223 67.037 64.492 1.00 34.63 347 SER B N 1
ATOM 5823 C CA . SER B 1 347 ? -13.341 68.194 64.340 1.00 33.70 347 SER B CA 1
ATOM 5824 C C . SER B 1 347 ? -13.948 68.953 63.165 1.00 32.64 347 SER B C 1
ATOM 5825 O O . SER B 1 347 ? -14.818 68.411 62.480 1.00 32.00 347 SER B O 1
ATOM 5828 N N . ASN B 1 348 ? -13.538 70.198 62.936 1.00 30.83 348 ASN B N 1
ATOM 5829 C CA . ASN B 1 348 ? -14.095 70.934 61.805 1.00 30.50 348 ASN B CA 1
ATOM 5830 C C . ASN B 1 348 ? -13.824 70.047 60.604 1.00 30.42 348 ASN B C 1
ATOM 5831 O O . ASN B 1 348 ? -12.727 69.518 60.451 1.00 31.22 348 ASN B O 1
ATOM 5836 N N . LEU B 1 349 ? -14.831 69.881 59.758 1.00 30.26 349 LEU B N 1
ATOM 5837 C CA . LEU B 1 349 ? -14.706 68.973 58.632 1.00 29.46 349 LEU B CA 1
ATOM 5838 C C . LEU B 1 349 ? -15.280 69.452 57.310 1.00 28.62 349 LEU B C 1
ATOM 5839 O O . LEU B 1 349 ? -16.196 70.268 57.263 1.00 27.00 349 LEU B O 1
ATOM 5844 N N . ASN B 1 350 ? -14.708 68.933 56.231 1.00 28.38 350 ASN B N 1
ATOM 5845 C CA . ASN B 1 350 ? -15.200 69.202 54.894 1.00 26.86 350 ASN B CA 1
ATOM 5846 C C . ASN B 1 350 ? -14.966 67.947 54.095 1.00 25.28 350 ASN B C 1
ATOM 5847 O O . ASN B 1 350 ? -13.886 67.357 54.146 1.00 26.25 350 ASN B O 1
ATOM 5852 N N . PHE B 1 351 ? -15.995 67.513 53.391 1.00 25.85 351 PHE B N 1
ATOM 5853 C CA . PHE B 1 351 ? -15.856 66.349 52.543 1.00 25.62 351 PHE B CA 1
ATOM 5854 C C . PHE B 1 351 ? -16.519 66.653 51.215 1.00 24.28 351 PHE B C 1
ATOM 5855 O O . PHE B 1 351 ? -17.358 67.552 51.117 1.00 23.57 351 PHE B O 1
ATOM 5863 N N . PHE B 1 352 ? -16.097 65.924 50.189 1.00 23.56 352 PHE B N 1
ATOM 5864 C CA . PHE B 1 352 ? -16.624 66.079 48.842 1.00 23.74 352 PHE B CA 1
ATOM 5865 C C . PHE B 1 352 ? -17.298 64.753 48.514 1.00 23.28 352 PHE B C 1
ATOM 5866 O O . PHE B 1 352 ? -16.944 63.724 49.087 1.00 23.54 352 PHE B O 1
ATOM 5874 N N . ALA B 1 353 ? -18.268 64.771 47.609 1.00 21.54 353 ALA B N 1
ATOM 5875 C CA . ALA B 1 353 ? -18.950 63.538 47.236 1.00 22.35 353 ALA B CA 1
ATOM 5876 C C . ALA B 1 353 ? -19.382 63.536 45.781 1.00 22.90 353 ALA B C 1
ATOM 5877 O O . ALA B 1 353 ? -19.719 64.581 45.214 1.00 21.41 353 ALA B O 1
ATOM 5879 N N . PHE B 1 354 ? -19.334 62.354 45.176 1.00 22.20 354 PHE B N 1
ATOM 5880 C CA . PHE B 1 354 ? -19.777 62.166 43.805 1.00 20.95 354 PHE B CA 1
ATOM 5881 C C . PHE B 1 354 ? -21.046 61.335 43.927 1.00 20.60 354 PHE B C 1
ATOM 5882 O O . PHE B 1 354 ? -21.061 60.313 44.621 1.00 20.39 354 PHE B O 1
ATOM 5890 N N . GLY B 1 355 ? -22.106 61.777 43.262 1.00 19.65 355 GLY B N 1
ATOM 5891 C CA . GLY B 1 355 ? -23.358 61.048 43.296 1.00 21.62 355 GLY B CA 1
ATOM 5892 C C . GLY B 1 355 ? -23.608 60.401 41.945 1.00 23.69 355 GLY B C 1
ATOM 5893 O O . GLY B 1 355 ? -23.886 61.090 40.961 1.00 25.50 355 GLY B O 1
ATOM 5894 N N . ILE B 1 356 ? -23.479 59.078 41.895 1.00 22.99 356 ILE B N 1
ATOM 5895 C CA . ILE B 1 356 ? -23.698 58.310 40.670 1.00 22.18 356 ILE B CA 1
ATOM 5896 C C . ILE B 1 356 ? -25.198 58.000 40.556 1.00 21.34 356 ILE B C 1
ATOM 5897 O O . ILE B 1 356 ? -25.873 57.841 41.575 1.00 21.02 356 ILE B O 1
ATOM 5902 N N . ASN B 1 357 ? -25.713 57.908 39.327 1.00 21.00 357 ASN B N 1
ATOM 5903 C CA . ASN B 1 357 ? -27.142 57.642 39.099 1.00 22.24 357 ASN B CA 1
ATOM 5904 C C . ASN B 1 357 ? -27.869 58.825 39.746 1.00 22.95 357 ASN B C 1
ATOM 5905 O O . ASN B 1 357 ? -28.855 58.652 40.459 1.00 23.61 357 ASN B O 1
ATOM 5910 N N . ALA B 1 358 ? -27.372 60.027 39.460 1.00 23.43 358 ALA B N 1
ATOM 5911 C CA . ALA B 1 358 ? -27.865 61.274 40.052 1.00 24.23 358 ALA B CA 1
ATOM 5912 C C . ALA B 1 358 ? -29.205 61.894 39.671 1.00 24.14 358 ALA B C 1
ATOM 5913 O O . ALA B 1 358 ? -29.873 62.471 40.529 1.00 23.32 358 ALA B O 1
ATOM 5915 N N . GLU B 1 359 ? -29.597 61.802 38.406 1.00 24.10 359 GLU B N 1
ATOM 5916 C CA . GLU B 1 359 ? -30.841 62.419 37.956 1.00 26.42 359 GLU B CA 1
ATOM 5917 C C . GLU B 1 359 ? -32.051 62.235 38.873 1.00 25.42 359 GLU B C 1
ATOM 5918 O O . GLU B 1 359 ? -32.425 61.117 39.223 1.00 24.30 359 GLU B O 1
ATOM 5924 N N . ASN B 1 360 ? -32.655 63.357 39.257 1.00 24.67 360 ASN B N 1
ATOM 5925 C CA . ASN B 1 360 ? -33.835 63.368 40.119 1.00 25.93 360 ASN B CA 1
ATOM 5926 C C . ASN B 1 360 ? -33.663 62.708 41.484 1.00 25.50 360 ASN B C 1
ATOM 5927 O O . ASN B 1 360 ? -34.639 62.241 42.078 1.00 25.40 360 ASN B O 1
ATOM 5932 N N . ASN B 1 361 ? -32.436 62.663 41.990 1.00 23.45 361 ASN B N 1
ATOM 5933 C CA . ASN B 1 361 ? -32.212 62.068 43.303 1.00 23.03 361 ASN B CA 1
ATOM 5934 C C . ASN B 1 361 ? -32.961 62.904 44.343 1.00 22.91 361 ASN B C 1
ATOM 5935 O O . ASN B 1 361 ? -33.035 64.122 44.218 1.00 22.79 361 ASN B O 1
ATOM 5940 N N . ARG B 1 362 ? -33.525 62.247 45.352 1.00 22.48 362 ARG B N 1
ATOM 5941 C CA . ARG B 1 362 ? -34.246 62.954 46.410 1.00 26.78 362 ARG B CA 1
ATOM 5942 C C . ARG B 1 362 ? -33.632 62.586 47.750 1.00 25.47 362 ARG B C 1
ATOM 5943 O O . ARG B 1 362 ? -33.630 61.414 48.133 1.00 25.92 362 ARG B O 1
ATOM 5951 N N . ARG B 1 363 ? -33.112 63.581 48.463 1.00 25.59 363 ARG B N 1
ATOM 5952 C CA . ARG B 1 363 ? -32.505 63.315 49.761 1.00 25.44 363 ARG B CA 1
ATOM 5953 C C . ARG B 1 363 ? -33.585 63.338 50.835 1.00 26.57 363 ARG B C 1
ATOM 5954 O O . ARG B 1 363 ? -34.204 64.373 51.098 1.00 26.74 363 ARG B O 1
ATOM 5962 N N . ASN B 1 364 ? -33.809 62.175 51.437 1.00 23.84 364 ASN B N 1
ATOM 5963 C CA . ASN B 1 364 ? -34.823 61.986 52.467 1.00 24.47 364 ASN B CA 1
ATOM 5964 C C . ASN B 1 364 ? -34.245 62.003 53.870 1.00 25.60 364 ASN B C 1
ATOM 5965 O O . ASN B 1 364 ? -33.544 61.076 54.267 1.00 23.30 364 ASN B O 1
ATOM 5970 N N . PHE B 1 365 ? -34.540 63.048 54.629 1.00 26.01 365 PHE B 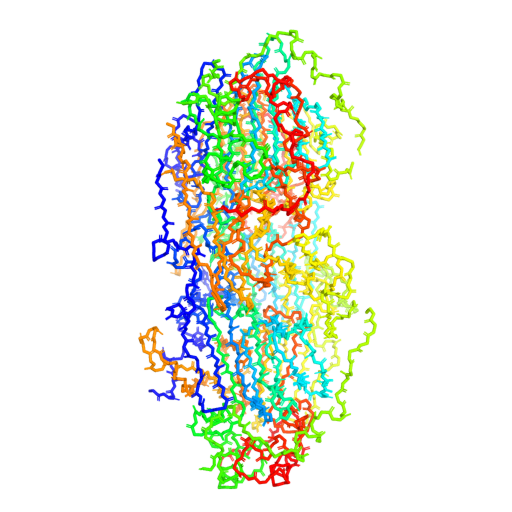N 1
ATOM 5971 C CA . PHE B 1 365 ? -34.048 63.093 55.988 1.00 25.87 365 PHE B CA 1
ATOM 5972 C C . PHE B 1 365 ? -35.032 62.317 56.848 1.00 26.52 365 PHE B C 1
ATOM 5973 O O . PHE B 1 365 ? -36.202 62.165 56.491 1.00 26.18 365 PHE B O 1
ATOM 5981 N N . LEU B 1 366 ? -34.544 61.790 57.962 1.00 25.81 366 LEU B N 1
ATOM 5982 C CA . LEU B 1 366 ? -35.372 60.987 58.841 1.00 25.53 366 LEU B CA 1
ATOM 5983 C C . LEU B 1 366 ? -35.639 61.650 60.189 1.00 25.20 366 LEU B C 1
ATOM 5984 O O . LEU B 1 366 ? -36.228 61.036 61.076 1.00 24.48 366 LEU B O 1
ATOM 5989 N N . ALA B 1 367 ? -35.201 62.898 60.333 1.00 26.14 367 ALA B N 1
ATOM 5990 C CA . ALA B 1 367 ? -35.406 63.663 61.565 1.00 26.98 367 ALA B CA 1
ATOM 5991 C C . ALA B 1 367 ? -35.270 65.157 61.271 1.00 27.84 367 ALA B C 1
ATOM 5992 O O . ALA B 1 367 ? -34.726 65.547 60.238 1.00 28.71 367 ALA B O 1
ATOM 5994 N N . GLY B 1 368 ? -35.767 65.996 62.175 1.00 29.52 368 GLY B N 1
ATOM 5995 C CA . GLY B 1 368 ? -35.670 67.427 61.954 1.00 29.46 368 GLY B CA 1
ATOM 5996 C C . GLY B 1 368 ? -36.941 67.996 61.360 1.00 30.01 368 GLY B C 1
ATOM 5997 O O . GLY B 1 368 ? -37.867 67.251 61.040 1.00 30.92 368 GLY B O 1
ATOM 5998 N N . GLY B 1 369 ? -36.981 69.315 61.195 1.00 30.65 369 GLY B N 1
ATOM 5999 C CA . GLY B 1 369 ? -38.169 69.958 60.666 1.00 33.47 369 GLY B CA 1
ATOM 6000 C C . GLY B 1 369 ? -38.180 70.331 59.196 1.00 34.39 369 GLY B C 1
ATOM 6001 O O . GLY B 1 369 ? -39.023 71.122 58.774 1.00 37.78 369 GLY B O 1
ATOM 6002 N N . LYS B 1 370 ? -37.262 69.780 58.411 1.00 34.41 370 LYS B N 1
ATOM 6003 C CA . LYS B 1 370 ? -37.214 70.081 56.984 1.00 33.56 370 LYS B CA 1
ATOM 6004 C C . LYS B 1 370 ? -36.722 68.865 56.199 1.00 31.04 370 LYS B C 1
ATOM 6005 O O . LYS B 1 370 ? -35.722 68.254 56.561 1.00 30.66 370 LYS B O 1
ATOM 6011 N N . ASP B 1 371 ? -37.435 68.521 55.129 1.00 30.83 371 ASP B N 1
ATOM 6012 C CA . ASP B 1 371 ? -37.079 67.379 54.285 1.00 31.23 371 ASP B CA 1
ATOM 6013 C C . ASP B 1 371 ? -37.195 66.058 55.034 1.00 30.31 371 ASP B C 1
ATOM 6014 O O . ASP B 1 371 ? -36.613 65.052 54.624 1.00 28.14 371 ASP B O 1
ATOM 6019 N N . ASN B 1 372 ? -37.954 66.069 56.125 1.00 29.67 372 ASN B N 1
ATOM 6020 C CA . ASN B 1 372 ? -38.153 64.883 56.953 1.00 30.66 372 ASN B CA 1
ATOM 6021 C C . ASN B 1 372 ? -39.316 64.036 56.440 1.00 30.89 372 ASN B C 1
ATOM 6022 O O . ASN B 1 372 ? -40.479 64.359 56.681 1.00 30.46 372 ASN B O 1
ATOM 6027 N N . VAL B 1 373 ? -39.001 62.944 55.748 1.00 30.07 373 VAL B N 1
ATOM 6028 C CA . VAL B 1 373 ? -40.034 62.075 55.198 1.00 29.21 373 VAL B CA 1
ATOM 6029 C C . VAL B 1 373 ? -40.949 61.506 56.282 1.00 29.32 373 VAL B C 1
ATOM 6030 O O . VAL B 1 373 ? -42.115 61.217 56.024 1.00 27.31 373 VAL B O 1
ATOM 6034 N N . MET B 1 374 ? -40.429 61.352 57.497 1.00 30.16 374 MET B N 1
ATOM 6035 C CA . MET B 1 374 ? -41.244 60.819 58.584 1.00 32.87 374 MET B CA 1
ATOM 6036 C C . MET B 1 374 ? -42.371 61.762 58.970 1.00 33.24 374 MET B C 1
ATOM 6037 O O . MET B 1 374 ? -43.419 61.323 59.438 1.00 35.21 374 MET B O 1
ATOM 6042 N N . SER B 1 375 ? -42.153 63.056 58.770 1.00 33.85 375 SER B N 1
ATOM 6043 C CA . SER B 1 375 ? -43.158 64.052 59.115 1.00 34.44 375 SER B CA 1
ATOM 6044 C C . SER B 1 375 ? -44.260 64.122 58.063 1.00 35.42 375 SER B C 1
ATOM 6045 O O . SER B 1 375 ? -45.219 64.877 58.210 1.00 35.49 375 SER B O 1
ATOM 6048 N N . GLU B 1 376 ? -44.124 63.332 57.001 1.00 34.71 376 GLU B N 1
ATOM 6049 C CA . GLU B 1 376 ? -45.119 63.324 55.933 1.00 35.04 376 GLU B CA 1
ATOM 6050 C C . GLU B 1 376 ? -46.040 62.109 56.008 1.00 34.28 376 GLU B C 1
ATOM 6051 O O . GLU B 1 376 ? -46.962 61.969 55.208 1.00 35.31 376 GLU B O 1
ATOM 6057 N N . ILE B 1 377 ? -45.786 61.233 56.972 1.00 32.63 377 ILE B N 1
ATOM 6058 C CA . ILE B 1 377 ? -46.592 60.034 57.145 1.00 33.00 377 ILE B CA 1
ATOM 6059 C C . ILE B 1 377 ? -47.785 60.323 58.058 1.00 34.35 377 ILE B C 1
ATOM 6060 O O . ILE B 1 377 ? -47.614 60.757 59.196 1.00 34.23 377 ILE B O 1
ATOM 6065 N N . PRO B 1 378 ? -49.011 60.093 57.563 1.00 34.89 378 PRO B N 1
ATOM 6066 C CA . PRO B 1 378 ? -50.224 60.334 58.352 1.00 34.52 378 PRO B CA 1
ATOM 6067 C C . PRO B 1 378 ? -50.188 59.617 59.703 1.00 35.06 378 PRO B C 1
ATOM 6068 O O . PRO B 1 378 ? -49.638 58.521 59.823 1.00 34.75 378 PRO B O 1
ATOM 6072 N N . THR B 1 379 ? -50.779 60.237 60.718 1.00 34.70 379 THR B N 1
ATOM 6073 C CA . THR B 1 379 ? -50.802 59.655 62.054 1.00 35.44 379 THR B CA 1
ATOM 6074 C C . THR B 1 379 ? -51.347 58.230 62.095 1.00 34.90 379 THR B C 1
ATOM 6075 O O . THR B 1 379 ? -50.817 57.382 62.817 1.00 35.14 379 THR B O 1
ATOM 6079 N N . GLU B 1 380 ? -52.401 57.961 61.329 1.00 35.21 380 GLU B N 1
ATOM 6080 C CA . GLU B 1 380 ? -52.990 56.626 61.314 1.00 35.89 380 GLU B CA 1
ATOM 6081 C C . GLU B 1 380 ? -51.993 55.557 60.893 1.00 35.13 380 GLU B C 1
ATOM 6082 O O . GLU B 1 380 ? -52.056 54.424 61.368 1.00 33.36 380 GLU B O 1
ATOM 6088 N N . VAL B 1 381 ? -51.074 55.914 60.000 1.00 35.09 381 VAL B N 1
ATOM 6089 C CA . VAL B 1 381 ? -50.066 54.966 59.539 1.00 34.67 381 VAL B CA 1
ATOM 6090 C C . VAL B 1 381 ? -49.000 54.800 60.618 1.00 34.27 381 VAL B C 1
ATOM 6091 O O . VAL B 1 381 ? -48.517 53.695 60.867 1.00 35.14 381 VAL B O 1
ATOM 6095 N N . LEU B 1 382 ? -48.634 55.906 61.256 1.00 34.62 382 LEU B N 1
ATOM 6096 C CA . LEU B 1 382 ? -47.643 55.862 62.323 1.00 35.21 382 LEU B CA 1
ATOM 6097 C C . LEU B 1 382 ? -48.196 55.003 63.448 1.00 34.40 382 LEU B C 1
ATOM 6098 O O . LEU B 1 382 ? -47.475 54.208 64.053 1.00 33.31 382 LEU B O 1
ATOM 6103 N N . GLU B 1 383 ? -49.491 55.161 63.705 1.00 36.09 383 GLU B N 1
ATOM 6104 C CA . GLU B 1 383 ? -50.177 54.414 64.752 1.00 36.70 383 GLU B CA 1
ATOM 6105 C C . GLU B 1 383 ? -49.890 52.918 64.670 1.00 35.77 383 GLU B C 1
ATOM 6106 O O . GLU B 1 383 ? -49.605 52.280 65.680 1.00 35.33 383 GLU B O 1
ATOM 6112 N N . VAL B 1 384 ? -49.959 52.355 63.468 1.00 35.16 384 VAL B N 1
ATOM 6113 C CA . VAL B 1 384 ? -49.713 50.926 63.311 1.00 34.77 384 VAL B CA 1
ATOM 6114 C C . VAL B 1 384 ? -48.271 50.563 62.942 1.00 34.20 384 VAL B C 1
ATOM 6115 O O . VAL B 1 384 ? -47.867 49.406 63.070 1.00 33.55 384 VAL B O 1
ATOM 6119 N N . SER B 1 385 ? -47.495 51.549 62.500 1.00 33.85 385 SER B N 1
ATOM 6120 C CA . SER B 1 385 ? -46.110 51.309 62.106 1.00 32.80 385 SER B CA 1
ATOM 6121 C C . SER B 1 385 ? -45.155 51.165 63.283 1.00 33.59 385 SER B C 1
ATOM 6122 O O . SER B 1 385 ? -44.103 50.534 63.161 1.00 32.59 385 SER B O 1
ATOM 6125 N N . PHE B 1 386 ? -45.520 51.747 64.421 1.00 31.77 386 PHE B N 1
ATOM 6126 C CA . PHE B 1 386 ? -44.674 51.683 65.607 1.00 33.76 386 PHE B CA 1
ATOM 6127 C C . PHE B 1 386 ? -45.466 51.273 66.846 1.00 35.29 386 PHE B C 1
ATOM 6128 O O . PHE B 1 386 ? -46.690 51.378 66.867 1.00 34.82 386 PHE B O 1
ATOM 6136 N N . PRO B 1 387 ? -44.770 50.799 67.896 1.00 36.68 387 PRO B N 1
ATOM 6137 C CA . PRO B 1 387 ? -45.381 50.360 69.155 1.00 37.73 387 PRO B CA 1
ATOM 6138 C C . PRO B 1 387 ? -46.315 51.392 69.785 1.00 38.15 387 PRO B C 1
ATOM 6139 O O . PRO B 1 387 ? -47.480 51.103 70.054 1.00 39.34 387 PRO B O 1
ATOM 6143 N N . ALA B 1 388 ? -45.793 52.592 70.023 1.00 38.98 388 ALA B N 1
ATOM 6144 C CA . ALA B 1 388 ? -46.574 53.666 70.629 1.00 38.96 388 ALA B CA 1
ATOM 6145 C C . ALA B 1 388 ? -47.718 54.100 69.723 1.00 39.06 388 ALA B C 1
ATOM 6146 O O . ALA B 1 388 ? -47.817 53.659 68.577 1.00 39.05 388 ALA B O 1
ATOM 6148 N N . SER B 1 389 ? -48.579 54.969 70.243 1.00 37.94 389 SER B N 1
ATOM 6149 C CA . SER B 1 389 ? -49.717 55.471 69.486 1.00 37.38 389 SER B CA 1
ATOM 6150 C C . SER B 1 389 ? -49.242 56.484 68.455 1.00 38.15 389 SER B C 1
ATOM 6151 O O . SER B 1 389 ? -48.175 57.072 68.607 1.00 37.72 389 SER B O 1
ATOM 6154 N N . GLY B 1 390 ? -50.039 56.686 67.410 1.00 37.94 390 GLY B N 1
ATOM 6155 C CA . GLY B 1 390 ? -49.677 57.639 66.378 1.00 39.28 390 GLY B CA 1
ATOM 6156 C C . GLY B 1 390 ? -49.443 59.009 66.977 1.00 40.45 390 GLY B C 1
ATOM 6157 O O . GLY B 1 390 ? -48.600 59.771 66.501 1.00 38.87 390 GLY B O 1
ATOM 6158 N N . LYS B 1 391 ? -50.194 59.324 68.028 1.00 40.71 391 LYS B N 1
ATOM 6159 C CA . LYS B 1 391 ? -50.061 60.606 68.705 1.00 41.62 391 LYS B CA 1
ATOM 6160 C C . LYS B 1 391 ? -48.676 60.759 69.327 1.00 40.12 391 LYS B C 1
ATOM 6161 O O . LYS B 1 391 ? -48.030 61.794 69.175 1.00 40.61 391 LYS B O 1
ATOM 6167 N N . LYS B 1 392 ? -48.225 59.726 70.032 1.00 39.29 392 LYS B N 1
ATOM 6168 C CA . LYS B 1 392 ? -46.920 59.769 70.677 1.00 39.75 392 LYS B CA 1
ATOM 6169 C C . LYS B 1 392 ? -45.785 59.781 69.658 1.00 38.34 392 LYS B C 1
ATOM 6170 O O . LYS B 1 392 ? -44.726 60.358 69.909 1.00 36.85 392 LYS B O 1
ATOM 6176 N N . VAL B 1 393 ? -46.004 59.149 68.508 1.00 37.51 393 VAL B N 1
ATOM 6177 C CA . VAL B 1 393 ? -44.976 59.121 67.473 1.00 35.81 393 VAL B CA 1
ATOM 6178 C C . VAL B 1 393 ? -44.793 60.521 66.902 1.00 35.68 393 VAL B C 1
ATOM 6179 O O . VAL B 1 393 ? -43.667 60.993 66.760 1.00 35.31 393 VAL B O 1
ATOM 6183 N N . GLU B 1 394 ? -45.900 61.187 66.580 1.00 35.67 394 GLU B N 1
ATOM 6184 C CA . GLU B 1 394 ? -45.841 62.544 66.046 1.00 37.93 394 GLU B CA 1
ATOM 6185 C C . GLU B 1 394 ? -45.140 63.470 67.031 1.00 38.14 394 GLU B C 1
ATOM 6186 O O . GLU B 1 394 ? -44.337 64.316 66.640 1.00 37.44 394 GLU B O 1
ATOM 6192 N N . LYS B 1 395 ? -45.463 63.305 68.309 1.00 38.33 395 LYS B N 1
ATOM 6193 C CA . LYS B 1 395 ? -44.871 64.109 69.369 1.00 38.98 395 LYS B CA 1
ATOM 6194 C C . LYS B 1 395 ? -43.349 64.004 69.286 1.00 37.56 395 LYS B C 1
ATOM 6195 O O . LYS B 1 395 ? -42.646 65.014 69.273 1.00 36.96 395 LYS B O 1
ATOM 6201 N N . LEU B 1 396 ? -42.848 62.775 69.215 1.00 37.06 396 LEU B N 1
ATOM 6202 C CA . LEU B 1 396 ? -41.408 62.540 69.132 1.00 37.11 396 LEU B CA 1
ATOM 6203 C C . LEU B 1 396 ? -40.809 63.162 67.872 1.00 36.44 396 LEU B C 1
ATOM 6204 O O . LEU B 1 396 ? -39.750 63.786 67.922 1.00 37.26 396 LEU B O 1
ATOM 6209 N N . ILE B 1 397 ? -41.500 62.992 66.748 1.00 35.71 397 ILE B N 1
ATOM 6210 C CA . ILE B 1 397 ? -41.044 63.515 65.464 1.00 35.26 397 ILE B CA 1
ATOM 6211 C C . ILE B 1 397 ? -40.881 65.032 65.438 1.00 36.53 397 ILE B C 1
ATOM 6212 O O . ILE B 1 397 ? -39.994 65.554 64.762 1.00 35.17 397 ILE B O 1
ATOM 6217 N N . LYS B 1 398 ? -41.730 65.739 66.179 1.00 36.80 398 LYS B N 1
ATOM 6218 C CA . LYS B 1 398 ? -41.673 67.197 66.223 1.00 38.39 398 LYS B CA 1
ATOM 6219 C C . LYS B 1 398 ? -40.687 67.741 67.256 1.00 37.91 398 LYS B C 1
ATOM 6220 O O . LYS B 1 398 ? -40.361 68.928 67.245 1.00 39.30 398 LYS B O 1
ATOM 6226 N N . LYS B 1 399 ? -40.210 66.872 68.140 1.00 37.60 399 LYS B N 1
ATOM 6227 C CA . LYS B 1 399 ? -39.271 67.266 69.187 1.00 38.15 399 LYS B CA 1
ATOM 6228 C C . LYS B 1 399 ? -38.062 68.036 68.650 1.00 38.29 399 LYS B C 1
ATOM 6229 O O . LYS B 1 399 ? -37.686 69.078 69.193 1.00 38.14 399 LYS B O 1
ATOM 6235 N N . GLN B 1 400 ? -37.453 67.521 67.587 1.00 36.62 400 GLN B N 1
ATOM 6236 C CA . GLN B 1 400 ? -36.289 68.162 66.982 1.00 35.90 400 GLN B CA 1
ATOM 6237 C C . GLN B 1 400 ? -36.752 69.240 66.005 1.00 37.05 400 GLN B C 1
ATOM 6238 O O . GLN B 1 400 ? -37.274 68.930 64.934 1.00 36.77 400 GLN B O 1
ATOM 6244 N N . SER B 1 401 ? -36.563 70.505 66.378 1.00 37.47 401 SER B N 1
ATOM 6245 C CA . SER B 1 401 ? -36.980 71.620 65.531 1.00 38.02 401 SER B CA 1
ATOM 6246 C C . SER B 1 401 ? -35.896 72.038 64.540 1.00 38.23 401 SER B C 1
ATOM 6247 O O . SER B 1 401 ? -36.166 72.765 63.583 1.00 38.76 401 SER B O 1
ATOM 6250 N N . GLU B 1 402 ? -34.671 71.583 64.779 1.00 37.69 402 GLU B N 1
ATOM 6251 C CA . GLU B 1 402 ? -33.552 71.893 63.898 1.00 36.53 402 GLU B CA 1
ATOM 6252 C C . GLU B 1 402 ? -33.678 71.063 62.626 1.00 34.23 402 GLU B C 1
ATOM 6253 O O . GLU B 1 402 ? -34.424 70.088 62.595 1.00 31.40 402 GLU B O 1
ATOM 6259 N N . SER B 1 403 ? -32.949 71.453 61.584 1.00 32.79 403 SER B N 1
ATOM 6260 C CA . SER B 1 403 ? -32.999 70.741 60.311 1.00 33.07 403 SER B CA 1
ATOM 6261 C C . SER B 1 403 ? -31.627 70.441 59.705 1.00 32.35 403 SER B C 1
ATOM 6262 O O . SER B 1 403 ? -30.702 71.251 59.787 1.00 31.76 403 SER B O 1
ATOM 6265 N N . HIS B 1 404 ? -31.517 69.261 59.099 1.00 30.70 404 HIS B N 1
ATOM 6266 C CA . HIS B 1 404 ? -30.300 68.810 58.425 1.00 29.00 404 HIS B CA 1
ATOM 6267 C C . HIS B 1 404 ? -29.074 68.598 59.311 1.00 29.18 404 HIS B C 1
ATOM 6268 O O . HIS B 1 404 ? -28.584 67.472 59.426 1.00 28.82 404 HIS B O 1
ATOM 6275 N N . PHE B 1 405 ? -28.569 69.674 59.914 1.00 28.17 405 PHE B N 1
ATOM 6276 C CA . PHE B 1 405 ? -27.399 69.605 60.794 1.00 27.40 405 PHE B CA 1
ATOM 6277 C C . PHE B 1 405 ? -27.809 70.042 62.200 1.00 28.80 405 PHE B C 1
ATOM 6278 O O . PHE B 1 405 ? -28.455 71.081 62.364 1.00 27.75 405 PHE B O 1
ATOM 6286 N N . VAL B 1 406 ? -27.426 69.261 63.208 1.00 28.53 406 VAL B N 1
ATOM 6287 C CA . VAL B 1 406 ? -27.763 69.593 64.590 1.00 29.28 406 VAL B CA 1
ATOM 6288 C C . VAL B 1 406 ? -26.589 69.342 65.527 1.00 31.17 406 VAL B C 1
ATOM 6289 O O . VAL B 1 406 ? -25.571 68.768 65.129 1.00 28.45 406 VAL B O 1
ATOM 6293 N N . ASP B 1 407 ? -26.732 69.779 66.774 1.00 31.69 407 ASP B N 1
ATOM 6294 C CA . ASP B 1 407 ? -25.680 69.582 67.767 1.00 34.30 407 ASP B CA 1
ATOM 6295 C C . ASP B 1 407 ? -25.619 68.088 68.074 1.00 33.93 407 ASP B C 1
ATOM 6296 O O . ASP B 1 407 ? -26.634 67.482 68.409 1.00 34.20 407 ASP B O 1
ATOM 6301 N N . ALA B 1 408 ? -24.440 67.490 67.953 1.00 34.52 408 ALA B N 1
ATOM 6302 C CA . ALA B 1 408 ? -24.300 66.062 68.222 1.00 37.76 408 ALA B CA 1
ATOM 6303 C C . ALA B 1 408 ? -24.524 65.755 69.699 1.00 40.83 408 ALA B C 1
ATOM 6304 O O . ALA B 1 408 ? -24.676 64.594 70.082 1.00 39.50 408 ALA B O 1
ATOM 6306 N N . GLN B 1 409 ? -24.547 66.805 70.518 1.00 44.68 409 GLN B N 1
ATOM 6307 C CA . GLN B 1 409 ? -24.750 66.687 71.960 1.00 49.29 409 GLN B CA 1
ATOM 6308 C C . GLN B 1 409 ? -23.891 65.598 72.579 1.00 51.24 409 GLN B C 1
ATOM 6309 O O . GLN B 1 409 ? -24.475 64.647 73.146 1.00 53.14 409 GLN B O 1
ATOM 6315 N N . VAL C 1 13 ? 11.401 46.244 24.328 1.00 63.25 13 VAL C N 1
ATOM 6316 C CA . VAL C 1 13 ? 10.878 46.286 22.934 1.00 63.31 13 VAL C CA 1
ATOM 6317 C C . VAL C 1 13 ? 10.201 44.959 22.579 1.00 62.20 13 VAL C C 1
ATOM 6318 O O . VAL C 1 13 ? 10.628 44.243 21.672 1.00 62.98 13 VAL C O 1
ATOM 6322 N N . SER C 1 14 ? 9.138 44.639 23.311 1.00 60.30 14 SER C N 1
ATOM 6323 C CA . SER C 1 14 ? 8.397 43.404 23.085 1.00 58.30 14 SER C CA 1
ATOM 6324 C C . SER C 1 14 ? 7.316 43.604 22.029 1.00 56.04 14 SER C C 1
ATOM 6325 O O . SER C 1 14 ? 6.430 44.448 22.186 1.00 55.25 14 SER C O 1
ATOM 6328 N N . VAL C 1 15 ? 7.400 42.825 20.955 1.00 52.59 15 VAL C N 1
ATOM 6329 C CA . VAL C 1 15 ? 6.435 42.903 19.867 1.00 50.08 15 VAL C CA 1
ATOM 6330 C C . VAL C 1 15 ? 5.565 41.650 19.774 1.00 47.84 15 VAL C C 1
ATOM 6331 O O . VAL C 1 15 ? 6.076 40.533 19.685 1.00 46.86 15 VAL C O 1
ATOM 6335 N N . SER C 1 16 ? 4.251 41.849 19.808 1.00 45.05 16 SER C N 1
ATOM 6336 C CA . SER C 1 16 ? 3.291 40.753 19.696 1.00 42.78 16 SER C CA 1
ATOM 6337 C C . SER C 1 16 ? 2.705 40.858 18.296 1.00 41.97 16 SER C C 1
ATOM 6338 O O . SER C 1 16 ? 1.914 41.760 18.011 1.00 40.77 16 SER C O 1
ATOM 6341 N N . SER C 1 17 ? 3.093 39.941 17.420 1.00 41.03 17 SER C N 1
ATOM 6342 C CA . SER C 1 17 ? 2.618 39.983 16.047 1.00 41.07 17 SER C CA 1
ATOM 6343 C C . SER C 1 17 ? 1.805 38.777 15.611 1.00 39.84 17 SER C C 1
ATOM 6344 O O . SER C 1 17 ? 1.756 37.754 16.295 1.00 37.49 17 SER C O 1
ATOM 6347 N N . GLY C 1 18 ? 1.169 38.927 14.454 1.00 38.66 18 GLY C N 1
ATOM 6348 C CA . GLY C 1 18 ? 0.364 37.869 13.882 1.00 39.45 18 GLY C CA 1
ATOM 6349 C C . GLY C 1 18 ? -0.468 37.071 14.861 1.00 40.14 18 GLY C C 1
ATOM 6350 O O . GLY C 1 18 ? -1.312 37.614 15.577 1.00 38.88 18 GLY C O 1
ATOM 6351 N N . LYS C 1 19 ? -0.211 35.769 14.889 1.00 38.99 19 LYS C N 1
ATOM 6352 C CA . LYS C 1 19 ? -0.932 34.839 15.745 1.00 39.97 19 LYS C CA 1
ATOM 6353 C C . LYS C 1 19 ? -0.986 35.235 17.216 1.00 37.87 19 LYS C C 1
ATOM 6354 O O . LYS C 1 19 ? -1.917 34.855 17.925 1.00 39.16 19 LYS C O 1
ATOM 6360 N N . ASN C 1 20 ? -0.002 35.999 17.676 1.00 36.74 20 ASN C N 1
ATOM 6361 C CA . ASN C 1 20 ? 0.043 36.398 19.082 1.00 33.59 20 ASN C CA 1
ATOM 6362 C C . ASN C 1 20 ? -0.550 37.775 19.372 1.00 31.11 20 ASN C C 1
ATOM 6363 O O . ASN C 1 20 ? -0.570 38.223 20.519 1.00 31.29 20 ASN C O 1
ATOM 6368 N N . ASN C 1 21 ? -1.031 38.440 18.329 1.00 27.58 21 ASN C N 1
ATOM 6369 C CA . ASN C 1 21 ? -1.637 39.761 18.462 1.00 23.26 21 ASN C CA 1
ATOM 6370 C C . ASN C 1 21 ? -3.151 39.564 18.634 1.00 22.46 21 ASN C C 1
ATOM 6371 O O . ASN C 1 21 ? -3.857 39.263 17.674 1.00 21.06 21 ASN C O 1
ATOM 6376 N N . PRO C 1 22 ? -3.668 39.741 19.862 1.00 23.02 22 PRO C N 1
ATOM 6377 C CA . PRO C 1 22 ? -5.099 39.568 20.142 1.00 22.22 22 PRO C CA 1
ATOM 6378 C C . PRO C 1 22 ? -6.047 40.508 19.394 1.00 21.69 22 PRO C C 1
ATOM 6379 O O . PRO C 1 22 ? -7.231 40.208 19.239 1.00 20.65 22 PRO C O 1
ATOM 6383 N N . PHE C 1 23 ? -5.524 41.634 18.919 1.00 19.54 23 PHE C N 1
ATOM 6384 C CA . PHE C 1 23 ? -6.347 42.615 18.211 1.00 17.93 23 PHE C CA 1
ATOM 6385 C C . PHE C 1 23 ? -6.440 42.337 16.715 1.00 19.42 23 PHE C C 1
ATOM 6386 O O . PHE C 1 23 ? -7.231 42.963 16.004 1.00 18.09 23 PHE C O 1
ATOM 6394 N N . TYR C 1 24 ? -5.620 41.404 16.236 1.00 19.70 24 TYR C N 1
ATOM 6395 C CA . TYR C 1 24 ? -5.613 41.056 14.821 1.00 20.17 24 TYR C CA 1
ATOM 6396 C C . TYR C 1 24 ? -6.407 39.778 14.578 1.00 20.63 24 TYR C C 1
ATOM 6397 O O . TYR C 1 24 ? -6.151 38.757 15.208 1.00 21.53 24 TYR C O 1
ATOM 6406 N N . PHE C 1 25 ? -7.364 39.846 13.657 1.00 20.75 25 PHE C N 1
ATOM 6407 C CA . PHE C 1 25 ? -8.211 38.704 13.324 1.00 21.87 25 PHE C CA 1
ATOM 6408 C C . PHE C 1 25 ? -8.018 38.275 11.865 1.00 22.09 25 PHE C C 1
ATOM 6409 O O . PHE C 1 25 ? -8.683 38.794 10.961 1.00 21.54 25 PHE C O 1
ATOM 6417 N N . ASN C 1 26 ? -7.099 37.341 11.634 1.00 22.43 26 ASN C N 1
ATOM 6418 C CA . ASN C 1 26 ? -6.844 36.840 10.285 1.00 22.66 26 ASN C CA 1
ATOM 6419 C C . ASN C 1 26 ? -8.144 36.189 9.802 1.00 21.99 26 ASN C C 1
ATOM 6420 O O . ASN C 1 26 ? -8.683 35.303 10.465 1.00 23.23 26 ASN C O 1
ATOM 6425 N N . SER C 1 27 ? -8.649 36.641 8.655 1.00 22.70 27 SER C N 1
ATOM 6426 C CA . SER C 1 27 ? -9.901 36.130 8.097 1.00 23.77 27 SER C CA 1
ATOM 6427 C C . SER C 1 27 ? -9.882 34.635 7.806 1.00 25.67 27 SER C C 1
ATOM 6428 O O . SER C 1 27 ? -10.928 33.985 7.779 1.00 25.15 27 SER C O 1
ATOM 6431 N N . ASP C 1 28 ? -8.695 34.092 7.576 1.00 26.92 28 ASP C N 1
ATOM 6432 C CA . ASP C 1 28 ? -8.573 32.675 7.279 1.00 29.48 28 ASP C CA 1
ATOM 6433 C C . ASP C 1 28 ? -8.554 31.819 8.541 1.00 29.74 28 ASP C C 1
ATOM 6434 O O . ASP C 1 28 ? -8.463 30.595 8.461 1.00 30.98 28 ASP C O 1
ATOM 6439 N N . ARG C 1 29 ? -8.655 32.453 9.705 1.00 28.48 29 ARG C N 1
ATOM 6440 C CA . ARG C 1 29 ? -8.625 31.707 10.959 1.00 28.89 29 ARG C CA 1
ATOM 6441 C C . ARG C 1 29 ? -9.720 32.025 11.977 1.00 28.35 29 ARG C C 1
ATOM 6442 O O . ARG C 1 29 ? -10.190 31.134 12.687 1.00 28.34 29 ARG C O 1
ATOM 6450 N N . TRP C 1 30 ? -10.138 33.283 12.049 1.00 24.25 30 TRP C N 1
ATOM 6451 C CA . TRP C 1 30 ? -11.122 33.675 13.049 1.00 23.43 30 TRP C CA 1
ATOM 6452 C C . TRP C 1 30 ? -12.598 33.783 12.691 1.00 22.61 30 TRP C C 1
ATOM 6453 O O . TRP C 1 30 ? -13.389 34.259 13.499 1.00 22.26 30 TRP C O 1
ATOM 6464 N N . PHE C 1 31 ? -12.982 33.345 11.499 1.00 23.34 31 PHE C N 1
ATOM 6465 C CA . PHE C 1 31 ? -14.389 33.399 11.116 1.00 24.03 31 PHE C CA 1
ATOM 6466 C C . PHE C 1 31 ? -15.023 32.014 11.179 1.00 26.49 31 PHE C C 1
ATOM 6467 O O . PHE C 1 31 ? -14.434 31.030 10.717 1.00 28.71 31 PHE C O 1
ATOM 6475 N N . ARG C 1 32 ? -16.212 31.942 11.771 1.00 25.30 32 ARG C N 1
ATOM 6476 C CA . ARG C 1 32 ? -16.945 30.691 11.866 1.00 25.10 32 ARG C CA 1
ATOM 6477 C C . ARG C 1 32 ? -18.046 30.722 10.812 1.00 25.48 32 ARG C C 1
ATOM 6478 O O . ARG C 1 32 ? -18.767 31.708 10.688 1.00 22.75 32 ARG C O 1
ATOM 6486 N N . THR C 1 33 ? -18.174 29.640 10.054 1.00 24.80 33 THR C N 1
ATOM 6487 C CA . THR C 1 33 ? -19.190 29.569 9.016 1.00 25.47 33 THR C CA 1
ATOM 6488 C C . THR C 1 33 ? -20.578 29.345 9.599 1.00 26.77 33 THR C C 1
ATOM 6489 O O . THR C 1 33 ? -20.798 28.407 10.372 1.00 27.90 33 THR C O 1
ATOM 6493 N N . LEU C 1 34 ? -21.513 30.222 9.245 1.00 25.48 34 LEU C N 1
ATOM 6494 C CA . LEU C 1 34 ? -22.889 30.088 9.718 1.00 26.83 34 LEU C CA 1
ATOM 6495 C C . LEU C 1 34 ? -23.663 29.355 8.632 1.00 26.89 34 LEU C C 1
ATOM 6496 O O . LEU C 1 34 ? -24.487 28.488 8.912 1.00 26.40 34 LEU C O 1
ATOM 6501 N N . TYR C 1 35 ? -23.392 29.715 7.385 1.00 25.39 35 TYR C N 1
ATOM 6502 C CA . TYR C 1 35 ? -24.026 29.054 6.256 1.00 25.09 35 TYR C CA 1
ATOM 6503 C C . TYR C 1 35 ? -23.107 29.122 5.053 1.00 25.62 35 TYR C C 1
ATOM 6504 O O . TYR C 1 35 ? -22.416 30.121 4.848 1.00 24.04 35 TYR C O 1
ATOM 6521 N N . ARG C 1 36 ? -23.110 28.066 4.244 1.00 25.75 36 ARG C N 1
ATOM 6522 C CA . ARG C 1 36 ? -22.283 28.045 3.048 1.00 27.89 36 ARG C CA 1
ATOM 6523 C C . ARG C 1 36 ? -22.763 27.026 2.028 1.00 27.55 36 ARG C C 1
ATOM 6524 O O . ARG C 1 36 ? -23.055 25.885 2.376 1.00 28.36 36 ARG C O 1
ATOM 6532 N N . ASN C 1 37 ? -22.861 27.457 0.775 1.00 26.15 37 ASN C N 1
ATOM 6533 C CA . ASN C 1 37 ? -23.232 26.573 -0.325 1.00 27.19 37 ASN C CA 1
ATOM 6534 C C . ASN C 1 37 ? -22.555 27.120 -1.575 1.00 26.36 37 ASN C C 1
ATOM 6535 O O . ASN C 1 37 ? -21.721 28.017 -1.469 1.00 25.48 37 ASN C O 1
ATOM 6540 N N . GLU C 1 38 ? -22.879 26.601 -2.753 1.00 27.22 38 GLU C N 1
ATOM 6541 C CA . GLU C 1 38 ? -22.199 27.084 -3.952 1.00 28.97 38 GLU C CA 1
ATOM 6542 C C . GLU C 1 38 ? -22.578 28.498 -4.381 1.00 27.68 38 GLU C C 1
ATOM 6543 O O . GLU C 1 38 ? -21.930 29.072 -5.252 1.00 29.69 38 GLU C O 1
ATOM 6549 N N . TRP C 1 39 ? -23.609 29.065 -3.763 1.00 25.60 39 TRP C N 1
ATOM 6550 C CA . TRP C 1 39 ? -24.069 30.403 -4.122 1.00 24.45 39 TRP C CA 1
ATOM 6551 C C . TRP C 1 39 ? -23.570 31.529 -3.219 1.00 23.28 39 TRP C C 1
ATOM 6552 O O . TRP C 1 39 ? -23.668 32.703 -3.571 1.00 20.50 39 TRP C O 1
ATOM 6563 N N . GLY C 1 40 ? -23.029 31.173 -2.059 1.00 23.22 40 GLY C N 1
ATOM 6564 C CA . GLY C 1 40 ? -22.528 32.192 -1.158 1.00 21.94 40 GLY C CA 1
ATOM 6565 C C . GLY C 1 40 ? -22.219 31.656 0.219 1.00 23.04 40 GLY C C 1
ATOM 6566 O O . GLY C 1 40 ? -22.369 30.460 0.485 1.00 21.89 40 GLY C O 1
ATOM 6567 N N . HIS C 1 41 ? -21.769 32.535 1.104 1.00 22.93 41 HIS C N 1
ATOM 6568 C CA . HIS C 1 41 ? -21.469 32.111 2.460 1.00 24.89 41 HIS C CA 1
ATOM 6569 C C . HIS C 1 41 ? -21.654 33.247 3.446 1.00 24.34 41 HIS C C 1
ATOM 6570 O O . HIS C 1 41 ? -21.585 34.424 3.084 1.00 23.18 41 HIS C O 1
ATOM 6577 N N . ILE C 1 42 ? -21.929 32.875 4.688 1.00 21.32 42 ILE C N 1
ATOM 6578 C CA . ILE C 1 42 ? -22.131 33.826 5.768 1.00 23.02 42 ILE C CA 1
ATOM 6579 C C . ILE C 1 42 ? -21.239 33.354 6.908 1.00 22.89 42 ILE C C 1
ATOM 6580 O O . ILE C 1 42 ? -21.361 32.219 7.364 1.00 22.80 42 ILE C O 1
ATOM 6585 N N . ARG C 1 43 ? -20.328 34.216 7.353 1.00 20.74 43 ARG C N 1
ATOM 6586 C CA . ARG C 1 43 ? -19.405 33.852 8.423 1.00 21.22 43 ARG C CA 1
ATOM 6587 C C . ARG C 1 43 ? -19.432 34.876 9.547 1.00 21.04 43 ARG C C 1
ATOM 6588 O O . ARG C 1 43 ? -19.607 36.066 9.298 1.00 19.00 43 ARG C O 1
ATOM 6596 N N . VAL C 1 44 ? -19.253 34.416 10.783 1.00 19.43 44 VAL C N 1
ATOM 6597 C CA . VAL C 1 44 ? -19.242 35.325 11.920 1.00 18.55 44 VAL C CA 1
ATOM 6598 C C . VAL C 1 44 ? -17.877 35.284 12.598 1.00 20.36 44 VAL C C 1
ATOM 6599 O O . VAL C 1 44 ? -17.282 34.217 12.781 1.00 19.67 44 VAL C O 1
ATOM 6603 N N . LEU C 1 45 ? -17.375 36.461 12.949 1.00 19.76 45 LEU C N 1
ATOM 6604 C CA . LEU C 1 45 ? -16.089 36.572 13.613 1.00 20.52 45 LEU C CA 1
ATOM 6605 C C . LEU C 1 45 ? -16.218 36.082 15.047 1.00 20.79 45 LEU C C 1
ATOM 6606 O O . LEU C 1 45 ? -17.245 36.283 15.679 1.00 19.54 45 LEU C O 1
ATOM 6611 N N . GLN C 1 46 ? -15.178 35.439 15.568 1.00 23.68 46 GLN C N 1
ATOM 6612 C CA . GLN C 1 46 ? -15.231 34.974 16.954 1.00 26.46 46 GLN C CA 1
ATOM 6613 C C . GLN C 1 46 ? -15.352 36.215 17.849 1.00 24.67 46 GLN C C 1
ATOM 6614 O O . GLN C 1 46 ? -14.987 37.320 17.439 1.00 22.47 46 GLN C O 1
ATOM 6620 N N . ARG C 1 47 ? -15.869 36.028 19.060 1.00 22.32 47 ARG C N 1
ATOM 6621 C CA . ARG C 1 47 ? -16.060 37.129 20.009 1.00 22.26 47 ARG C CA 1
ATOM 6622 C C . ARG C 1 47 ? -14.796 37.909 20.349 1.00 21.04 47 ARG C C 1
ATOM 6623 O O . ARG C 1 47 ? -13.751 37.324 20.619 1.00 21.24 47 ARG C O 1
ATOM 6631 N N . PHE C 1 48 ? -14.911 39.234 20.351 1.00 21.39 48 PHE C N 1
ATOM 6632 C CA . PHE C 1 48 ? -13.785 40.114 20.669 1.00 21.73 48 PHE C CA 1
ATOM 6633 C C . PHE C 1 48 ? -13.318 39.971 22.116 1.00 22.38 48 PHE C C 1
ATOM 6634 O O . PHE C 1 48 ? -12.121 39.838 22.385 1.00 22.67 48 PHE C O 1
ATOM 6642 N N . ASP C 1 49 ? -14.273 40.018 23.038 1.00 22.54 49 ASP C N 1
ATOM 6643 C CA . ASP C 1 49 ? -13.987 39.962 24.469 1.00 25.48 49 ASP C CA 1
ATOM 6644 C C . ASP C 1 49 ? -13.294 38.716 25.002 1.00 26.78 49 ASP C C 1
ATOM 6645 O O . ASP C 1 49 ? -12.642 38.773 26.046 1.00 27.14 49 ASP C O 1
ATOM 6650 N N . GLN C 1 50 ? -13.425 37.594 24.306 1.00 27.39 50 GLN C N 1
ATOM 6651 C CA . GLN C 1 50 ? -12.780 36.370 24.766 1.00 30.14 50 GLN C CA 1
ATOM 6652 C C . GLN C 1 50 ? -11.287 36.369 24.461 1.00 29.76 50 GLN C C 1
ATOM 6653 O O . GLN C 1 50 ? -10.549 35.529 24.967 1.00 31.05 50 GLN C O 1
ATOM 6659 N N . ARG C 1 51 ? -10.842 37.316 23.642 1.00 29.26 51 ARG C N 1
ATOM 6660 C CA . ARG C 1 51 ? -9.432 37.404 23.279 1.00 28.83 51 ARG C CA 1
ATOM 6661 C C . ARG C 1 51 ? -8.612 38.312 24.190 1.00 27.86 51 ARG C C 1
ATOM 6662 O O . ARG C 1 51 ? -7.422 38.083 24.392 1.00 27.80 51 ARG C O 1
ATOM 6670 N N . SER C 1 52 ? -9.246 39.335 24.749 1.00 26.41 52 SER C N 1
ATOM 6671 C CA . SER C 1 52 ? -8.540 40.265 25.620 1.00 25.00 52 SER C CA 1
ATOM 6672 C C . SER C 1 52 ? -9.502 41.105 26.447 1.00 25.56 52 SER C C 1
ATOM 6673 O O . SER C 1 52 ? -10.556 41.513 25.963 1.00 24.29 52 SER C O 1
ATOM 6676 N N . LYS C 1 53 ? -9.132 41.365 27.695 1.00 24.25 53 LYS C N 1
ATOM 6677 C CA . LYS C 1 53 ? -9.956 42.184 28.569 1.00 25.51 53 LYS C CA 1
ATOM 6678 C C . LYS C 1 53 ? -9.936 43.609 28.022 1.00 21.73 53 LYS C C 1
ATOM 6679 O O . LYS C 1 53 ? -10.785 44.425 28.365 1.00 23.45 53 LYS C O 1
ATOM 6685 N N . GLN C 1 54 ? -8.959 43.899 27.167 1.00 22.52 54 GLN C N 1
ATOM 6686 C CA . GLN C 1 54 ? -8.834 45.230 26.580 1.00 21.84 54 GLN C CA 1
ATOM 6687 C C . GLN C 1 54 ? -9.918 45.472 25.526 1.00 20.39 54 GLN C C 1
ATOM 6688 O O . GLN C 1 54 ? -10.043 46.575 24.992 1.00 20.32 54 GLN C O 1
ATOM 6694 N N . MET C 1 55 ? -10.692 44.429 25.235 1.00 19.09 55 MET C N 1
ATOM 6695 C CA . MET C 1 55 ? -11.795 44.514 24.278 1.00 20.92 55 MET C CA 1
ATOM 6696 C C . MET C 1 55 ? -13.084 44.066 24.970 1.00 21.63 55 MET C C 1
ATOM 6697 O O . MET C 1 55 ? -14.065 43.693 24.319 1.00 20.92 55 MET C O 1
ATOM 6702 N N . GLN C 1 56 ? -13.086 44.109 26.298 1.00 22.01 56 GLN C N 1
ATOM 6703 C CA . GLN C 1 56 ? -14.262 43.691 27.048 1.00 23.51 56 GLN C CA 1
ATOM 6704 C C . GLN C 1 56 ? -15.511 44.464 26.633 1.00 22.52 56 GLN C C 1
ATOM 6705 O O . GLN C 1 56 ? -16.593 43.883 26.521 1.00 22.09 56 GLN C O 1
ATOM 6711 N N . ASN C 1 57 ? -15.372 45.763 26.390 1.00 20.62 57 ASN C N 1
ATOM 6712 C CA . ASN C 1 57 ? -16.539 46.536 26.005 1.00 21.37 57 ASN C CA 1
ATOM 6713 C C . ASN C 1 57 ? -16.998 46.367 24.558 1.00 21.62 57 ASN C C 1
ATOM 6714 O O . ASN C 1 57 ? -17.844 47.122 24.080 1.00 21.16 57 ASN C O 1
ATOM 6719 N N . LEU C 1 58 ? -16.445 45.371 23.864 1.00 18.47 58 LEU C N 1
ATOM 6720 C CA . LEU C 1 58 ? -16.895 45.058 22.508 1.00 19.69 58 LEU C CA 1
ATOM 6721 C C . LEU C 1 58 ? -17.718 43.758 22.580 1.00 20.58 58 LEU C C 1
ATOM 6722 O O . LEU C 1 58 ? -18.120 43.206 21.557 1.00 21.19 58 LEU C O 1
ATOM 6727 N N . GLU C 1 59 ? -17.966 43.276 23.793 1.00 21.43 59 GLU C N 1
ATOM 6728 C CA . GLU C 1 59 ? -18.707 42.029 23.977 1.00 24.93 59 GLU C CA 1
ATOM 6729 C C . GLU C 1 59 ? -20.115 42.009 23.389 1.00 25.53 59 GLU C C 1
ATOM 6730 O O . GLU C 1 59 ? -20.621 40.942 23.052 1.00 26.04 59 GLU C O 1
ATOM 6736 N N . ASN C 1 60 ? -20.750 43.171 23.265 1.00 24.73 60 ASN C N 1
ATOM 6737 C CA . ASN C 1 60 ? -22.108 43.232 22.714 1.00 24.80 60 ASN C CA 1
ATOM 6738 C C . ASN C 1 60 ? -22.079 43.429 21.195 1.00 23.18 60 ASN C C 1
ATOM 6739 O O . ASN C 1 60 ? -23.099 43.742 20.589 1.00 23.13 60 ASN C O 1
ATOM 6748 N N . TYR C 1 61 ? -20.914 43.245 20.583 1.00 20.54 61 TYR C N 1
ATOM 6749 C CA . TYR C 1 61 ? -20.780 43.420 19.138 1.00 19.78 61 TYR C CA 1
ATOM 6750 C C . TYR C 1 61 ? -20.185 42.207 18.434 1.00 21.27 61 TYR C C 1
ATOM 6751 O O . TYR C 1 61 ? -19.186 41.649 18.887 1.00 21.86 61 TYR C O 1
ATOM 6760 N N . ARG C 1 62 ? -20.806 41.808 17.328 1.00 18.89 62 ARG C N 1
ATOM 6761 C CA . ARG C 1 62 ? -20.316 40.699 16.520 1.00 19.35 62 ARG C CA 1
ATOM 6762 C C . ARG C 1 62 ? -20.146 41.236 15.102 1.00 18.85 62 ARG C C 1
ATOM 6763 O O . ARG C 1 62 ? -20.811 42.199 14.713 1.00 20.51 62 ARG C O 1
ATOM 6771 N N . VAL C 1 63 ? -19.252 40.625 14.339 1.00 17.08 63 VAL C N 1
ATOM 6772 C CA . VAL C 1 63 ? -19.009 41.029 12.962 1.00 19.47 63 VAL C CA 1
ATOM 6773 C C . VAL C 1 63 ? -19.347 39.872 12.029 1.00 19.81 63 VAL C C 1
ATOM 6774 O O . VAL C 1 63 ? -18.891 38.743 12.228 1.00 20.16 63 VAL C O 1
ATOM 6778 N N . VAL C 1 64 ? -20.154 40.160 11.015 1.00 18.85 64 VAL C N 1
ATOM 6779 C CA . VAL C 1 64 ? -20.561 39.147 10.048 1.00 19.26 64 VAL C CA 1
ATOM 6780 C C . VAL C 1 64 ? -20.087 39.522 8.653 1.00 20.82 64 VAL C C 1
ATOM 6781 O O . VAL C 1 64 ? -20.114 40.692 8.269 1.00 19.30 64 VAL C O 1
ATOM 6785 N N . GLU C 1 65 ? -19.618 38.531 7.906 1.00 19.40 65 GLU C N 1
ATOM 6786 C CA . GLU C 1 65 ? -19.190 38.765 6.539 1.00 20.09 65 GLU C CA 1
ATOM 6787 C C . GLU C 1 65 ? -20.077 37.913 5.642 1.00 20.94 65 GLU C C 1
ATOM 6788 O O . GLU C 1 65 ? -20.303 36.732 5.912 1.00 20.31 65 GLU C O 1
ATOM 6794 N N . PHE C 1 66 ? -20.597 38.535 4.587 1.00 21.32 66 PHE C N 1
ATOM 6795 C CA . PHE C 1 66 ? -21.487 37.870 3.638 1.00 20.86 66 PHE C CA 1
ATOM 6796 C C . PHE C 1 66 ? -20.960 38.017 2.220 1.00 22.25 66 PHE C C 1
ATOM 6797 O O . PHE C 1 66 ? -20.536 39.101 1.817 1.00 19.51 66 PHE C O 1
ATOM 6805 N N . LYS C 1 67 ? -20.985 36.923 1.466 1.00 19.81 67 LYS C N 1
ATOM 6806 C CA . LYS C 1 67 ? -20.552 36.960 0.079 1.00 21.55 67 LYS C CA 1
ATOM 6807 C C . LYS C 1 67 ? -21.478 36.061 -0.725 1.00 21.53 67 LYS C C 1
ATOM 6808 O O . LYS C 1 67 ? -21.816 34.960 -0.287 1.00 21.56 67 LYS C O 1
ATOM 6814 N N . SER C 1 68 ? -21.918 36.542 -1.882 1.00 21.14 68 SER C N 1
ATOM 6815 C CA . SER C 1 68 ? -22.794 35.743 -2.722 1.00 21.94 68 SER C CA 1
ATOM 6816 C C . SER C 1 68 ? -22.528 35.984 -4.202 1.00 21.30 68 SER C C 1
ATOM 6817 O O . SER C 1 68 ? -22.025 37.041 -4.606 1.00 19.69 68 SER C O 1
ATOM 6820 N N . LYS C 1 69 ? -22.870 34.986 -5.006 1.00 21.11 69 LYS C N 1
ATOM 6821 C CA . LYS C 1 69 ? -22.660 35.046 -6.444 1.00 21.55 69 LYS C CA 1
ATOM 6822 C C . LYS C 1 69 ? -23.713 35.869 -7.169 1.00 21.95 69 LYS C C 1
ATOM 6823 O O . LYS C 1 69 ? -24.694 36.306 -6.575 1.00 20.28 69 LYS C O 1
ATOM 6829 N N . PRO C 1 70 ? -23.511 36.110 -8.472 1.00 21.76 70 PRO C N 1
ATOM 6830 C CA . PRO C 1 70 ? -24.516 36.896 -9.188 1.00 20.76 70 PRO C CA 1
ATOM 6831 C C . PRO C 1 70 ? -25.879 36.199 -9.240 1.00 20.00 70 PRO C C 1
ATOM 6832 O O . PRO C 1 70 ? -25.970 34.973 -9.143 1.00 21.07 70 PRO C O 1
ATOM 6836 N N . ASN C 1 71 ? -26.935 36.996 -9.351 1.00 20.26 71 ASN C N 1
ATOM 6837 C CA . ASN C 1 71 ? -28.302 36.481 -9.434 1.00 20.04 71 ASN C CA 1
ATOM 6838 C C . ASN C 1 71 ? -28.695 35.573 -8.266 1.00 19.55 71 ASN C C 1
ATOM 6839 O O . ASN C 1 71 ? -29.304 34.520 -8.469 1.00 21.60 71 ASN C O 1
ATOM 6844 N N . THR C 1 72 ? -28.347 35.974 -7.043 1.00 18.96 72 THR C N 1
ATOM 6845 C CA . THR C 1 72 ? -28.684 35.168 -5.871 1.00 17.85 72 THR C CA 1
ATOM 6846 C C . THR C 1 72 ? -29.611 35.884 -4.901 1.00 18.28 72 THR C C 1
ATOM 6847 O O . THR C 1 72 ? -29.709 37.109 -4.897 1.00 16.99 72 THR C O 1
ATOM 6851 N N . LEU C 1 73 ? -30.272 35.090 -4.066 1.00 17.12 73 LEU C N 1
ATOM 6852 C CA . LEU C 1 73 ? -31.213 35.596 -3.076 1.00 18.59 73 LEU C CA 1
ATOM 6853 C C . LEU C 1 73 ? -31.000 34.933 -1.725 1.00 17.98 73 LEU C C 1
ATOM 6854 O O . LEU C 1 73 ? -30.909 33.705 -1.637 1.00 19.34 73 LEU C O 1
ATOM 6859 N N . LEU C 1 74 ? -30.904 35.753 -0.680 1.00 16.75 74 LEU C N 1
ATOM 6860 C CA . LEU C 1 74 ? -30.778 35.265 0.687 1.00 18.17 74 LEU C CA 1
ATOM 6861 C C . LEU C 1 74 ? -32.233 35.248 1.148 1.00 18.72 74 LEU C C 1
ATOM 6862 O O . LEU C 1 74 ? -32.882 36.292 1.200 1.00 17.65 74 LEU C O 1
ATOM 6867 N N . LEU C 1 75 ? -32.736 34.062 1.476 1.00 16.53 75 LEU C N 1
ATOM 6868 C CA . LEU C 1 75 ? -34.128 33.883 1.868 1.00 18.24 75 LEU C CA 1
ATOM 6869 C C . LEU C 1 75 ? -34.617 34.687 3.073 1.00 17.34 75 LEU C C 1
ATOM 6870 O O . LEU C 1 75 ? -33.832 35.047 3.954 1.00 18.35 75 LEU C O 1
ATOM 6875 N N . PRO C 1 76 ? -35.937 34.961 3.133 1.00 16.46 76 PRO C N 1
ATOM 6876 C CA . PRO C 1 76 ? -36.548 35.727 4.230 1.00 16.89 76 PRO C CA 1
ATOM 6877 C C . PRO C 1 76 ? -36.252 35.136 5.601 1.00 17.32 76 PRO C C 1
ATOM 6878 O O . PRO C 1 76 ? -36.440 33.941 5.833 1.00 16.78 76 PRO C O 1
ATOM 6882 N N . HIS C 1 77 ? -35.814 35.996 6.511 1.00 16.15 77 HIS C N 1
ATOM 6883 C CA . HIS C 1 77 ? -35.484 35.592 7.868 1.00 17.06 77 HIS C CA 1
ATOM 6884 C C . HIS C 1 77 ? -35.310 36.856 8.696 1.00 16.79 77 HIS C C 1
ATOM 6885 O O . HIS C 1 77 ? -35.252 37.963 8.148 1.00 16.85 77 HIS C O 1
ATOM 6892 N N . HIS C 1 78 ? -35.226 36.689 10.012 1.00 15.84 78 HIS C N 1
ATOM 6893 C CA . HIS C 1 78 ? -34.976 37.816 10.901 1.00 16.54 78 HIS C CA 1
ATOM 6894 C C . HIS C 1 78 ? -33.988 37.317 11.947 1.00 19.09 78 HIS C C 1
ATOM 6895 O O . HIS C 1 78 ? -33.763 36.113 12.073 1.00 19.82 78 HIS C O 1
ATOM 6902 N N . ALA C 1 79 ? -33.378 38.238 12.680 1.00 17.16 79 ALA C N 1
ATOM 6903 C CA . ALA C 1 79 ? -32.412 37.856 13.695 1.00 16.72 79 ALA C CA 1
ATOM 6904 C C . ALA C 1 79 ? -32.672 38.663 14.953 1.00 18.02 79 ALA C C 1
ATOM 6905 O O . ALA C 1 79 ? -33.187 39.779 14.881 1.00 17.41 79 ALA C O 1
ATOM 6907 N N . ASP C 1 80 ? -32.332 38.100 16.109 1.00 16.30 80 ASP C N 1
ATOM 6908 C CA . ASP C 1 80 ? -32.517 38.839 17.343 1.00 16.53 80 ASP C CA 1
ATOM 6909 C C . ASP C 1 80 ? -31.289 39.718 17.578 1.00 17.15 80 ASP C C 1
ATOM 6910 O O . ASP C 1 80 ? -30.609 39.614 18.600 1.00 18.19 80 ASP C O 1
ATOM 6915 N N . ALA C 1 81 ? -31.003 40.571 16.600 1.00 17.04 81 ALA C N 1
ATOM 6916 C CA . ALA C 1 81 ? -29.877 41.494 16.682 1.00 17.74 81 ALA C CA 1
ATOM 6917 C C . ALA C 1 81 ? -30.038 42.643 15.699 1.00 18.89 81 ALA C C 1
ATOM 6918 O O . ALA C 1 81 ? -30.574 42.470 14.605 1.00 18.40 81 ALA C O 1
ATOM 6920 N N . ASP C 1 82 ? -29.579 43.816 16.116 1.00 19.67 82 ASP C N 1
ATOM 6921 C CA . ASP C 1 82 ? -29.578 45.005 15.278 1.00 21.69 82 ASP C CA 1
ATOM 6922 C C . ASP C 1 82 ? -28.438 44.746 14.305 1.00 20.55 82 ASP C C 1
ATOM 6923 O O . ASP C 1 82 ? -27.406 44.214 14.703 1.00 19.64 82 ASP C O 1
ATOM 6928 N N . PHE C 1 83 ? -28.613 45.118 13.041 1.00 19.99 83 PHE C N 1
ATOM 6929 C CA . PHE C 1 83 ? -27.565 44.938 12.043 1.00 18.84 83 PHE C CA 1
ATOM 6930 C C . PHE C 1 83 ? -27.254 46.279 11.384 1.00 20.42 83 PHE C C 1
ATOM 6931 O O . PHE C 1 83 ? -28.170 47.042 11.075 1.00 20.60 83 PHE C O 1
ATOM 6939 N N . LEU C 1 84 ? -25.972 46.570 11.193 1.00 19.64 84 LEU C N 1
ATOM 6940 C CA . LEU C 1 84 ? -25.562 47.765 10.461 1.00 17.79 84 LEU C CA 1
ATOM 6941 C C . LEU C 1 84 ? -24.853 47.129 9.275 1.00 18.09 84 LEU C C 1
ATOM 6942 O O . LEU C 1 84 ? -23.730 46.628 9.387 1.00 17.41 84 LEU C O 1
ATOM 6947 N N . LEU C 1 85 ? -25.545 47.119 8.143 1.00 18.63 85 LEU C N 1
ATOM 6948 C CA . LEU C 1 85 ? -25.049 46.499 6.926 1.00 19.53 85 LEU C CA 1
ATOM 6949 C C . LEU C 1 85 ? -24.322 47.459 5.999 1.00 22.12 85 LEU C C 1
ATOM 6950 O O . LEU C 1 85 ? -24.806 48.559 5.718 1.00 23.65 85 LEU C O 1
ATOM 6955 N N . VAL C 1 86 ? -23.153 47.024 5.533 1.00 18.91 86 VAL C N 1
ATOM 6956 C CA . VAL C 1 86 ? -22.310 47.804 4.639 1.00 21.75 86 VAL C CA 1
ATOM 6957 C C . VAL C 1 86 ? -21.901 47.001 3.402 1.00 21.68 86 VAL C C 1
ATOM 6958 O O . VAL C 1 86 ? -21.371 45.891 3.516 1.00 22.35 86 VAL C O 1
ATOM 6962 N N . VAL C 1 87 ? -22.146 47.559 2.220 1.00 21.63 87 VAL C N 1
ATOM 6963 C CA . VAL C 1 87 ? -21.766 46.888 0.980 1.00 19.73 87 VAL C CA 1
ATOM 6964 C C . VAL C 1 87 ? -20.316 47.254 0.657 1.00 22.67 87 VAL C C 1
ATOM 6965 O O . VAL C 1 87 ? -20.011 48.407 0.331 1.00 22.35 87 VAL C O 1
ATOM 6969 N N . LEU C 1 88 ? -19.420 46.273 0.753 1.00 21.11 88 LEU C N 1
ATOM 6970 C CA . LEU C 1 88 ? -18.007 46.508 0.476 1.00 24.52 88 LEU C CA 1
ATOM 6971 C C . LEU C 1 88 ? -17.703 46.435 -1.007 1.00 25.61 88 LEU C C 1
ATOM 6972 O O . LEU C 1 88 ? -16.885 47.195 -1.528 1.00 24.84 88 LEU C O 1
ATOM 6977 N N . ASN C 1 89 ? -18.366 45.504 -1.679 1.00 24.75 89 ASN C N 1
ATOM 6978 C CA . ASN C 1 89 ? -18.163 45.288 -3.100 1.00 24.68 89 ASN C CA 1
ATOM 6979 C C . ASN C 1 89 ? -19.456 44.814 -3.753 1.00 23.30 89 ASN C C 1
ATOM 6980 O O . ASN C 1 89 ? -20.150 43.961 -3.205 1.00 21.62 89 ASN C O 1
ATOM 6989 N N . GLY C 1 90 ? -19.782 45.377 -4.914 1.00 22.53 90 GLY C N 1
ATOM 6990 C CA . GLY C 1 90 ? -20.985 44.969 -5.620 1.00 20.84 90 GLY C CA 1
ATOM 6991 C C . GLY C 1 90 ? -22.231 45.798 -5.355 1.00 21.62 90 GLY C C 1
ATOM 6992 O O . GLY C 1 90 ? -22.149 46.946 -4.914 1.00 18.74 90 GLY C O 1
ATOM 6993 N N . THR C 1 91 ? -23.389 45.200 -5.628 1.00 19.65 91 THR C N 1
ATOM 6994 C CA . THR C 1 91 ? -24.678 45.861 -5.445 1.00 20.76 91 THR C CA 1
ATOM 6995 C C . THR C 1 91 ? -25.663 44.892 -4.805 1.00 20.39 91 THR C C 1
ATOM 6996 O O . THR C 1 91 ? -25.632 43.693 -5.076 1.00 19.71 91 THR C O 1
ATOM 7000 N N . ALA C 1 92 ? -26.538 45.410 -3.955 1.00 20.12 92 ALA C N 1
ATOM 7001 C CA . ALA C 1 92 ? -27.533 44.560 -3.315 1.00 20.22 92 ALA C CA 1
ATOM 7002 C C . ALA C 1 92 ? -28.890 45.238 -3.314 1.00 20.48 92 ALA C C 1
ATOM 7003 O O . ALA C 1 92 ? -28.988 46.467 -3.389 1.00 19.45 92 ALA C O 1
ATOM 7005 N N . VAL C 1 93 ? -29.940 44.426 -3.257 1.00 19.52 93 VAL C N 1
ATOM 7006 C CA . VAL C 1 93 ? -31.285 44.954 -3.141 1.00 18.35 93 VAL C CA 1
ATOM 7007 C C . VAL C 1 93 ? -31.709 44.404 -1.790 1.00 17.65 93 VAL C C 1
ATOM 7008 O O . VAL C 1 93 ? -31.829 43.190 -1.617 1.00 19.54 93 VAL C O 1
ATOM 7012 N N . LEU C 1 94 ? -31.889 45.296 -0.825 1.00 15.94 94 LEU C N 1
ATOM 7013 C CA . LEU C 1 94 ? -32.301 44.904 0.517 1.00 17.64 94 LEU C CA 1
ATOM 7014 C C . LEU C 1 94 ? -33.784 45.190 0.683 1.00 17.28 94 LEU C C 1
ATOM 7015 O O . LEU C 1 94 ? -34.217 46.334 0.537 1.00 18.75 94 LEU C O 1
ATOM 7020 N N . THR C 1 95 ? -34.566 44.153 0.978 1.00 15.86 95 THR C N 1
ATOM 7021 C CA . THR C 1 95 ? -35.998 44.340 1.165 1.00 17.59 95 THR C CA 1
ATOM 7022 C C . THR C 1 95 ? -36.394 44.044 2.598 1.00 17.62 95 THR C C 1
ATOM 7023 O O . THR C 1 95 ? -36.219 42.923 3.092 1.00 16.11 95 THR C O 1
ATOM 7027 N N . LEU C 1 96 ? -36.910 45.067 3.265 1.00 16.15 96 LEU C N 1
ATOM 7028 C CA . LEU C 1 96 ? -37.343 44.947 4.646 1.00 18.02 96 LEU C CA 1
ATOM 7029 C C . LEU C 1 96 ? -38.838 44.666 4.627 1.00 19.11 96 LEU C C 1
ATOM 7030 O O . LEU C 1 96 ? -39.624 45.443 4.084 1.00 19.66 96 LEU C O 1
ATOM 7035 N N . VAL C 1 97 ? -39.223 43.538 5.207 1.00 18.16 97 VAL C N 1
ATOM 7036 C CA . VAL C 1 97 ? -40.622 43.142 5.233 1.00 18.70 97 VAL C CA 1
ATOM 7037 C C . VAL C 1 97 ? -41.183 43.400 6.620 1.00 20.20 97 VAL C C 1
ATOM 7038 O O . VAL C 1 97 ? -40.761 42.778 7.594 1.00 20.50 97 VAL C O 1
ATOM 7042 N N . ASN C 1 98 ? -42.132 44.329 6.693 1.00 20.13 98 ASN C N 1
ATOM 7043 C CA . ASN C 1 98 ? -42.762 44.717 7.945 1.00 21.54 98 ASN C CA 1
ATOM 7044 C C . ASN C 1 98 ? -44.121 44.024 8.100 1.00 20.00 98 ASN C C 1
ATOM 7045 O O . ASN C 1 98 ? -44.600 43.358 7.177 1.00 18.23 98 ASN C O 1
ATOM 7050 N N . PRO C 1 99 ? -44.756 44.168 9.273 1.00 20.78 99 PRO C N 1
ATOM 7051 C CA . PRO C 1 99 ? -46.063 43.536 9.500 1.00 21.50 99 PRO C CA 1
ATOM 7052 C C . PRO C 1 99 ? -47.139 43.951 8.500 1.00 22.69 99 PRO C C 1
ATOM 7053 O O . PRO C 1 99 ? -47.988 43.141 8.119 1.00 21.08 99 PRO C O 1
ATOM 7057 N N . ASP C 1 100 ? -47.103 45.209 8.069 1.00 22.64 100 ASP C N 1
ATOM 7058 C CA . ASP C 1 100 ? -48.124 45.694 7.146 1.00 25.07 100 ASP C CA 1
ATOM 7059 C C . ASP C 1 100 ? -47.594 46.496 5.966 1.00 25.36 100 ASP C C 1
ATOM 7060 O O . ASP C 1 100 ? -48.287 47.359 5.430 1.00 25.22 100 ASP C O 1
ATOM 7065 N N . SER C 1 101 ? -46.368 46.202 5.551 1.00 24.48 101 SER C N 1
ATOM 7066 C CA . SER C 1 101 ? -45.775 46.884 4.410 1.00 24.38 101 SER C CA 1
ATOM 7067 C C . SER C 1 101 ? -44.380 46.339 4.184 1.00 23.64 101 SER C C 1
ATOM 7068 O O . SER C 1 101 ? -43.874 45.556 4.981 1.00 23.47 101 SER C O 1
ATOM 7071 N N . ARG C 1 102 ? -43.770 46.733 3.078 1.00 23.30 102 ARG C N 1
ATOM 7072 C CA . ARG C 1 102 ? -42.404 46.322 2.811 1.00 25.31 102 ARG C CA 1
ATOM 7073 C C . ARG C 1 102 ? -41.738 47.441 2.032 1.00 25.96 102 ARG C C 1
ATOM 7074 O O . ARG C 1 102 ? -42.404 48.213 1.339 1.00 23.24 102 ARG C O 1
ATOM 7082 N N . ASP C 1 103 ? -40.424 47.541 2.178 1.00 23.86 103 ASP C N 1
ATOM 7083 C CA . ASP C 1 103 ? -39.647 48.574 1.514 1.00 24.03 103 ASP C CA 1
ATOM 7084 C C . ASP C 1 103 ? -38.417 47.906 0.920 1.00 23.17 103 ASP C C 1
ATOM 7085 O O . ASP C 1 103 ? -37.756 47.107 1.589 1.00 21.20 103 ASP C O 1
ATOM 7090 N N . SER C 1 104 ? -38.116 48.233 -0.330 1.00 21.89 104 SER C N 1
ATOM 7091 C CA . SER C 1 104 ? -36.965 47.656 -1.009 1.00 22.55 104 SER C CA 1
ATOM 7092 C C . SER C 1 104 ? -35.993 48.773 -1.363 1.00 22.78 104 SER C C 1
ATOM 7093 O O . SER C 1 104 ? -36.399 49.820 -1.865 1.00 21.86 104 SER C O 1
ATOM 7096 N N . TYR C 1 105 ? -34.710 48.539 -1.104 1.00 21.98 105 TYR C N 1
ATOM 7097 C CA . TYR C 1 105 ? -33.676 49.537 -1.347 1.00 22.37 105 TYR C CA 1
ATOM 7098 C C . TYR C 1 105 ? -32.489 49.002 -2.137 1.00 23.65 105 TYR C C 1
ATOM 7099 O O . TYR C 1 105 ? -32.047 47.873 -1.928 1.00 21.58 105 TYR C O 1
ATOM 7108 N N . ILE C 1 106 ? -31.964 49.828 -3.036 1.00 23.48 106 ILE C N 1
ATOM 7109 C CA . ILE C 1 106 ? -30.789 49.442 -3.800 1.00 22.79 106 ILE C CA 1
ATOM 7110 C C . ILE C 1 106 ? -29.599 49.977 -3.008 1.00 24.11 106 ILE C C 1
ATOM 7111 O O . ILE C 1 106 ? -29.567 51.160 -2.656 1.00 22.72 106 ILE C O 1
ATOM 7116 N N . LEU C 1 107 ? -28.645 49.106 -2.695 1.00 22.42 107 LEU C N 1
ATOM 7117 C CA . LEU C 1 107 ? -27.449 49.521 -1.977 1.00 24.57 107 LEU C CA 1
ATOM 7118 C C . LEU C 1 107 ? -26.231 49.278 -2.848 1.00 24.83 107 LEU C C 1
ATOM 7119 O O . LEU C 1 107 ? -25.864 48.130 -3.100 1.00 24.48 107 LEU C O 1
ATOM 7124 N N . GLU C 1 108 ? -25.607 50.356 -3.317 1.00 23.18 108 GLU C N 1
ATOM 7125 C CA . GLU C 1 108 ? -24.412 50.228 -4.143 1.00 24.79 108 GLU C CA 1
ATOM 7126 C C . GLU C 1 108 ? -23.196 50.127 -3.228 1.00 23.74 108 GLU C C 1
ATOM 7127 O O . GLU C 1 108 ? -23.312 50.279 -2.013 1.00 21.30 108 GLU C O 1
ATOM 7133 N N . GLN C 1 109 ? -22.031 49.874 -3.815 1.00 24.42 109 GLN C N 1
ATOM 7134 C CA . GLN C 1 109 ? -20.805 49.763 -3.038 1.00 24.90 109 GLN C CA 1
ATOM 7135 C C . GLN C 1 109 ? -20.628 51.005 -2.173 1.00 24.36 109 GLN C C 1
ATOM 7136 O O . GLN C 1 109 ? -20.838 52.129 -2.633 1.00 24.43 109 GLN C O 1
ATOM 7142 N N . GLY C 1 110 ? -20.259 50.795 -0.914 1.00 23.02 110 GLY C N 1
ATOM 7143 C CA . GLY C 1 110 ? -20.053 51.904 -0.002 1.00 24.86 110 GLY C CA 1
ATOM 7144 C C . GLY C 1 110 ? -21.281 52.338 0.779 1.00 25.04 110 GLY C C 1
ATOM 7145 O O . GLY C 1 110 ? -21.158 53.035 1.790 1.00 29.32 110 GLY C O 1
ATOM 7146 N N . HIS C 1 111 ? -22.467 51.940 0.334 1.00 22.31 111 HIS C N 1
ATOM 7147 C CA . HIS C 1 111 ? -23.681 52.333 1.040 1.00 23.07 111 HIS C CA 1
ATOM 7148 C C . HIS C 1 111 ? -23.939 51.447 2.252 1.00 22.46 111 HIS C C 1
ATOM 7149 O O . HIS C 1 111 ? -23.558 50.271 2.282 1.00 22.71 111 HIS C O 1
ATOM 7156 N N . ALA C 1 112 ? -24.577 52.029 3.259 1.00 20.88 112 ALA C N 1
ATOM 7157 C CA . ALA C 1 112 ? -24.869 51.317 4.491 1.00 20.51 112 ALA C CA 1
ATOM 7158 C C . ALA C 1 112 ? -26.320 51.489 4.901 1.00 20.80 112 ALA C C 1
ATOM 7159 O O . ALA C 1 112 ? -26.982 52.451 4.516 1.00 20.44 112 ALA C O 1
ATOM 7161 N N . GLN C 1 113 ? -26.810 50.558 5.708 1.00 19.16 113 GLN C N 1
ATOM 7162 C CA . GLN C 1 113 ? -28.186 50.618 6.158 1.00 21.18 113 GLN C CA 1
ATOM 7163 C C . GLN C 1 113 ? -28.371 49.828 7.448 1.00 19.49 113 GLN C C 1
ATOM 7164 O O . GLN C 1 113 ? -27.815 48.741 7.603 1.00 19.79 113 GLN C O 1
ATOM 7175 N N . LYS C 1 114 ? -29.139 50.382 8.377 1.00 19.42 114 LYS C N 1
ATOM 7176 C CA . LYS C 1 114 ? -29.400 49.687 9.626 1.00 21.70 114 LYS C CA 1
ATOM 7177 C C . LYS C 1 114 ? -30.667 48.848 9.499 1.00 22.04 114 LYS C C 1
ATOM 7178 O O . LYS C 1 114 ? -31.689 49.318 8.983 1.00 21.98 114 LYS C O 1
ATOM 7184 N N . ILE C 1 115 ? -30.588 47.600 9.948 1.00 18.71 115 ILE C N 1
ATOM 7185 C CA . ILE C 1 115 ? -31.746 46.710 9.938 1.00 19.32 115 ILE C CA 1
ATOM 7186 C C . ILE C 1 115 ? -32.092 46.497 11.411 1.00 20.36 115 ILE C C 1
ATOM 7187 O O . ILE C 1 115 ? -31.363 45.815 12.127 1.00 18.51 115 ILE C O 1
ATOM 7192 N N . PRO C 1 116 ? -33.187 47.114 11.892 1.00 20.77 116 PRO C N 1
ATOM 7193 C CA . PRO C 1 116 ? -33.596 46.968 13.293 1.00 19.55 116 PRO C CA 1
ATOM 7194 C C . PRO C 1 116 ? -33.764 45.492 13.643 1.00 20.52 116 PRO C C 1
ATOM 7195 O O . PRO C 1 116 ? -34.204 44.695 12.808 1.00 18.63 116 PRO C O 1
ATOM 7199 N N . ALA C 1 117 ? -33.410 45.133 14.872 1.00 17.04 117 ALA C N 1
ATOM 7200 C CA . ALA C 1 117 ? -33.529 43.754 15.317 1.00 18.08 117 ALA C CA 1
ATOM 7201 C C . ALA C 1 117 ? -34.931 43.190 15.043 1.00 17.68 117 ALA C C 1
ATOM 7202 O O . ALA C 1 117 ? -35.936 43.892 15.170 1.00 16.12 117 ALA C O 1
ATOM 7204 N N . GLY C 1 118 ? -34.982 41.922 14.642 1.00 16.31 118 GLY C N 1
ATOM 7205 C CA . GLY C 1 118 ? -36.253 41.271 14.379 1.00 15.98 118 GLY C CA 1
ATOM 7206 C C . GLY C 1 118 ? -36.993 41.668 13.115 1.00 16.28 118 GLY C C 1
ATOM 7207 O O . GLY C 1 118 ? -38.150 41.297 12.944 1.00 17.98 118 GLY C O 1
ATOM 7208 N N . THR C 1 119 ? -36.357 42.433 12.232 1.00 17.14 119 THR C N 1
ATOM 7209 C CA . THR C 1 119 ? -37.027 42.808 10.989 1.00 15.69 119 THR C CA 1
ATOM 7210 C C . THR C 1 119 ? -36.846 41.662 10.000 1.00 15.61 119 THR C C 1
ATOM 7211 O O . THR C 1 119 ? -35.720 41.251 9.727 1.00 15.78 119 THR C O 1
ATOM 7215 N N . THR C 1 120 ? -37.940 41.126 9.476 1.00 15.19 120 THR C N 1
ATOM 7216 C CA . THR C 1 120 ? -37.810 40.066 8.482 1.00 15.52 120 THR C CA 1
ATOM 7217 C C . THR C 1 120 ? -37.269 40.733 7.220 1.00 17.21 120 THR C C 1
ATOM 7218 O O . THR C 1 120 ? -37.725 41.812 6.843 1.00 16.47 120 THR C O 1
ATOM 7222 N N . PHE C 1 121 ? -36.276 40.120 6.583 1.00 16.01 121 PHE C N 1
ATOM 7223 C CA . PHE C 1 121 ? -35.747 40.689 5.355 1.00 17.03 121 PHE C CA 1
ATOM 7224 C C . PHE C 1 121 ? -35.156 39.640 4.445 1.00 14.73 121 PHE C C 1
ATOM 7225 O O . PHE C 1 121 ? -34.906 38.509 4.858 1.00 16.08 121 PHE C O 1
ATOM 7233 N N . PHE C 1 122 ? -34.994 40.010 3.182 1.00 16.20 122 PHE C N 1
ATOM 7234 C CA . PHE C 1 122 ? -34.349 39.138 2.215 1.00 16.85 122 PHE C CA 1
ATOM 7235 C C . PHE C 1 122 ? -33.413 40.041 1.435 1.00 17.94 122 PHE C C 1
ATOM 7236 O O . PHE C 1 122 ? -33.596 41.263 1.407 1.00 17.17 122 PHE C O 1
ATOM 7244 N N . LEU C 1 123 ? -32.384 39.448 0.846 1.00 18.05 123 LEU C N 1
ATOM 7245 C CA . LEU C 1 123 ? -31.363 40.223 0.154 1.00 19.35 123 LEU C CA 1
ATOM 7246 C C . LEU C 1 123 ? -31.012 39.609 -1.184 1.00 17.55 123 LEU C C 1
ATOM 7247 O O . LEU C 1 123 ? -30.789 38.410 -1.279 1.00 17.57 123 LEU C O 1
ATOM 7252 N N . VAL C 1 124 ? -30.935 40.448 -2.210 1.00 18.02 124 VAL C N 1
ATOM 7253 C CA . VAL C 1 124 ? -30.639 39.988 -3.557 1.00 17.81 124 VAL C CA 1
ATOM 7254 C C . VAL C 1 124 ? -29.365 40.615 -4.118 1.00 18.95 124 VAL C C 1
ATOM 7255 O O . VAL C 1 124 ? -29.037 41.757 -3.819 1.00 18.04 124 VAL C O 1
ATOM 7259 N N . ASN C 1 125 ? -28.630 39.840 -4.903 1.00 18.06 125 ASN C N 1
ATOM 7260 C CA . ASN C 1 125 ? -27.466 40.375 -5.585 1.00 18.05 125 ASN C CA 1
ATOM 7261 C C . ASN C 1 125 ? -28.056 40.468 -6.991 1.00 18.40 125 ASN C C 1
ATOM 7262 O O . ASN C 1 125 ? -28.148 39.469 -7.696 1.00 18.61 125 ASN C O 1
ATOM 7267 N N . PRO C 1 126 ? -28.468 41.673 -7.413 1.00 19.63 126 PRO C N 1
ATOM 7268 C CA . PRO C 1 126 ? -29.070 41.867 -8.735 1.00 20.62 126 PRO C CA 1
ATOM 7269 C C . PRO C 1 126 ? -28.129 41.867 -9.937 1.00 22.45 126 PRO C C 1
ATOM 7270 O O . PRO C 1 126 ? -28.585 41.907 -11.082 1.00 22.01 126 PRO C O 1
ATOM 7274 N N . ASP C 1 127 ? -26.827 41.820 -9.686 1.00 22.80 127 ASP C N 1
ATOM 7275 C CA . ASP C 1 127 ? -25.872 41.838 -10.779 1.00 23.02 127 ASP C CA 1
ATOM 7276 C C . ASP C 1 127 ? -25.812 40.503 -11.510 1.00 21.07 127 ASP C C 1
ATOM 7277 O O . ASP C 1 127 ? -25.758 39.441 -10.891 1.00 22.42 127 ASP C O 1
ATOM 7282 N N . ASP C 1 128 ? -25.823 40.565 -12.836 1.00 22.26 128 ASP C N 1
ATOM 7283 C CA . ASP C 1 128 ? -25.792 39.365 -13.660 1.00 21.11 128 ASP C CA 1
ATOM 7284 C C . ASP C 1 128 ? -24.391 38.745 -13.754 1.00 22.18 128 ASP C C 1
ATOM 7285 O O . ASP C 1 128 ? -24.261 37.589 -14.141 1.00 22.43 128 ASP C O 1
ATOM 7290 N N . ASN C 1 129 ? -23.353 39.494 -13.382 1.00 21.56 129 ASN C N 1
ATOM 7291 C CA . ASN C 1 129 ? -21.980 38.982 -13.485 1.00 22.71 129 ASN C CA 1
ATOM 7292 C C . ASN C 1 129 ? -21.069 39.122 -12.266 1.00 22.99 129 ASN C C 1
ATOM 7293 O O . ASN C 1 129 ? -20.141 38.331 -12.102 1.00 23.86 129 ASN C O 1
ATOM 7298 N N . GLU C 1 130 ? -21.311 40.129 -11.432 1.00 21.65 130 GLU C N 1
ATOM 7299 C CA . GLU C 1 130 ? -20.459 40.385 -10.268 1.00 22.38 130 GLU C CA 1
ATOM 7300 C C . GLU C 1 130 ? -20.963 39.776 -8.963 1.00 21.06 130 GLU C C 1
ATOM 7301 O O . GLU C 1 130 ? -22.170 39.652 -8.755 1.00 19.84 130 GLU C O 1
ATOM 7307 N N . ASN C 1 131 ? -20.039 39.398 -8.083 1.00 19.61 131 ASN C N 1
ATOM 7308 C CA . ASN C 1 131 ? -20.437 38.855 -6.789 1.00 19.94 131 ASN C CA 1
ATOM 7309 C C . ASN C 1 131 ? -20.798 40.043 -5.903 1.00 20.10 131 ASN C C 1
ATOM 7310 O O . ASN C 1 131 ? -20.690 41.200 -6.324 1.00 21.02 131 ASN C O 1
ATOM 7319 N N . LEU C 1 132 ? -21.217 39.742 -4.678 1.00 20.39 132 LEU C N 1
ATOM 7320 C CA . LEU C 1 132 ? -21.607 40.748 -3.696 1.00 19.16 132 LEU C CA 1
ATOM 7321 C C . LEU C 1 132 ? -20.905 40.447 -2.376 1.00 20.77 132 LEU C C 1
ATOM 7322 O O . LEU C 1 132 ? -20.924 39.305 -1.898 1.00 20.06 132 LEU C O 1
ATOM 7327 N N . ARG C 1 133 ? -20.272 41.466 -1.800 1.00 19.98 133 ARG C N 1
ATOM 7328 C CA . ARG C 1 133 ? -19.576 41.310 -0.525 1.00 21.46 133 ARG C CA 1
ATOM 7329 C C . ARG C 1 133 ? -20.087 42.342 0.465 1.00 20.48 133 ARG C C 1
ATOM 7330 O O . ARG C 1 133 ? -20.044 43.548 0.212 1.00 19.97 133 ARG C O 1
ATOM 7338 N N . ILE C 1 134 ? -20.554 41.852 1.603 1.00 18.22 134 ILE C N 1
ATOM 7339 C CA . ILE C 1 134 ? -21.110 42.703 2.638 1.00 18.12 134 ILE C CA 1
ATOM 7340 C C . ILE C 1 134 ? -20.504 42.413 4.009 1.00 20.06 134 ILE C C 1
ATOM 7341 O O . ILE C 1 134 ? -20.092 41.290 4.289 1.00 18.62 134 ILE C O 1
ATOM 7346 N N . ILE C 1 135 ? -20.420 43.443 4.846 1.00 19.43 135 ILE C N 1
ATOM 7347 C CA . ILE C 1 135 ? -19.957 43.258 6.212 1.00 20.08 135 ILE C CA 1
ATOM 7348 C C . ILE C 1 135 ? -21.029 43.888 7.090 1.00 21.00 135 ILE C C 1
ATOM 7349 O O . ILE C 1 135 ? -21.589 44.930 6.745 1.00 22.02 135 ILE C O 1
ATOM 7354 N N . LYS C 1 136 ? -21.339 43.247 8.210 1.00 21.00 136 LYS C N 1
ATOM 7355 C CA . LYS C 1 136 ? -22.367 43.756 9.107 1.00 20.10 136 LYS C CA 1
ATOM 7356 C C . LYS C 1 136 ? -21.894 43.796 10.541 1.00 19.30 136 LYS C C 1
ATOM 7357 O O . LYS C 1 136 ? -21.198 42.888 11.000 1.00 18.37 136 LYS C O 1
ATOM 7363 N N . LEU C 1 137 ? -22.283 44.851 11.244 1.00 18.59 137 LEU C N 1
ATOM 7364 C CA . LEU C 1 137 ? -21.985 44.967 12.664 1.00 20.01 137 LEU C CA 1
ATOM 7365 C C . LEU C 1 137 ? -23.289 44.465 13.273 1.00 19.93 137 LEU C C 1
ATOM 7366 O O . LEU C 1 137 ? -24.369 44.919 12.881 1.00 18.54 137 LEU C O 1
ATOM 7371 N N . ALA C 1 138 ? -23.200 43.527 14.209 1.00 17.60 138 ALA C N 1
ATOM 7372 C CA . ALA C 1 138 ? -24.395 42.978 14.835 1.00 18.05 138 ALA C CA 1
ATOM 7373 C C . ALA C 1 138 ? -24.399 43.230 16.337 1.00 19.61 138 ALA C C 1
ATOM 7374 O O . ALA C 1 138 ? -23.376 43.046 17.005 1.00 17.76 138 ALA C O 1
ATOM 7376 N N . ILE C 1 139 ? -25.553 43.652 16.856 1.00 18.85 139 ILE C N 1
ATOM 7377 C CA . ILE C 1 139 ? -25.725 43.935 18.278 1.00 19.97 139 ILE C CA 1
ATOM 7378 C C . ILE C 1 139 ? -26.881 43.073 18.795 1.00 20.11 139 ILE C C 1
ATOM 7379 O O . ILE C 1 139 ? -28.050 43.444 18.679 1.00 19.55 139 ILE C O 1
ATOM 7384 N N . PRO C 1 140 ? -26.560 41.902 19.366 1.00 19.23 140 PRO C N 1
ATOM 7385 C CA . PRO C 1 140 ? -27.550 40.959 19.901 1.00 19.02 140 PRO C CA 1
ATOM 7386 C C . PRO C 1 140 ? -28.461 41.545 20.973 1.00 20.27 140 PRO C C 1
ATOM 7387 O O . PRO C 1 140 ? -28.047 42.400 21.763 1.00 19.11 140 PRO C O 1
ATOM 7391 N N . VAL C 1 141 ? -29.695 41.048 21.001 1.00 18.38 141 VAL C N 1
ATOM 7392 C CA . VAL C 1 141 ? -30.720 41.509 21.928 1.00 19.47 141 VAL C CA 1
ATOM 7393 C C . VAL C 1 141 ? -30.972 40.654 23.176 1.00 19.51 141 VAL C C 1
ATOM 7394 O O . VAL C 1 141 ? -31.141 41.188 24.268 1.00 19.96 141 VAL C O 1
ATOM 7398 N N . ASN C 1 142 ? -31.021 39.336 23.018 1.00 18.22 142 ASN C N 1
ATOM 7399 C CA . ASN C 1 142 ? -31.300 38.454 24.153 1.00 19.43 142 ASN C CA 1
ATOM 7400 C C . ASN C 1 142 ? -30.062 38.047 24.943 1.00 21.16 142 ASN C C 1
ATOM 7401 O O . ASN C 1 142 ? -30.035 38.147 26.169 1.00 22.02 142 ASN C O 1
ATOM 7406 N N . ASN C 1 143 ? -29.055 37.565 24.229 1.00 24.25 143 ASN C N 1
ATOM 7407 C CA . ASN C 1 143 ? -27.769 37.174 24.808 1.00 23.47 143 ASN C CA 1
ATOM 7408 C C . ASN C 1 143 ? -26.878 38.222 24.151 1.00 25.47 143 ASN C C 1
ATOM 7409 O O . ASN C 1 143 ? -26.712 38.217 22.935 1.00 25.96 143 ASN C O 1
ATOM 7414 N N . PRO C 1 144 ? -26.308 39.143 24.937 1.00 26.06 144 PRO C N 1
ATOM 7415 C CA . PRO C 1 144 ? -25.454 40.179 24.351 1.00 25.99 144 PRO C CA 1
ATOM 7416 C C . PRO C 1 144 ? -24.292 39.677 23.505 1.00 24.32 144 PRO C C 1
ATOM 7417 O O . PRO C 1 144 ? -23.786 40.405 22.644 1.00 24.12 144 PRO C O 1
ATOM 7421 N N . HIS C 1 145 ? -23.898 38.428 23.729 1.00 21.95 145 HIS C N 1
ATOM 7422 C CA . HIS C 1 145 ? -22.767 37.827 23.026 1.00 24.65 145 HIS C CA 1
ATOM 7423 C C . HIS C 1 145 ? -23.086 37.095 21.732 1.00 25.68 145 HIS C C 1
ATOM 7424 O O . HIS C 1 145 ? -22.200 36.904 20.900 1.00 27.17 145 HIS C O 1
ATOM 7431 N N . ARG C 1 146 ? -24.330 36.673 21.549 1.00 25.36 146 ARG C N 1
ATOM 7432 C CA . ARG C 1 146 ? -24.656 35.950 20.327 1.00 27.67 146 ARG C CA 1
ATOM 7433 C C . ARG C 1 146 ? -26.092 36.092 19.869 1.00 26.00 146 ARG C C 1
ATOM 7434 O O . ARG C 1 146 ? -27.010 36.257 20.677 1.00 25.13 146 ARG C O 1
ATOM 7442 N N . PHE C 1 147 ? -26.270 36.016 18.557 1.00 23.64 147 PHE C N 1
ATOM 7443 C CA . PHE C 1 147 ? -27.593 36.118 17.969 1.00 22.12 147 PHE C CA 1
ATOM 7444 C C . PHE C 1 147 ? -27.831 34.893 17.098 1.00 22.62 147 PHE C C 1
ATOM 7445 O O . PHE C 1 147 ? -26.911 34.114 16.834 1.00 21.45 147 PHE C O 1
ATOM 7453 N N . GLN C 1 148 ? -29.069 34.727 16.656 1.00 23.23 148 GLN C N 1
ATOM 7454 C CA . GLN C 1 148 ? -29.423 33.609 15.797 1.00 24.09 148 GLN C CA 1
ATOM 7455 C C . GLN C 1 148 ? -30.331 34.096 14.682 1.00 23.52 148 GLN C C 1
ATOM 7456 O O . GLN C 1 148 ? -31.123 35.020 14.874 1.00 22.44 148 GLN C O 1
ATOM 7462 N N . ASP C 1 149 ? -30.211 33.470 13.518 1.00 22.02 149 ASP C N 1
ATOM 7463 C CA . ASP C 1 149 ? -31.051 33.825 12.387 1.00 22.70 149 ASP C CA 1
ATOM 7464 C C . ASP C 1 149 ? -32.252 32.896 12.372 1.00 21.24 149 ASP C C 1
ATOM 7465 O O . ASP C 1 149 ? -32.102 31.679 12.431 1.00 21.67 149 ASP C O 1
ATOM 7470 N N . PHE C 1 150 ? -33.442 33.481 12.303 1.00 19.26 150 PHE C N 1
ATOM 7471 C CA . PHE C 1 150 ? -34.679 32.713 12.258 1.00 18.62 150 PHE C CA 1
ATOM 7472 C C . PHE C 1 150 ? -35.190 32.731 10.822 1.00 19.09 150 PHE C C 1
ATOM 7473 O O . PHE C 1 150 ? -35.797 33.708 10.392 1.00 17.29 150 PHE C O 1
ATOM 7481 N N . PHE C 1 151 ? -34.935 31.660 10.079 1.00 18.68 151 PHE C N 1
ATOM 7482 C CA . PHE C 1 151 ? -35.382 31.585 8.693 1.00 19.16 151 PHE C CA 1
ATOM 7483 C C . PHE C 1 151 ? -36.829 31.120 8.599 1.00 18.88 151 PHE C C 1
ATOM 7484 O O . PHE C 1 151 ? -37.209 30.094 9.169 1.00 18.42 151 PHE C O 1
ATOM 7492 N N . LEU C 1 152 ? -37.631 31.894 7.875 1.00 18.00 152 LEU C N 1
ATOM 7493 C CA . LEU C 1 152 ? -39.050 31.604 7.687 1.00 18.94 152 LEU C CA 1
ATOM 7494 C C . LEU C 1 152 ? -39.210 30.555 6.597 1.00 21.59 152 LEU C C 1
ATOM 7495 O O . LEU C 1 152 ? -40.187 29.804 6.570 1.00 20.86 152 LEU C O 1
ATOM 7500 N N . SER C 1 153 ? -38.234 30.523 5.700 1.00 22.52 153 SER C N 1
ATOM 7501 C CA . SER C 1 153 ? -38.221 29.587 4.588 1.00 24.14 153 SER C CA 1
ATOM 7502 C C . SER C 1 153 ? -38.044 28.147 5.048 1.00 25.22 153 SER C C 1
ATOM 7503 O O . SER C 1 153 ? -37.680 27.881 6.192 1.00 27.00 153 SER C O 1
ATOM 7506 N N . SER C 1 154 ? -38.301 27.222 4.133 1.00 26.48 154 SER C N 1
ATOM 7507 C CA . SER C 1 154 ? -38.154 25.804 4.402 1.00 27.32 154 SER C CA 1
ATOM 7508 C C . SER C 1 154 ? -37.230 25.243 3.324 1.00 27.75 154 SER C C 1
ATOM 7509 O O . SER C 1 154 ? -37.610 25.165 2.159 1.00 28.29 154 SER C O 1
ATOM 7512 N N . THR C 1 155 ? -36.011 24.884 3.714 1.00 29.14 155 THR C N 1
ATOM 7513 C CA . THR C 1 155 ? -35.033 24.334 2.780 1.00 34.04 155 THR C CA 1
ATOM 7514 C C . THR C 1 155 ? -34.303 23.144 3.401 1.00 37.47 155 THR C C 1
ATOM 7515 O O . THR C 1 155 ? -34.483 22.837 4.579 1.00 38.78 155 THR C O 1
ATOM 7519 N N . GLU C 1 156 ? -33.470 22.482 2.605 1.00 41.08 156 GLU C N 1
ATOM 7520 C CA . GLU C 1 156 ? -32.714 21.333 3.088 1.00 43.25 156 GLU C CA 1
ATOM 7521 C C . GLU C 1 156 ? -31.768 21.742 4.212 1.00 42.84 156 GLU C C 1
ATOM 7522 O O . GLU C 1 156 ? -31.509 20.968 5.133 1.00 44.98 156 GLU C O 1
ATOM 7528 N N . ALA C 1 157 ? -31.258 22.965 4.134 1.00 41.06 157 ALA C N 1
ATOM 7529 C CA . ALA C 1 157 ? -30.325 23.470 5.130 1.00 39.24 157 ALA C CA 1
ATOM 7530 C C . ALA C 1 157 ? -30.978 23.917 6.434 1.00 39.01 157 ALA C C 1
ATOM 7531 O O . ALA C 1 157 ? -30.297 24.092 7.445 1.00 37.87 157 ALA C O 1
ATOM 7533 N N . GLN C 1 158 ? -32.293 24.104 6.418 1.00 38.62 158 GLN C N 1
ATOM 7534 C CA . GLN C 1 158 ? -32.999 24.548 7.615 1.00 36.64 158 GLN C CA 1
ATOM 7535 C C . GLN C 1 158 ? -34.501 24.454 7.441 1.00 36.13 158 GLN C C 1
ATOM 7536 O O . GLN C 1 158 ? -35.026 24.703 6.358 1.00 38.68 158 GLN C O 1
ATOM 7542 N N . GLN C 1 159 ? -35.205 24.088 8.502 1.00 34.40 159 GLN C N 1
ATOM 7543 C CA . GLN C 1 159 ? -36.649 24.019 8.396 1.00 32.10 159 GLN C CA 1
ATOM 7544 C C . GLN C 1 159 ? -37.182 25.355 8.890 1.00 28.61 159 GLN C C 1
ATOM 7545 O O . GLN C 1 159 ? -36.527 26.039 9.683 1.00 29.36 159 GLN C O 1
ATOM 7556 N N . SER C 1 160 ? -38.350 25.741 8.396 1.00 26.05 160 SER C N 1
ATOM 7557 C CA . SER C 1 160 ? -38.966 27.002 8.790 1.00 23.59 160 SER C CA 1
ATOM 7558 C C . SER C 1 160 ? -39.249 27.015 10.286 1.00 24.10 160 SER C C 1
ATOM 7559 O O . SER C 1 160 ? -39.599 25.985 10.860 1.00 22.71 160 SER C O 1
ATOM 7562 N N . TYR C 1 161 ? -39.106 28.173 10.925 1.00 21.87 161 TYR C N 1
ATOM 7563 C CA . TYR C 1 161 ? -39.387 28.226 12.347 1.00 21.41 161 TYR C CA 1
ATOM 7564 C C . TYR C 1 161 ? -40.875 27.969 12.603 1.00 19.91 161 TYR C C 1
ATOM 7565 O O . TYR C 1 161 ? -41.279 27.679 13.729 1.00 19.02 161 TYR C O 1
ATOM 7574 N N . LEU C 1 162 ? -41.688 28.058 11.553 1.00 19.37 162 LEU C N 1
ATOM 7575 C CA . LEU C 1 162 ? -43.122 27.802 11.690 1.00 20.41 162 LEU C CA 1
ATOM 7576 C C . LEU C 1 162 ? -43.351 26.346 12.083 1.00 21.83 162 LEU C C 1
ATOM 7577 O O . LEU C 1 162 ? -44.371 26.007 12.690 1.00 21.27 162 LEU C O 1
ATOM 7582 N N . ARG C 1 163 ? -42.398 25.488 11.736 1.00 22.38 163 ARG C N 1
ATOM 7583 C CA . ARG C 1 163 ? -42.509 24.075 12.064 1.00 26.09 163 ARG C CA 1
ATOM 7584 C C . ARG C 1 163 ? -42.355 23.850 13.563 1.00 25.80 163 ARG C C 1
ATOM 7585 O O . ARG C 1 163 ? -42.613 22.756 14.063 1.00 27.38 163 ARG C O 1
ATOM 7593 N N . GLY C 1 164 ? -41.937 24.890 14.277 1.00 23.40 164 GLY C N 1
ATOM 7594 C CA . GLY C 1 164 ? -41.774 24.784 15.714 1.00 24.27 164 GLY C CA 1
ATOM 7595 C C . GLY C 1 164 ? -43.106 24.665 16.432 1.00 23.62 164 GLY C C 1
ATOM 7596 O O . GLY C 1 164 ? -43.155 24.254 17.588 1.00 23.63 164 GLY C O 1
ATOM 7597 N N . PHE C 1 165 ? -44.194 25.023 15.753 1.00 22.96 165 PHE C N 1
ATOM 7598 C CA . PHE C 1 165 ? -45.519 24.933 16.356 1.00 21.62 165 PHE C CA 1
ATOM 7599 C C . PHE C 1 165 ? -46.150 23.561 16.129 1.00 22.70 165 PHE C C 1
ATOM 7600 O O . PHE C 1 165 ? -45.904 22.917 15.111 1.00 23.09 165 PHE C O 1
ATOM 7608 N N . SER C 1 166 ? -46.955 23.118 17.090 1.00 23.33 166 SER C N 1
ATOM 7609 C CA . SER C 1 166 ? -47.618 21.820 16.994 1.00 23.76 166 SER C CA 1
ATOM 7610 C C . SER C 1 166 ? -48.634 21.802 15.859 1.00 23.87 166 SER C C 1
ATOM 7611 O O . SER C 1 166 ? -49.152 22.844 15.455 1.00 21.17 166 SER C O 1
ATOM 7614 N N . LYS C 1 167 ? -48.924 20.612 15.347 1.00 25.17 167 LYS C N 1
ATOM 7615 C CA . LYS C 1 167 ? -49.885 20.486 14.262 1.00 25.32 167 LYS C CA 1
ATOM 7616 C C . LYS C 1 167 ? -51.223 21.136 14.595 1.00 25.03 167 LYS C C 1
ATOM 7617 O O . LYS C 1 167 ? -51.811 21.806 13.751 1.00 24.16 167 LYS C O 1
ATOM 7623 N N . ASN C 1 168 ? -51.712 20.947 15.818 1.00 26.66 168 ASN C N 1
ATOM 7624 C CA . ASN C 1 168 ? -52.998 21.534 16.183 1.00 27.40 168 ASN C CA 1
ATOM 7625 C C . ASN C 1 168 ? -52.978 23.056 16.126 1.00 26.58 168 ASN C C 1
ATOM 7626 O O . ASN C 1 168 ? -53.956 23.680 15.710 1.00 25.00 168 ASN C O 1
ATOM 7631 N N . ILE C 1 169 ? -51.864 23.653 16.538 1.00 23.70 169 ILE C N 1
ATOM 7632 C CA . ILE C 1 169 ? -51.740 25.105 16.506 1.00 22.76 169 ILE C CA 1
ATOM 7633 C C . ILE C 1 169 ? -51.671 25.597 15.059 1.00 20.02 169 ILE C C 1
ATOM 7634 O O . ILE C 1 169 ? -52.268 26.612 14.715 1.00 20.72 169 ILE C O 1
ATOM 7639 N N . LEU C 1 170 ? -50.946 24.875 14.213 1.00 19.70 170 LEU C N 1
ATOM 7640 C CA . LEU C 1 170 ? -50.824 25.274 12.817 1.00 19.07 170 LEU C CA 1
ATOM 7641 C C . LEU C 1 170 ? -52.149 25.066 12.086 1.00 20.56 170 LEU C C 1
ATOM 7642 O O . LEU C 1 170 ? -52.534 25.884 11.254 1.00 18.90 170 LEU C O 1
ATOM 7647 N N . GLU C 1 171 ? -52.854 23.980 12.402 1.00 18.88 171 GLU C N 1
ATOM 7648 C CA . GLU C 1 171 ? -54.132 23.727 11.747 1.00 21.94 171 GLU C CA 1
ATOM 7649 C C . GLU C 1 171 ? -55.127 24.842 12.043 1.00 20.29 171 GLU C C 1
ATOM 7650 O O . GLU C 1 171 ? -55.795 25.344 11.137 1.00 21.94 171 GLU C O 1
ATOM 7656 N N . ALA C 1 172 ? -55.220 25.245 13.305 1.00 22.25 172 ALA C N 1
ATOM 7657 C CA . ALA C 1 172 ? -56.142 26.311 13.681 1.00 21.43 172 ALA C CA 1
ATOM 7658 C C . ALA C 1 172 ? -55.674 27.662 13.142 1.00 22.09 172 ALA C C 1
ATOM 7659 O O . ALA C 1 172 ? -56.492 28.481 12.716 1.00 21.93 172 ALA C O 1
ATOM 7661 N N . SER C 1 173 ? -54.361 27.894 13.158 1.00 20.37 173 SER C N 1
ATOM 7662 C CA . SER C 1 173 ? -53.812 29.156 12.666 1.00 20.18 173 SER C CA 1
ATOM 7663 C C . SER C 1 173 ? -54.130 29.394 11.188 1.00 20.75 173 SER C C 1
ATOM 7664 O O . SER C 1 173 ? -54.611 30.461 10.805 1.00 21.78 173 SER C O 1
ATOM 7667 N N . PHE C 1 174 ? -53.851 28.395 10.360 1.00 20.72 174 PHE C N 1
ATOM 7668 C CA . PHE C 1 174 ? -54.085 28.503 8.928 1.00 21.37 174 PHE C CA 1
ATOM 7669 C C . PHE C 1 174 ? -55.467 28.019 8.501 1.00 22.91 174 PHE C C 1
ATOM 7670 O O . PHE C 1 174 ? -55.823 28.121 7.329 1.00 23.03 174 PHE C O 1
ATOM 7678 N N . ASP C 1 175 ? -56.240 27.512 9.459 1.00 22.14 175 ASP C N 1
ATOM 7679 C CA . ASP C 1 175 ? -57.583 26.989 9.196 1.00 22.45 175 ASP C CA 1
ATOM 7680 C C . ASP C 1 175 ? -57.532 25.969 8.059 1.00 22.31 175 ASP C C 1
ATOM 7681 O O . ASP C 1 175 ? -58.310 26.038 7.107 1.00 21.79 175 ASP C O 1
ATOM 7686 N N . SER C 1 176 ? -56.606 25.024 8.167 1.00 23.86 176 SER C N 1
ATOM 7687 C CA . SER C 1 176 ? -56.436 23.993 7.152 1.00 24.20 176 SER C CA 1
ATOM 7688 C C . SER C 1 176 ? -55.937 22.711 7.802 1.00 25.81 176 SER C C 1
ATOM 7689 O O . SER C 1 176 ? -55.308 22.757 8.858 1.00 25.18 176 SER C O 1
ATOM 7692 N N . ASP C 1 177 ? -56.210 21.563 7.187 1.00 25.82 177 ASP C N 1
ATOM 7693 C CA . ASP C 1 177 ? -55.725 20.323 7.773 1.00 25.83 177 ASP C CA 1
ATOM 7694 C C . ASP C 1 177 ? -54.212 20.314 7.598 1.00 24.53 177 ASP C C 1
ATOM 7695 O O . ASP C 1 177 ? -53.681 20.945 6.683 1.00 24.06 177 ASP C O 1
ATOM 7700 N N . PHE C 1 178 ? -53.514 19.615 8.481 1.00 23.80 178 PHE C N 1
ATOM 7701 C CA . PHE C 1 178 ? -52.061 19.591 8.422 1.00 23.50 178 PHE C CA 1
ATOM 7702 C C . PHE C 1 178 ? -51.483 19.068 7.117 1.00 22.58 178 PHE C C 1
ATOM 7703 O O . PHE C 1 178 ? -50.431 19.526 6.679 1.00 20.36 178 PHE C O 1
ATOM 7711 N N . LYS C 1 179 ? -52.162 18.111 6.492 1.00 21.91 179 LYS C N 1
ATOM 7712 C CA . LYS C 1 179 ? -51.680 17.562 5.230 1.00 22.59 179 LYS C CA 1
ATOM 7713 C C . LYS C 1 179 ? -51.349 18.665 4.227 1.00 22.50 179 LYS C C 1
ATOM 7714 O O . LYS C 1 179 ? -50.272 18.671 3.629 1.00 22.63 179 LYS C O 1
ATOM 7720 N N . GLU C 1 180 ? -52.277 19.598 4.040 1.00 21.99 180 GLU C N 1
ATOM 7721 C CA . GLU C 1 180 ? -52.050 20.677 3.088 1.00 24.11 180 GLU C CA 1
ATOM 7722 C C . GLU C 1 180 ? -51.018 21.677 3.623 1.00 24.10 180 GLU C C 1
ATOM 7723 O O . GLU C 1 180 ? -50.178 22.164 2.867 1.00 25.23 180 GLU C O 1
ATOM 7729 N N . ILE C 1 181 ? -51.062 21.980 4.919 1.00 22.05 181 ILE C N 1
ATOM 7730 C CA . ILE C 1 181 ? -50.083 22.917 5.479 1.00 23.20 181 ILE C CA 1
ATOM 7731 C C . ILE C 1 181 ? -48.672 22.382 5.244 1.00 23.85 181 ILE C C 1
ATOM 7732 O O . ILE C 1 181 ? -47.786 23.104 4.776 1.00 22.39 181 ILE C O 1
ATOM 7737 N N . ASN C 1 182 ? -48.473 21.103 5.557 1.00 23.95 182 ASN C N 1
ATOM 7738 C CA . ASN C 1 182 ? -47.174 20.474 5.389 1.00 25.84 182 ASN C CA 1
ATOM 7739 C C . ASN C 1 182 ? -46.695 20.458 3.945 1.00 26.90 182 ASN C C 1
ATOM 7740 O O . ASN C 1 182 ? -45.547 20.801 3.670 1.00 27.46 182 ASN C O 1
ATOM 7745 N N . ARG C 1 183 ? -47.558 20.075 3.013 1.00 26.06 183 ARG C N 1
ATOM 7746 C CA . ARG C 1 183 ? -47.130 20.039 1.624 1.00 28.88 183 ARG C CA 1
ATOM 7747 C C . ARG C 1 183 ? -46.802 21.420 1.063 1.00 27.67 183 ARG C C 1
ATOM 7748 O O . ARG C 1 183 ? -45.913 21.559 0.234 1.00 28.18 183 ARG C O 1
ATOM 7756 N N . VAL C 1 184 ? -47.523 22.440 1.513 1.00 26.48 184 VAL C N 1
ATOM 7757 C CA . VAL C 1 184 ? -47.303 23.788 1.007 1.00 24.49 184 VAL C CA 1
ATOM 7758 C C . VAL C 1 184 ? -46.095 24.491 1.619 1.00 24.88 184 VAL C C 1
ATOM 7759 O O . VAL C 1 184 ? -45.296 25.105 0.903 1.00 23.19 184 VAL C O 1
ATOM 7763 N N . LEU C 1 185 ? -45.950 24.378 2.935 1.00 23.02 185 LEU C N 1
ATOM 7764 C CA . LEU C 1 185 ? -44.873 25.056 3.648 1.00 24.88 185 LEU C CA 1
ATOM 7765 C C . LEU C 1 185 ? -43.658 24.235 4.064 1.00 25.98 185 LEU C C 1
ATOM 7766 O O . LEU C 1 185 ? -42.552 24.765 4.124 1.00 23.84 185 LEU C O 1
ATOM 7771 N N . PHE C 1 186 ? -43.852 22.951 4.353 1.00 28.53 186 PHE C N 1
ATOM 7772 C CA . PHE C 1 186 ? -42.748 22.122 4.834 1.00 29.81 186 PHE C CA 1
ATOM 7773 C C . PHE C 1 186 ? -42.242 21.041 3.886 1.00 33.14 186 PHE C C 1
ATOM 7774 O O . PHE C 1 186 ? -41.033 20.844 3.759 1.00 34.24 186 PHE C O 1
ATOM 7782 N N . GLY C 1 187 ? -43.163 20.343 3.230 1.00 34.43 187 GLY C N 1
ATOM 7783 C CA . GLY C 1 187 ? -42.784 19.298 2.296 1.00 37.28 187 GLY C CA 1
ATOM 7784 C C . GLY C 1 187 ? -41.960 18.200 2.934 1.00 39.58 187 GLY C C 1
ATOM 7785 O O . GLY C 1 187 ? -40.993 17.724 2.339 1.00 43.23 187 GLY C O 1
ATOM 7786 N N . SER C 1 198 ? -40.750 20.780 -4.349 1.00 60.78 198 SER C N 1
ATOM 7787 C CA . SER C 1 198 ? -39.318 20.648 -4.111 1.00 60.18 198 SER C CA 1
ATOM 7788 C C . SER C 1 198 ? -38.752 21.943 -3.534 1.00 59.17 198 SER C C 1
ATOM 7789 O O . SER C 1 198 ? -38.875 23.008 -4.139 1.00 58.92 198 SER C O 1
ATOM 7792 N N . ARG C 1 199 ? -38.130 21.847 -2.364 1.00 57.95 199 ARG C N 1
ATOM 7793 C CA . ARG C 1 199 ? -37.555 23.018 -1.717 1.00 56.92 199 ARG C CA 1
ATOM 7794 C C . ARG C 1 199 ? -36.070 23.195 -2.035 1.00 55.02 199 ARG C C 1
ATOM 7795 O O . ARG C 1 199 ? -35.355 22.225 -2.301 1.00 54.72 199 ARG C O 1
ATOM 7803 N N . GLU C 1 200 ? -35.624 24.447 -2.010 1.00 52.27 200 GLU C N 1
ATOM 7804 C CA . GLU C 1 200 ? -34.237 24.801 -2.299 1.00 49.36 200 GLU C CA 1
ATOM 7805 C C . GLU C 1 200 ? -33.259 24.081 -1.375 1.00 47.03 200 GLU C C 1
ATOM 7806 O O . GLU C 1 200 ? -33.636 23.601 -0.308 1.00 47.05 200 GLU C O 1
ATOM 7812 N N . GLU C 1 201 ? -31.998 24.025 -1.788 1.00 44.93 201 GLU C N 1
ATOM 7813 C CA . GLU C 1 201 ? -30.968 23.362 -0.999 1.00 43.66 201 GLU C CA 1
ATOM 7814 C C . GLU C 1 201 ? -30.616 24.148 0.261 1.00 40.49 201 GLU C C 1
ATOM 7815 O O . GLU C 1 201 ? -30.633 23.603 1.364 1.00 39.67 201 GLU C O 1
ATOM 7821 N N . GLY C 1 202 ? -30.297 25.428 0.097 1.00 36.90 202 GLY C N 1
ATOM 7822 C CA . GLY C 1 202 ? -29.925 26.234 1.246 1.00 31.82 202 GLY C CA 1
ATOM 7823 C C . GLY C 1 202 ? -30.615 27.577 1.353 1.00 27.42 202 GLY C C 1
ATOM 7824 O O . GLY C 1 202 ? -31.592 27.826 0.657 1.00 26.77 202 GLY C O 1
ATOM 7825 N N . VAL C 1 203 ? -30.089 28.449 2.211 1.00 25.93 203 VAL C N 1
ATOM 7826 C CA . VAL C 1 203 ? -30.689 29.763 2.423 1.00 23.10 203 VAL C CA 1
ATOM 7827 C C . VAL C 1 203 ? -30.259 30.828 1.424 1.00 21.65 203 VAL C C 1
ATOM 7828 O O . VAL C 1 203 ? -30.756 31.954 1.462 1.00 20.70 203 VAL C O 1
ATOM 7832 N N . ILE C 1 204 ? -29.320 30.479 0.550 1.00 19.17 204 ILE C N 1
ATOM 7833 C CA . ILE C 1 204 ? -28.882 31.384 -0.510 1.00 20.83 204 ILE C CA 1
ATOM 7834 C C . ILE C 1 204 ? -29.153 30.601 -1.784 1.00 21.94 204 ILE C C 1
ATOM 7835 O O . ILE C 1 204 ? -28.621 29.499 -1.970 1.00 20.98 204 ILE C O 1
ATOM 7840 N N . VAL C 1 205 ? -29.985 31.158 -2.656 1.00 20.95 205 VAL C N 1
ATOM 7841 C CA . VAL C 1 205 ? -30.345 30.464 -3.882 1.00 22.73 205 VAL C CA 1
ATOM 7842 C C . VAL C 1 205 ? -30.093 31.284 -5.135 1.00 22.90 205 VAL C C 1
ATOM 7843 O O . VAL C 1 205 ? -30.045 32.512 -5.092 1.00 22.94 205 VAL C O 1
ATOM 7847 N N . GLU C 1 206 ? -29.924 30.595 -6.255 1.00 24.74 206 GLU C N 1
ATOM 7848 C CA . GLU C 1 206 ? -29.709 31.278 -7.519 1.00 25.53 206 GLU C CA 1
ATOM 7849 C C . GLU C 1 206 ? -31.067 31.403 -8.185 1.00 26.08 206 GLU C C 1
ATOM 7850 O O . GLU C 1 206 ? -31.851 30.453 -8.201 1.00 28.14 206 GLU C O 1
ATOM 7856 N N . LEU C 1 207 ? -31.356 32.581 -8.715 1.00 26.51 207 LEU C N 1
ATOM 7857 C CA . LEU C 1 207 ? -32.621 32.808 -9.396 1.00 27.76 207 LEU C CA 1
ATOM 7858 C C . LEU C 1 207 ? -32.329 33.078 -10.862 1.00 29.68 207 LEU C C 1
ATOM 7859 O O . LEU C 1 207 ? -31.200 33.414 -11.228 1.00 27.12 207 LEU C O 1
ATOM 7864 N N . LYS C 1 208 ? -33.348 32.930 -11.700 1.00 32.14 208 LYS C N 1
ATOM 7865 C CA . LYS C 1 208 ? -33.191 33.195 -13.118 1.00 33.58 208 LYS C CA 1
ATOM 7866 C C . LYS C 1 208 ? -33.197 34.703 -13.303 1.00 33.57 208 LYS C C 1
ATOM 7867 O O . LYS C 1 208 ? -33.803 35.432 -12.516 1.00 30.77 208 LYS C O 1
ATOM 7873 N N . ARG C 1 209 ? -32.513 35.161 -14.345 1.00 33.65 209 ARG C N 1
ATOM 7874 C CA . ARG C 1 209 ? -32.416 36.580 -14.644 1.00 34.94 209 ARG C CA 1
ATOM 7875 C C . ARG C 1 209 ? -33.777 37.270 -14.619 1.00 35.49 209 ARG C C 1
ATOM 7876 O O . ARG C 1 209 ? -33.902 38.395 -14.139 1.00 34.74 209 ARG C O 1
ATOM 7884 N N . GLU C 1 210 ? -34.795 36.586 -15.133 1.00 36.01 210 GLU C N 1
ATOM 7885 C CA . GLU C 1 210 ? -36.149 37.124 -15.172 1.00 36.10 210 GLU C CA 1
ATOM 7886 C C . GLU C 1 210 ? -36.652 37.401 -13.755 1.00 34.31 210 GLU C C 1
ATOM 7887 O O . GLU C 1 210 ? -37.235 38.452 -13.482 1.00 34.03 210 GLU C O 1
ATOM 7898 N N . GLN C 1 211 ? -36.427 36.446 -12.859 1.00 32.57 211 GLN C N 1
ATOM 7899 C CA . GLN C 1 211 ? -36.861 36.574 -11.472 1.00 31.84 211 GLN C CA 1
ATOM 7900 C C . GLN C 1 211 ? -36.104 37.712 -10.790 1.00 29.27 211 GLN C C 1
ATOM 7901 O O . GLN C 1 211 ? -36.684 38.490 -10.032 1.00 27.65 211 GLN C O 1
ATOM 7907 N N . ILE C 1 212 ? -34.809 37.813 -11.067 1.00 27.49 212 ILE C N 1
ATOM 7908 C CA . ILE C 1 212 ? -33.998 38.871 -10.472 1.00 27.60 212 ILE C CA 1
ATOM 7909 C C . ILE C 1 212 ? -34.515 40.246 -10.881 1.00 28.82 212 ILE C C 1
ATOM 7910 O O . ILE C 1 212 ? -34.674 41.124 -10.038 1.00 27.81 212 ILE C O 1
ATOM 7915 N N . GLN C 1 213 ? -34.780 40.430 -12.172 1.00 30.92 213 GLN C N 1
ATOM 7916 C CA . GLN C 1 213 ? -35.275 41.713 -12.667 1.00 33.09 213 GLN C CA 1
ATOM 7917 C C . GLN C 1 213 ? -36.564 42.152 -11.989 1.00 32.87 213 GLN C C 1
ATOM 7918 O O . GLN C 1 213 ? -36.739 43.330 -11.691 1.00 33.11 213 GLN C O 1
ATOM 7924 N N . GLU C 1 214 ? -37.462 41.203 -11.744 1.00 33.66 214 GLU C N 1
ATOM 7925 C CA . GLU C 1 214 ? -38.732 41.512 -11.099 1.00 34.76 214 GLU C CA 1
ATOM 7926 C C . GLU C 1 214 ? -38.526 41.996 -9.670 1.00 34.13 214 GLU C C 1
ATOM 7927 O O . GLU C 1 214 ? -39.288 42.825 -9.168 1.00 32.70 214 GLU C O 1
ATOM 7933 N N . LEU C 1 215 ? -37.488 41.481 -9.017 1.00 31.56 215 LEU C N 1
ATOM 7934 C CA . LEU C 1 215 ? -37.200 41.858 -7.640 1.00 31.85 215 LEU C CA 1
ATOM 7935 C C . LEU C 1 215 ? -36.421 43.158 -7.489 1.00 31.40 215 LEU C C 1
ATOM 7936 O O . LEU C 1 215 ? -36.341 43.701 -6.384 1.00 33.44 215 LEU C O 1
ATOM 7941 N N . MET C 1 216 ? -35.851 43.670 -8.578 1.00 30.26 216 MET C N 1
ATOM 7942 C CA . MET C 1 216 ? -35.089 44.911 -8.479 1.00 31.32 216 MET C CA 1
ATOM 7943 C C . MET C 1 216 ? -35.760 46.130 -9.103 1.00 30.77 216 MET C C 1
ATOM 7944 O O . MET C 1 216 ? -35.462 47.258 -8.720 1.00 29.81 216 MET C O 1
ATOM 7953 N N . LYS C 1 217 ? -36.664 45.915 -10.052 1.00 30.59 217 LYS C N 1
ATOM 7954 C CA . LYS C 1 217 ? -37.298 47.040 -10.727 1.00 30.51 217 LYS C CA 1
ATOM 7955 C C . LYS C 1 217 ? -38.079 48.019 -9.854 1.00 29.68 217 LYS C C 1
ATOM 7956 O O . LYS C 1 217 ? -38.154 49.202 -10.184 1.00 29.63 217 LYS C O 1
ATOM 7962 N N . HIS C 1 218 ? -38.642 47.552 -8.743 1.00 26.86 218 HIS C N 1
ATOM 7963 C CA . HIS C 1 218 ? -39.404 48.444 -7.870 1.00 26.15 218 HIS C CA 1
ATOM 7964 C C . HIS C 1 218 ? -38.615 48.923 -6.653 1.00 27.89 218 HIS C C 1
ATOM 7965 O O . HIS C 1 218 ? -39.157 49.604 -5.777 1.00 26.49 218 HIS C O 1
ATOM 7972 N N . ALA C 1 219 ? -37.334 48.579 -6.599 1.00 26.43 219 ALA C N 1
ATOM 7973 C CA . ALA C 1 219 ? -36.502 48.987 -5.475 1.00 26.94 219 ALA C CA 1
ATOM 7974 C C . ALA C 1 219 ? -36.123 50.458 -5.607 1.00 28.93 219 ALA C C 1
ATOM 7975 O O . ALA C 1 219 ? -35.920 50.955 -6.712 1.00 29.00 219 ALA C O 1
ATOM 7977 N N . LYS C 1 220 ? -36.045 51.153 -4.476 1.00 31.45 220 LYS C N 1
ATOM 7978 C CA . LYS C 1 220 ? -35.689 52.567 -4.465 1.00 35.71 220 LYS C CA 1
ATOM 7979 C C . LYS C 1 220 ? -34.199 52.761 -4.742 1.00 38.37 220 LYS C C 1
ATOM 7980 O O . LYS C 1 220 ? -33.350 52.222 -4.032 1.00 34.82 220 LYS C O 1
ATOM 7986 N N . SER C 1 221 ? -33.886 53.539 -5.773 1.00 42.94 221 SER C N 1
ATOM 7987 C CA . SER C 1 221 ? -32.496 53.795 -6.133 1.00 49.44 221 SER C CA 1
ATOM 7988 C C . SER C 1 221 ? -31.841 54.792 -5.180 1.00 53.08 221 SER C C 1
ATOM 7989 O O . SER C 1 221 ? -32.516 55.434 -4.373 1.00 52.91 221 SER C O 1
ATOM 7992 N N . SER C 1 222 ? -30.520 54.908 -5.273 1.00 58.13 222 SER C N 1
ATOM 7993 C CA . SER C 1 222 ? -29.766 55.828 -4.427 1.00 63.83 222 SER C CA 1
ATOM 7994 C C . SER C 1 222 ? -30.106 57.269 -4.797 1.00 67.33 222 SER C C 1
ATOM 7995 O O . SER C 1 222 ? -29.957 57.672 -5.950 1.00 68.58 222 SER C O 1
ATOM 7998 N N . SER C 1 223 ? -30.562 58.042 -3.816 1.00 71.30 223 SER C N 1
ATOM 7999 C CA . SER C 1 223 ? -30.925 59.435 -4.053 1.00 75.00 223 SER C CA 1
ATOM 8000 C C . SER C 1 223 ? -29.844 60.396 -3.569 1.00 77.31 223 SER C C 1
ATOM 8001 O O . SER C 1 223 ? -28.662 60.051 -3.526 1.00 77.10 223 SER C O 1
ATOM 8004 N N . ARG C 1 224 ? -30.265 61.606 -3.209 1.00 79.89 224 ARG C N 1
ATOM 8005 C CA . ARG C 1 224 ? -29.354 62.637 -2.725 1.00 82.34 224 ARG C CA 1
ATOM 8006 C C . ARG C 1 224 ? -29.097 62.469 -1.229 1.00 83.57 224 ARG C C 1
ATOM 8007 O O . ARG C 1 224 ? -29.100 61.350 -0.714 1.00 83.82 224 ARG C O 1
ATOM 8015 N N . LYS C 1 225 ? -28.877 63.585 -0.539 1.00 84.81 225 LYS C N 1
ATOM 8016 C CA . LYS C 1 225 ? -28.618 63.575 0.899 1.00 85.78 225 LYS C CA 1
ATOM 8017 C C . LYS C 1 225 ? -29.602 62.654 1.621 1.00 85.87 225 LYS C C 1
ATOM 8018 O O . LYS C 1 225 ? -30.157 63.002 2.663 1.00 86.17 225 LYS C O 1
ATOM 8024 N N . SER C 1 228 ? -29.822 61.491 5.265 1.00 71.03 228 SER C N 1
ATOM 8025 C CA . SER C 1 228 ? -30.169 61.789 6.649 1.00 70.78 228 SER C CA 1
ATOM 8026 C C . SER C 1 228 ? -31.561 61.255 6.978 1.00 70.41 228 SER C C 1
ATOM 8027 O O . SER C 1 228 ? -32.390 61.964 7.550 1.00 70.67 228 SER C O 1
ATOM 8030 N N . SER C 1 229 ? -31.809 60.000 6.615 1.00 69.46 229 SER C N 1
ATOM 8031 C CA . SER C 1 229 ? -33.099 59.369 6.864 1.00 68.03 229 SER C CA 1
ATOM 8032 C C . SER C 1 229 ? -33.020 58.325 7.973 1.00 66.77 229 SER C C 1
ATOM 8033 O O . SER C 1 229 ? -31.964 57.741 8.221 1.00 66.46 229 SER C O 1
ATOM 8036 N N . GLN C 1 230 ? -34.151 58.095 8.632 1.00 64.64 230 GLN C N 1
ATOM 8037 C CA . GLN C 1 230 ? -34.239 57.128 9.719 1.00 63.02 230 GLN C CA 1
ATOM 8038 C C . GLN C 1 230 ? -34.274 55.697 9.199 1.00 60.56 230 GLN C C 1
ATOM 8039 O O . GLN C 1 230 ? -33.972 54.758 9.932 1.00 60.87 230 GLN C O 1
ATOM 8045 N N . ASP C 1 231 ? -34.639 55.533 7.933 1.00 57.52 231 ASP C N 1
ATOM 8046 C CA . ASP C 1 231 ? -34.720 54.203 7.345 1.00 55.00 231 ASP C CA 1
ATOM 8047 C C . ASP C 1 231 ? -33.885 54.045 6.077 1.00 51.41 231 ASP C C 1
ATOM 8048 O O . ASP C 1 231 ? -33.304 52.990 5.842 1.00 52.07 231 ASP C O 1
ATOM 8053 N N . GLU C 1 232 ? -33.831 55.092 5.262 1.00 46.78 232 GLU C N 1
ATOM 8054 C CA . GLU C 1 232 ? -33.094 55.053 4.002 1.00 42.05 232 GLU C CA 1
ATOM 8055 C C . GLU C 1 232 ? -31.600 54.783 4.119 1.00 37.02 232 GLU C C 1
ATOM 8056 O O . GLU C 1 232 ? -30.938 55.260 5.040 1.00 35.66 232 GLU C O 1
ATOM 8062 N N . PRO C 1 233 ? -31.048 54.005 3.176 1.00 32.26 233 PRO C N 1
ATOM 8063 C CA . PRO C 1 233 ? -29.616 53.717 3.223 1.00 30.85 233 PRO C CA 1
ATOM 8064 C C . PRO C 1 233 ? -28.851 55.008 2.941 1.00 29.68 233 PRO C C 1
ATOM 8065 O O . PRO C 1 233 ? -29.399 55.949 2.362 1.00 28.54 233 PRO C O 1
ATOM 8069 N N . PHE C 1 234 ? -27.597 55.059 3.364 1.00 27.42 234 PHE C N 1
ATOM 8070 C CA . PHE C 1 234 ? -26.785 56.247 3.153 1.00 25.56 234 PHE C CA 1
ATOM 8071 C C . PHE C 1 234 ? -25.409 55.885 2.607 1.00 26.98 234 PHE C C 1
ATOM 8072 O O . PHE C 1 234 ? -24.946 54.755 2.757 1.00 23.88 234 PHE C O 1
ATOM 8080 N N . ASN C 1 235 ? -24.770 56.854 1.961 1.00 27.78 235 ASN C N 1
ATOM 8081 C CA . ASN C 1 235 ? -23.452 56.659 1.360 1.00 31.18 235 ASN C CA 1
ATOM 8082 C C . ASN C 1 235 ? -22.426 57.502 2.114 1.00 31.32 235 ASN C C 1
ATOM 8083 O O . ASN C 1 235 ? -22.478 58.724 2.052 1.00 31.75 235 ASN C O 1
ATOM 8088 N N . LEU C 1 236 ? -21.486 56.874 2.814 1.00 32.61 236 LEU C N 1
ATOM 8089 C CA . LEU C 1 236 ? -20.511 57.674 3.550 1.00 34.21 236 LEU C CA 1
ATOM 8090 C C . LEU C 1 236 ? -19.512 58.365 2.631 1.00 33.14 236 LEU C C 1
ATOM 8091 O O . LEU C 1 236 ? -18.800 59.272 3.058 1.00 35.60 236 LEU C O 1
ATOM 8096 N N . ARG C 1 237 ? -19.453 57.945 1.373 1.00 34.18 237 ARG C N 1
ATOM 8097 C CA . ARG C 1 237 ? -18.539 58.580 0.430 1.00 37.50 237 ARG C CA 1
ATOM 8098 C C . ARG C 1 237 ? -19.196 59.704 -0.353 1.00 39.76 237 ARG C C 1
ATOM 8099 O O . ARG C 1 237 ? -18.563 60.326 -1.206 1.00 42.03 237 ARG C O 1
ATOM 8114 N N . ASN C 1 238 ? -20.464 59.964 -0.064 1.00 41.70 238 ASN C N 1
ATOM 8115 C CA . ASN C 1 238 ? -21.186 61.026 -0.749 1.00 44.88 238 ASN C CA 1
ATOM 8116 C C . ASN C 1 238 ? -20.973 62.311 0.042 1.00 44.58 238 ASN C C 1
ATOM 8117 O O . ASN C 1 238 ? -21.894 63.101 0.245 1.00 46.32 238 ASN C O 1
ATOM 8122 N N . SER C 1 239 ? -19.740 62.503 0.493 1.00 44.00 239 SER C N 1
ATOM 8123 C CA . SER C 1 239 ? -19.371 63.680 1.266 1.00 42.66 239 SER C CA 1
ATOM 8124 C C . SER C 1 239 ? -17.891 63.953 1.055 1.00 39.53 239 SER C C 1
ATOM 8125 O O . SER C 1 239 ? -17.150 63.079 0.606 1.00 39.65 239 SER C O 1
ATOM 8128 N N . LYS C 1 240 ? -17.469 65.169 1.378 1.00 35.79 240 LYS C N 1
ATOM 8129 C CA . LYS C 1 240 ? -16.072 65.557 1.237 1.00 33.59 240 LYS C CA 1
ATOM 8130 C C . LYS C 1 240 ? -15.239 64.737 2.220 1.00 28.55 240 LYS C C 1
ATOM 8131 O O . LYS C 1 240 ? -15.604 64.608 3.384 1.00 25.50 240 LYS C O 1
ATOM 8137 N N . PRO C 1 241 ? -14.114 64.165 1.762 1.00 27.31 241 PRO C N 1
ATOM 8138 C CA . PRO C 1 241 ? -13.277 63.370 2.667 1.00 25.26 241 PRO C CA 1
ATOM 8139 C C . PRO C 1 241 ? -12.766 64.280 3.772 1.00 25.75 241 PRO C C 1
ATOM 8140 O O . PRO C 1 241 ? -12.460 65.446 3.506 1.00 27.24 241 PRO C O 1
ATOM 8144 N N . ILE C 1 242 ? -12.660 63.772 4.999 1.00 22.33 242 ILE C N 1
ATOM 8145 C CA . ILE C 1 242 ? -12.159 64.615 6.082 1.00 22.05 242 ILE C CA 1
ATOM 8146 C C . ILE C 1 242 ? -10.649 64.827 5.963 1.00 22.04 242 ILE C C 1
ATOM 8147 O O . ILE C 1 242 ? -10.124 65.834 6.443 1.00 21.97 242 ILE C O 1
ATOM 8152 N N . TYR C 1 243 ? -9.956 63.871 5.337 1.00 21.39 243 TYR C N 1
ATOM 8153 C CA . TYR C 1 243 ? -8.512 63.968 5.093 1.00 20.87 243 TYR C CA 1
ATOM 8154 C C . TYR C 1 243 ? -8.307 63.582 3.635 1.00 22.32 243 TYR C C 1
ATOM 8155 O O . TYR C 1 243 ? -8.934 62.644 3.140 1.00 20.73 243 TYR C O 1
ATOM 8164 N N . SER C 1 244 ? -7.421 64.284 2.942 1.00 20.61 244 SER C N 1
ATOM 8165 C CA . SER C 1 244 ? -7.192 63.957 1.551 1.00 21.86 244 SER C CA 1
ATOM 8166 C C . SER C 1 244 ? -5.945 64.610 0.983 1.00 22.59 244 SER C C 1
ATOM 8167 O O . SER C 1 244 ? -5.742 65.810 1.135 1.00 22.65 244 SER C O 1
ATOM 8170 N N . ASN C 1 245 ? -5.095 63.796 0.369 1.00 20.61 245 ASN C N 1
ATOM 8171 C CA . ASN C 1 245 ? -3.901 64.290 -0.296 1.00 21.03 245 ASN C CA 1
ATOM 8172 C C . ASN C 1 245 ? -3.498 63.253 -1.335 1.00 21.63 245 ASN C C 1
ATOM 8173 O O . ASN C 1 245 ? -4.244 62.309 -1.593 1.00 21.41 245 ASN C O 1
ATOM 8178 N N . LYS C 1 246 ? -2.338 63.433 -1.946 1.00 21.42 246 LYS C N 1
ATOM 8179 C CA . LYS C 1 246 ? -1.876 62.522 -2.983 1.00 22.01 246 LYS C CA 1
ATOM 8180 C C . LYS C 1 246 ? -1.776 61.049 -2.572 1.00 21.79 246 LYS C C 1
ATOM 8181 O O . LYS C 1 246 ? -1.932 60.157 -3.404 1.00 22.26 246 LYS C O 1
ATOM 8187 N N . PHE C 1 247 ? -1.549 60.797 -1.289 1.00 21.02 247 PHE C N 1
ATOM 8188 C CA . PHE C 1 247 ? -1.352 59.436 -0.818 1.00 20.78 247 PHE C CA 1
ATOM 8189 C C . PHE C 1 247 ? -2.499 58.717 -0.129 1.00 20.04 247 PHE C C 1
ATOM 8190 O O . PHE C 1 247 ? -2.499 57.489 -0.064 1.00 18.40 247 PHE C O 1
ATOM 8198 N N . GLY C 1 248 ? -3.468 59.467 0.378 1.00 19.53 248 GLY C N 1
ATOM 8199 C CA . GLY C 1 248 ? -4.589 58.838 1.056 1.00 19.83 248 GLY C CA 1
ATOM 8200 C C . GLY C 1 248 ? -5.833 59.703 1.078 1.00 20.10 248 GLY C C 1
ATOM 8201 O O . GLY C 1 248 ? -5.759 60.921 0.937 1.00 19.74 248 GLY C O 1
ATOM 8202 N N . ARG C 1 249 ? -6.980 59.060 1.266 1.00 19.70 249 ARG C N 1
ATOM 8203 C CA . ARG C 1 249 ? -8.269 59.738 1.305 1.00 20.24 249 ARG C CA 1
ATOM 8204 C C . ARG C 1 249 ? -9.084 59.072 2.415 1.00 21.02 249 ARG C C 1
ATOM 8205 O O . ARG C 1 249 ? -9.112 57.847 2.509 1.00 21.26 249 ARG C O 1
ATOM 8213 N N . TRP C 1 250 ? -9.745 59.874 3.246 1.00 17.79 250 TRP C N 1
ATOM 8214 C CA . TRP C 1 250 ? -10.516 59.337 4.362 1.00 19.31 250 TRP C CA 1
ATOM 8215 C C . TRP C 1 250 ? -11.932 59.906 4.412 1.00 19.48 250 TRP C C 1
ATOM 8216 O O . TRP C 1 250 ? -12.111 61.107 4.614 1.00 21.29 250 TRP C O 1
ATOM 8227 N N . TYR C 1 251 ? -12.935 59.049 4.213 1.00 18.34 251 TYR C N 1
ATOM 8228 C CA . TYR C 1 251 ? -14.332 59.487 4.287 1.00 18.34 251 TYR C CA 1
ATOM 8229 C C . TYR C 1 251 ? -14.867 59.028 5.627 1.00 18.43 251 TYR C C 1
ATOM 8230 O O . TYR C 1 251 ? -14.508 57.955 6.113 1.00 16.46 251 TYR C O 1
ATOM 8239 N N . GLU C 1 252 ? -15.742 59.822 6.222 1.00 19.29 252 GLU C N 1
ATOM 8240 C CA . GLU C 1 252 ? -16.277 59.446 7.514 1.00 20.52 252 GLU C CA 1
ATOM 8241 C C . GLU C 1 252 ? -17.662 60.009 7.754 1.00 22.48 252 GLU C C 1
ATOM 8242 O O . GLU C 1 252 ? -17.947 61.147 7.389 1.00 23.85 252 GLU C O 1
ATOM 8248 N N . MET C 1 253 ? -18.531 59.193 8.342 1.00 22.30 253 MET C N 1
ATOM 8249 C CA . MET C 1 253 ? -19.868 59.650 8.681 1.00 25.32 253 MET C CA 1
ATOM 8250 C C . MET C 1 253 ? -20.057 59.361 10.156 1.00 24.46 253 MET C C 1
ATOM 8251 O O . MET C 1 253 ? -19.886 58.234 10.611 1.00 22.10 253 MET C O 1
ATOM 8256 N N . THR C 1 254 ? -20.394 60.408 10.895 1.00 26.00 254 THR C N 1
ATOM 8257 C CA . THR C 1 254 ? -20.572 60.328 12.330 1.00 25.06 254 THR C CA 1
ATOM 8258 C C . THR C 1 254 ? -22.041 60.315 12.722 1.00 26.98 254 THR C C 1
ATOM 8259 O O . THR C 1 254 ? -22.922 60.586 11.900 1.00 26.06 254 THR C O 1
ATOM 8263 N N . PRO C 1 255 ? -22.325 59.985 13.989 1.00 28.56 255 PRO C N 1
ATOM 8264 C CA . PRO C 1 255 ? -23.715 59.955 14.448 1.00 32.34 255 PRO C CA 1
ATOM 8265 C C . PRO C 1 255 ? -24.327 61.348 14.366 1.00 34.61 255 PRO C C 1
ATOM 8266 O O . PRO C 1 255 ? -25.545 61.506 14.331 1.00 35.47 255 PRO C O 1
ATOM 8270 N N . GLU C 1 256 ? -23.463 62.356 14.312 1.00 38.03 256 GLU C N 1
ATOM 8271 C CA . GLU C 1 256 ? -23.909 63.737 14.231 1.00 41.28 256 GLU C CA 1
ATOM 8272 C C . GLU C 1 256 ? -24.423 64.085 12.834 1.00 42.44 256 GLU C C 1
ATOM 8273 O O . GLU C 1 256 ? -24.954 65.175 12.619 1.00 44.52 256 GLU C O 1
ATOM 8279 N N . LYS C 1 257 ? -24.274 63.161 11.888 1.00 41.37 257 LYS C N 1
ATOM 8280 C CA . LYS C 1 257 ? -24.718 63.407 10.520 1.00 40.60 257 LYS C CA 1
ATOM 8281 C C . LYS C 1 257 ? -25.766 62.431 9.997 1.00 38.75 257 LYS C C 1
ATOM 8282 O O . LYS C 1 257 ? -26.330 62.642 8.924 1.00 38.77 257 LYS C O 1
ATOM 8288 N N . ASN C 1 258 ? -26.027 61.364 10.746 1.00 35.98 258 ASN C N 1
ATOM 8289 C CA . ASN C 1 258 ? -27.022 60.380 10.335 1.00 34.26 258 ASN C CA 1
ATOM 8290 C C . ASN C 1 258 ? -27.715 59.770 11.551 1.00 32.47 258 ASN C C 1
ATOM 8291 O O . ASN C 1 258 ? -27.064 59.254 12.455 1.00 33.32 258 ASN C O 1
ATOM 8296 N N . PRO C 1 259 ? -29.055 59.817 11.578 1.00 31.67 259 PRO C N 1
ATOM 8297 C CA . PRO C 1 259 ? -29.872 59.287 12.674 1.00 31.38 259 PRO C CA 1
ATOM 8298 C C . PRO C 1 259 ? -29.683 57.807 12.999 1.00 29.22 259 PRO C C 1
ATOM 8299 O O . PRO C 1 259 ? -29.793 57.408 14.156 1.00 30.12 259 PRO C O 1
ATOM 8303 N N . GLN C 1 260 ? -29.417 56.989 11.987 1.00 27.68 260 GLN C N 1
ATOM 8304 C CA . GLN C 1 260 ? -29.214 55.564 12.232 1.00 26.46 260 GLN C CA 1
ATOM 8305 C C . GLN C 1 260 ? -27.906 55.410 13.006 1.00 25.15 260 GLN C C 1
ATOM 8306 O O . GLN C 1 260 ? -27.806 54.618 13.946 1.00 24.57 260 GLN C O 1
ATOM 8312 N N . LEU C 1 261 ? -26.907 56.191 12.609 1.00 24.46 261 LEU C N 1
ATOM 8313 C CA . LEU C 1 261 ? -25.612 56.172 13.273 1.00 24.23 261 LEU C CA 1
ATOM 8314 C C . LEU C 1 261 ? -25.735 56.707 14.703 1.00 24.87 261 LEU C C 1
ATOM 8315 O O . LEU C 1 261 ? -25.109 56.191 15.626 1.00 23.38 261 LEU C O 1
ATOM 8320 N N . LYS C 1 262 ? -26.564 57.731 14.885 1.00 25.35 262 LYS C N 1
ATOM 8321 C CA . LYS C 1 262 ? -26.763 58.317 16.205 1.00 26.85 262 LYS C CA 1
ATOM 8322 C C . LYS C 1 262 ? -27.387 57.298 17.158 1.00 27.47 262 LYS C C 1
ATOM 8323 O O . LYS C 1 262 ? -26.982 57.182 18.317 1.00 27.83 262 LYS C O 1
ATOM 8329 N N . ASP C 1 263 ? -28.370 56.554 16.669 1.00 26.91 263 ASP C N 1
ATOM 8330 C CA . ASP C 1 263 ? -29.026 55.550 17.495 1.00 27.83 263 ASP C CA 1
ATOM 8331 C C . ASP C 1 263 ? -28.038 54.495 17.986 1.00 25.91 263 ASP C C 1
ATOM 8332 O O . ASP C 1 263 ? -28.163 53.995 19.099 1.00 25.46 263 ASP C O 1
ATOM 8337 N N . LEU C 1 264 ? -27.060 54.155 17.150 1.00 22.28 264 LEU C N 1
ATOM 8338 C CA . LEU C 1 264 ? -26.064 53.148 17.508 1.00 21.46 264 LEU C CA 1
ATOM 8339 C C . LEU C 1 264 ? -24.823 53.734 18.177 1.00 21.96 264 LEU C C 1
ATOM 8340 O O . LEU C 1 264 ? -24.021 52.995 18.758 1.00 21.94 264 LEU C O 1
ATOM 8345 N N . ASP C 1 265 ? -24.679 55.057 18.104 1.00 21.87 265 ASP C N 1
ATOM 8346 C CA . ASP C 1 265 ? -23.504 55.758 18.628 1.00 19.99 265 ASP C CA 1
ATOM 8347 C C . ASP C 1 265 ? -22.284 55.128 17.963 1.00 20.46 265 ASP C C 1
ATOM 8348 O O . ASP C 1 265 ? -21.329 54.722 18.626 1.00 17.83 265 ASP C O 1
ATOM 8353 N N . VAL C 1 266 ? -22.343 55.049 16.640 1.00 19.81 266 VAL C N 1
ATOM 8354 C CA . VAL C 1 266 ? -21.285 54.461 15.830 1.00 20.42 266 VAL C CA 1
ATOM 8355 C C . VAL C 1 266 ? -20.953 55.373 14.651 1.00 19.66 266 VAL C C 1
ATOM 8356 O O . VAL C 1 266 ? -21.845 56.017 14.099 1.00 21.03 266 VAL C O 1
ATOM 8360 N N . PHE C 1 267 ? -19.677 55.461 14.284 1.00 19.48 267 PHE C N 1
ATOM 8361 C CA . PHE C 1 267 ? -19.321 56.222 13.097 1.00 18.06 267 PHE C CA 1
ATOM 8362 C C . PHE C 1 267 ? -18.784 55.181 12.127 1.00 18.85 267 PHE C C 1
ATOM 8363 O O . PHE C 1 267 ? -18.467 54.061 12.533 1.00 18.00 267 PHE C O 1
ATOM 8371 N N . ILE C 1 268 ? -18.738 55.518 10.845 1.00 18.82 268 ILE C N 1
ATOM 8372 C CA . ILE C 1 268 ? -18.216 54.595 9.853 1.00 19.61 268 ILE C CA 1
ATOM 8373 C C . ILE C 1 268 ? -17.180 55.327 9.019 1.00 20.40 268 ILE C C 1
ATOM 8374 O O . ILE C 1 268 ? -17.379 56.482 8.628 1.00 20.35 268 ILE C O 1
ATOM 8379 N N . SER C 1 269 ? -16.066 54.654 8.769 1.00 17.68 269 SER C N 1
ATOM 8380 C CA . SER C 1 269 ? -14.975 55.231 7.996 1.00 19.60 269 SER C CA 1
ATOM 8381 C C . SER C 1 269 ? -14.692 54.374 6.773 1.00 18.38 269 SER C C 1
ATOM 8382 O O . SER C 1 269 ? -14.921 53.169 6.784 1.00 18.32 269 SER C O 1
ATOM 8385 N N . SER C 1 270 ? -14.205 55.010 5.715 1.00 17.03 270 SER C N 1
ATOM 8386 C CA . SER C 1 270 ? -13.828 54.307 4.501 1.00 17.44 270 SER C CA 1
ATOM 8387 C C . SER C 1 270 ? -12.586 55.043 4.026 1.00 19.77 270 SER C C 1
ATOM 8388 O O . SER C 1 270 ? -12.656 56.221 3.685 1.00 20.19 270 SER C O 1
ATOM 8391 N N . VAL C 1 271 ? -11.441 54.372 4.015 1.00 20.26 271 VAL C N 1
ATOM 8392 C CA . VAL C 1 271 ? -10.238 55.066 3.590 1.00 20.72 271 VAL C CA 1
ATOM 8393 C C . VAL C 1 271 ? -9.432 54.357 2.512 1.00 19.87 271 VAL C C 1
ATOM 8394 O O . VAL C 1 271 ? -9.242 53.141 2.544 1.00 18.16 271 VAL C O 1
ATOM 8398 N N . ASP C 1 272 ? -8.990 55.155 1.545 1.00 19.07 272 ASP C N 1
ATOM 8399 C CA . ASP C 1 272 ? -8.200 54.695 0.413 1.00 19.20 272 ASP C CA 1
ATOM 8400 C C . ASP C 1 272 ? -6.751 55.128 0.611 1.00 19.56 272 ASP C C 1
ATOM 8401 O O . ASP C 1 272 ? -6.485 56.255 1.034 1.00 20.19 272 ASP C O 1
ATOM 8406 N N . MET C 1 273 ? -5.820 54.237 0.298 1.00 19.25 273 MET C N 1
ATOM 8407 C CA . MET C 1 273 ? -4.401 54.549 0.414 1.00 20.02 273 MET C CA 1
ATOM 8408 C C . MET C 1 273 ? -3.635 53.956 -0.757 1.00 20.70 273 MET C C 1
ATOM 8409 O O . MET C 1 273 ? -3.898 52.823 -1.161 1.00 20.41 273 MET C O 1
ATOM 8414 N N . LYS C 1 274 ? -2.695 54.720 -1.313 1.00 20.32 274 LYS C N 1
ATOM 8415 C CA . LYS C 1 274 ? -1.888 54.213 -2.422 1.00 21.86 274 LYS C CA 1
ATOM 8416 C C . LYS C 1 274 ? -0.799 53.313 -1.867 1.00 20.33 274 LYS C C 1
ATOM 8417 O O . LYS C 1 274 ? -0.396 53.460 -0.714 1.00 21.00 274 LYS C O 1
ATOM 8428 N N . GLU C 1 275 ? -0.322 52.385 -2.691 1.00 20.01 275 GLU C N 1
ATOM 8429 C CA . GLU C 1 275 ? 0.753 51.491 -2.282 1.00 20.62 275 GLU C CA 1
ATOM 8430 C C . GLU C 1 275 ? 1.904 52.371 -1.806 1.00 21.36 275 GLU C C 1
ATOM 8431 O O . GLU C 1 275 ? 2.223 53.370 -2.447 1.00 21.50 275 GLU C O 1
ATOM 8437 N N . GLY C 1 276 ? 2.512 52.007 -0.682 1.00 20.35 276 GLY C N 1
ATOM 8438 C CA . GLY C 1 276 ? 3.625 52.783 -0.167 1.00 20.74 276 GLY C CA 1
ATOM 8439 C C . GLY C 1 276 ? 3.238 53.944 0.734 1.00 22.66 276 GLY C C 1
ATOM 8440 O O . GLY C 1 276 ? 4.105 54.570 1.336 1.00 23.90 276 GLY C O 1
ATOM 8441 N N . ALA C 1 277 ? 1.946 54.239 0.833 1.00 21.45 277 ALA C N 1
ATOM 8442 C CA . ALA C 1 277 ? 1.488 55.338 1.682 1.00 20.79 277 ALA C CA 1
ATOM 8443 C C . ALA C 1 277 ? 1.455 54.943 3.153 1.00 20.42 277 ALA C C 1
ATOM 8444 O O . ALA C 1 277 ? 1.210 53.780 3.492 1.00 21.43 277 ALA C O 1
ATOM 8446 N N . LEU C 1 278 ? 1.713 55.913 4.027 1.00 18.78 278 LEU C N 1
ATOM 8447 C CA . LEU C 1 278 ? 1.672 55.671 5.463 1.00 18.75 278 LEU C CA 1
ATOM 8448 C C . LEU C 1 278 ? 0.656 56.593 6.120 1.00 18.66 278 LEU C C 1
ATOM 8449 O O . LEU C 1 278 ? 0.701 57.810 5.950 1.00 18.99 278 LEU C O 1
ATOM 8454 N N . LEU C 1 279 ? -0.283 55.999 6.845 1.00 16.85 279 LEU C N 1
ATOM 8455 C CA . LEU C 1 279 ? -1.269 56.762 7.588 1.00 17.46 279 LEU C CA 1
ATOM 8456 C C . LEU C 1 279 ? -0.515 57.021 8.885 1.00 17.77 279 LEU C C 1
ATOM 8457 O O . LEU C 1 279 ? -0.207 56.086 9.624 1.00 16.19 279 LEU C O 1
ATOM 8462 N N . LEU C 1 280 ? -0.201 58.289 9.137 1.00 18.49 280 LEU C N 1
ATOM 8463 C CA . LEU C 1 280 ? 0.569 58.707 10.305 1.00 17.74 280 LEU C CA 1
ATOM 8464 C C . LEU C 1 280 ? 0.046 58.303 11.675 1.00 18.59 280 LEU C C 1
ATOM 8465 O O . LEU C 1 280 ? -1.165 58.183 11.885 1.00 16.41 280 LEU C O 1
ATOM 8470 N N . PRO C 1 281 ? 0.968 58.098 12.633 1.00 17.48 281 PRO C N 1
ATOM 8471 C CA . PRO C 1 281 ? 0.611 57.721 14.003 1.00 17.85 281 PRO C CA 1
ATOM 8472 C C . PRO C 1 281 ? -0.486 58.655 14.507 1.00 17.98 281 PRO C C 1
ATOM 8473 O O . PRO C 1 281 ? -0.397 59.878 14.355 1.00 18.98 281 PRO C O 1
ATOM 8477 N N . HIS C 1 282 ? -1.515 58.077 15.112 1.00 17.40 282 HIS C N 1
ATOM 8478 C CA . HIS C 1 282 ? -2.636 58.850 15.626 1.00 17.32 282 HIS C CA 1
ATOM 8479 C C . HIS C 1 282 ? -3.435 57.958 16.556 1.00 16.64 282 HIS C C 1
ATOM 8480 O O . HIS C 1 282 ? -3.193 56.756 16.638 1.00 16.86 282 HIS C O 1
ATOM 8487 N N . TYR C 1 283 ? -4.394 58.552 17.252 1.00 16.38 283 TYR C N 1
ATOM 8488 C CA . TYR C 1 283 ? -5.263 57.786 18.118 1.00 16.24 283 TYR C CA 1
ATOM 8489 C C . TYR C 1 283 ? -6.634 58.440 18.136 1.00 17.17 283 TYR C C 1
ATOM 8490 O O . TYR C 1 283 ? -6.770 59.633 17.863 1.00 17.34 283 TYR C O 1
ATOM 8499 N N . SER C 1 284 ? -7.654 57.634 18.397 1.00 18.17 284 SER C N 1
ATOM 8500 C CA . SER C 1 284 ? -9.015 58.134 18.505 1.00 18.24 284 SER C CA 1
ATOM 8501 C C . SER C 1 284 ? -9.188 58.319 20.000 1.00 17.40 284 SER C C 1
ATOM 8502 O O . SER C 1 284 ? -8.889 57.416 20.781 1.00 17.99 284 SER C O 1
ATOM 8505 N N . SER C 1 285 ? -9.654 59.493 20.405 1.00 17.87 285 SER C N 1
ATOM 8506 C CA . SER C 1 285 ? -9.794 59.779 21.821 1.00 18.18 285 SER C CA 1
ATOM 8507 C C . SER C 1 285 ? -10.703 58.838 22.605 1.00 17.72 285 SER C C 1
ATOM 8508 O O . SER C 1 285 ? -10.325 58.375 23.676 1.00 17.06 285 SER C O 1
ATOM 8511 N N . LYS C 1 286 ? -11.889 58.542 22.079 1.00 16.81 286 LYS C N 1
ATOM 8512 C CA . LYS C 1 286 ? -12.818 57.696 22.823 1.00 16.90 286 LYS C CA 1
ATOM 8513 C C . LYS C 1 286 ? -13.498 56.574 22.045 1.00 17.34 286 LYS C C 1
ATOM 8514 O O . LYS C 1 286 ? -14.167 55.734 22.638 1.00 18.05 286 LYS C O 1
ATOM 8520 N N . ALA C 1 287 ? -13.342 56.549 20.728 1.00 16.53 287 ALA C N 1
ATOM 8521 C CA . ALA C 1 287 ? -13.984 55.503 19.943 1.00 16.39 287 ALA C CA 1
ATOM 8522 C C . ALA C 1 287 ? -13.126 54.248 19.846 1.00 17.24 287 ALA C C 1
ATOM 8523 O O . ALA C 1 287 ? -11.906 54.325 19.729 1.00 16.15 287 ALA C O 1
ATOM 8525 N N . ILE C 1 288 ? -13.779 53.092 19.921 1.00 16.69 288 ILE C N 1
ATOM 8526 C CA . ILE C 1 288 ? -13.100 51.806 19.802 1.00 17.08 288 ILE C CA 1
ATOM 8527 C C . ILE C 1 288 ? -13.322 51.479 18.333 1.00 18.23 288 ILE C C 1
ATOM 8528 O O . ILE C 1 288 ? -14.468 51.413 17.880 1.00 19.33 288 ILE C O 1
ATOM 8533 N N . VAL C 1 289 ? -12.241 51.264 17.590 1.00 16.73 289 VAL C N 1
ATOM 8534 C CA . VAL C 1 289 ? -12.365 51.029 16.162 1.00 16.57 289 VAL C CA 1
ATOM 8535 C C . VAL C 1 289 ? -12.174 49.592 15.689 1.00 17.71 289 VAL C C 1
ATOM 8536 O O . VAL C 1 289 ? -11.204 48.919 16.042 1.00 17.57 289 VAL C O 1
ATOM 8540 N N . ILE C 1 290 ? -13.137 49.135 14.901 1.00 16.10 290 ILE C N 1
ATOM 8541 C CA . ILE C 1 290 ? -13.112 47.800 14.322 1.00 16.52 290 ILE C CA 1
ATOM 8542 C C . ILE C 1 290 ? -12.945 48.021 12.826 1.00 15.50 290 ILE C C 1
ATOM 8543 O O . ILE C 1 290 ? -13.865 48.485 12.153 1.00 16.08 290 ILE C O 1
ATOM 8548 N N . MET C 1 291 ? -11.772 47.708 12.298 1.00 17.19 291 MET C N 1
ATOM 8549 C CA . MET C 1 291 ? -11.565 47.902 10.880 1.00 18.79 291 MET C CA 1
ATOM 8550 C C . MET C 1 291 ? -11.589 46.580 10.132 1.00 19.18 291 MET C C 1
ATOM 8551 O O . MET C 1 291 ? -11.296 45.521 10.690 1.00 17.99 291 MET C O 1
ATOM 8556 N N . VAL C 1 292 ? -11.975 46.656 8.867 1.00 18.80 292 VAL C N 1
ATOM 8557 C CA . VAL C 1 292 ? -12.056 45.485 8.019 1.00 18.61 292 VAL C CA 1
ATOM 8558 C C . VAL C 1 292 ? -11.431 45.836 6.684 1.00 18.31 292 VAL C C 1
ATOM 8559 O O . VAL C 1 292 ? -11.779 46.838 6.063 1.00 19.94 292 VAL C O 1
ATOM 8563 N N . ILE C 1 293 ? -10.489 45.019 6.242 1.00 19.10 293 ILE C N 1
ATOM 8564 C CA . ILE C 1 293 ? -9.857 45.291 4.972 1.00 19.13 293 ILE C CA 1
ATOM 8565 C C . ILE C 1 293 ? -10.804 44.898 3.841 1.00 19.44 293 ILE C C 1
ATOM 8566 O O . ILE C 1 293 ? -11.310 43.770 3.798 1.00 19.06 293 ILE C O 1
ATOM 8571 N N . ASN C 1 294 ? -11.056 45.843 2.941 1.00 19.68 294 ASN C N 1
ATOM 8572 C CA . ASN C 1 294 ? -11.916 45.609 1.787 1.00 21.88 294 ASN C CA 1
ATOM 8573 C C . ASN C 1 294 ? -11.039 44.978 0.696 1.00 23.37 294 ASN C C 1
ATOM 8574 O O . ASN C 1 294 ? -11.334 43.888 0.197 1.00 22.10 294 ASN C O 1
ATOM 8579 N N . GLU C 1 295 ? -9.952 45.662 0.341 1.00 22.43 295 GLU C N 1
ATOM 8580 C CA . GLU C 1 295 ? -9.022 45.167 -0.673 1.00 24.57 295 GLU C CA 1
ATOM 8581 C C . GLU C 1 295 ? -7.611 45.679 -0.400 1.00 23.54 295 GLU C C 1
ATOM 8582 O O . GLU C 1 295 ? -7.430 46.797 0.095 1.00 22.43 295 GLU C O 1
ATOM 8593 N N . GLY C 1 296 ? -6.615 44.861 -0.730 1.00 21.64 296 GLY C N 1
ATOM 8594 C CA . GLY C 1 296 ? -5.231 45.254 -0.524 1.00 21.35 296 GLY C CA 1
ATOM 8595 C C . GLY C 1 296 ? -4.563 44.647 0.695 1.00 20.70 296 GLY C C 1
ATOM 8596 O O . GLY C 1 296 ? -5.139 43.809 1.396 1.00 20.85 296 GLY C O 1
ATOM 8597 N N . GLU C 1 297 ? -3.328 45.075 0.935 1.00 19.92 297 GLU C N 1
ATOM 8598 C CA . GLU C 1 297 ? -2.532 44.613 2.061 1.00 19.08 297 GLU C CA 1
ATOM 8599 C C . GLU C 1 297 ? -1.910 45.815 2.759 1.00 19.99 297 GLU C C 1
ATOM 8600 O O . GLU C 1 297 ? -1.704 46.873 2.154 1.00 18.65 297 GLU C O 1
ATOM 8606 N N . ALA C 1 298 ? -1.599 45.645 4.034 1.00 19.11 298 ALA C N 1
ATOM 8607 C CA . ALA C 1 298 ? -0.987 46.719 4.789 1.00 20.21 298 ALA C CA 1
ATOM 8608 C C . ALA C 1 298 ? -0.352 46.166 6.043 1.00 21.60 298 ALA C C 1
ATOM 8609 O O . ALA C 1 298 ? -0.699 45.079 6.501 1.00 24.51 298 ALA C O 1
ATOM 8611 N N . LYS C 1 299 ? 0.605 46.912 6.575 1.00 20.94 299 LYS C N 1
ATOM 8612 C CA . LYS C 1 299 ? 1.258 46.545 7.815 1.00 21.32 299 LYS C CA 1
ATOM 8613 C C . LYS C 1 299 ? 0.743 47.562 8.824 1.00 20.56 299 LYS C C 1
ATOM 8614 O O . LYS C 1 299 ? 0.757 48.767 8.574 1.00 19.95 299 LYS C O 1
ATOM 8620 N N . ILE C 1 300 ? 0.256 47.067 9.951 1.00 19.50 300 ILE C N 1
ATOM 8621 C CA . ILE C 1 300 ? -0.273 47.938 10.981 1.00 18.26 300 ILE C CA 1
ATOM 8622 C C . ILE C 1 300 ? 0.548 47.827 12.258 1.00 20.13 300 ILE C C 1
ATOM 8623 O O . ILE C 1 300 ? 1.046 46.752 12.605 1.00 19.67 300 ILE C O 1
ATOM 8628 N N . GLU C 1 301 ? 0.705 48.953 12.944 1.00 19.62 301 GLU C N 1
ATOM 8629 C CA . GLU C 1 301 ? 1.433 48.982 14.204 1.00 20.09 301 GLU C CA 1
ATOM 8630 C C . GLU C 1 301 ? 0.537 49.634 15.239 1.00 19.81 301 GLU C C 1
ATOM 8631 O O . GLU C 1 301 ? 0.192 50.805 15.116 1.00 18.37 301 GLU C O 1
ATOM 8637 N N . LEU C 1 302 ? 0.155 48.863 16.249 1.00 17.95 302 LEU C N 1
ATOM 8638 C CA . LEU C 1 302 ? -0.694 49.362 17.321 1.00 18.46 302 LEU C CA 1
ATOM 8639 C C . LEU C 1 302 ? 0.164 49.455 18.578 1.00 19.77 302 LEU C C 1
ATOM 8640 O O . LEU C 1 302 ? 0.962 48.560 18.849 1.00 21.42 302 LEU C O 1
ATOM 8645 N N . VAL C 1 303 ? 0.012 50.536 19.339 1.00 20.80 303 VAL C N 1
ATOM 8646 C CA . VAL C 1 303 ? 0.798 50.691 20.558 1.00 20.38 303 VAL C CA 1
ATOM 8647 C C . VAL C 1 303 ? -0.072 50.579 21.808 1.00 22.87 303 VAL C C 1
ATOM 8648 O O . VAL C 1 303 ? -1.043 51.316 21.979 1.00 19.81 303 VAL C O 1
ATOM 8652 N N . GLY C 1 304 ? 0.276 49.627 22.667 1.00 24.76 304 GLY C N 1
ATOM 8653 C CA . GLY C 1 304 ? -0.454 49.430 23.902 1.00 30.98 304 GLY C CA 1
ATOM 8654 C C . GLY C 1 304 ? 0.493 49.636 25.070 1.00 34.04 304 GLY C C 1
ATOM 8655 O O . GLY C 1 304 ? 1.620 50.094 24.889 1.00 34.36 304 GLY C O 1
ATOM 8656 N N . LEU C 1 305 ? 0.038 49.309 26.272 1.00 38.26 305 LEU C N 1
ATOM 8657 C CA . LEU C 1 305 ? 0.865 49.452 27.463 1.00 43.17 305 LEU C CA 1
ATOM 8658 C C . LEU C 1 305 ? 0.735 48.196 28.311 1.00 46.70 305 LEU C C 1
ATOM 8659 O O . LEU C 1 305 ? -0.335 47.902 28.845 1.00 48.14 305 LEU C O 1
ATOM 8664 N N . SER C 1 306 ? 1.829 47.452 28.419 1.00 50.07 306 SER C N 1
ATOM 8665 C CA . SER C 1 306 ? 1.848 46.224 29.199 1.00 54.32 306 SER C CA 1
ATOM 8666 C C . SER C 1 306 ? 2.184 46.511 30.654 1.00 56.15 306 SER C C 1
ATOM 8667 O O . SER C 1 306 ? 3.322 46.845 30.984 1.00 56.31 306 SER C O 1
ATOM 8670 N N . ASP C 1 307 ? 1.187 46.380 31.522 1.00 58.80 307 ASP C N 1
ATOM 8671 C CA . ASP C 1 307 ? 1.382 46.622 32.944 1.00 61.25 307 ASP C CA 1
ATOM 8672 C C . ASP C 1 307 ? 1.431 45.311 33.722 1.00 60.97 307 ASP C C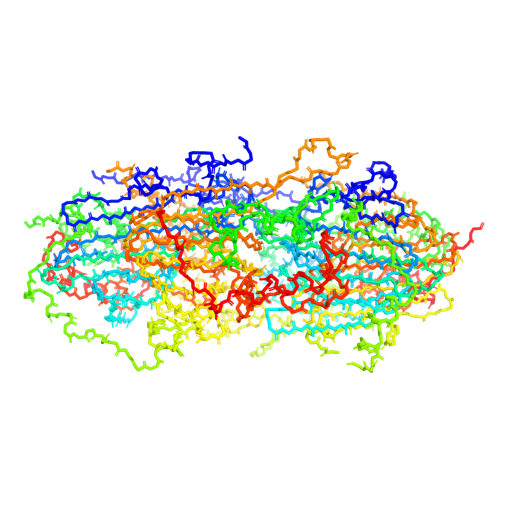 1
ATOM 8673 O O . ASP C 1 307 ? 1.904 44.294 33.212 1.00 61.43 307 ASP C O 1
ATOM 8678 N N . GLU C 1 315 ? 4.678 50.723 42.500 1.00 82.64 315 GLU C N 1
ATOM 8679 C CA . GLU C 1 315 ? 3.908 51.497 41.534 1.00 82.61 315 GLU C CA 1
ATOM 8680 C C . GLU C 1 315 ? 3.328 50.606 40.443 1.00 82.52 315 GLU C C 1
ATOM 8681 O O . GLU C 1 315 ? 3.388 49.379 40.528 1.00 82.60 315 GLU C O 1
ATOM 8687 N N . GLU C 1 316 ? 2.765 51.240 39.418 1.00 82.49 316 GLU C N 1
ATOM 8688 C CA . GLU C 1 316 ? 2.178 50.527 38.290 1.00 82.10 316 GLU C CA 1
ATOM 8689 C C . GLU C 1 316 ? 3.047 50.774 37.060 1.00 81.44 316 GLU C C 1
ATOM 8690 O O . GLU C 1 316 ? 2.585 51.319 36.055 1.00 81.36 316 GLU C O 1
ATOM 8696 N N . SER C 1 317 ? 4.312 50.374 37.154 1.00 80.12 317 SER C N 1
ATOM 8697 C CA . SER C 1 317 ? 5.266 50.550 36.065 1.00 78.67 317 SER C CA 1
ATOM 8698 C C . SER C 1 317 ? 4.746 49.989 34.744 1.00 76.96 317 SER C C 1
ATOM 8699 O O . SER C 1 317 ? 4.758 48.777 34.521 1.00 76.79 317 SER C O 1
ATOM 8702 N N . LEU C 1 318 ? 4.288 50.882 33.872 1.00 74.56 318 LEU C N 1
ATOM 8703 C CA . LEU C 1 318 ? 3.771 50.481 32.572 1.00 71.81 318 LEU C CA 1
ATOM 8704 C C . LEU C 1 318 ? 4.907 50.390 31.557 1.00 69.46 318 LEU C C 1
ATOM 8705 O O . LEU C 1 318 ? 5.919 51.083 31.675 1.00 70.16 318 LEU C O 1
ATOM 8710 N N . GLU C 1 319 ? 4.736 49.527 30.563 1.00 65.71 319 GLU C N 1
ATOM 8711 C CA . GLU C 1 319 ? 5.747 49.343 29.530 1.00 61.55 319 GLU C CA 1
ATOM 8712 C C . GLU C 1 319 ? 5.089 49.349 28.154 1.00 57.20 319 GLU C C 1
ATOM 8713 O O . GLU C 1 319 ? 4.053 48.716 27.950 1.00 55.74 319 GLU C O 1
ATOM 8719 N N . VAL C 1 320 ? 5.690 50.073 27.217 1.00 52.37 320 VAL C N 1
ATOM 8720 C CA . VAL C 1 320 ? 5.158 50.159 25.863 1.00 49.02 320 VAL C CA 1
ATOM 8721 C C . VAL C 1 320 ? 5.099 48.781 25.205 1.00 46.25 320 VAL C C 1
ATOM 8722 O O . VAL C 1 320 ? 6.115 48.093 25.092 1.00 45.35 320 VAL C O 1
ATOM 8726 N N . GLN C 1 321 ? 3.902 48.380 24.782 1.00 43.24 321 GLN C N 1
ATOM 8727 C CA . GLN C 1 321 ? 3.704 47.084 24.134 1.00 40.29 321 GLN C CA 1
ATOM 8728 C C . GLN C 1 321 ? 3.411 47.288 22.650 1.00 38.04 321 GLN C C 1
ATOM 8729 O O . GLN C 1 321 ? 2.536 48.071 22.283 1.00 36.22 321 GLN C O 1
ATOM 8735 N N . ARG C 1 322 ? 4.141 46.575 21.802 1.00 34.21 322 ARG C N 1
ATOM 8736 C CA . ARG C 1 322 ? 3.973 46.696 20.361 1.00 33.45 322 ARG C CA 1
ATOM 8737 C C . ARG C 1 322 ? 3.160 45.547 19.768 1.00 32.23 322 ARG C C 1
ATOM 8738 O O . ARG C 1 322 ? 3.530 44.382 19.901 1.00 32.59 322 ARG C O 1
ATOM 8746 N N . TYR C 1 323 ? 2.047 45.886 19.121 1.00 27.96 323 TYR C N 1
ATOM 8747 C CA . TYR C 1 323 ? 1.179 44.896 18.488 1.00 25.84 323 TYR C CA 1
ATOM 8748 C C . TYR C 1 323 ? 1.235 45.147 16.983 1.00 25.72 323 TYR C C 1
ATOM 8749 O O . TYR C 1 323 ? 0.763 46.175 16.504 1.00 26.47 323 TYR C O 1
ATOM 8758 N N . ARG C 1 324 ? 1.806 44.202 16.243 1.00 21.89 324 ARG C N 1
ATOM 8759 C CA . ARG C 1 324 ? 1.963 44.336 14.800 1.00 22.54 324 ARG C CA 1
ATOM 8760 C C . ARG C 1 324 ? 1.182 43.266 14.045 1.00 20.97 324 ARG C C 1
ATOM 8761 O O . ARG C 1 324 ? 0.897 42.199 14.585 1.00 20.30 324 ARG C O 1
ATOM 8769 N N . ALA C 1 325 ? 0.864 43.547 12.786 1.00 21.89 325 ALA C N 1
ATOM 8770 C CA . ALA C 1 325 ? 0.147 42.592 11.949 1.00 19.36 325 ALA C CA 1
ATOM 8771 C C . ALA C 1 325 ? 0.207 42.971 10.473 1.00 21.35 325 ALA C C 1
ATOM 8772 O O . ALA C 1 325 ? 0.355 44.146 10.125 1.00 19.98 325 ALA C O 1
ATOM 8774 N N . GLU C 1 326 ? 0.114 41.959 9.614 1.00 20.48 326 GLU C N 1
ATOM 8775 C CA . GLU C 1 326 ? 0.096 42.155 8.170 1.00 22.65 326 GLU C CA 1
ATOM 8776 C C . GLU C 1 326 ? -1.339 41.890 7.786 1.00 22.61 326 GLU C C 1
ATOM 8777 O O . GLU C 1 326 ? -1.815 40.754 7.875 1.00 23.09 326 GLU C O 1
ATOM 8783 N N . LEU C 1 327 ? -2.030 42.936 7.360 1.00 20.94 327 LEU C N 1
ATOM 8784 C CA . LEU C 1 327 ? -3.433 42.819 7.005 1.00 21.69 327 LEU C CA 1
ATOM 8785 C C . LEU C 1 327 ? -3.667 42.514 5.532 1.00 21.39 327 LEU C C 1
ATOM 8786 O O . LEU C 1 327 ? -2.904 42.948 4.667 1.00 21.89 327 LEU C O 1
ATOM 8791 N N . SER C 1 328 ? -4.729 41.762 5.264 1.00 19.68 328 SER C N 1
ATOM 8792 C CA . SER C 1 328 ? -5.124 41.415 3.902 1.00 20.83 328 SER C CA 1
ATOM 8793 C C . SER C 1 328 ? -6.655 41.393 3.845 1.00 20.61 328 SER C C 1
ATOM 8794 O O . SER C 1 328 ? -7.324 41.430 4.881 1.00 20.48 328 SER C O 1
ATOM 8797 N N . GLU C 1 329 ? -7.209 41.340 2.638 1.00 19.96 329 GLU C N 1
ATOM 8798 C CA . GLU C 1 329 ? -8.657 41.343 2.456 1.00 21.77 329 GLU C CA 1
ATOM 8799 C C . GLU C 1 329 ? -9.425 40.486 3.467 1.00 21.11 329 GLU C C 1
ATOM 8800 O O . GLU C 1 329 ? -9.019 39.368 3.790 1.00 20.98 329 GLU C O 1
ATOM 8806 N N . ASP C 1 330 ? -10.530 41.042 3.961 1.00 18.11 330 ASP C N 1
ATOM 8807 C CA . ASP C 1 330 ? -11.425 40.393 4.932 1.00 18.87 330 ASP C CA 1
ATOM 8808 C C . ASP C 1 330 ? -10.922 40.293 6.371 1.00 17.95 330 ASP C C 1
ATOM 8809 O O . ASP C 1 330 ? -11.691 39.951 7.271 1.00 18.24 330 ASP C O 1
ATOM 8814 N N . ASP C 1 331 ? -9.647 40.586 6.602 1.00 16.60 331 ASP C N 1
ATOM 8815 C CA . ASP C 1 331 ? -9.116 40.534 7.961 1.00 17.14 331 ASP C CA 1
ATOM 8816 C C . ASP C 1 331 ? -9.775 41.643 8.779 1.00 16.79 331 ASP C C 1
ATOM 8817 O O . ASP C 1 331 ? -10.158 42.676 8.234 1.00 18.51 331 ASP C O 1
ATOM 8822 N N . VAL C 1 332 ? -9.889 41.423 10.083 1.00 16.91 332 VAL C N 1
ATOM 8823 C CA . VAL C 1 332 ? -10.453 42.416 10.997 1.00 15.85 332 VAL C CA 1
ATOM 8824 C C . VAL C 1 332 ? -9.373 42.791 12.009 1.00 16.95 332 VAL C C 1
ATOM 8825 O O . VAL C 1 332 ? -8.590 41.941 12.431 1.00 17.81 332 VAL C O 1
ATOM 8829 N N . PHE C 1 333 ? -9.315 44.067 12.381 1.00 16.86 333 PHE C N 1
ATOM 8830 C CA . PHE C 1 333 ? -8.327 44.521 13.354 1.00 16.81 333 PHE C CA 1
ATOM 8831 C C . PHE C 1 333 ? -8.995 45.530 14.274 1.00 16.90 333 PHE C C 1
ATOM 8832 O O . PHE C 1 333 ? -9.734 46.399 13.815 1.00 18.19 333 PHE C O 1
ATOM 8840 N N . VAL C 1 334 ? -8.751 45.392 15.572 1.00 16.79 334 VAL C N 1
ATOM 8841 C CA . VAL C 1 334 ? -9.343 46.283 16.559 1.00 16.95 334 VAL C CA 1
ATOM 8842 C C . VAL C 1 334 ? -8.328 47.243 17.154 1.00 15.96 334 VAL C C 1
ATOM 8843 O O . VAL C 1 334 ? -7.245 46.843 17.585 1.00 15.78 334 VAL C O 1
ATOM 8847 N N . ILE C 1 335 ? -8.691 48.519 17.170 1.00 16.36 335 ILE C N 1
ATOM 8848 C CA . ILE C 1 335 ? -7.843 49.562 17.722 1.00 16.09 335 ILE C CA 1
ATOM 8849 C C . ILE C 1 335 ? -8.581 50.100 18.941 1.00 15.92 335 ILE C C 1
ATOM 8850 O O . ILE C 1 335 ? -9.518 50.874 18.803 1.00 18.50 335 ILE C O 1
ATOM 8855 N N . PRO C 1 336 ? -8.172 49.689 20.152 1.00 16.48 336 PRO C N 1
ATOM 8856 C CA . PRO C 1 336 ? -8.856 50.179 21.354 1.00 16.34 336 PRO C CA 1
ATOM 8857 C C . PRO C 1 336 ? -8.796 51.698 21.433 1.00 15.40 336 PRO C C 1
ATOM 8858 O O . PRO C 1 336 ? -7.867 52.324 20.913 1.00 16.94 336 PRO C O 1
ATOM 8862 N N . ALA C 1 337 ? -9.791 52.290 22.080 1.00 15.95 337 ALA C N 1
ATOM 8863 C CA . ALA C 1 337 ? -9.827 53.733 22.213 1.00 17.44 337 ALA C CA 1
ATOM 8864 C C . ALA C 1 337 ? -8.550 54.250 22.882 1.00 17.27 337 ALA C C 1
ATOM 8865 O O . ALA C 1 337 ? -8.043 53.648 23.840 1.00 17.37 337 ALA C O 1
ATOM 8867 N N . ALA C 1 338 ? -8.033 55.355 22.356 1.00 16.75 338 ALA C N 1
ATOM 8868 C CA . ALA C 1 338 ? -6.831 56.018 22.878 1.00 19.19 338 ALA C CA 1
ATOM 8869 C C . ALA C 1 338 ? -5.492 55.353 22.552 1.00 19.06 338 ALA C C 1
ATOM 8870 O O . ALA C 1 338 ? -4.435 55.912 22.852 1.00 18.96 338 ALA C O 1
ATOM 8872 N N . TYR C 1 339 ? -5.526 54.168 21.947 1.00 17.87 339 TYR C N 1
ATOM 8873 C CA . TYR C 1 339 ? -4.295 53.466 21.587 1.00 17.69 339 TYR C CA 1
ATOM 8874 C C . TYR C 1 339 ? -3.735 54.030 20.282 1.00 16.94 339 TYR C C 1
ATOM 8875 O O . TYR C 1 339 ? -4.446 54.096 19.276 1.00 15.85 339 TYR C O 1
ATOM 8884 N N . PRO C 1 340 ? -2.456 54.450 20.281 1.00 16.27 340 PRO C N 1
ATOM 8885 C CA . PRO C 1 340 ? -1.831 54.997 19.072 1.00 16.65 340 PRO C CA 1
ATOM 8886 C C . PRO C 1 340 ? -1.720 53.900 18.017 1.00 17.82 340 PRO C C 1
ATOM 8887 O O . PRO C 1 340 ? -1.546 52.729 18.346 1.00 17.04 340 PRO C O 1
ATOM 8891 N N . VAL C 1 341 ? -1.820 54.277 16.752 1.00 17.30 341 VAL C N 1
ATOM 8892 C CA . VAL C 1 341 ? -1.754 53.293 15.683 1.00 17.38 341 VAL C CA 1
ATOM 8893 C C . VAL C 1 341 ? -1.285 53.965 14.404 1.00 17.50 341 VAL C C 1
ATOM 8894 O O . VAL C 1 341 ? -1.465 55.174 14.224 1.00 16.43 341 VAL C O 1
ATOM 8898 N N . ALA C 1 342 ? -0.679 53.173 13.525 1.00 15.90 342 ALA C N 1
ATOM 8899 C CA . ALA C 1 342 ? -0.187 53.658 12.243 1.00 17.09 342 ALA C CA 1
ATOM 8900 C C . ALA C 1 342 ? -0.377 52.538 11.236 1.00 17.51 342 ALA C C 1
ATOM 8901 O O . ALA C 1 342 ? -0.266 51.358 11.586 1.00 17.97 342 ALA C O 1
ATOM 8903 N N . ILE C 1 343 ? -0.652 52.901 9.988 1.00 17.00 343 ILE C N 1
ATOM 8904 C CA . ILE C 1 343 ? -0.860 51.905 8.947 1.00 18.32 343 ILE C CA 1
ATOM 8905 C C . ILE C 1 343 ? -0.062 52.197 7.683 1.00 18.17 343 ILE C C 1
ATOM 8906 O O . ILE C 1 343 ? -0.152 53.283 7.115 1.00 18.70 343 ILE C O 1
ATOM 8911 N N . ASN C 1 344 ? 0.718 51.213 7.247 1.00 18.75 344 ASN C N 1
ATOM 8912 C CA . ASN C 1 344 ? 1.526 51.343 6.041 1.00 21.00 344 ASN C CA 1
ATOM 8913 C C . ASN C 1 344 ? 0.917 50.457 4.953 1.00 21.56 344 ASN C C 1
ATOM 8914 O O . ASN C 1 344 ? 0.874 49.231 5.088 1.00 21.02 344 ASN C O 1
ATOM 8919 N N . ALA C 1 345 ? 0.419 51.076 3.887 1.00 18.85 345 ALA C N 1
ATOM 8920 C CA . ALA C 1 345 ? -0.183 50.312 2.801 1.00 19.97 345 ALA C CA 1
ATOM 8921 C C . ALA C 1 345 ? 0.919 49.677 1.960 1.00 20.75 345 ALA C C 1
ATOM 8922 O O . ALA C 1 345 ? 1.830 50.367 1.494 1.00 22.65 345 ALA C O 1
ATOM 8924 N N . THR C 1 346 ? 0.847 48.364 1.767 1.00 20.24 346 THR C N 1
ATOM 8925 C CA . THR C 1 346 ? 1.862 47.680 0.970 1.00 20.82 346 THR C CA 1
ATOM 8926 C C . THR C 1 346 ? 1.384 47.356 -0.446 1.00 22.92 346 THR C C 1
ATOM 8927 O O . THR C 1 346 ? 2.096 46.725 -1.229 1.00 22.67 346 THR C O 1
ATOM 8931 N N . SER C 1 347 ? 0.170 47.804 -0.758 1.00 20.26 347 SER C N 1
ATOM 8932 C CA . SER C 1 347 ? -0.441 47.668 -2.080 1.00 21.73 347 SER C CA 1
ATOM 8933 C C . SER C 1 347 ? -1.538 48.717 -2.039 1.00 21.85 347 SER C C 1
ATOM 8934 O O . SER C 1 347 ? -1.790 49.282 -0.971 1.00 22.97 347 SER C O 1
ATOM 8937 N N . ASN C 1 348 ? -2.175 49.009 -3.170 1.00 21.05 348 ASN C N 1
ATOM 8938 C CA . ASN C 1 348 ? -3.267 49.976 -3.138 1.00 20.62 348 ASN C CA 1
ATOM 8939 C C . ASN C 1 348 ? -4.243 49.376 -2.138 1.00 21.78 348 ASN C C 1
ATOM 8940 O O . ASN C 1 348 ? -4.475 48.165 -2.141 1.00 19.75 348 ASN C O 1
ATOM 8945 N N . LEU C 1 349 ? -4.818 50.214 -1.286 1.00 19.27 349 LEU C N 1
ATOM 8946 C CA . LEU C 1 349 ? -5.670 49.698 -0.225 1.00 20.43 349 LEU C CA 1
ATOM 8947 C C . LEU C 1 349 ? -6.947 50.462 0.083 1.00 19.79 349 LEU C C 1
ATOM 8948 O O . LEU C 1 349 ? -7.029 51.676 -0.095 1.00 19.11 349 LEU C O 1
ATOM 8953 N N . ASN C 1 350 ? -7.953 49.723 0.536 1.00 18.79 350 ASN C N 1
ATOM 8954 C CA . ASN C 1 350 ? -9.186 50.333 0.997 1.00 19.25 350 ASN C CA 1
ATOM 8955 C C . ASN C 1 350 ? -9.678 49.520 2.174 1.00 19.23 350 ASN C C 1
ATOM 8956 O O . ASN C 1 350 ? -9.762 48.295 2.099 1.00 18.75 350 ASN C O 1
ATOM 8961 N N . PHE C 1 351 ? -9.961 50.196 3.277 1.00 18.46 351 PHE C N 1
ATOM 8962 C CA . PHE C 1 351 ? -10.505 49.510 4.428 1.00 18.49 351 PHE C CA 1
ATOM 8963 C C . PHE C 1 351 ? -11.684 50.307 4.947 1.00 19.11 351 PHE C C 1
ATOM 8964 O O . PHE C 1 351 ? -11.817 51.500 4.679 1.00 19.12 351 PHE C O 1
ATOM 8972 N N . PHE C 1 352 ? -12.562 49.623 5.656 1.00 17.45 352 PHE C N 1
ATOM 8973 C CA . PHE C 1 352 ? -13.753 50.241 6.210 1.00 19.52 352 PHE C CA 1
ATOM 8974 C C . PHE C 1 352 ? -13.610 50.094 7.714 1.00 18.31 352 PHE C C 1
ATOM 8975 O O . PHE C 1 352 ? -12.903 49.210 8.178 1.00 19.13 352 PHE C O 1
ATOM 8983 N N . ALA C 1 353 ? -14.268 50.950 8.483 1.00 16.78 353 ALA C N 1
ATOM 8984 C CA . ALA C 1 353 ? -14.174 50.814 9.930 1.00 18.65 353 ALA C CA 1
ATOM 8985 C C . ALA C 1 353 ? -15.433 51.273 10.643 1.00 17.52 353 ALA C C 1
ATOM 8986 O O . ALA C 1 353 ? -16.090 52.227 10.217 1.00 17.74 353 ALA C O 1
ATOM 8988 N N . PHE C 1 354 ? -15.777 50.554 11.707 1.00 16.93 354 PHE C N 1
ATOM 8989 C CA . PHE C 1 354 ? -16.916 50.899 12.548 1.00 17.92 354 PHE C CA 1
ATOM 8990 C C . PHE C 1 354 ? -16.300 51.492 13.815 1.00 17.66 354 PHE C C 1
ATOM 8991 O O . PHE C 1 354 ? -15.424 50.876 14.425 1.00 17.20 354 PHE C O 1
ATOM 8999 N N . GLY C 1 355 ? -16.753 52.675 14.215 1.00 18.09 355 GLY C N 1
ATOM 9000 C CA . GLY C 1 355 ? -16.231 53.280 15.426 1.00 17.42 355 GLY C CA 1
ATOM 9001 C C . GLY C 1 355 ? -17.286 53.206 16.516 1.00 19.09 355 GLY C C 1
ATOM 9002 O O . GLY C 1 355 ? -18.324 53.859 16.414 1.00 19.24 355 GLY C O 1
ATOM 9003 N N . ILE C 1 356 ? -17.031 52.401 17.546 1.00 18.44 356 ILE C N 1
ATOM 9004 C CA . ILE C 1 356 ? -17.964 52.226 18.665 1.00 18.21 356 ILE C CA 1
ATOM 9005 C C . ILE C 1 356 ? -17.707 53.331 19.702 1.00 20.37 356 ILE C C 1
ATOM 9006 O O . ILE C 1 356 ? -16.582 53.810 19.809 1.00 19.50 356 ILE C O 1
ATOM 9011 N N . ASN C 1 357 ? -18.742 53.745 20.441 1.00 19.80 357 ASN C N 1
ATOM 9012 C CA . ASN C 1 357 ? -18.617 54.827 21.440 1.00 21.12 357 ASN C CA 1
ATOM 9013 C C . ASN C 1 357 ? -18.115 56.034 20.648 1.00 21.22 357 ASN C C 1
ATOM 9014 O O . ASN C 1 357 ? -17.163 56.706 21.048 1.00 20.66 357 ASN C O 1
ATOM 9019 N N . ALA C 1 358 ? -18.783 56.299 19.527 1.00 19.24 358 ALA C N 1
ATOM 9020 C CA . ALA C 1 358 ? -18.391 57.347 18.587 1.00 19.47 358 ALA C CA 1
ATOM 9021 C C . ALA C 1 358 ? -18.647 58.827 18.872 1.00 19.60 358 ALA C C 1
ATOM 9022 O O . ALA C 1 358 ? -17.878 59.684 18.417 1.00 20.21 358 ALA C O 1
ATOM 9024 N N . GLU C 1 359 ? -19.711 59.140 19.599 1.00 19.98 359 GLU C N 1
ATOM 9025 C CA . GLU C 1 359 ? -20.048 60.540 19.850 1.00 23.54 359 GLU C CA 1
ATOM 9026 C C . GLU C 1 359 ? -18.884 61.440 20.272 1.00 21.92 359 GLU C C 1
ATOM 9027 O O . GLU C 1 359 ? -18.228 61.197 21.280 1.00 23.18 359 GLU C O 1
ATOM 9033 N N . ASN C 1 360 ? -18.642 62.484 19.488 1.00 20.73 360 ASN C N 1
ATOM 9034 C CA . ASN C 1 360 ? -17.587 63.448 19.781 1.00 21.97 360 ASN C CA 1
ATOM 9035 C C . ASN C 1 360 ? -16.173 62.887 19.838 1.00 19.73 360 ASN C C 1
ATOM 9036 O O . ASN C 1 360 ? -15.313 63.416 20.551 1.00 19.30 360 ASN C O 1
ATOM 9041 N N . ASN C 1 361 ? -15.930 61.815 19.093 1.00 19.15 361 ASN C N 1
ATOM 9042 C CA . ASN C 1 361 ? -14.599 61.228 19.037 1.00 19.41 361 ASN C CA 1
ATOM 9043 C C . ASN C 1 361 ? -13.670 62.271 18.422 1.00 20.29 361 ASN C C 1
ATOM 9044 O O . ASN C 1 361 ? -14.075 63.002 17.519 1.00 20.67 361 ASN C O 1
ATOM 9049 N N . ARG C 1 362 ? -12.437 62.341 18.916 1.00 19.34 362 ARG C N 1
ATOM 9050 C CA . ARG C 1 362 ? -11.457 63.285 18.387 1.00 20.63 362 ARG C CA 1
ATOM 9051 C C . ARG C 1 362 ? -10.227 62.501 17.959 1.00 19.73 362 ARG C C 1
ATOM 9052 O O . ARG C 1 362 ? -9.574 61.857 18.783 1.00 19.12 362 ARG C O 1
ATOM 9060 N N . ARG C 1 363 ? -9.908 62.552 16.672 1.00 18.56 363 ARG C N 1
ATOM 9061 C CA . ARG C 1 363 ? -8.747 61.837 16.180 1.00 19.64 363 ARG C CA 1
ATOM 9062 C C . ARG C 1 363 ? -7.513 62.726 16.337 1.00 20.32 363 ARG C C 1
ATOM 9063 O O . ARG C 1 363 ? -7.406 63.788 15.719 1.00 21.21 363 ARG C O 1
ATOM 9071 N N . ASN C 1 364 ? -6.594 62.285 17.188 1.00 18.60 364 ASN C N 1
ATOM 9072 C CA . ASN C 1 364 ? -5.365 63.016 17.470 1.00 19.00 364 ASN C CA 1
ATOM 9073 C C . ASN C 1 364 ? -4.167 62.471 16.694 1.00 19.59 364 ASN C C 1
ATOM 9074 O O . ASN C 1 364 ? -3.702 61.367 16.975 1.00 21.61 364 ASN C O 1
ATOM 9079 N N . PHE C 1 365 ? -3.658 63.227 15.724 1.00 17.53 365 PHE C N 1
ATOM 9080 C CA . PHE C 1 365 ? -2.482 62.757 15.001 1.00 19.11 365 PHE C CA 1
ATOM 9081 C C . PHE C 1 365 ? -1.271 63.144 15.834 1.00 20.01 365 PHE C C 1
ATOM 9082 O O . PHE C 1 365 ? -1.343 64.076 16.643 1.00 18.78 365 PHE C O 1
ATOM 9090 N N . LEU C 1 366 ? -0.176 62.410 15.654 1.00 17.47 366 LEU C N 1
ATOM 9091 C CA . LEU C 1 366 ? 1.038 62.625 16.424 1.00 18.78 366 LEU C CA 1
ATOM 9092 C C . LEU C 1 366 ? 2.215 63.121 15.597 1.00 18.91 366 LEU C C 1
ATOM 9093 O O . LEU C 1 366 ? 3.327 63.271 16.111 1.00 20.30 366 LEU C O 1
ATOM 9098 N N . ALA C 1 367 ? 1.960 63.378 14.321 1.00 19.92 367 ALA C N 1
ATOM 9099 C CA . ALA C 1 367 ? 2.976 63.874 13.398 1.00 19.43 367 ALA C CA 1
ATOM 9100 C C . ALA C 1 367 ? 2.253 64.542 12.232 1.00 21.89 367 ALA C C 1
ATOM 9101 O O . ALA C 1 367 ? 1.052 64.338 12.043 1.00 21.30 367 ALA C O 1
ATOM 9103 N N . GLY C 1 368 ? 2.969 65.346 11.451 1.00 23.43 368 GLY C N 1
ATOM 9104 C CA . GLY C 1 368 ? 2.323 65.992 10.323 1.00 24.07 368 GLY C CA 1
ATOM 9105 C C . GLY C 1 368 ? 1.890 67.422 10.575 1.00 24.03 368 GLY C C 1
ATOM 9106 O O . GLY C 1 368 ? 1.992 67.926 11.696 1.00 26.16 368 GLY C O 1
ATOM 9107 N N . GLY C 1 369 ? 1.369 68.058 9.531 1.00 25.17 369 GLY C N 1
ATOM 9108 C CA . GLY C 1 369 ? 0.967 69.452 9.620 1.00 28.02 369 GLY C CA 1
ATOM 9109 C C . GLY C 1 369 ? -0.456 69.804 9.997 1.00 30.67 369 GLY C C 1
ATOM 9110 O O . GLY C 1 369 ? -0.795 70.987 10.050 1.00 33.88 369 GLY C O 1
ATOM 9111 N N . LYS C 1 370 ? -1.291 68.803 10.254 1.00 28.65 370 LYS C N 1
ATOM 9112 C CA . LYS C 1 370 ? -2.679 69.047 10.636 1.00 28.95 370 LYS C CA 1
ATOM 9113 C C . LYS C 1 370 ? -3.123 68.050 11.700 1.00 26.47 370 LYS C C 1
ATOM 9114 O O . LYS C 1 370 ? -2.679 66.902 11.703 1.00 25.03 370 LYS C O 1
ATOM 9120 N N . ASP C 1 371 ? -4.009 68.497 12.587 1.00 24.72 371 ASP C N 1
ATOM 9121 C CA . ASP C 1 371 ? -4.550 67.661 13.659 1.00 24.02 371 ASP C CA 1
ATOM 9122 C C . ASP C 1 371 ? -3.476 67.022 14.527 1.00 23.56 371 ASP C C 1
ATOM 9123 O O . ASP C 1 371 ? -3.729 66.024 15.205 1.00 21.68 371 ASP C O 1
ATOM 9128 N N . ASN C 1 372 ? -2.281 67.607 14.509 1.00 22.54 372 ASN C N 1
ATOM 9129 C CA . ASN C 1 372 ? -1.156 67.103 15.285 1.00 23.17 372 ASN C CA 1
ATOM 9130 C C . ASN C 1 372 ? -1.194 67.650 16.714 1.00 23.88 372 ASN C C 1
ATOM 9131 O O . ASN C 1 372 ? -0.826 68.801 16.961 1.00 23.93 372 ASN C O 1
ATOM 9136 N N . VAL C 1 373 ? -1.624 66.817 17.654 1.00 22.51 373 VAL C N 1
ATOM 9137 C CA . VAL C 1 373 ? -1.727 67.235 19.048 1.00 23.36 373 VAL C CA 1
ATOM 9138 C C . VAL C 1 373 ? -0.375 67.665 19.622 1.00 23.23 373 VAL C C 1
ATOM 9139 O O . VAL C 1 373 ? -0.318 68.520 20.505 1.00 23.30 373 VAL C O 1
ATOM 9143 N N . MET C 1 374 ? 0.715 67.092 19.113 1.00 23.02 374 MET C N 1
ATOM 9144 C CA . MET C 1 374 ? 2.040 67.456 19.603 1.00 25.07 374 MET C CA 1
ATOM 9145 C C . MET C 1 374 ? 2.384 68.911 19.297 1.00 25.99 374 MET C C 1
ATOM 9146 O O . MET C 1 374 ? 3.123 69.549 20.049 1.00 26.73 374 MET C O 1
ATOM 9151 N N . SER C 1 375 ? 1.846 69.434 18.200 1.00 25.65 375 SER C N 1
ATOM 9152 C CA . SER C 1 375 ? 2.124 70.810 17.804 1.00 27.25 375 SER C CA 1
ATOM 9153 C C . SER C 1 375 ? 1.348 71.827 18.637 1.00 27.44 375 SER C C 1
ATOM 9154 O O . SER C 1 375 ? 1.504 73.033 18.452 1.00 26.90 375 SER C O 1
ATOM 9157 N N . GLU C 1 376 ? 0.510 71.342 19.546 1.00 26.00 376 GLU C N 1
ATOM 9158 C CA . GLU C 1 376 ? -0.284 72.224 20.396 1.00 27.22 376 GLU C CA 1
ATOM 9159 C C . GLU C 1 376 ? 0.255 72.304 21.823 1.00 26.39 376 GLU C C 1
ATOM 9160 O O . GLU C 1 376 ? -0.342 72.954 22.682 1.00 27.43 376 GLU C O 1
ATOM 9166 N N . ILE C 1 377 ? 1.376 71.635 22.073 1.00 26.69 377 ILE C N 1
ATOM 9167 C CA . ILE C 1 377 ? 1.997 71.633 23.397 1.00 26.95 377 ILE C CA 1
ATOM 9168 C C . ILE C 1 377 ? 3.023 72.771 23.494 1.00 28.75 377 ILE C C 1
ATOM 9169 O O . ILE C 1 377 ? 3.927 72.868 22.664 1.00 29.72 377 ILE C O 1
ATOM 9174 N N . PRO C 1 378 ? 2.888 73.648 24.507 1.00 29.44 378 PRO C N 1
ATOM 9175 C CA . PRO C 1 378 ? 3.796 74.784 24.721 1.00 30.06 378 PRO C CA 1
ATOM 9176 C C . PRO C 1 378 ? 5.268 74.383 24.804 1.00 30.17 378 PRO C C 1
ATOM 9177 O O . PRO C 1 378 ? 5.606 73.308 25.304 1.00 29.82 378 PRO C O 1
ATOM 9181 N N . THR C 1 379 ? 6.137 75.267 24.323 1.00 31.13 379 THR C N 1
ATOM 9182 C CA . THR C 1 379 ? 7.577 75.034 24.316 1.00 32.01 379 THR C CA 1
ATOM 9183 C C . THR C 1 379 ? 8.123 74.585 25.667 1.00 32.09 379 THR C C 1
ATOM 9184 O O . THR C 1 379 ? 8.895 73.631 25.744 1.00 33.23 379 THR C O 1
ATOM 9188 N N . GLU C 1 380 ? 7.726 75.280 26.731 1.00 34.13 380 GLU C N 1
ATOM 9189 C CA . GLU C 1 380 ? 8.199 74.953 28.073 1.00 34.41 380 GLU C CA 1
ATOM 9190 C C . GLU C 1 380 ? 7.834 73.541 28.506 1.00 32.80 380 GLU C C 1
ATOM 9191 O O . GLU C 1 380 ? 8.604 72.884 29.205 1.00 33.99 380 GLU C O 1
ATOM 9197 N N . VAL C 1 381 ? 6.664 73.065 28.096 1.00 30.06 381 VAL C N 1
ATOM 9198 C CA . VAL C 1 381 ? 6.257 71.719 28.468 1.00 27.94 381 VAL C CA 1
ATOM 9199 C C . VAL C 1 381 ? 7.072 70.701 27.676 1.00 25.53 381 VAL C C 1
ATOM 9200 O O . VAL C 1 381 ? 7.514 69.692 28.223 1.00 27.00 381 VAL C O 1
ATOM 9204 N N . LEU C 1 382 ? 7.274 70.970 26.389 1.00 26.54 382 LEU C N 1
ATOM 9205 C CA . LEU C 1 382 ? 8.065 70.082 25.540 1.00 26.59 382 LEU C CA 1
ATOM 9206 C C . LEU C 1 382 ? 9.483 69.993 26.104 1.00 28.79 382 LEU C C 1
ATOM 9207 O O . LEU C 1 382 ? 10.109 68.928 26.097 1.00 26.91 382 LEU C O 1
ATOM 9212 N N . GLU C 1 383 ? 9.976 71.127 26.599 1.00 31.06 383 GLU C N 1
ATOM 9213 C CA . GLU C 1 383 ? 11.316 71.227 27.173 1.00 31.57 383 GLU C CA 1
ATOM 9214 C C . GLU C 1 383 ? 11.571 70.198 28.271 1.00 32.21 383 GLU C C 1
ATOM 9215 O O . GLU C 1 383 ? 12.651 69.618 28.346 1.00 31.66 383 GLU C O 1
ATOM 9221 N N . VAL C 1 384 ? 10.582 69.979 29.133 1.00 30.79 384 VAL C N 1
ATOM 9222 C CA . VAL C 1 384 ? 10.739 69.025 30.226 1.00 30.57 384 VAL C CA 1
ATOM 9223 C C . VAL C 1 384 ? 10.165 67.642 29.931 1.00 30.59 384 VAL C C 1
ATOM 9224 O O . VAL C 1 384 ? 10.495 66.671 30.614 1.00 32.01 384 VAL C O 1
ATOM 9228 N N . SER C 1 385 ? 9.310 67.551 28.917 1.00 29.92 385 SER C N 1
ATOM 9229 C CA . SER C 1 385 ? 8.698 66.276 28.549 1.00 29.21 385 SER C CA 1
ATOM 9230 C C . SER C 1 385 ? 9.650 65.407 27.736 1.00 29.53 385 SER C C 1
ATOM 9231 O O . SER C 1 385 ? 9.520 64.182 27.711 1.00 28.73 385 SER C O 1
ATOM 9234 N N . PHE C 1 386 ? 10.611 66.050 27.080 1.00 29.65 386 PHE C N 1
ATOM 9235 C CA . PHE C 1 386 ? 11.577 65.345 26.243 1.00 30.61 386 PHE C CA 1
ATOM 9236 C C . PHE C 1 386 ? 13.015 65.749 26.575 1.00 31.86 386 PHE C C 1
ATOM 9237 O O . PHE C 1 386 ? 13.248 66.811 27.147 1.00 30.71 386 PHE C O 1
ATOM 9245 N N . PRO C 1 387 ? 13.997 64.907 26.211 1.00 32.51 387 PRO C N 1
ATOM 9246 C CA . PRO C 1 387 ? 15.401 65.226 26.498 1.00 33.84 387 PRO C CA 1
ATOM 9247 C C . PRO C 1 387 ? 15.910 66.524 25.868 1.00 35.41 387 PRO C C 1
ATOM 9248 O O . PRO C 1 387 ? 16.492 67.361 26.558 1.00 36.48 387 PRO C O 1
ATOM 9252 N N . ALA C 1 388 ? 15.685 66.699 24.570 1.00 36.13 388 ALA C N 1
ATOM 9253 C CA . ALA C 1 388 ? 16.134 67.905 23.877 1.00 36.46 388 ALA C CA 1
ATOM 9254 C C . ALA C 1 388 ? 15.422 69.151 24.397 1.00 36.10 388 ALA C C 1
ATOM 9255 O O . ALA C 1 388 ? 14.492 69.054 25.190 1.00 36.81 388 ALA C O 1
ATOM 9257 N N . SER C 1 389 ? 15.860 70.322 23.947 1.00 35.68 389 SER C N 1
ATOM 9258 C CA . SER C 1 389 ? 15.239 71.572 24.370 1.00 36.70 389 SER C CA 1
ATOM 9259 C C . SER C 1 389 ? 13.885 71.731 23.687 1.00 37.62 389 SER C C 1
ATOM 9260 O O . SER C 1 389 ? 13.610 71.077 22.680 1.00 36.47 389 SER C O 1
ATOM 9263 N N . GLY C 1 390 ? 13.045 72.601 24.240 1.00 37.50 390 GLY C N 1
ATOM 9264 C CA . GLY C 1 390 ? 11.735 72.836 23.667 1.00 37.91 390 GLY C CA 1
ATOM 9265 C C . GLY C 1 390 ? 11.803 73.271 22.216 1.00 40.21 390 GLY C C 1
ATOM 9266 O O . GLY C 1 390 ? 11.069 72.754 21.371 1.00 40.25 390 GLY C O 1
ATOM 9267 N N . LYS C 1 391 ? 12.683 74.222 21.917 1.00 39.76 391 LYS C N 1
ATOM 9268 C CA . LYS C 1 391 ? 12.827 74.710 20.551 1.00 39.99 391 LYS C CA 1
ATOM 9269 C C . LYS C 1 391 ? 13.280 73.615 19.590 1.00 38.27 391 LYS C C 1
ATOM 9270 O O . LYS C 1 391 ? 12.906 73.616 18.417 1.00 36.95 391 LYS C O 1
ATOM 9276 N N . LYS C 1 392 ? 14.085 72.684 20.090 1.00 37.14 392 LYS C N 1
ATOM 9277 C CA . LYS C 1 392 ? 14.582 71.586 19.272 1.00 37.24 392 LYS C CA 1
ATOM 9278 C C . LYS C 1 392 ? 13.442 70.607 18.984 1.00 36.86 392 LYS C C 1
ATOM 9279 O O . LYS C 1 392 ? 13.287 70.122 17.861 1.00 35.72 392 LYS C O 1
ATOM 9285 N N . VAL C 1 393 ? 12.650 70.316 20.010 1.00 35.13 393 VAL C N 1
ATOM 9286 C CA . VAL C 1 393 ? 11.515 69.416 19.858 1.00 33.86 393 VAL C CA 1
ATOM 9287 C C . VAL C 1 393 ? 10.555 70.013 18.835 1.00 34.89 393 VAL C C 1
ATOM 9288 O O . VAL C 1 393 ? 10.088 69.320 17.932 1.00 35.15 393 VAL C O 1
ATOM 9292 N N . GLU C 1 394 ? 10.273 71.305 18.974 1.00 34.98 394 GLU C N 1
ATOM 9293 C CA . GLU C 1 394 ? 9.380 71.994 18.052 1.00 37.44 394 GLU C CA 1
ATOM 9294 C C . GLU C 1 394 ? 9.928 71.934 16.632 1.00 37.68 394 GLU C C 1
ATOM 9295 O O . GLU C 1 394 ? 9.171 71.785 15.673 1.00 37.07 394 GLU C O 1
ATOM 9301 N N . LYS C 1 395 ? 11.246 72.052 16.504 1.00 37.12 395 LYS C N 1
ATOM 9302 C CA . LYS C 1 395 ? 11.896 72.002 15.199 1.00 37.00 395 LYS C CA 1
ATOM 9303 C C . LYS C 1 395 ? 11.597 70.657 14.548 1.00 35.14 395 LYS C C 1
ATOM 9304 O O . LYS C 1 395 ? 11.243 70.583 13.369 1.00 35.44 395 LYS C O 1
ATOM 9310 N N . LEU C 1 396 ? 11.731 69.593 15.329 1.00 32.67 396 LEU C N 1
ATOM 9311 C CA . LEU C 1 396 ? 11.472 68.251 14.833 1.00 32.20 396 LEU C CA 1
ATOM 9312 C C . LEU C 1 396 ? 10.001 68.084 14.432 1.00 31.49 396 LEU C C 1
ATOM 9313 O O . LEU C 1 396 ? 9.694 67.565 13.360 1.00 31.15 396 LEU C O 1
ATOM 9318 N N . ILE C 1 397 ? 9.100 68.543 15.295 1.00 32.07 397 ILE C N 1
ATOM 9319 C CA . ILE C 1 397 ? 7.664 68.443 15.053 1.00 33.03 397 ILE C CA 1
ATOM 9320 C C . ILE C 1 397 ? 7.197 69.065 13.735 1.00 34.71 397 ILE C C 1
ATOM 9321 O O . ILE C 1 397 ? 6.333 68.513 13.056 1.00 33.12 397 ILE C O 1
ATOM 9326 N N . LYS C 1 398 ? 7.759 70.211 13.368 1.00 36.00 398 LYS C N 1
ATOM 9327 C CA . LYS C 1 398 ? 7.340 70.868 12.135 1.00 37.33 398 LYS C CA 1
ATOM 9328 C C . LYS C 1 398 ? 8.129 70.468 10.894 1.00 34.57 398 LYS C C 1
ATOM 9329 O O . LYS C 1 398 ? 7.954 71.055 9.828 1.00 36.30 398 LYS C O 1
ATOM 9335 N N . LYS C 1 399 ? 8.984 69.463 11.028 1.00 33.09 399 LYS C N 1
ATOM 9336 C CA . LYS C 1 399 ? 9.788 68.986 9.902 1.00 33.67 399 LYS C CA 1
ATOM 9337 C C . LYS C 1 399 ? 8.881 68.393 8.817 1.00 33.13 399 LYS C C 1
ATOM 9338 O O . LYS C 1 399 ? 9.063 68.646 7.625 1.00 31.38 399 LYS C O 1
ATOM 9344 N N . GLN C 1 400 ? 7.905 67.598 9.248 1.00 30.44 400 GLN C N 1
ATOM 9345 C CA . GLN C 1 400 ? 6.958 66.950 8.342 1.00 28.76 400 GLN C CA 1
ATOM 9346 C C . GLN C 1 400 ? 5.883 67.932 7.881 1.00 28.82 400 GLN C C 1
ATOM 9347 O O . GLN C 1 400 ? 5.008 68.304 8.657 1.00 27.41 400 GLN C O 1
ATOM 9353 N N . SER C 1 401 ? 5.942 68.337 6.615 1.00 30.11 401 SER C N 1
ATOM 9354 C CA . SER C 1 401 ? 4.971 69.283 6.067 1.00 30.94 401 SER C CA 1
ATOM 9355 C C . SER C 1 401 ? 3.652 68.625 5.667 1.00 29.35 401 SER C C 1
ATOM 9356 O O . SER C 1 401 ? 2.603 69.266 5.686 1.00 31.01 401 SER C O 1
ATOM 9359 N N . GLU C 1 402 ? 3.710 67.349 5.302 1.00 28.65 402 GLU C N 1
ATOM 9360 C CA . GLU C 1 402 ? 2.513 66.613 4.894 1.00 27.98 402 GLU C CA 1
ATOM 9361 C C . GLU C 1 402 ? 1.585 66.412 6.097 1.00 26.63 402 GLU C C 1
ATOM 9362 O O . GLU C 1 402 ? 2.019 66.518 7.246 1.00 25.89 402 GLU C O 1
ATOM 9368 N N . SER C 1 403 ? 0.313 66.120 5.829 1.00 25.94 403 SER C N 1
ATOM 9369 C CA . SER C 1 403 ? -0.663 65.876 6.889 1.00 24.16 403 SER C CA 1
ATOM 9370 C C . SER C 1 403 ? -1.435 64.566 6.666 1.00 22.82 403 SER C C 1
ATOM 9371 O O . SER C 1 403 ? -1.766 64.217 5.529 1.00 22.83 403 SER C O 1
ATOM 9374 N N . HIS C 1 404 ? -1.693 63.854 7.766 1.00 21.18 404 HIS C N 1
ATOM 9375 C CA . HIS C 1 404 ? -2.445 62.591 7.782 1.00 21.09 404 HIS C CA 1
ATOM 9376 C C . HIS C 1 404 ? -1.826 61.391 7.064 1.00 21.08 404 HIS C C 1
ATOM 9377 O O . HIS C 1 404 ? -1.676 60.321 7.660 1.00 18.38 404 HIS C O 1
ATOM 9384 N N . PHE C 1 405 ? -1.481 61.565 5.791 1.00 19.63 405 PHE C N 1
ATOM 9385 C CA . PHE C 1 405 ? -0.870 60.501 4.996 1.00 19.03 405 PHE C CA 1
ATOM 9386 C C . PHE C 1 405 ? 0.444 60.995 4.388 1.00 20.47 405 PHE C C 1
ATOM 9387 O O . PHE C 1 405 ? 0.530 62.141 3.948 1.00 21.64 405 PHE C O 1
ATOM 9395 N N . VAL C 1 406 ? 1.459 60.135 4.355 1.00 19.71 406 VAL C N 1
ATOM 9396 C CA . VAL C 1 406 ? 2.730 60.508 3.736 1.00 22.08 406 VAL C CA 1
ATOM 9397 C C . VAL C 1 406 ? 3.237 59.345 2.901 1.00 23.34 406 VAL C C 1
ATOM 9398 O O . VAL C 1 406 ? 2.726 58.228 2.993 1.00 23.34 406 VAL C O 1
ATOM 9402 N N . ASP C 1 407 ? 4.242 59.610 2.077 1.00 24.48 407 ASP C N 1
ATOM 9403 C CA . ASP C 1 407 ? 4.815 58.567 1.245 1.00 28.69 407 ASP C CA 1
ATOM 9404 C C . ASP C 1 407 ? 5.846 57.851 2.112 1.00 32.31 407 ASP C C 1
ATOM 9405 O O . ASP C 1 407 ? 6.700 58.492 2.723 1.00 32.81 407 ASP C O 1
ATOM 9410 N N . ALA C 1 408 ? 5.752 56.529 2.188 1.00 34.01 408 ALA C N 1
ATOM 9411 C CA . ALA C 1 408 ? 6.687 55.753 2.996 1.00 40.21 408 ALA C CA 1
ATOM 9412 C C . ALA C 1 408 ? 7.160 54.517 2.245 1.00 44.40 408 ALA C C 1
ATOM 9413 O O . ALA C 1 408 ? 6.734 53.398 2.539 1.00 46.30 408 ALA C O 1
ATOM 9415 N N . GLN C 1 409 ? 8.044 54.719 1.278 1.00 48.17 409 GLN C N 1
ATOM 9416 C CA . GLN C 1 409 ? 8.560 53.612 0.484 1.00 52.74 409 GLN C CA 1
ATOM 9417 C C . GLN C 1 409 ? 10.048 53.380 0.740 1.00 54.95 409 GLN C C 1
ATOM 9418 O O . GLN C 1 409 ? 10.860 54.294 0.601 1.00 56.24 409 GLN C O 1
ATOM 9424 N N . PRO C 1 410 ? 10.421 52.146 1.122 1.00 57.17 410 PRO C N 1
ATOM 9425 C CA . PRO C 1 410 ? 11.820 51.799 1.397 1.00 58.40 410 PRO C CA 1
ATOM 9426 C C . PRO C 1 410 ? 12.644 51.591 0.126 1.00 59.28 410 PRO C C 1
ATOM 9427 O O . PRO C 1 410 ? 13.312 50.538 0.028 1.00 60.47 410 PRO C O 1
#

Foldseek 3Di:
DLAAEDLRFLQWFAQVPFWAWPDDDPFWTKTKGAASCVSDVLCVVCQLKIKMKIKGFAQKKQAKWFKQKKKKKAWQAAKKWKWFDDPVDIAIAIAHHQKIAIDGHPTIIMMTRNDPGDMTIMMMMIGGDPDSRDMDIAGCAAAQVDFHCVPVDDQVVVCVVVVHHSVVVCCPGHNVHHHHDSMGHDDNVVCCVPPVPHDYDDDQQQPDLGGMHGQVPDAFPDDDPFKTKGKAALVRHVVRVVQRKMKMKMWGAAQKKQAKKFKAQWKKKKFWSAAKKKKKKKDWDWPDPPVPDDTDIDIHIYIYIHHHGMIGIHRHPIIMMMHGNHTTMMMMMIGNNPPIQMAGCAFDPNHVVLVDDLCVCQVVDDDHSVVVVVVRHPHHHPRMDRNPDD/DDFAEAEDPRFLQWFAQVPFWAWPDDDPFWTKTKGHASCVSDVLCVVCQQKIKMKIKGFEQKKQAKWFKQKKKKKAWQAAKKWKWWQDPPGIAIAIAHHQKIAIDGHPTIIMMTRLDPGDMTIMMMIIGGDPDSRDMDIQGQAEALVDFHCVVVDDQVVVCVVVVHHSVVVCVPGHNCNHHHDSMGHDDNVVSVVPCPRHHYDDDAEDNGHMDGQVRDAFPDDDPFKTKGKAACVRYVVRVVQRKMKMKMWGAAQKKQAKKFKAQWKKKKFWSAAKKKKWKWDWDWVRTDTGIYIYIYIDGHGMIGIHRHPIIMMMHTNHTTMMMMMTGNRPPIQMAGCAEDPSHVVLVDDLVVCCPVDDDHSVVVNVVRPPHHHPRMDRND/DAEQEDPRFLQWFAQVPFWAWPDDDPFWTKTKGAASCVSDVLCVVCQLKIKMKIKGFAQKKQAWWFKQKKKKKAWQAAKKWKWWDDPPDIAIAIAGHQKIFIDGHGTIIMMHRLDPGDMTIMMMMIGGDPRSRDMDIQGQAEALADGHCVVVDDQVVVCVVVVHHSVVVCVVGHNNHYHDRMGHDDNVVSCVSPVPHDYDDAAADPGHMDHQVNDAFPDDDPFKTKTKAACVRYVNRVVQRKMKMKMKGAAQKKQAKKFKAQWKKKKFWSAAKKKKWKWDWPEVGDTHIYIYIYIDGHGMIGIHRHPIIMMIHTNHTTMMMMMTGNNPPIQMAGCAEDPSRPVLVDDLVVCCVVDPDHSVVVNVVRVPHHHPRMDRHDD

Sequence (1151 aa):
VSVSSGKNNPFYFNSDRWFRTLYRNEWGHIRVLQRFDQRSKQMQNLENYRVVEFKSKPNTLLLPHHADADFLLVVLNGTAVLTLVNPDSRDSYILEQGHAQKIPAGTTFFLVNPDDNENLRIIKLAIPVNNPHRFQDFFLSSTEAQQSYLRGFSKNILEASFDSDFKEINRVLFGESREEGVIVELKREQIQELMKHAKSSSRKELSSQDEPFNLRNSKPIYSNKFGRWYEMTPEKNPQLKDLDVFISSVDMKEGALLLPHYSSKAIVIMVINEGEAKIELVGLSDQQQQKQQEESLEVQRYRAELSEDDVFVIPAAYPVAINATSNLNFFAFGINAENNRRNFLAGGKDNVMSEIPTEVLEVSFPASGKKVEKLIKKQSESHFVDAQPEEEVSVSSGKNNPFYFNSDRWFRTLYRNEWGHIRVLQRFDQRSKQMQNLENYRVVEFKSKPNTLLLPHHADADFLLVVLNGTAVLTLVNPDSRDSYILEQGHAQKIPAGTTFFLVNPDDNENLRIIKLAIPVNNPHRFQDFFLSSTEAQQSYLRGFSKNILEASFDSDFKEINRVLFGESREEGVIVELKREQIQELMKHAKSSSRKSSQDEPFNLRNSKPIYSNKFGRWYEMTPEKNPQLKDLDVFISSVDMKEGALLLPHYSSKAIVIMVINEGEAKIELVGLSDQEESLEVQRYRAELSEDDVFVIPAAYPVAINATSNLNFFAFGINAENNRRNFLAGGKDNVMSEIPTEVLEVSFPASGKKVEKLIKKQSESHFVDAQVSVSSGKNNPFYFNSDRWFRTLYRNEWGHIRVLQRFDQRSKQMQNLENYRVVEFKSKPNTLLLPHHADADFLLVVLNGTAVLTLVNPDSRDSYILEQGHAQKIPAGTTFFLVNPDDNENLRIIKLAIPVNNPHRFQDFFLSSTEAQQSYLRGFSKNILEASFDSDFKEINRVLFGSREEGVIVELKREQIQELMKHAKSSSRKSSQDEPFNLRNSKPIYSNKFGRWYEMTPEKNPQLKDLDVFISSVDMKEGALLLPHYSSKAIVIMVINEGEAKIELVGLSDEESLEVQRYRAELSEDDVFVIPAAYPVAINATSNLNFFAFGINAENNRRNFLAGGKDNVMSEIPTEVLEVSFPASGKKVEKLIKKQSESHFVDAQP

Nearest PDB structures (foldseek):
  2ea7-assembly1_A  TM=1.003E+00  e=5.586E-85  Vigna angularis
  3smh-assembly1_A  TM=9.635E-01  e=2.028E-54  Arachis hypogaea
  7u1j-assembly1_A  TM=9.602E-01  e=7.526E-49  Pisum sativum
  6l4c-assembly1_B  TM=9.120E-01  e=2.500E-43  Corylus avellana
  1dgw-assembly1_A  TM=9.758E-01  e=1.379E-22  Canavalia ensiformis

CATH classification: 2.60.120.10 (+1 more: 2.60.120.10)

B-factor: mean 33.94, std 15.72, range [13.72, 102.69]

Organism: Phaseolus angularis (NCBI:txid3914)

Secondary structure (DSSP, 8-state):
--EE-GGG-TTEE-TTTSEEEEEEETTEEEEEEPPSTTT-GGGGGGTT-EEEEEEE-TTEEEEEEEESEEEEEEEEESEEEEEEE-SS-EEEEEEETTEEEEE-TT-EEEEEE--SS--EEEEEEEEESSBTTB--EEE-S--SS---GGGGS-HHHHHHHHTS-HHHHIIIII-----SSSEEE--HHHHHHHHTTSB---SS-TT-SSS-EETTSS--SEEETTEEEEEE-TTT-HHHHHHTEEEEEEEE-TTEEEEEEEESSPEEEEEEEES-EEEEEEEEEE----TTS---EEEEEEEEEE-TT-EEEE-TT--EEEEESSSEEEEEEEET-TT--EEESSSSTTBGGGGS-HHHHHHHSSS-HHHHHHHHTT--S-SEEE----/-PPEEEEGGG-TTEE-TTTSEEEEEEETTEEEEEEPPSTTT-GGGGGGTT-EEEEEEE-TTEEEEEEEESEEEEEEEEES-EEEEEEPSS-EEEEEE-TTEEEEE-TT-EEEEEE--SS--EEEEEEEEESSBTTB--EEE-S-BTTB--GGGGS-HHHHHHHHTS-HHHHIIIII-----SSSEEEPPHHHHHTTTTTPBPP-----SSS-EETTSS--SEEETTEEEEEE-GGG-HHHHHHTEEEEEEEE-TTEEEEEEEESSPEEEEEEEES-EEEEEEEE--------EEEEEEEE-TT-EEEE-TT--EEEEESSSEEEEEEEES-TT--EEESSSSSSBGGGGS-HHHHHHHSSS-HHHHHHHHHH----SEEE--/--EEEGGG-TTEE-TTTSEEEEEEETTEEEEEEPPSTTT-GGGGGGTT-EEEEEEE-TTEEEEEEEESEEEEEEEEES-EEEEEEETTEEEEEEE-TTEEEEE-TT-EEEEEE--SS--EEEEEEEEESSBTTB--EEE-S-BTTB--GGGGS-HHHHHHHHTS-HHHHIIIII----SSSEEE--HHHHHHHHTTSBPP-----SSS-EETTSS--SEESSSEEEEEE-TTT-HHHHHHTEEEEEEEE-TTEEEEEEEESS-EEEEEEEESEEEEEEEEEE-----EEEEEEEEEETT-EEEE-TT--EEEEESSSEEEEEEEES-TT--EEESSSSSSBGGGGS-HHHHHHHSSS-HHHHHHHHTT--S-SEEE---

Radius of gyration: 32.49 Å; Cα contacts (8 Å, |Δi|>4): 3380; chains: 3; bounding box: 84×67×92 Å

Solvent-accessible surface area: 42455 Å² total; per-residue (Å²): 163,53,86,19,60,41,168,88,0,24,0,24,0,53,10,134,151,47,26,67,31,25,24,133,12,118,81,9,22,16,36,2,0,53,56,2,16,124,46,17,144,34,0,35,49,0,48,55,30,5,0,0,7,14,66,1,95,22,17,2,2,11,0,0,4,0,2,4,1,24,2,0,2,0,0,9,34,9,38,0,5,0,4,7,1,43,20,80,51,112,40,20,4,33,0,81,91,9,6,0,0,17,2,50,0,1,18,1,4,3,5,5,1,21,32,90,131,99,70,1,18,3,0,18,0,0,33,7,13,3,10,18,37,86,19,16,16,0,26,0,0,4,6,117,38,24,52,0,2,1,18,0,0,26,106,115,15,0,60,3,0,6,42,20,79,14,132,43,0,47,149,7,0,10,35,144,94,85,59,80,0,4,1,4,97,13,126,87,102,47,2,83,103,29,26,170,133,13,105,70,54,39,218,151,13,52,80,48,85,78,40,2,0,22,0,68,99,40,184,31,70,19,78,49,147,20,8,103,12,21,19,0,24,4,89,108,4,44,0,0,127,94,22,45,0,3,0,1,6,0,26,5,93,109,15,0,0,1,0,2,9,0,9,5,33,0,5,14,1,1,1,0,4,89,16,88,3,106,1,16,0,0,0,16,34,39,97,38,178,74,126,118,96,90,23,58,31,81,32,14,6,18,59,11,127,2,51,76,20,4,0,1,0,14,2,0,0,2,0,1,1,2,26,0,58,27,110,9,25,6,4,3,1,0,8,52,2,88,66,23,129,21,3,0,0,0,3,47,104,24,0,0,0,57,33,5,24,64,41,0,1,74,15,0,2,24,15,39,0,143,61,0,62,134,9,13,120,92,18,100,48,29,16,0,1,63,13,97,92,222,139,142,15,66,68,25,39,12,140,104,0,27,0,15,0,35,9,136,124,57,28,98,30,21,24,136,23,103,52,8,35,16,33,9,1,70,55,2,20,120,43,17,154,56,2,42,52,0,43,58,35,26,4,1,7,12,64,2,97,29,12,2,1,8,0,0,4,0,2,3,2,24,2,0,1,0,0,7,28,12,35,0,2,0,2,16,1,40,16,108,47,90,41,12,7,31,0,86,61,10,16,0,0,26,2,55,2,1,18,0,2,4,6,5,1,19,45,79,121,93,60,0,14,2,1,17,0,0,37,9,19,2,22,15,43,118,17,28,29,0,14,0,0,2,3,121,47,11,76,0,2,0,78,0,6,35,132,113,14,2,56,24,0,2,70,17,89,42,164,43,0,26,115,0,0,12,28,165,143,69,54,94,0,5,1,2,88,5,149,170,146,50,2,114,92,16,57,110,123,16,85,80,51,79,205,197,105,49,94,83,68,29,19,24,0,107,101,56,188,41,78,20,76,52,166,29,8,108,12,16,22,25,27,7,101,135,8,38,1,0,127,90,24,46,0,3,0,1,11,0,32,5,75,112,30,0,0,2,0,2,8,0,8,5,27,0,5,14,3,2,5,1,5,90,13,82,1,85,0,17,0,0,0,19,35,103,110,115,32,63,35,81,6,30,33,22,65,1,86,3,46,73,23,1,0,1,0,14,2,0,0,10,0,2,1,2,28,0,55,30,110,9,33,6,5,3,3,0,8,49,3,74,71,22,131,21,4,0,0,2,3,57,98,17,2,0,0,55,31,5,15,57,37,3,0,73,14,0,3,6,4,24,0,160,107,0,29,146,2,8,143,108,16,100,69,26,16,0,3,67,22,153,139,63,82,21,53,13,179,112,0,27,0,16,0,54,10,136,139,49,23,38,13,14,27,153,49,124,45,10,50,11,39,10,0,31,53,2,13,115,51,18,144,46,1,38,50,0,54,47,35,25,0,1,10,11,80,3,99,29,14,2,0,8,0,0,4,0,2,4,1,23,2,0,1,0,0,9,51,16,35,0,0,0,3,14,1,40,18,88,53,113,49,20,8,20,0,84,93,3,19,0,0,38,2,54,1,1,18,0,2,4,5,0,1,6,44,68,118,106,47,1,15,3,0,18,0,0,27,4,18,2,15,18,41,84,18,7,12,0,9,1,0,0,1,119,60,22,53,0,2,0,75,3,0,27,111,115,16,0,54,4,0,3,46,17,85,26,151,55,0,47,124,1,0,8,71,139,77,47,90,5,4,4,1,83,7,144,95,132,46,0,65,82,20,71,126,146,15,111,88,48,94,221,190,74,39,120,85,60,27,15,34,0,72,99,50,178,29,79,18,73,50,158,22,5,105,13,21,23,23,25,3,88,129,3,34,2,0,127,97,23,45,0,3,0,0,1,0,35,7,82,103,9,0,0,1,0,1,8,0,8,4,34,0,5,14,0,2,0,1,6,98,23,89,1,93,1,17,0,0,0,12,40,83,113,40,81,44,110,13,23,6,20,39,6,111,2,45,69,28,1,0,1,0,14,1,0,0,1,0,2,1,3,27,0,54,34,110,9,29,6,4,3,0,0,9,51,3,52,72,23,130,22,4,0,0,1,5,50,128,46,3,0,0,62,33,7,10,38,41,0,1,78,12,0,3,21,14,49,0,160,79,0,44,113,4,9,148,100,13,101,73,16,9,0,4,68,17,123,176

InterPro domains:
  IPR006045 Cupin 1 [PF00190] (54-177)
  IPR006045 Cupin 1 [PF00190] (234-393)
  IPR006045 Cupin 1 [SM00835] (31-182)
  IPR006045 Cupin 1 [SM00835] (234-394)
  IPR011051 RmlC-like cupin domain superfamily [SSF51182] (27-232)
  IPR011051 RmlC-like cupin domain superfamily [SSF51182] (200-406)
  IPR014710 RmlC-like jelly roll fold [G3DSA:2.60.120.10] (16-222)
  IPR014710 RmlC-like jelly roll fold [G3DSA:2.60.120.10] (223-408)
  IPR050253 Seed Storage and Functional Proteins [PTHR31189] (19-408)